Protein AF-0000000078806046 (afdb_homodimer)

InterPro domains:
  IPR008928 Six-hairpin glycosidase superfamily [SSF48208] (239-653)
  IPR012341 Six-hairpin glycosidase-like superfamily [G3DSA:1.50.10.10] (274-646)
  IPR032856 Putative glycogen debranching enzyme, N-terminal [PF14742] (28-219)
  IPR054491 Mannosylglycerate hydrolase MGH1-like, glycoside hydrolase domain [PF22422] (382-623)

Sequence (1348 aa):
MNSTERIRQPWMHDMKPLVVAPAQLWETADGTVDASQQHAGAANIAGFYVGDTRIISRIIPVVNGEAPTAIAWNSPQKGVGVSSMVARNVDGPTVDPSVRITENRTLEPDALHERYVLRSVMTDPVTLDFSVKLRFDMASMQEIKGGASSSAAANGEVILSRVPGDACSAEVAYGELRATVTAEPQDGSGVPSIILDGLDCVISWQVTIPARAETSVGLHIAVSSPRNAVIAANADCPWADVQVEAADNRVSNWVNTSLRDLDGLRMSIPALPDDEFLAAGAPWFFTLFGRDSLWAARFMLPLTTRTAMGALRTLAHFQATESDIQTNADPGKIMHELRAEPLVQTGAFNDGTSLPPLYYGTIDATELWIILLAEALRWGAPEQEIEALLPNLEAALAWLRDWGDCDGDGFLEYIDRTGHGLSNQGWKDSGDSVRWNDGRIADGPIALCEVQGYAYQAAILGADVLEKFGRPGAEDWRAWAKRLKTRFNEVFWVDDGNGRYPAIALDRDEKPVDSLTSNIGHLLGTGILDEQGVRDVVARLIGDDMLSGYGVRTMSTLAGGYWPESYHCGSVWAHDSAIVMNGLRAEGYEAEALRVADGLVRAADAFDYQIPELYSGDSGENSPSPYPAACHPQAWSAASSVSVLSLLLGLEPCSTEPTPSESPLARGLRLNRNMNSTERIRQPWMHDMKPLVVAPAQLWETADGTVDASQQHAGAANIAGFYVGDTRIISRIIPVVNGEAPTAIAWNSPQKGVGVSSMVARNVDGPTVDPSVRITENRTLEPDALHERYVLRSVMTDPVTLDFSVKLRFDMASMQEIKGGASSSAAANGEVILSRVPGDACSAEVAYGELRATVTAEPQDGSGVPSIILDGLDCVISWQVTIPARAETSVGLHIAVSSPRNAVIAANADCPWADVQVEAADNRVSNWVNTSLRDLDGLRMSIPALPDDEFLAAGAPWFFTLFGRDSLWAARFMLPLTTRTAMGALRTLAHFQATESDIQTNADPGKIMHELRAEPLVQTGAFNDGTSLPPLYYGTIDATELWIILLAEALRWGAPEQEIEALLPNLEAALAWLRDWGDCDGDGFLEYIDRTGHGLSNQGWKDSGDSVRWNDGRIADGPIALCEVQGYAYQAAILGADVLEKFGRPGAEDWRAWAKRLKTRFNEVFWVDDGNGRYPAIALDRDEKPVDSLTSNIGHLLGTGILDEQGVRDVVARLIGDDMLSGYGVRTMSTLAGGYWPESYHCGSVWAHDSAIVMNGLRAEGYEAEALRVADGLVRAADAFDYQIPELYSGDSGENSPSPYPAACHPQAWSAASSVSVLSLLLGLEPCSTEPTPSESPLARGLRLNRN

Structure (mmCIF, N/CA/C/O backbone):
data_AF-0000000078806046-model_v1
#
loop_
_entity.id
_entity.type
_entity.pdbx_description
1 polymer Amylo-alpha-1,6-glucosidase
#
loop_
_atom_site.group_PDB
_atom_site.id
_atom_site.type_symbol
_atom_site.label_atom_id
_atom_site.label_alt_id
_atom_site.label_comp_id
_atom_site.label_asym_id
_atom_site.label_entity_id
_atom_site.label_seq_id
_atom_site.pdbx_PDB_ins_code
_atom_site.Cartn_x
_atom_site.Cartn_y
_atom_site.Cartn_z
_atom_site.occupancy
_atom_site.B_iso_or_equiv
_atom_site.auth_seq_id
_atom_site.auth_comp_id
_atom_site.auth_asym_id
_atom_site.auth_atom_id
_atom_site.pdbx_PDB_model_num
ATOM 1 N N . MET A 1 1 ? -37.875 4.254 15.367 1 23.42 1 MET A N 1
ATOM 2 C CA . MET A 1 1 ? -36.938 5.273 15.805 1 23.42 1 MET A CA 1
ATOM 3 C C . MET A 1 1 ? -35.781 5.414 14.812 1 23.42 1 MET A C 1
ATOM 5 O O . MET A 1 1 ? -35.25 4.414 14.359 1 23.42 1 MET A O 1
ATOM 9 N N . ASN A 1 2 ? -35.812 6.383 13.969 1 29.3 2 ASN A N 1
ATOM 10 C CA . ASN A 1 2 ? -34.938 6.965 12.945 1 29.3 2 ASN A CA 1
ATOM 11 C C . ASN A 1 2 ? -33.5 7.07 13.414 1 29.3 2 ASN A C 1
ATOM 13 O O . ASN A 1 2 ? -33.188 7.82 14.344 1 29.3 2 ASN A O 1
ATOM 17 N N . SER A 1 3 ? -32.781 6.039 13.711 1 37.53 3 SER A N 1
ATOM 18 C CA . SER A 1 3 ? -31.438 6.035 14.305 1 37.53 3 SER A CA 1
ATOM 19 C C . SER A 1 3 ? -30.625 7.25 13.859 1 37.53 3 SER A C 1
ATOM 21 O O . SER A 1 3 ? -30.438 7.473 12.656 1 37.53 3 SER A O 1
ATOM 23 N N . THR A 1 4 ? -30.844 8.375 14.32 1 44.03 4 THR A N 1
ATOM 24 C CA . THR A 1 4 ? -30.109 9.609 14.086 1 44.03 4 THR A CA 1
ATOM 25 C C . THR A 1 4 ? -28.641 9.305 13.805 1 44.03 4 THR A C 1
ATOM 27 O O . THR A 1 4 ? -27.922 8.797 14.68 1 44.03 4 THR A O 1
ATOM 30 N N . GLU A 1 5 ? -28.344 8.883 12.758 1 60.31 5 GLU A N 1
ATOM 31 C CA . GLU A 1 5 ? -27 8.594 12.281 1 60.31 5 GLU A CA 1
ATOM 32 C C . GLU A 1 5 ? -25.984 9.531 12.914 1 60.31 5 GLU A C 1
ATOM 34 O O . GLU A 1 5 ? -26.109 10.758 12.828 1 60.31 5 GLU A O 1
ATOM 39 N N . ARG A 1 6 ? -25.266 9.172 14 1 72.81 6 ARG A N 1
ATOM 40 C CA . ARG A 1 6 ? -24.219 9.883 14.719 1 72.81 6 ARG A CA 1
ATOM 41 C C . ARG A 1 6 ? -23.25 10.562 13.742 1 72.81 6 ARG A C 1
ATOM 43 O O . ARG A 1 6 ? -22.719 9.914 12.836 1 72.81 6 ARG A O 1
ATOM 50 N N . ILE A 1 7 ? -23.297 11.906 13.805 1 87.38 7 ILE A N 1
ATOM 51 C CA . ILE A 1 7 ? -22.359 12.695 13.016 1 87.38 7 ILE A CA 1
ATOM 52 C C . ILE A 1 7 ? -20.938 12.508 13.555 1 87.38 7 ILE A C 1
ATOM 54 O O . ILE A 1 7 ? -20.688 12.734 14.742 1 87.38 7 ILE A O 1
ATOM 58 N N . ARG A 1 8 ? -20.078 11.945 12.766 1 92 8 ARG A N 1
ATOM 59 C CA . ARG A 1 8 ? -18.703 11.641 13.133 1 92 8 ARG A CA 1
ATOM 60 C C . ARG A 1 8 ? -17.719 12.414 12.25 1 92 8 ARG A C 1
ATOM 62 O O . ARG A 1 8 ? -18.016 12.711 11.094 1 92 8 ARG A O 1
ATOM 69 N N . GLN A 1 9 ? -16.641 12.719 12.844 1 93.19 9 GLN A N 1
ATOM 70 C CA . GLN A 1 9 ? -15.578 13.32 12.047 1 93.19 9 GLN A CA 1
ATOM 71 C C . GLN A 1 9 ? -15.141 12.391 10.922 1 93.19 9 GLN A C 1
ATOM 73 O O . GLN A 1 9 ? -14.852 11.211 11.156 1 93.19 9 GLN A O 1
ATOM 78 N N . PRO A 1 10 ? -15.086 12.875 9.664 1 96.44 10 PRO A N 1
ATOM 79 C CA . PRO A 1 10 ? -14.578 12.055 8.562 1 96.44 10 PRO A CA 1
ATOM 80 C C . PRO A 1 10 ? -13.094 11.734 8.703 1 96.44 10 PRO A C 1
ATOM 82 O O . PRO A 1 10 ? -12.32 12.562 9.18 1 96.44 10 PRO A O 1
ATOM 85 N N . TRP A 1 11 ? -12.695 10.523 8.367 1 96.62 11 TRP A N 1
ATOM 86 C CA . TRP A 1 11 ? -11.312 10.07 8.32 1 96.62 11 TRP A CA 1
ATOM 87 C C . TRP A 1 11 ? -10.867 9.82 6.879 1 96.62 11 TRP A C 1
ATOM 89 O O . TRP A 1 11 ? -11.703 9.633 5.992 1 96.62 11 TRP A O 1
ATOM 99 N N . MET A 1 12 ? -9.594 9.93 6.547 1 96.75 12 MET A N 1
ATOM 100 C CA . MET A 1 12 ? -9.141 9.789 5.164 1 96.75 12 MET A CA 1
ATOM 101 C C . MET A 1 12 ? -7.766 9.141 5.102 1 96.75 12 MET A C 1
ATOM 103 O O . MET A 1 12 ? -7.004 9.383 4.164 1 96.75 12 MET A O 1
ATOM 107 N N . HIS A 1 13 ? -7.363 8.344 6.125 1 95.31 13 HIS A N 1
ATOM 108 C CA . HIS A 1 13 ? -6.027 7.781 6.289 1 95.31 13 HIS A CA 1
ATOM 109 C C . HIS A 1 13 ? -5.664 6.879 5.117 1 95.31 13 HIS A C 1
ATOM 111 O O . HIS A 1 13 ? -4.48 6.688 4.816 1 95.31 13 HIS A O 1
ATOM 117 N N . ASP A 1 14 ? -6.656 6.34 4.43 1 94.31 14 ASP A N 1
ATOM 118 C CA . ASP A 1 14 ? -6.363 5.422 3.332 1 94.31 14 ASP A CA 1
ATOM 119 C C . ASP A 1 14 ? -6.77 6.027 1.989 1 94.31 14 ASP A C 1
ATOM 121 O O . ASP A 1 14 ? -6.773 5.336 0.967 1 94.31 14 ASP A O 1
ATOM 125 N N . MET A 1 15 ? -7.234 7.281 1.967 1 96.69 15 MET A N 1
ATOM 126 C CA . MET A 1 15 ? -7.66 7.93 0.731 1 96.69 15 MET A CA 1
ATOM 127 C C . MET A 1 15 ? -6.469 8.516 -0.019 1 96.69 15 MET A C 1
ATOM 129 O O . MET A 1 15 ? -5.391 8.68 0.554 1 96.69 15 MET A O 1
ATOM 133 N N . LYS A 1 16 ? -6.652 8.766 -1.303 1 96.12 16 LYS A N 1
ATOM 134 C CA . LYS A 1 16 ? -5.598 9.273 -2.178 1 96.12 16 LYS A CA 1
ATOM 135 C C . LYS A 1 16 ? -5.887 10.711 -2.611 1 96.12 16 LYS A C 1
ATOM 137 O O . LYS A 1 16 ? -6.922 10.984 -3.227 1 96.12 16 LYS A O 1
ATOM 142 N N . PRO A 1 17 ? -5.016 11.562 -2.363 1 97.5 17 PRO A N 1
ATOM 143 C CA . PRO A 1 17 ? -5.207 12.961 -2.756 1 97.5 17 PRO A CA 1
ATOM 144 C C . PRO A 1 17 ? -4.453 13.32 -4.035 1 97.5 17 PRO A C 1
ATOM 146 O O . PRO A 1 17 ? -3.389 12.758 -4.309 1 97.5 17 PRO A O 1
ATOM 149 N N . LEU A 1 18 ? -4.945 14.156 -4.84 1 98.25 18 LEU A N 1
ATOM 150 C CA . LEU A 1 18 ? -4.238 15.016 -5.789 1 98.25 18 LEU A CA 1
ATOM 151 C C . LEU A 1 18 ? -4.312 16.484 -5.355 1 98.25 18 LEU A C 1
ATOM 153 O O . LEU A 1 18 ? -5.395 17 -5.078 1 98.25 18 LEU A O 1
ATOM 157 N N . VAL A 1 19 ? -3.15 17.078 -5.301 1 98.44 19 VAL A N 1
ATOM 158 C CA . VAL A 1 19 ? -3.135 18.438 -4.762 1 98.44 19 VAL A CA 1
ATOM 159 C C . VAL A 1 19 ? -2.355 19.359 -5.695 1 98.44 19 VAL A C 1
ATOM 161 O O . VAL A 1 19 ? -1.194 19.094 -6.016 1 98.44 19 VAL A O 1
ATOM 164 N N . VAL A 1 20 ? -2.969 20.359 -6.184 1 98.12 20 VAL A N 1
ATOM 165 C CA . VAL A 1 20 ? -2.432 21.516 -6.891 1 98.12 20 VAL A CA 1
ATOM 166 C C . VAL A 1 20 ? -3.092 22.797 -6.379 1 98.12 20 VAL A C 1
ATOM 168 O O . VAL A 1 20 ? -4.098 23.25 -6.93 1 98.12 20 VAL A O 1
ATOM 171 N N . ALA A 1 21 ? -2.52 23.359 -5.383 1 97 21 ALA A N 1
ATOM 172 C CA . ALA A 1 21 ? -3.156 24.438 -4.629 1 97 21 ALA A CA 1
ATOM 173 C C . ALA A 1 21 ? -3.623 25.562 -5.559 1 97 21 ALA A C 1
ATOM 175 O O . ALA A 1 21 ? -2.902 25.953 -6.48 1 97 21 ALA A O 1
ATOM 176 N N . PRO A 1 22 ? -4.844 26.109 -5.363 1 97.38 22 PRO A N 1
ATOM 177 C CA . PRO A 1 22 ? -5.711 25.844 -4.219 1 97.38 22 PRO A CA 1
ATOM 178 C C . PRO A 1 22 ? -6.723 24.734 -4.496 1 97.38 22 PRO A C 1
ATOM 180 O O . PRO A 1 22 ? -7.77 24.672 -3.844 1 97.38 22 PRO A O 1
ATOM 183 N N . ALA A 1 23 ? -6.484 23.875 -5.492 1 98.31 23 ALA A N 1
ATOM 184 C CA . ALA A 1 23 ? -7.387 22.766 -5.805 1 98.31 23 ALA A CA 1
ATOM 185 C C . ALA A 1 23 ? -6.902 21.469 -5.16 1 98.31 23 ALA A C 1
ATOM 187 O O . ALA A 1 23 ? -5.699 21.266 -4.973 1 98.31 23 ALA A O 1
ATOM 188 N N . GLN A 1 24 ? -7.852 20.641 -4.746 1 98.44 24 GLN A N 1
ATOM 189 C CA . GLN A 1 24 ? -7.566 19.297 -4.242 1 98.44 24 GLN A CA 1
ATOM 190 C C . GLN A 1 24 ? -8.648 18.312 -4.664 1 98.44 24 GLN A C 1
ATOM 192 O O . GLN A 1 24 ? -9.812 18.688 -4.84 1 98.44 24 GLN A O 1
ATOM 197 N N . LEU A 1 25 ? -8.281 17.109 -4.938 1 98.75 25 LEU A N 1
ATOM 198 C CA . LEU A 1 25 ? -9.164 16 -5.258 1 98.75 25 LEU A CA 1
ATOM 199 C C . LEU A 1 25 ? -8.914 14.82 -4.324 1 98.75 25 LEU A C 1
ATOM 201 O O . LEU A 1 25 ? -7.766 14.406 -4.133 1 98.75 25 LEU A O 1
ATOM 205 N N . TRP A 1 26 ? -9.953 14.32 -3.686 1 98.56 26 TRP A N 1
ATOM 206 C CA . TRP A 1 26 ? -9.867 13.18 -2.777 1 98.56 26 TRP A CA 1
ATOM 207 C C . TRP A 1 26 ? -10.625 11.977 -3.334 1 98.56 26 TRP A C 1
ATOM 209 O O . TRP A 1 26 ? -11.805 12.094 -3.689 1 98.56 26 TRP A O 1
ATOM 219 N N . GLU A 1 27 ? -9.93 10.891 -3.375 1 97.62 27 GLU A N 1
ATOM 220 C CA . GLU A 1 27 ? -10.461 9.633 -3.893 1 97.62 27 GLU A CA 1
ATOM 221 C C . GLU A 1 27 ? -10.227 8.484 -2.912 1 97.62 27 GLU A C 1
ATOM 223 O O . GLU A 1 27 ? -9.297 8.539 -2.104 1 97.62 27 GLU A O 1
ATOM 228 N N . THR A 1 28 ? -11.086 7.504 -2.977 1 94.44 28 THR A N 1
ATOM 229 C CA . THR A 1 28 ? -10.812 6.301 -2.191 1 94.44 28 THR A CA 1
ATOM 230 C C . THR A 1 28 ? -9.578 5.582 -2.717 1 94.44 28 THR A C 1
ATOM 232 O O . THR A 1 28 ? -9 5.984 -3.729 1 94.44 28 THR A O 1
ATOM 235 N N . ALA A 1 29 ? -9.188 4.586 -2.088 1 90.62 29 ALA A N 1
ATOM 236 C CA . ALA A 1 29 ? -7.945 3.877 -2.381 1 90.62 29 ALA A CA 1
ATOM 237 C C . ALA A 1 29 ? -7.938 3.359 -3.816 1 90.62 29 ALA A C 1
ATOM 239 O O . ALA A 1 29 ? -6.875 3.266 -4.441 1 90.62 29 ALA A O 1
ATOM 240 N N . ASP A 1 30 ? -9.047 3.125 -4.355 1 87.88 30 ASP A N 1
ATOM 241 C CA . ASP A 1 30 ? -9.117 2.568 -5.703 1 87.88 30 ASP A CA 1
ATOM 242 C C . ASP A 1 30 ? -9.375 3.662 -6.734 1 87.88 30 ASP A C 1
ATOM 244 O O . ASP A 1 30 ? -9.672 3.373 -7.895 1 87.88 30 ASP A O 1
ATOM 248 N N . GLY A 1 31 ? -9.406 4.91 -6.309 1 91.31 31 GLY A N 1
ATOM 249 C CA . GLY A 1 31 ? -9.523 6.027 -7.23 1 91.31 31 GLY A CA 1
ATOM 250 C C . GLY A 1 31 ? -10.953 6.496 -7.426 1 91.31 31 GLY A C 1
ATOM 251 O O . GLY A 1 31 ? -11.219 7.359 -8.266 1 91.31 31 GLY A O 1
ATOM 252 N N . THR A 1 32 ? -11.852 6.016 -6.605 1 94.56 32 THR A N 1
ATOM 253 C CA . THR A 1 32 ? -13.258 6.355 -6.762 1 94.56 32 THR A CA 1
ATOM 254 C C . THR A 1 32 ? -13.578 7.672 -6.059 1 94.56 32 THR A C 1
ATOM 256 O O . THR A 1 32 ? -13.109 7.922 -4.949 1 94.56 32 THR A O 1
ATOM 259 N N . VAL A 1 33 ? -14.312 8.492 -6.734 1 98 33 VAL A N 1
ATOM 260 C CA . VAL A 1 33 ? -14.828 9.727 -6.152 1 98 33 VAL A CA 1
ATOM 261 C C . VAL A 1 33 ? -16.344 9.625 -5.969 1 98 33 VAL A C 1
ATOM 263 O O . VAL A 1 33 ? -17.109 9.953 -6.883 1 98 33 VAL A O 1
ATOM 266 N N . ASP A 1 34 ? -16.797 9.273 -4.797 1 97.81 34 ASP A N 1
ATOM 267 C CA . ASP A 1 34 ? -18.219 9.133 -4.508 1 97.81 34 ASP A CA 1
ATOM 268 C C . ASP A 1 34 ? -18.516 9.398 -3.031 1 97.81 34 ASP A C 1
ATOM 270 O O . ASP A 1 34 ? -18.453 8.484 -2.207 1 97.81 34 ASP A O 1
ATOM 274 N N . ALA A 1 35 ? -18.938 10.523 -2.719 1 97.44 35 ALA A N 1
ATOM 275 C CA . ALA A 1 35 ? -19.188 10.906 -1.333 1 97.44 35 ALA A CA 1
ATOM 276 C C . ALA A 1 35 ? -20.547 10.406 -0.857 1 97.44 35 ALA A C 1
ATOM 278 O O . ALA A 1 35 ? -20.906 10.586 0.31 1 97.44 35 ALA A O 1
ATOM 279 N N . SER A 1 36 ? -21.359 9.75 -1.715 1 94.94 36 SER A N 1
ATOM 280 C CA . SER A 1 36 ? -22.656 9.227 -1.296 1 94.94 36 SER A CA 1
ATOM 281 C C . SER A 1 36 ? -22.484 7.992 -0.414 1 94.94 36 SER A C 1
ATOM 283 O O . SER A 1 36 ? -23.422 7.59 0.284 1 94.94 36 SER A O 1
ATOM 285 N N . GLN A 1 37 ? -21.344 7.426 -0.515 1 92.44 37 GLN A N 1
ATOM 286 C CA . GLN A 1 37 ? -21.047 6.266 0.316 1 92.44 37 GLN A CA 1
ATOM 287 C C . GLN A 1 37 ? -20.234 6.664 1.55 1 92.44 37 GLN A C 1
ATOM 289 O O . GLN A 1 37 ? -19.375 7.539 1.476 1 92.44 37 GLN A O 1
ATOM 294 N N . GLN A 1 38 ? -20.516 6.043 2.623 1 93.38 38 GLN A N 1
ATOM 295 C CA . GLN A 1 38 ? -19.734 6.293 3.826 1 93.38 38 GLN A CA 1
ATOM 296 C C . GLN A 1 38 ? -18.312 5.773 3.672 1 93.38 38 GLN A C 1
ATOM 298 O O . GLN A 1 38 ? -18.047 4.879 2.859 1 93.38 38 GLN A O 1
ATOM 303 N N . HIS A 1 39 ? -17.453 6.332 4.402 1 94.69 39 HIS A N 1
ATOM 304 C CA . HIS A 1 39 ? -16.062 5.91 4.492 1 94.69 39 HIS A CA 1
ATOM 305 C C . HIS A 1 39 ? -15.586 5.891 5.941 1 94.69 39 HIS A C 1
ATOM 307 O O . HIS A 1 39 ? -15.766 6.867 6.672 1 94.69 39 HIS A O 1
ATOM 313 N N . ALA A 1 40 ? -15.047 4.762 6.344 1 93.81 40 ALA A N 1
ATOM 314 C CA . ALA A 1 40 ? -14.5 4.582 7.688 1 93.81 40 ALA A CA 1
ATOM 315 C C . ALA A 1 40 ? -15.539 4.922 8.75 1 93.81 40 ALA A C 1
ATOM 317 O O . ALA A 1 40 ? -15.234 5.59 9.742 1 93.81 40 ALA A O 1
ATOM 318 N N . GLY A 1 41 ? -16.766 4.641 8.469 1 91.19 41 GLY A N 1
ATOM 319 C CA . GLY A 1 41 ? -17.828 4.777 9.445 1 91.19 41 GLY A CA 1
ATOM 320 C C . GLY A 1 41 ? -18.375 6.191 9.531 1 91.19 41 GLY A C 1
ATOM 321 O O . GLY A 1 41 ? -19.078 6.531 10.492 1 91.19 41 GLY A O 1
ATOM 322 N N . ALA A 1 42 ? -18.062 7.066 8.617 1 94.62 42 ALA A N 1
ATOM 323 C CA . ALA A 1 42 ? -18.5 8.461 8.617 1 94.62 42 ALA A CA 1
ATOM 324 C C . ALA A 1 42 ? -18.719 8.969 7.199 1 94.62 42 ALA A C 1
ATOM 326 O O . ALA A 1 42 ? -18.609 8.211 6.234 1 94.62 42 ALA A O 1
ATOM 327 N N . ALA A 1 43 ? -19.156 10.227 7.148 1 95.75 43 ALA A N 1
ATOM 328 C CA . ALA A 1 43 ? -19.312 10.867 5.848 1 95.75 43 ALA A CA 1
ATOM 329 C C . ALA A 1 43 ? -18 10.844 5.062 1 95.75 43 ALA A C 1
ATOM 331 O O . ALA A 1 43 ? -16.922 11 5.637 1 95.75 43 ALA A O 1
ATOM 332 N N . ASN A 1 44 ? -18.141 10.602 3.801 1 96.75 44 ASN A N 1
ATOM 333 C CA . ASN A 1 44 ? -17.016 10.516 2.875 1 96.75 44 ASN A CA 1
ATOM 334 C C . ASN A 1 44 ? -16.594 11.891 2.363 1 96.75 44 ASN A C 1
ATOM 336 O O . ASN A 1 44 ? -17.453 12.719 2.027 1 96.75 44 ASN A O 1
ATOM 340 N N . ILE A 1 45 ? -15.32 12.117 2.281 1 98.12 45 ILE A N 1
ATOM 341 C CA . ILE A 1 45 ? -14.898 13.453 1.888 1 98.12 45 ILE A CA 1
ATOM 342 C C . ILE A 1 45 ? -14.547 13.469 0.401 1 98.12 45 ILE A C 1
ATOM 344 O O . ILE A 1 45 ? -14.07 14.477 -0.122 1 98.12 45 ILE A O 1
ATOM 348 N N . ALA A 1 46 ? -14.703 12.406 -0.295 1 98.44 46 ALA A N 1
ATOM 349 C CA . ALA A 1 46 ? -14.367 12.32 -1.716 1 98.44 46 ALA A CA 1
ATOM 350 C C . ALA A 1 46 ? -14.945 13.508 -2.484 1 98.44 46 ALA A C 1
ATOM 352 O O . ALA A 1 46 ? -16.062 13.945 -2.213 1 98.44 46 ALA A O 1
ATOM 353 N N . GLY A 1 47 ? -14.078 14.023 -3.449 1 98.62 47 GLY A N 1
ATOM 354 C CA . GLY A 1 47 ? -14.586 15.125 -4.254 1 98.62 47 GLY A CA 1
ATOM 355 C C . GLY A 1 47 ? -13.492 16.047 -4.766 1 98.62 47 GLY A C 1
ATOM 356 O O . GLY A 1 47 ? -12.312 15.852 -4.453 1 98.62 47 GLY A O 1
ATOM 357 N N . PHE A 1 48 ? -13.953 16.969 -5.629 1 98.75 48 PHE A N 1
ATOM 358 C CA . PHE A 1 48 ? -13.125 18.031 -6.191 1 98.75 48 PHE A CA 1
ATOM 359 C C . PHE A 1 48 ? -13.383 19.344 -5.48 1 98.75 48 PHE A C 1
ATOM 361 O O . PHE A 1 48 ? -14.523 19.797 -5.387 1 98.75 48 PHE A O 1
ATOM 368 N N . TYR A 1 49 ? -12.258 19.906 -4.945 1 98.25 49 TYR A N 1
ATOM 369 C CA . TYR A 1 49 ? -12.336 21.141 -4.156 1 98.25 49 TYR A CA 1
ATOM 370 C C . TYR A 1 49 ? -11.547 22.266 -4.816 1 98.25 49 TYR A C 1
ATOM 372 O O . TYR A 1 49 ? -10.492 22.016 -5.414 1 98.25 49 TYR A O 1
ATOM 380 N N . VAL A 1 50 ? -12.023 23.453 -4.672 1 97.06 50 VAL A N 1
ATOM 381 C CA . VAL A 1 50 ? -11.266 24.672 -4.93 1 97.06 50 VAL A CA 1
ATOM 382 C C . VAL A 1 50 ? -11.43 25.641 -3.76 1 97.06 50 VAL A C 1
ATOM 384 O O . VAL A 1 50 ? -12.555 25.984 -3.393 1 97.06 50 VAL A O 1
ATOM 387 N N . GLY A 1 51 ? -10.297 25.969 -3.178 1 93.94 51 GLY A N 1
ATOM 388 C CA . GLY A 1 51 ? -10.391 26.703 -1.92 1 93.94 51 GLY A CA 1
ATOM 389 C C . GLY A 1 51 ? -11.023 25.891 -0.806 1 93.94 51 GLY A C 1
ATOM 390 O O . GLY A 1 51 ? -10.672 24.734 -0.602 1 93.94 51 GLY A O 1
ATOM 391 N N . ASP A 1 52 ? -11.93 26.453 -0.086 1 93.44 52 ASP A N 1
ATOM 392 C CA . ASP A 1 52 ? -12.57 25.797 1.045 1 93.44 52 ASP A CA 1
ATOM 393 C C . ASP A 1 52 ? -13.953 25.281 0.662 1 93.44 52 ASP A C 1
ATOM 395 O O . ASP A 1 52 ? -14.836 25.156 1.517 1 93.44 52 ASP A O 1
ATOM 399 N N . THR A 1 53 ? -14.141 25.016 -0.682 1 95.94 53 THR A N 1
ATOM 400 C CA . THR A 1 53 ? -15.445 24.578 -1.163 1 95.94 53 THR A CA 1
ATOM 401 C C . THR A 1 53 ? -15.312 23.281 -1.965 1 95.94 53 THR A C 1
ATOM 403 O O . THR A 1 53 ? -14.484 23.188 -2.867 1 95.94 53 THR A O 1
ATOM 406 N N . ARG A 1 54 ? -16.078 22.312 -1.644 1 97.75 54 ARG A N 1
ATOM 407 C CA . ARG A 1 54 ? -16.172 21.125 -2.486 1 97.75 54 ARG A CA 1
ATOM 408 C C . ARG A 1 54 ? -17.125 21.359 -3.656 1 97.75 54 ARG A C 1
ATOM 410 O O . ARG A 1 54 ? -18.328 21.484 -3.465 1 97.75 54 ARG A O 1
ATOM 417 N N . ILE A 1 55 ? -16.641 21.406 -4.828 1 98.12 55 ILE A N 1
ATOM 418 C CA . ILE A 1 55 ? -17.406 21.703 -6.035 1 98.12 55 ILE A CA 1
ATOM 419 C C . ILE A 1 55 ? -18.203 20.484 -6.465 1 98.12 55 ILE A C 1
ATOM 421 O O . ILE A 1 55 ? -19.406 20.578 -6.727 1 98.12 55 ILE A O 1
ATOM 425 N N . ILE A 1 56 ? -17.516 19.359 -6.508 1 98.56 56 ILE A N 1
ATOM 426 C CA . ILE A 1 56 ? -18.094 18.109 -6.969 1 98.56 56 ILE A CA 1
ATOM 427 C C . ILE A 1 56 ? -17.891 17.016 -5.914 1 98.56 56 ILE A C 1
ATOM 429 O O . ILE A 1 56 ? -16.781 16.812 -5.438 1 98.56 56 ILE A O 1
ATOM 433 N N . SER A 1 57 ? -18.969 16.297 -5.57 1 98.38 57 SER A N 1
ATOM 434 C CA . SER A 1 57 ? -18.891 15.25 -4.559 1 98.38 57 SER A CA 1
ATOM 435 C C . SER A 1 57 ? -18.906 13.867 -5.195 1 98.38 57 SER A C 1
ATOM 437 O O . SER A 1 57 ? -18.672 12.859 -4.52 1 98.38 57 SER A O 1
ATOM 439 N N . ARG A 1 58 ? -19.188 13.766 -6.539 1 98.19 58 ARG A N 1
ATOM 440 C CA . ARG A 1 58 ? -19.219 12.484 -7.238 1 98.19 58 ARG A CA 1
ATOM 441 C C . ARG A 1 58 ? -18.688 12.617 -8.656 1 98.19 58 ARG A C 1
ATOM 443 O O . ARG A 1 58 ? -19.016 13.57 -9.367 1 98.19 58 ARG A O 1
ATOM 450 N N . ILE A 1 59 ? -17.844 11.781 -9.047 1 98.44 59 ILE A N 1
ATOM 451 C CA . ILE A 1 59 ? -17.375 11.562 -10.406 1 98.44 59 ILE A CA 1
ATOM 452 C C . ILE A 1 59 ? -17.312 10.062 -10.703 1 98.44 59 ILE A C 1
ATOM 454 O O . ILE A 1 59 ? -16.312 9.398 -10.375 1 98.44 59 ILE A O 1
ATOM 458 N N . ILE A 1 60 ? -18.328 9.523 -11.406 1 98.06 60 ILE A N 1
ATOM 459 C CA . ILE A 1 60 ? -18.422 8.078 -11.555 1 98.06 60 ILE A CA 1
ATOM 460 C C . ILE A 1 60 ? -18.547 7.719 -13.039 1 98.06 60 ILE A C 1
ATOM 462 O O . ILE A 1 60 ? -19.578 7.969 -13.664 1 98.06 60 ILE A O 1
ATOM 466 N N . PRO A 1 61 ? -17.531 7.129 -13.602 1 98.12 61 PRO A N 1
ATOM 467 C CA . PRO A 1 61 ? -17.703 6.555 -14.938 1 98.12 61 PRO A CA 1
ATOM 468 C C . PRO A 1 61 ? -18.609 5.328 -14.938 1 98.12 61 PRO A C 1
ATOM 470 O O . PRO A 1 61 ? -18.609 4.551 -13.977 1 98.12 61 PRO A O 1
ATOM 473 N N . VAL A 1 62 ? -19.359 5.195 -16.016 1 98.06 62 VAL A N 1
ATOM 474 C CA . VAL A 1 62 ? -20.312 4.09 -16.156 1 98.06 62 VAL A CA 1
ATOM 475 C C . VAL A 1 62 ? -20.219 3.51 -17.562 1 98.06 62 VAL A C 1
ATOM 477 O O . VAL A 1 62 ? -20.234 4.254 -18.547 1 98.06 62 VAL A O 1
ATOM 480 N N . VAL A 1 63 ? -20.078 2.254 -17.656 1 97.44 63 VAL A N 1
ATOM 481 C CA . VAL A 1 63 ? -20.078 1.526 -18.922 1 97.44 63 VAL A CA 1
ATOM 482 C C . VAL A 1 63 ? -21.297 0.604 -18.984 1 97.44 63 VAL A C 1
ATOM 484 O O . VAL A 1 63 ? -21.406 -0.331 -18.188 1 97.44 63 VAL A O 1
ATOM 487 N N . ASN A 1 64 ? -22.172 0.798 -19.953 1 97.06 64 ASN A N 1
ATOM 488 C CA . ASN A 1 64 ? -23.375 -0.009 -20.109 1 97.06 64 ASN A CA 1
ATOM 489 C C . ASN A 1 64 ? -24.156 -0.119 -18.797 1 97.06 64 ASN A C 1
ATOM 491 O O . ASN A 1 64 ? -24.562 -1.213 -18.406 1 97.06 64 ASN A O 1
ATOM 495 N N . GLY A 1 65 ? -24.172 0.908 -18.062 1 96.81 65 GLY A N 1
ATOM 496 C CA . GLY A 1 65 ? -25.016 0.991 -16.891 1 96.81 65 GLY A CA 1
ATOM 497 C C . GLY A 1 65 ? -24.328 0.554 -15.609 1 96.81 65 GLY A C 1
ATOM 498 O O . GLY A 1 65 ? -24.891 0.65 -14.523 1 96.81 65 GLY A O 1
ATOM 499 N N . GLU A 1 66 ? -23.062 0.108 -15.695 1 96.25 66 GLU A N 1
ATOM 500 C CA . GLU A 1 66 ? -22.312 -0.368 -14.531 1 96.25 66 GLU A CA 1
ATOM 501 C C . GLU A 1 66 ? -20.969 0.328 -14.414 1 96.25 66 GLU A C 1
ATOM 503 O O . GLU A 1 66 ? -20.281 0.54 -15.414 1 96.25 66 GLU A O 1
ATOM 508 N N . ALA A 1 67 ? -20.625 0.732 -13.164 1 96.88 67 ALA A N 1
ATOM 509 C CA . ALA A 1 67 ? -19.281 1.264 -12.953 1 96.88 67 ALA A CA 1
ATOM 510 C C . ALA A 1 67 ? -18.234 0.194 -13.203 1 96.88 67 ALA A C 1
ATOM 512 O O . ALA A 1 67 ? -18.359 -0.945 -12.75 1 96.88 67 ALA A O 1
ATOM 513 N N . PRO A 1 68 ? -17.203 0.517 -14.016 1 97.38 68 PRO A N 1
ATOM 514 C CA . PRO A 1 68 ? -16.125 -0.459 -14.172 1 97.38 68 PRO A CA 1
ATOM 515 C C . PRO A 1 68 ? -15.359 -0.704 -12.875 1 97.38 68 PRO A C 1
ATOM 517 O O . PRO A 1 68 ? -15.445 0.1 -11.938 1 97.38 68 PRO A O 1
ATOM 520 N N . THR A 1 69 ? -14.648 -1.849 -12.781 1 96 69 THR A N 1
ATOM 521 C CA . THR A 1 69 ? -13.922 -2.232 -11.578 1 96 69 THR A CA 1
ATOM 522 C C . THR A 1 69 ? -12.477 -1.751 -11.648 1 96 69 THR A C 1
ATOM 524 O O . THR A 1 69 ? -11.75 -2.072 -12.586 1 96 69 THR A O 1
ATOM 527 N N . ALA A 1 70 ? -12.055 -0.982 -10.625 1 95.38 70 ALA A N 1
ATOM 528 C CA . ALA A 1 70 ? -10.68 -0.496 -10.555 1 95.38 70 ALA A CA 1
ATOM 529 C C . ALA A 1 70 ? -9.727 -1.611 -10.141 1 95.38 70 ALA A C 1
ATOM 531 O O . ALA A 1 70 ? -10.023 -2.387 -9.227 1 95.38 70 ALA A O 1
ATOM 532 N N . ILE A 1 71 ? -8.539 -1.665 -10.805 1 94 71 ILE A N 1
ATOM 533 C CA . ILE A 1 71 ? -7.598 -2.719 -10.445 1 94 71 ILE A CA 1
ATOM 534 C C . ILE A 1 71 ? -6.254 -2.1 -10.062 1 94 71 ILE A C 1
ATOM 536 O O . ILE A 1 71 ? -5.414 -2.758 -9.438 1 94 71 ILE A O 1
ATOM 540 N N . ALA A 1 72 ? -6.066 -0.841 -10.438 1 93.06 72 ALA A N 1
ATOM 541 C CA . ALA A 1 72 ? -4.816 -0.175 -10.078 1 93.06 72 ALA A CA 1
ATOM 542 C C . ALA A 1 72 ? -4.98 1.342 -10.086 1 93.06 72 ALA A C 1
ATOM 544 O O . ALA A 1 72 ? -5.801 1.881 -10.828 1 93.06 72 ALA A O 1
ATOM 545 N N . TRP A 1 73 ? -4.23 1.979 -9.305 1 93.25 73 TRP A N 1
ATOM 546 C CA . TRP A 1 73 ? -4.156 3.436 -9.242 1 93.25 73 TRP A CA 1
ATOM 547 C C . TRP A 1 73 ? -2.717 3.896 -9.023 1 93.25 73 TRP A C 1
ATOM 549 O O . TRP A 1 73 ? -1.962 3.264 -8.281 1 93.25 73 TRP A O 1
ATOM 559 N N . ASN A 1 74 ? -2.297 4.941 -9.703 1 90.75 74 ASN A N 1
ATOM 560 C CA . ASN A 1 74 ? -1.001 5.562 -9.461 1 90.75 74 ASN A CA 1
ATOM 561 C C . ASN A 1 74 ? -1.042 7.066 -9.727 1 90.75 74 ASN A C 1
ATOM 563 O O . ASN A 1 74 ? -1.97 7.562 -10.375 1 90.75 74 ASN A O 1
ATOM 567 N N . SER A 1 75 ? -0.161 7.758 -9.188 1 93.25 75 SER A N 1
ATOM 568 C CA . SER A 1 75 ? 0.056 9.18 -9.422 1 93.25 75 SER A CA 1
ATOM 569 C C . SER A 1 75 ? 1.485 9.453 -9.883 1 93.25 75 SER A C 1
ATOM 571 O O . SER A 1 75 ? 2.361 9.742 -9.062 1 93.25 75 SER A O 1
ATOM 573 N N . PRO A 1 76 ? 1.74 9.484 -11.164 1 90 76 PRO A N 1
ATOM 574 C CA . PRO A 1 76 ? 3.107 9.555 -11.68 1 90 76 PRO A CA 1
ATOM 575 C C . PRO A 1 76 ? 3.74 10.93 -11.5 1 90 76 PRO A C 1
ATOM 577 O O . PRO A 1 76 ? 4.965 11.062 -11.531 1 90 76 PRO A O 1
ATOM 580 N N . GLN A 1 77 ? 2.896 11.945 -11.383 1 91.94 77 GLN A N 1
ATOM 581 C CA . GLN A 1 77 ? 3.381 13.312 -11.188 1 91.94 77 GLN A CA 1
ATOM 582 C C . GLN A 1 77 ? 2.369 14.148 -10.414 1 91.94 77 GLN A C 1
ATOM 584 O O . GLN A 1 77 ? 1.258 13.695 -10.141 1 91.94 77 GLN A O 1
ATOM 589 N N . LYS A 1 78 ? 2.758 15.273 -10.094 1 94.31 78 LYS A N 1
ATOM 590 C CA . LYS A 1 78 ? 1.912 16.203 -9.352 1 94.31 78 LYS A CA 1
ATOM 591 C C . LYS A 1 78 ? 0.589 16.438 -10.078 1 94.31 78 LYS A C 1
ATOM 593 O O . LYS A 1 78 ? 0.576 16.766 -11.266 1 94.31 78 LYS A O 1
ATOM 598 N N . GLY A 1 79 ? -0.447 16.25 -9.367 1 97.12 79 GLY A N 1
ATOM 599 C CA . GLY A 1 79 ? -1.768 16.609 -9.867 1 97.12 79 GLY A CA 1
ATOM 600 C C . GLY A 1 79 ? -2.314 15.617 -10.875 1 97.12 79 GLY A C 1
ATOM 601 O O . GLY A 1 79 ? -3.371 15.844 -11.461 1 97.12 79 GLY A O 1
ATOM 602 N N . VAL A 1 80 ? -1.639 14.508 -11.062 1 96.88 80 VAL A N 1
ATOM 603 C CA . VAL A 1 80 ? -2.086 13.555 -12.07 1 96.88 80 VAL A CA 1
ATOM 604 C C . VAL A 1 80 ? -2.422 12.219 -11.406 1 96.88 80 VAL A C 1
ATOM 606 O O . VAL A 1 80 ? -1.646 11.711 -10.594 1 96.88 80 VAL A O 1
ATOM 609 N N . GLY A 1 81 ? -3.566 11.734 -11.641 1 95.62 81 GLY A N 1
ATOM 610 C CA . GLY A 1 81 ? -3.98 10.398 -11.234 1 95.62 81 GLY A CA 1
ATOM 611 C C . GLY A 1 81 ? -4.355 9.508 -12.398 1 95.62 81 GLY A C 1
ATOM 612 O O . GLY A 1 81 ? -4.977 9.969 -13.359 1 95.62 81 GLY A O 1
ATOM 613 N N . VAL A 1 82 ? -3.912 8.273 -12.383 1 95.19 82 VAL A N 1
ATOM 614 C CA . VAL A 1 82 ? -4.234 7.301 -13.422 1 95.19 82 VAL A CA 1
ATOM 615 C C . VAL A 1 82 ? -4.852 6.055 -12.797 1 95.19 82 VAL A C 1
ATOM 617 O O . VAL A 1 82 ? -4.258 5.438 -11.906 1 95.19 82 VAL A O 1
ATOM 620 N N . SER A 1 83 ? -6.035 5.695 -13.219 1 95.31 83 SER A N 1
ATOM 621 C CA . SER A 1 83 ? -6.715 4.488 -12.766 1 95.31 83 SER A CA 1
ATOM 622 C C . SER A 1 83 ? -6.918 3.502 -13.906 1 95.31 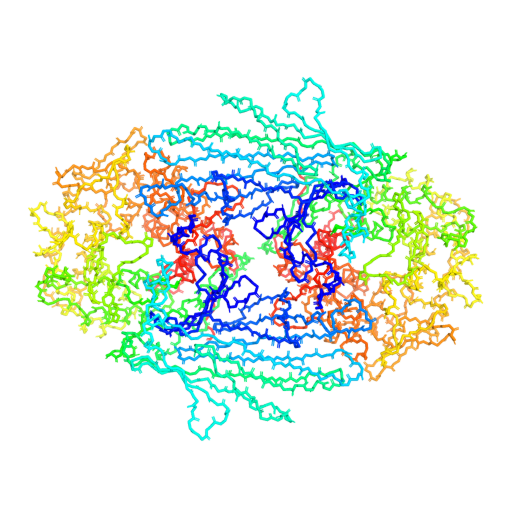83 SER A C 1
ATOM 624 O O . SER A 1 83 ? -7.34 3.889 -15 1 95.31 83 SER A O 1
ATOM 626 N N . SER A 1 84 ? -6.516 2.264 -13.672 1 94.5 84 SER A N 1
ATOM 627 C CA . SER A 1 84 ? -6.848 1.178 -14.586 1 94.5 84 SER A CA 1
ATOM 628 C C . SER A 1 84 ? -8.094 0.429 -14.133 1 94.5 84 SER A C 1
ATOM 630 O O . SER A 1 84 ? -8.156 -0.057 -13 1 94.5 84 SER A O 1
ATOM 632 N N . MET A 1 85 ? -9.039 0.367 -15.023 1 96.69 85 MET A N 1
ATOM 633 C CA . MET A 1 85 ? -10.312 -0.272 -14.695 1 96.69 85 MET A CA 1
ATOM 634 C C . MET A 1 85 ? -10.711 -1.277 -15.766 1 96.69 85 MET A C 1
ATOM 636 O O . MET A 1 85 ? -10.188 -1.239 -16.875 1 96.69 85 MET A O 1
ATOM 640 N N . VAL A 1 86 ? -11.617 -2.154 -15.398 1 95.94 86 VAL A N 1
ATOM 641 C CA . VAL A 1 86 ? -12.117 -3.182 -16.312 1 95.94 86 VAL A CA 1
ATOM 642 C C . VAL A 1 86 ? -13.641 -3.16 -16.328 1 95.94 86 VAL A C 1
ATOM 644 O O . VAL A 1 86 ? -14.281 -3.096 -15.281 1 95.94 86 VAL A O 1
ATOM 647 N N . ALA A 1 87 ? -14.188 -3.18 -17.562 1 96.31 87 ALA A N 1
ATOM 648 C CA . ALA A 1 87 ? -15.633 -3.387 -17.703 1 96.31 87 ALA A CA 1
ATOM 649 C C . ALA A 1 87 ? -15.984 -4.867 -17.578 1 96.31 87 ALA A C 1
ATOM 651 O O . ALA A 1 87 ? -15.797 -5.633 -18.531 1 96.31 87 ALA A O 1
ATOM 652 N N . ARG A 1 88 ? -16.578 -5.266 -16.578 1 94.19 88 ARG A N 1
ATOM 653 C CA . ARG A 1 88 ? -16.828 -6.688 -16.344 1 94.19 88 ARG A CA 1
ATOM 654 C C . ARG A 1 88 ? -18.125 -7.141 -17 1 94.19 88 ARG A C 1
ATOM 656 O O . ARG A 1 88 ? -18.406 -8.336 -17.062 1 94.19 88 ARG A O 1
ATOM 663 N N . ASN A 1 89 ? -18.891 -6.223 -17.453 1 94.19 89 ASN A N 1
ATOM 664 C CA . ASN A 1 89 ? -20.188 -6.551 -18.047 1 94.19 89 ASN A CA 1
ATOM 665 C C . ASN A 1 89 ? -20.109 -6.625 -19.562 1 94.19 89 ASN A C 1
ATOM 667 O O . ASN A 1 89 ? -21.125 -6.555 -20.25 1 94.19 89 ASN A O 1
ATOM 671 N N . VAL A 1 90 ? -18.938 -6.633 -20.078 1 93.62 90 VAL A N 1
ATOM 672 C CA . VAL A 1 90 ? -18.719 -6.863 -21.5 1 93.62 90 VAL A CA 1
ATOM 673 C C . VAL A 1 90 ? -18.141 -8.258 -21.719 1 93.62 90 VAL A C 1
ATOM 675 O O . VAL A 1 90 ? -17.016 -8.539 -21.281 1 93.62 90 VAL A O 1
ATOM 678 N N . ASP A 1 91 ? -18.828 -9.094 -22.344 1 86.69 91 ASP A N 1
ATOM 679 C CA . ASP A 1 91 ? -18.406 -10.477 -22.516 1 86.69 91 ASP A CA 1
ATOM 680 C C . ASP A 1 91 ? -17.297 -10.586 -23.562 1 86.69 91 ASP A C 1
ATOM 682 O O . ASP A 1 91 ? -17.312 -9.867 -24.562 1 86.69 91 ASP A O 1
ATOM 686 N N . GLY A 1 92 ? -16.406 -11.391 -23.281 1 86.56 92 GLY A N 1
ATOM 687 C CA . GLY A 1 92 ? -15.336 -11.75 -24.203 1 86.56 92 GLY A CA 1
ATOM 688 C C . GLY A 1 92 ? -15.211 -13.242 -24.422 1 86.56 92 GLY A C 1
ATOM 689 O O . GLY A 1 92 ? -16.062 -14.016 -23.984 1 86.56 92 GLY A O 1
ATOM 690 N N . PRO A 1 93 ? -14.188 -13.547 -25.172 1 82.69 93 PRO A N 1
ATOM 691 C CA . PRO A 1 93 ? -14.023 -14.961 -25.5 1 82.69 93 PRO A CA 1
ATOM 692 C C . PRO A 1 93 ? -13.57 -15.805 -24.312 1 82.69 93 PRO A C 1
ATOM 694 O O . PRO A 1 93 ? -13.703 -17.031 -24.344 1 82.69 93 PRO A O 1
ATOM 697 N N . THR A 1 94 ? -13.008 -15.234 -23.344 1 85.12 94 THR A N 1
ATOM 698 C CA . THR A 1 94 ? -12.539 -15.914 -22.141 1 85.12 94 THR A CA 1
ATOM 699 C C . THR A 1 94 ? -12.977 -15.148 -20.891 1 85.12 94 THR A C 1
ATOM 701 O O . THR A 1 94 ? -13.703 -14.164 -20.984 1 85.12 94 THR A O 1
ATOM 704 N N . VAL A 1 95 ? -12.547 -15.68 -19.688 1 84.69 95 VAL A N 1
ATOM 705 C CA . VAL A 1 95 ? -12.867 -15.031 -18.422 1 84.69 95 VAL A CA 1
ATOM 706 C C . VAL A 1 95 ? -11.977 -13.812 -18.234 1 84.69 95 VAL A C 1
ATOM 708 O O . VAL A 1 95 ? -12.242 -12.969 -17.359 1 84.69 95 VAL A O 1
ATOM 711 N N . ASP A 1 96 ? -10.984 -13.625 -19.109 1 90 96 ASP A N 1
ATOM 712 C CA . ASP A 1 96 ? -10.125 -12.445 -19.031 1 90 96 ASP A CA 1
ATOM 713 C C . ASP A 1 96 ? -10.914 -11.18 -19.375 1 90 96 ASP A C 1
ATOM 715 O O . ASP A 1 96 ? -11.836 -11.211 -20.188 1 90 96 ASP A O 1
ATOM 719 N N . PRO A 1 97 ? -10.484 -10.086 -18.797 1 88.75 97 PRO A N 1
ATOM 720 C CA . PRO A 1 97 ? -11.117 -8.82 -19.172 1 88.75 97 PRO A CA 1
ATOM 721 C C . PRO A 1 97 ? -10.93 -8.492 -20.656 1 88.75 97 PRO A C 1
ATOM 723 O O . PRO A 1 97 ? -9.828 -8.656 -21.188 1 88.75 97 PRO A O 1
ATOM 726 N N . SER A 1 98 ? -12.031 -8.031 -21.312 1 93.62 98 SER A N 1
ATOM 727 C CA . SER A 1 98 ? -11.914 -7.793 -22.75 1 93.62 98 SER A CA 1
ATOM 728 C C . SER A 1 98 ? -11.938 -6.301 -23.062 1 93.62 98 SER A C 1
ATOM 730 O O . SER A 1 98 ? -11.609 -5.895 -24.188 1 93.62 98 SER A O 1
ATOM 732 N N . VAL A 1 99 ? -12.391 -5.531 -22.094 1 96.31 99 VAL A N 1
ATOM 733 C CA . VAL A 1 99 ? -12.406 -4.078 -22.25 1 96.31 99 VAL A CA 1
ATOM 734 C C . VAL A 1 99 ? -11.797 -3.422 -21.016 1 96.31 99 VAL A C 1
ATOM 736 O O . VAL A 1 99 ? -12.234 -3.67 -19.891 1 96.31 99 VAL A O 1
ATOM 739 N N . ARG A 1 100 ? -10.852 -2.607 -21.266 1 95.88 100 ARG A N 1
ATOM 740 C CA . ARG A 1 100 ? -10.172 -1.858 -20.203 1 95.88 100 ARG A CA 1
ATOM 741 C C . ARG A 1 100 ? -10.406 -0.36 -20.359 1 95.88 100 ARG A C 1
ATOM 743 O O . ARG A 1 100 ? -10.477 0.15 -21.484 1 95.88 100 ARG A O 1
ATOM 750 N N . ILE A 1 101 ? -10.516 0.29 -19.266 1 96.75 101 ILE A N 1
ATOM 751 C CA . ILE A 1 101 ? -10.633 1.744 -19.234 1 96.75 101 ILE A CA 1
ATOM 752 C C . ILE A 1 101 ? -9.477 2.34 -18.438 1 96.75 101 ILE A C 1
ATOM 754 O O . ILE A 1 101 ? -9.227 1.938 -17.297 1 96.75 101 ILE A O 1
ATOM 758 N N . THR A 1 102 ? -8.742 3.201 -19 1 95.44 102 THR A N 1
ATOM 759 C CA . THR A 1 102 ? -7.75 3.996 -18.281 1 95.44 102 THR A CA 1
ATOM 760 C C . THR A 1 102 ? -8.273 5.406 -18.031 1 95.44 102 THR A C 1
ATOM 762 O O . THR A 1 102 ? -8.555 6.148 -18.984 1 95.44 102 THR A O 1
ATOM 765 N N . GLU A 1 103 ? -8.477 5.703 -16.828 1 96.81 103 GLU A N 1
ATOM 766 C CA . GLU A 1 103 ? -8.891 7.043 -16.422 1 96.81 103 GLU A CA 1
ATOM 767 C C . GLU A 1 103 ? -7.684 7.922 -16.109 1 96.81 103 GLU A C 1
ATOM 769 O O . GLU A 1 103 ? -6.887 7.602 -15.227 1 96.81 103 GLU A O 1
ATOM 774 N N . ASN A 1 104 ? -7.512 8.992 -16.828 1 96.19 104 ASN A N 1
ATOM 775 C CA . ASN A 1 104 ? -6.477 9.992 -16.594 1 96.19 104 ASN A CA 1
ATOM 776 C C . ASN A 1 104 ? -7.062 11.281 -16.031 1 96.19 104 ASN A C 1
ATOM 778 O O . ASN A 1 104 ? -7.844 11.961 -16.703 1 96.19 104 ASN A O 1
ATOM 782 N N . ARG A 1 105 ? -6.676 11.562 -14.836 1 97.75 105 ARG A N 1
ATOM 783 C CA . ARG A 1 105 ? -7.082 12.805 -14.188 1 97.75 105 ARG A CA 1
ATOM 784 C C . ARG A 1 105 ? -5.922 13.797 -14.125 1 97.75 105 ARG A C 1
ATOM 786 O O . ARG A 1 105 ? -4.797 13.414 -13.789 1 97.75 105 ARG A O 1
ATOM 793 N N . THR A 1 106 ? -6.191 14.977 -14.5 1 98.31 106 THR A N 1
ATOM 794 C CA . THR A 1 106 ? -5.234 16.062 -14.328 1 98.31 106 THR A CA 1
ATOM 795 C C . THR A 1 106 ? -5.859 17.219 -13.555 1 98.31 106 THR A C 1
ATOM 797 O O . THR A 1 106 ? -6.824 17.828 -14.016 1 98.31 106 THR A O 1
ATOM 800 N N . LEU A 1 107 ? -5.309 17.453 -12.445 1 98.56 107 LEU A N 1
ATOM 801 C CA . LEU A 1 107 ? -5.758 18.547 -11.586 1 98.56 107 LEU A CA 1
ATOM 802 C C . LEU A 1 107 ? -4.953 19.812 -11.852 1 98.56 107 LEU A C 1
ATOM 804 O O . LEU A 1 107 ? -3.725 19.766 -11.961 1 98.56 107 LEU A O 1
ATOM 808 N N . GLU A 1 108 ? -5.621 20.875 -12.047 1 97.88 108 GLU A N 1
ATOM 809 C CA . GLU A 1 108 ? -5.062 22.219 -12.102 1 97.88 108 GLU A CA 1
ATOM 810 C C . GLU A 1 108 ? -5.582 23.078 -10.953 1 97.88 108 GLU A C 1
ATOM 812 O O . GLU A 1 108 ? -6.496 22.672 -10.234 1 97.88 108 GLU A O 1
ATOM 817 N N . PRO A 1 109 ? -5 24.234 -10.727 1 97.25 109 PRO A N 1
ATOM 818 C CA . PRO A 1 109 ? -5.398 25.062 -9.586 1 97.25 109 PRO A CA 1
ATOM 819 C C . PRO A 1 109 ? -6.879 25.438 -9.617 1 97.25 109 PRO A C 1
ATOM 821 O O . PRO A 1 109 ? -7.469 25.719 -8.57 1 97.25 109 PRO A O 1
ATOM 824 N N . ASP A 1 110 ? -7.477 25.453 -10.844 1 97.06 110 ASP A N 1
ATOM 825 C CA . ASP A 1 110 ? -8.867 25.891 -10.961 1 97.06 110 ASP A CA 1
ATOM 826 C C . ASP A 1 110 ? -9.633 25.016 -11.953 1 97.06 110 ASP A C 1
ATOM 828 O O . ASP A 1 110 ? -10.609 25.469 -12.555 1 97.06 110 ASP A O 1
ATOM 832 N N . ALA A 1 111 ? -9.117 23.797 -12.109 1 98.38 111 ALA A N 1
ATOM 833 C CA . ALA A 1 111 ? -9.781 22.953 -13.102 1 98.38 111 ALA A CA 1
ATOM 834 C C . ALA A 1 111 ? -9.445 21.484 -12.883 1 98.38 111 ALA A C 1
ATOM 836 O O . ALA A 1 111 ? -8.477 21.156 -12.195 1 98.38 111 ALA A O 1
ATOM 837 N N . LEU A 1 112 ? -10.219 20.656 -13.398 1 98.56 112 LEU A N 1
ATOM 838 C CA . LEU A 1 112 ? -10.039 19.219 -13.438 1 98.56 112 LEU A CA 1
ATOM 839 C C . LEU A 1 112 ? -10.328 18.656 -14.828 1 98.56 112 LEU A C 1
ATOM 841 O O . LEU A 1 112 ? -11.375 18.953 -15.406 1 98.56 112 LEU A O 1
ATOM 845 N N . HIS A 1 113 ? -9.383 17.938 -15.367 1 98.06 113 HIS A N 1
ATOM 846 C CA . HIS A 1 113 ? -9.547 17.266 -16.656 1 98.06 113 HIS A CA 1
ATOM 847 C C . HIS A 1 113 ? -9.68 15.758 -16.469 1 98.06 113 HIS A C 1
ATOM 849 O O . HIS A 1 113 ? -8.891 15.141 -15.742 1 98.06 113 HIS A O 1
ATOM 855 N N . GLU A 1 114 ? -10.664 15.219 -17.062 1 96.94 114 GLU A N 1
ATOM 856 C CA . GLU A 1 114 ? -10.883 13.773 -17.094 1 96.94 114 GLU A CA 1
ATOM 857 C C . GLU A 1 114 ? -10.766 13.234 -18.531 1 96.94 114 GLU A C 1
ATOM 859 O O . GLU A 1 114 ? -11.414 13.742 -19.438 1 96.94 114 GLU A O 1
ATOM 864 N N . ARG A 1 115 ? -9.938 12.273 -18.672 1 96.56 115 ARG A N 1
ATOM 865 C CA . ARG A 1 115 ? -9.844 11.562 -19.953 1 96.56 115 ARG A CA 1
ATOM 866 C C . ARG A 1 115 ? -9.953 10.055 -19.734 1 96.56 115 ARG A C 1
ATOM 868 O O . ARG A 1 115 ? -9.258 9.484 -18.891 1 96.56 115 ARG A O 1
ATOM 875 N N . TYR A 1 116 ? -10.836 9.477 -20.5 1 96.38 116 TYR A N 1
ATOM 876 C CA . TYR A 1 116 ? -11.055 8.039 -20.438 1 96.38 116 TYR A CA 1
ATOM 877 C C . TYR A 1 116 ? -10.656 7.363 -21.734 1 96.38 116 TYR A C 1
ATOM 879 O O . TYR A 1 116 ? -11.227 7.645 -22.797 1 96.38 116 TYR A O 1
ATOM 887 N N . VAL A 1 117 ? -9.68 6.5 -21.641 1 96 117 VAL A N 1
ATOM 888 C CA . VAL A 1 117 ? -9.266 5.699 -22.781 1 96 117 VAL A CA 1
ATOM 889 C C . VAL A 1 117 ? -9.867 4.301 -22.688 1 96 117 VAL A C 1
ATOM 891 O O . VAL A 1 117 ? -9.609 3.57 -21.734 1 96 117 VAL A O 1
ATOM 894 N N . LEU A 1 118 ? -10.688 3.936 -23.641 1 96.31 118 LEU A N 1
ATOM 895 C CA . LEU A 1 118 ? -11.305 2.615 -23.703 1 96.31 118 LEU A CA 1
ATOM 896 C C . LEU A 1 118 ? -10.602 1.738 -24.734 1 96.31 118 LEU A C 1
ATOM 898 O O . LEU A 1 118 ? -10.477 2.117 -25.906 1 96.31 118 LEU A O 1
ATOM 902 N N . ARG A 1 119 ? -10.18 0.608 -24.281 1 95.69 119 ARG A N 1
ATOM 903 C CA . ARG A 1 119 ? -9.453 -0.322 -25.141 1 95.69 119 ARG A CA 1
ATOM 904 C C . ARG A 1 119 ? -10.133 -1.687 -25.172 1 95.69 119 ARG A C 1
ATOM 906 O O . ARG A 1 119 ? -10.602 -2.172 -24.141 1 95.69 119 ARG A O 1
ATOM 913 N N . SER A 1 120 ? -10.211 -2.303 -26.359 1 95.56 120 SER A N 1
ATOM 914 C CA . SER A 1 120 ? -10.82 -3.615 -26.531 1 95.56 120 SER A CA 1
ATOM 915 C C . SER A 1 120 ? -9.867 -4.594 -27.203 1 95.56 120 SER A C 1
ATOM 917 O O . SER A 1 120 ? -9.117 -4.211 -28.109 1 95.56 120 SER A O 1
ATOM 919 N N . VAL A 1 121 ? -9.914 -5.809 -26.719 1 93.81 121 VAL A N 1
ATOM 920 C CA . VAL A 1 121 ? -9.133 -6.863 -27.359 1 93.81 121 VAL A CA 1
ATOM 921 C C . VAL A 1 121 ? -10 -7.594 -28.391 1 93.81 121 VAL A C 1
ATOM 923 O O . VAL A 1 121 ? -9.5 -8.422 -29.156 1 93.81 121 VAL A O 1
ATOM 926 N N . MET A 1 122 ? -11.234 -7.207 -28.469 1 93.62 122 MET A N 1
ATOM 927 C CA . MET A 1 122 ? -12.188 -7.918 -29.312 1 93.62 122 MET A CA 1
ATOM 928 C C . MET A 1 122 ? -11.789 -7.816 -30.781 1 93.62 122 MET A C 1
ATOM 930 O O . MET A 1 122 ? -11.266 -6.789 -31.219 1 93.62 122 MET A O 1
ATOM 934 N N . THR A 1 123 ? -12.125 -8.875 -31.5 1 92.94 123 THR A N 1
ATOM 935 C CA . THR A 1 123 ? -11.758 -8.938 -32.906 1 92.94 123 THR A CA 1
ATOM 936 C C . THR A 1 123 ? -12.75 -8.164 -33.781 1 92.94 123 THR A C 1
ATOM 938 O O . THR A 1 123 ? -12.484 -7.887 -34.938 1 92.94 123 THR A O 1
ATOM 941 N N . ASP A 1 124 ? -13.867 -7.777 -33.25 1 94.75 124 ASP A N 1
ATOM 942 C CA . ASP A 1 124 ? -14.867 -6.926 -33.875 1 94.75 124 ASP A CA 1
ATOM 943 C C . ASP A 1 124 ? -15.047 -5.621 -33.125 1 94.75 124 ASP A C 1
ATOM 945 O O . ASP A 1 124 ? -14.766 -5.555 -31.922 1 94.75 124 ASP A O 1
ATOM 949 N N . PRO A 1 125 ? -15.5 -4.605 -33.844 1 95.44 125 PRO A N 1
ATOM 950 C CA . PRO A 1 125 ? -15.797 -3.371 -33.125 1 95.44 125 PRO A CA 1
ATOM 951 C C . PRO A 1 125 ? -16.844 -3.576 -32 1 95.44 125 PRO A C 1
ATOM 953 O O . PRO A 1 125 ? -17.781 -4.359 -32.188 1 95.44 125 PRO A O 1
ATOM 956 N N . VAL A 1 126 ? -16.688 -2.879 -30.922 1 95.19 126 VAL A N 1
ATOM 957 C CA . VAL A 1 126 ? -17.625 -2.943 -29.797 1 95.19 126 VAL A CA 1
ATOM 958 C C . VAL A 1 126 ? -18.219 -1.563 -29.547 1 95.19 126 VAL A C 1
ATOM 960 O O . VAL A 1 126 ? -17.5 -0.566 -29.484 1 95.19 126 VAL A O 1
ATOM 963 N N . THR A 1 127 ? -19.5 -1.49 -29.469 1 94.94 127 THR A N 1
ATOM 964 C CA . THR A 1 127 ? -20.188 -0.245 -29.141 1 94.94 127 THR A CA 1
ATOM 965 C C . THR A 1 127 ? -20.703 -0.28 -27.703 1 94.94 127 THR A C 1
ATOM 967 O O . THR A 1 127 ? -21.375 -1.231 -27.297 1 94.94 127 THR A O 1
ATOM 970 N N . LEU A 1 128 ? -20.391 0.729 -26.953 1 95.19 128 LEU A N 1
ATOM 971 C CA . LEU A 1 128 ? -20.719 0.811 -25.531 1 95.19 128 LEU A CA 1
ATOM 972 C C . LEU A 1 128 ? -21.406 2.133 -25.219 1 95.19 128 LEU A C 1
ATOM 974 O O . LEU A 1 128 ? -21.125 3.156 -25.844 1 95.19 128 LEU A O 1
ATOM 978 N N . ASP A 1 129 ? -22.344 2.098 -24.312 1 95.88 129 ASP A N 1
ATOM 979 C CA . ASP A 1 129 ? -22.828 3.311 -23.656 1 95.88 129 ASP A CA 1
ATOM 980 C C . ASP A 1 129 ? -21.875 3.742 -22.531 1 95.88 129 ASP A C 1
ATOM 982 O O . ASP A 1 129 ? -21.734 3.039 -21.531 1 95.88 129 ASP A O 1
ATOM 986 N N . PHE A 1 130 ? -21.219 4.855 -22.75 1 95.94 130 PHE A N 1
ATOM 987 C CA . PHE A 1 130 ? -20.312 5.383 -21.734 1 95.94 130 PHE A CA 1
ATOM 988 C C . PHE A 1 130 ? -20.828 6.688 -21.156 1 95.94 130 PHE A C 1
ATOM 990 O O . PHE A 1 130 ? -21.312 7.555 -21.906 1 95.94 130 PHE A O 1
ATOM 997 N N . SER A 1 131 ? -20.844 6.801 -19.844 1 97.25 131 SER A N 1
ATOM 998 C CA . SER A 1 131 ? -21.266 8.055 -19.219 1 97.25 131 SER A CA 1
ATOM 999 C C . SER A 1 131 ? -20.438 8.375 -17.984 1 97.25 131 SER A C 1
ATOM 1001 O O . SER A 1 131 ? -19.75 7.508 -17.453 1 97.25 131 SER A O 1
ATOM 1003 N N . VAL A 1 132 ? -20.391 9.617 -17.594 1 97.94 132 VAL A N 1
ATOM 1004 C CA . VAL A 1 132 ? -19.812 10.102 -16.344 1 97.94 132 VAL A CA 1
ATOM 1005 C C . VAL A 1 132 ? -20.891 10.82 -15.523 1 97.94 132 VAL A C 1
ATOM 1007 O O . VAL A 1 132 ? -21.5 11.773 -16 1 97.94 132 VAL A O 1
ATOM 1010 N N . LYS A 1 133 ? -21.125 10.32 -14.336 1 98.38 133 LYS A N 1
ATOM 1011 C CA . LYS A 1 133 ? -22.078 10.938 -13.422 1 98.38 133 LYS A CA 1
ATOM 1012 C C . LYS A 1 133 ? -21.391 11.922 -12.484 1 98.38 133 LYS A C 1
ATOM 1014 O O . LYS A 1 133 ? -20.422 11.562 -11.812 1 98.38 133 LYS A O 1
ATOM 1019 N N . LEU A 1 134 ? -21.859 13.125 -12.414 1 98.5 134 LEU A N 1
ATOM 1020 C CA . LEU A 1 134 ? -21.328 14.172 -11.547 1 98.5 134 LEU A CA 1
ATOM 1021 C C . LEU A 1 134 ? -22.406 14.672 -10.586 1 98.5 134 LEU A C 1
ATOM 1023 O O . LEU A 1 134 ? -23.594 14.656 -10.906 1 98.5 134 LEU A O 1
ATOM 1027 N N . ARG A 1 135 ? -21.969 15.109 -9.438 1 98.44 135 ARG A N 1
ATOM 1028 C CA . ARG A 1 135 ? -22.859 15.812 -8.516 1 98.44 135 ARG A CA 1
ATOM 1029 C C . ARG A 1 135 ? -22.172 17.047 -7.941 1 98.44 135 ARG A C 1
ATOM 1031 O O . ARG A 1 135 ? -21.047 16.969 -7.453 1 98.44 135 ARG A O 1
ATOM 1038 N N . PHE A 1 136 ? -22.812 18.188 -7.977 1 97.88 136 PHE A N 1
ATOM 1039 C CA . PHE A 1 136 ? -22.328 19.453 -7.449 1 97.88 136 PHE A CA 1
ATOM 1040 C C . PHE A 1 136 ? -23.016 19.797 -6.137 1 97.88 136 PHE A C 1
ATOM 1042 O O . PHE A 1 136 ? -24.234 19.922 -6.09 1 97.88 136 PHE A O 1
ATOM 1049 N N . ASP A 1 137 ? -22.234 20 -5.027 1 96 137 ASP A N 1
ATOM 1050 C CA . ASP A 1 137 ? -22.984 20.219 -3.795 1 96 137 ASP A CA 1
ATOM 1051 C C . ASP A 1 137 ? -22.469 21.469 -3.066 1 96 137 ASP A C 1
ATOM 1053 O O . ASP A 1 137 ? -23.109 21.953 -2.127 1 96 137 ASP A O 1
ATOM 1057 N N . MET A 1 138 ? -21.312 22 -3.381 1 97 138 MET A N 1
ATOM 1058 C CA . MET A 1 138 ? -20.766 23.25 -2.863 1 97 138 MET A CA 1
ATOM 1059 C C . MET A 1 138 ? -20.688 23.234 -1.34 1 97 138 MET A C 1
ATOM 1061 O O . MET A 1 138 ? -20.984 24.234 -0.682 1 97 138 MET A O 1
ATOM 1065 N N . ALA A 1 139 ? -20.375 22.078 -0.759 1 96.38 139 ALA A N 1
ATOM 1066 C CA . ALA A 1 139 ? -20.188 21.984 0.688 1 96.38 139 ALA A CA 1
ATOM 1067 C C . ALA A 1 139 ? -18.969 22.766 1.14 1 96.38 139 ALA A C 1
ATOM 1069 O O . ALA A 1 139 ? -17.922 22.75 0.465 1 96.38 139 ALA A O 1
ATOM 1070 N N . SER A 1 140 ? -19.047 23.422 2.307 1 94.44 140 SER A N 1
ATOM 1071 C CA . SER A 1 140 ? -17.891 24.125 2.873 1 94.44 140 SER A CA 1
ATOM 1072 C C . SER A 1 140 ? -16.953 23.156 3.58 1 94.44 140 SER A C 1
ATOM 1074 O O . SER A 1 140 ? -17.375 22.062 3.99 1 94.44 140 SER A O 1
ATOM 1076 N N . MET A 1 141 ? -15.75 23.547 3.715 1 94.56 141 MET A N 1
ATOM 1077 C CA . MET A 1 141 ? -14.75 22.703 4.379 1 94.56 141 MET A CA 1
ATOM 1078 C C . MET A 1 141 ? -15.164 22.391 5.812 1 94.56 141 MET A C 1
ATOM 1080 O O . MET A 1 141 ? -14.945 21.297 6.305 1 94.56 141 MET A O 1
ATOM 1084 N N . GLN A 1 142 ? -15.758 23.344 6.527 1 92.94 142 GLN A N 1
ATOM 1085 C CA . GLN A 1 142 ? -16.172 23.125 7.91 1 92.94 142 GLN A CA 1
ATOM 1086 C C . GLN A 1 142 ? -17.297 22.094 8 1 92.94 142 GLN A C 1
ATOM 1088 O O . GLN A 1 142 ? -17.344 21.312 8.945 1 92.94 142 GLN A O 1
ATOM 1093 N N . GLU A 1 143 ? -18.219 22.172 7.02 1 94.38 143 GLU A N 1
ATOM 1094 C CA . GLU A 1 143 ? -19.266 21.172 6.957 1 94.38 143 GLU A CA 1
ATOM 1095 C C . GLU A 1 143 ? -18.672 19.781 6.711 1 94.38 143 GLU A C 1
ATOM 1097 O O . GLU A 1 143 ? -19.047 18.812 7.375 1 94.38 143 GLU A O 1
ATOM 1102 N N . ILE A 1 144 ? -17.75 19.734 5.785 1 96.38 144 ILE A N 1
ATOM 1103 C CA . ILE A 1 144 ? -17.109 18.469 5.418 1 96.38 144 ILE A CA 1
ATOM 1104 C C . ILE A 1 144 ? -16.344 17.906 6.609 1 96.38 144 ILE A C 1
ATOM 1106 O O . ILE A 1 144 ? -16.484 16.734 6.965 1 96.38 144 ILE A O 1
ATOM 1110 N N . LYS A 1 145 ? -15.508 18.719 7.234 1 95.25 145 LYS A N 1
ATOM 1111 C CA . LYS A 1 145 ? -14.695 18.297 8.375 1 95.25 145 LYS A CA 1
ATOM 1112 C C . LYS A 1 145 ? -15.578 17.828 9.523 1 95.25 145 LYS A C 1
ATOM 1114 O O . LYS A 1 145 ? -15.211 16.906 10.258 1 95.25 145 LYS A O 1
ATOM 1119 N N . GLY A 1 146 ? -16.719 18.406 9.656 1 94.25 146 GLY A N 1
ATOM 1120 C CA . GLY A 1 146 ? -17.656 18.047 10.719 1 94.25 146 GLY A CA 1
ATOM 1121 C C . GLY A 1 146 ? -18.547 16.891 10.359 1 94.25 146 GLY A C 1
ATOM 1122 O O . GLY A 1 146 ? -19.297 16.391 11.203 1 94.25 146 GLY A O 1
ATOM 1123 N N . GLY A 1 147 ? -18.516 16.422 9.164 1 94.31 147 GLY A N 1
ATOM 1124 C CA . GLY A 1 147 ? -19.359 15.32 8.719 1 94.31 147 GLY A CA 1
ATOM 1125 C C . GLY A 1 147 ? -20.781 15.742 8.398 1 94.31 147 GLY A C 1
ATOM 1126 O O . GLY A 1 147 ? -21.703 14.93 8.469 1 94.31 147 GLY A O 1
ATOM 1127 N N . ALA A 1 148 ? -20.953 16.984 8.117 1 92 148 ALA A N 1
ATOM 1128 C CA . ALA A 1 148 ? -22.281 17.516 7.844 1 92 148 ALA A CA 1
ATOM 1129 C C . ALA A 1 148 ? -22.531 17.625 6.344 1 92 148 ALA A C 1
ATOM 1131 O O . ALA A 1 148 ? -21.594 17.609 5.547 1 92 148 ALA A O 1
ATOM 1132 N N . SER A 1 149 ? -23.734 17.688 6.047 1 92.12 149 SER A N 1
ATOM 1133 C CA . SER A 1 149 ? -24.125 17.859 4.652 1 92.12 149 SER A CA 1
ATOM 1134 C C . SER A 1 149 ? -24.047 19.328 4.234 1 92.12 149 SER A C 1
ATOM 1136 O O . SER A 1 149 ? -23.969 20.203 5.082 1 92.12 149 SER A O 1
ATOM 1138 N N . SER A 1 150 ? -24.141 19.531 3.006 1 95.19 150 SER A N 1
ATOM 1139 C CA . SER A 1 150 ? -24.078 20.875 2.436 1 95.19 150 SER A CA 1
ATOM 1140 C C . SER A 1 150 ? -25.328 21.672 2.746 1 95.19 150 SER A C 1
ATOM 1142 O O . SER A 1 150 ? -26.422 21.359 2.25 1 95.19 150 SER A O 1
ATOM 1144 N N . SER A 1 151 ? -25.219 22.734 3.42 1 94.44 151 SER A N 1
ATOM 1145 C CA . SER A 1 151 ? -26.328 23.641 3.662 1 94.44 151 SER A CA 1
ATOM 1146 C C . SER A 1 151 ? -26.719 24.375 2.391 1 94.44 151 SER A C 1
ATOM 1148 O O . SER A 1 151 ? -27.906 24.641 2.156 1 94.44 151 SER A O 1
ATOM 1150 N N . ALA A 1 152 ? -25.75 24.734 1.586 1 95.31 152 ALA A N 1
ATOM 1151 C CA . ALA A 1 152 ? -26.016 25.422 0.323 1 95.31 152 ALA A CA 1
ATOM 1152 C C . ALA A 1 152 ? -26.922 24.578 -0.574 1 95.31 152 ALA A C 1
ATOM 1154 O O . ALA A 1 152 ? -27.859 25.109 -1.188 1 95.31 152 ALA A O 1
ATOM 1155 N N . ALA A 1 153 ? -26.609 23.312 -0.679 1 95.69 153 ALA A N 1
ATOM 1156 C CA . ALA A 1 153 ? -27.438 22.406 -1.468 1 95.69 153 ALA A CA 1
ATOM 1157 C C . ALA A 1 153 ? -28.844 22.281 -0.875 1 95.69 153 ALA A C 1
ATOM 1159 O O . ALA A 1 153 ? -29.828 22.312 -1.605 1 95.69 153 ALA A O 1
ATOM 1160 N N . ALA A 1 154 ? -28.922 22.125 0.414 1 94.94 154 ALA A N 1
ATOM 1161 C CA . ALA A 1 154 ? -30.203 21.953 1.104 1 94.94 154 ALA A CA 1
ATOM 1162 C C . ALA A 1 154 ? -31.078 23.203 0.949 1 94.94 154 ALA A C 1
ATOM 1164 O O . ALA A 1 154 ? -32.312 23.094 0.855 1 94.94 154 ALA A O 1
ATOM 1165 N N . ASN A 1 155 ? -30.484 24.328 0.905 1 96.5 155 ASN A N 1
ATOM 1166 C CA . ASN A 1 155 ? -31.203 25.578 0.843 1 96.5 155 ASN A CA 1
ATOM 1167 C C . ASN A 1 155 ? -31.516 25.984 -0.597 1 96.5 155 ASN A C 1
ATOM 1169 O O . ASN A 1 155 ? -32.094 27.047 -0.842 1 96.5 155 ASN A O 1
ATOM 1173 N N . GLY A 1 156 ? -31.062 25.234 -1.576 1 96 156 GLY A N 1
ATOM 1174 C CA . GLY A 1 156 ? -31.328 25.531 -2.973 1 96 156 GLY A CA 1
ATOM 1175 C C . GLY A 1 156 ? -30.484 26.672 -3.52 1 96 156 GLY A C 1
ATOM 1176 O O . GLY A 1 156 ? -30.891 27.359 -4.453 1 96 156 GLY A O 1
ATOM 1177 N N . GLU A 1 157 ? -29.344 26.875 -2.918 1 97 157 GLU A N 1
ATOM 1178 C CA . GLU A 1 157 ? -28.484 27.969 -3.326 1 97 157 GLU A CA 1
ATOM 1179 C C . GLU A 1 157 ? -27.562 27.562 -4.469 1 97 157 GLU A C 1
ATOM 1181 O O . GLU A 1 157 ? -26.922 28.406 -5.09 1 97 157 GLU A O 1
ATOM 1186 N N . VAL A 1 158 ? -27.453 26.312 -4.727 1 97.88 158 VAL A N 1
ATOM 1187 C CA . VAL A 1 158 ? -26.641 25.781 -5.816 1 97.88 158 VAL A CA 1
ATOM 1188 C C . VAL A 1 158 ? -27.516 25.578 -7.055 1 97.88 158 VAL A C 1
ATOM 1190 O O . VAL A 1 158 ? -28.469 24.797 -7.039 1 97.88 158 VAL A O 1
ATOM 1193 N N . ILE A 1 159 ? -27.172 26.234 -8.156 1 97.5 159 ILE A N 1
ATOM 1194 C CA . ILE A 1 159 ? -28.031 26.219 -9.344 1 97.5 159 ILE A CA 1
ATOM 1195 C C . ILE A 1 159 ? -27.266 25.594 -10.516 1 97.5 159 ILE A C 1
ATOM 1197 O O . ILE A 1 159 ? -26.281 26.172 -11 1 97.5 159 ILE A O 1
ATOM 1201 N N . LEU A 1 160 ? -27.641 24.484 -10.93 1 97.44 160 LEU A N 1
ATOM 1202 C CA . LEU A 1 160 ? -27.094 23.797 -12.086 1 97.44 160 LEU A CA 1
ATOM 1203 C C . LEU A 1 160 ? -27.953 24.016 -13.32 1 97.44 160 LEU A C 1
ATOM 1205 O O . LEU A 1 160 ? -29.172 23.844 -13.273 1 97.44 160 LEU A O 1
ATOM 1209 N N . SER A 1 161 ? -27.328 24.469 -14.445 1 97 161 SER A N 1
ATOM 1210 C CA . SER A 1 161 ? -28.094 24.766 -15.656 1 97 161 SER A CA 1
ATOM 1211 C C . SER A 1 161 ? -27.266 24.5 -16.906 1 97 161 SER A C 1
ATOM 1213 O O . SER A 1 161 ? -26.047 24.328 -16.844 1 97 161 SER A O 1
ATOM 1215 N N . ARG A 1 162 ? -27.906 24.469 -17.984 1 95.12 162 ARG A N 1
ATOM 1216 C CA . ARG A 1 162 ? -27.25 24.375 -19.281 1 95.12 162 ARG A CA 1
ATOM 1217 C C . ARG A 1 162 ? -26.641 25.719 -19.688 1 95.12 162 ARG A C 1
ATOM 1219 O O . ARG A 1 162 ? -27.141 26.781 -19.312 1 95.12 162 ARG A O 1
ATOM 1226 N N . VAL A 1 163 ? -25.578 25.562 -20.375 1 93.25 163 VAL A N 1
ATOM 1227 C CA . VAL A 1 163 ? -25 26.766 -20.953 1 93.25 163 VAL A CA 1
ATOM 1228 C C . VAL A 1 163 ? -25.719 27.109 -22.266 1 93.25 163 VAL A C 1
ATOM 1230 O O . VAL A 1 163 ? -25.734 26.297 -23.203 1 93.25 163 VAL A O 1
ATOM 1233 N N . PRO A 1 164 ? -26.219 28.266 -22.359 1 90.12 164 PRO A N 1
ATOM 1234 C CA . PRO A 1 164 ? -26.938 28.625 -23.594 1 90.12 164 PRO A CA 1
ATOM 1235 C C . PRO A 1 164 ? -26.047 28.531 -24.828 1 90.12 164 PRO A C 1
ATOM 1237 O O . PRO A 1 164 ? -24.938 29.062 -24.828 1 90.12 164 PRO A O 1
ATOM 1240 N N . GLY A 1 165 ? -26.531 27.859 -25.844 1 87.69 165 GLY A N 1
ATOM 1241 C CA . GLY A 1 165 ? -25.844 27.766 -27.125 1 87.69 165 GLY A CA 1
ATOM 1242 C C . GLY A 1 165 ? -24.719 26.75 -27.141 1 87.69 165 GLY A C 1
ATOM 1243 O O . GLY A 1 165 ? -24.016 26.609 -28.141 1 87.69 165 GLY A O 1
ATOM 1244 N N . ASP A 1 166 ? -24.531 26.141 -26.062 1 87.69 166 ASP A N 1
ATOM 1245 C CA . ASP A 1 166 ? -23.484 25.125 -25.984 1 87.69 166 ASP A CA 1
ATOM 1246 C C . ASP A 1 166 ? -24.047 23.797 -25.484 1 87.69 166 ASP A C 1
ATOM 1248 O O . ASP A 1 166 ? -24.172 23.578 -24.281 1 87.69 166 ASP A O 1
ATOM 1252 N N . ALA A 1 167 ? -24.266 22.859 -26.406 1 85.56 167 ALA A N 1
ATOM 1253 C CA . ALA A 1 167 ? -24.906 21.594 -26.094 1 85.56 167 ALA A CA 1
ATOM 1254 C C . ALA A 1 167 ? -23.984 20.672 -25.328 1 85.56 167 ALA A C 1
ATOM 1256 O O . ALA A 1 167 ? -24.422 19.688 -24.734 1 85.56 167 ALA A O 1
ATOM 1257 N N . CYS A 1 168 ? -22.75 21.078 -25.25 1 91.12 168 CYS A N 1
ATOM 1258 C CA . CYS A 1 168 ? -21.766 20.188 -24.656 1 91.12 168 CYS A CA 1
ATOM 1259 C C . CYS A 1 168 ? -21.344 20.688 -23.281 1 91.12 168 CYS A C 1
ATOM 1261 O O . CYS A 1 168 ? -20.406 20.172 -22.688 1 91.12 168 CYS A O 1
ATOM 1263 N N . SER A 1 169 ? -22.109 21.688 -22.75 1 94.94 169 SER A N 1
ATOM 1264 C CA . SER A 1 169 ? -21.641 22.266 -21.5 1 94.94 169 SER A CA 1
ATOM 1265 C C . SER A 1 169 ? -22.797 22.484 -20.531 1 94.94 169 SER A C 1
ATOM 1267 O O . SER A 1 169 ? -23.938 22.672 -20.953 1 94.94 169 SER A O 1
ATOM 1269 N N . ALA A 1 170 ? -22.5 22.359 -19.312 1 97.25 170 ALA A N 1
ATOM 1270 C CA . ALA A 1 170 ? -23.359 22.75 -18.203 1 97.25 170 ALA A CA 1
ATOM 1271 C C . ALA A 1 170 ? -22.609 23.609 -17.188 1 97.25 170 ALA A C 1
ATOM 1273 O O . ALA A 1 170 ? -21.375 23.578 -17.141 1 97.25 170 ALA A O 1
ATOM 1274 N N . GLU A 1 171 ? -23.297 24.406 -16.438 1 97.62 171 GLU A N 1
ATOM 1275 C CA . GLU A 1 171 ? -22.672 25.297 -15.469 1 97.62 171 GLU A CA 1
ATOM 1276 C C . GLU A 1 171 ? -23.391 25.25 -14.125 1 97.62 171 GLU A C 1
ATOM 1278 O O . GLU A 1 171 ? -24.625 25.125 -14.078 1 97.62 171 GLU A O 1
ATOM 1283 N N . VAL A 1 172 ? -22.656 25.328 -13.094 1 97.75 172 VAL A N 1
ATOM 1284 C CA . VAL A 1 172 ? -23.203 25.453 -11.75 1 97.75 172 VAL A CA 1
ATOM 1285 C C . VAL A 1 172 ? -22.797 26.797 -11.148 1 97.75 172 VAL A C 1
ATOM 1287 O O . VAL A 1 172 ? -21.672 27.25 -11.336 1 97.75 172 VAL A O 1
ATOM 1290 N N . ALA A 1 173 ? -23.75 27.391 -10.453 1 96.81 173 ALA A N 1
ATOM 1291 C CA . ALA A 1 173 ? -23.531 28.688 -9.812 1 96.81 173 ALA A CA 1
ATOM 1292 C C . ALA A 1 173 ? -23.828 28.609 -8.312 1 96.81 173 ALA A C 1
ATOM 1294 O O . ALA A 1 173 ? -24.781 27.953 -7.898 1 96.81 173 ALA A O 1
ATOM 1295 N N . TYR A 1 174 ? -23 29.234 -7.605 1 96.44 174 TYR A N 1
ATOM 1296 C CA . TYR A 1 174 ? -23.141 29.438 -6.168 1 96.44 174 TYR A CA 1
ATOM 1297 C C . TYR A 1 174 ? -22.516 30.766 -5.738 1 96.44 174 TYR A C 1
ATOM 1299 O O . TYR A 1 174 ? -21.297 30.875 -5.629 1 96.44 174 TYR A O 1
ATOM 1307 N N . GLY A 1 175 ? -23.375 31.719 -5.441 1 93.75 175 GLY A N 1
ATOM 1308 C CA . GLY A 1 175 ? -22.844 33.062 -5.273 1 93.75 175 GLY A CA 1
ATOM 1309 C C . GLY A 1 175 ? -22.047 33.531 -6.48 1 93.75 175 GLY A C 1
ATOM 1310 O O . GLY A 1 175 ? -22.562 33.531 -7.605 1 93.75 175 GLY A O 1
ATOM 1311 N N . GLU A 1 176 ? -20.797 33.875 -6.207 1 94.25 176 GLU A N 1
ATOM 1312 C CA . GLU A 1 176 ? -19.953 34.344 -7.301 1 94.25 176 GLU A CA 1
ATOM 1313 C C . GLU A 1 176 ? -19.156 33.188 -7.906 1 94.25 176 GLU A C 1
ATOM 1315 O O . GLU A 1 176 ? -18.484 33.344 -8.922 1 94.25 176 GLU A O 1
ATOM 1320 N N . LEU A 1 177 ? -19.172 32.094 -7.305 1 95.69 177 LEU A N 1
ATOM 1321 C CA . LEU A 1 177 ? -18.484 30.922 -7.805 1 95.69 177 LEU A CA 1
ATOM 1322 C C . LEU A 1 177 ? -19.219 30.312 -9 1 95.69 177 LEU A C 1
ATOM 1324 O O . LEU A 1 177 ? -20.453 30.234 -8.992 1 95.69 177 LEU A O 1
ATOM 1328 N N . ARG A 1 178 ? -18.484 30.016 -10.047 1 97 178 ARG A N 1
ATOM 1329 C CA . ARG A 1 178 ? -18.984 29.312 -11.227 1 97 178 ARG A CA 1
ATOM 1330 C C . ARG A 1 178 ? -18.109 28.125 -11.578 1 97 178 ARG A C 1
ATOM 1332 O O . ARG A 1 178 ? -16.891 28.188 -11.5 1 97 178 ARG A O 1
ATOM 1339 N N . ALA A 1 179 ? -18.688 27.062 -11.883 1 97.81 179 ALA A N 1
ATOM 1340 C CA . ALA A 1 179 ? -17.984 25.922 -12.461 1 97.81 179 ALA A CA 1
ATOM 1341 C C . ALA A 1 179 ? -18.656 25.469 -13.75 1 97.81 179 ALA A C 1
ATOM 1343 O O . ALA A 1 179 ? -19.891 25.344 -13.805 1 97.81 179 ALA A O 1
ATOM 1344 N N . THR A 1 180 ? -17.953 25.281 -14.805 1 97.94 180 THR A N 1
ATOM 1345 C CA . THR A 1 180 ? -18.453 24.844 -16.094 1 97.94 180 THR A CA 1
ATOM 1346 C C . THR A 1 180 ? -17.875 23.484 -16.469 1 97.94 180 THR A C 1
ATOM 1348 O O . THR A 1 180 ? -16.672 23.281 -16.438 1 97.94 180 THR A O 1
ATOM 1351 N N . VAL A 1 181 ? -18.734 22.547 -16.719 1 97.81 181 VAL A N 1
ATOM 1352 C CA . VAL A 1 181 ? -18.312 21.25 -17.25 1 97.81 181 VAL A CA 1
ATOM 1353 C C . VAL A 1 181 ? -18.547 21.203 -18.75 1 97.81 181 VAL A C 1
ATOM 1355 O O . VAL A 1 181 ? -19.625 21.562 -19.234 1 97.81 181 VAL A O 1
ATOM 1358 N N . THR A 1 182 ? -17.531 20.859 -19.453 1 96.06 182 THR A N 1
ATOM 1359 C CA . THR A 1 182 ? -17.594 20.75 -20.906 1 96.06 182 THR A CA 1
ATOM 1360 C C . THR A 1 182 ? -17.172 19.359 -21.375 1 96.06 182 THR A C 1
ATOM 1362 O O . THR A 1 182 ? -16.062 18.891 -21.062 1 96.06 182 THR A O 1
ATOM 1365 N N . ALA A 1 183 ? -18.062 18.719 -22.047 1 94.38 183 ALA A N 1
ATOM 1366 C CA . ALA A 1 183 ? -17.734 17.438 -22.641 1 94.38 183 ALA A CA 1
ATOM 1367 C C . ALA A 1 183 ? -16.906 17.609 -23.906 1 94.38 183 ALA A C 1
ATOM 1369 O O . ALA A 1 183 ? -17.172 18.5 -24.719 1 94.38 183 ALA A O 1
ATOM 1370 N N . GLU A 1 184 ? -15.812 16.812 -24 1 84 184 GLU A N 1
ATOM 1371 C CA . GLU A 1 184 ? -15.008 16.828 -25.219 1 84 184 GLU A CA 1
ATOM 1372 C C . GLU A 1 184 ? -15.609 15.922 -26.297 1 84 184 GLU A C 1
ATOM 1374 O O . GLU A 1 184 ? -16.141 14.859 -26 1 84 184 GLU A O 1
ATOM 1379 N N . PRO A 1 185 ? -15.672 16.516 -27.5 1 68.88 185 PRO A N 1
ATOM 1380 C CA . PRO A 1 185 ? -16.188 15.656 -28.562 1 68.88 185 PRO A CA 1
ATOM 1381 C C . PRO A 1 185 ? -15.297 14.453 -28.844 1 68.88 185 PRO A C 1
ATOM 1383 O O . PRO A 1 185 ? -14.078 14.531 -28.641 1 68.88 185 PRO A O 1
ATOM 1386 N N . GLN A 1 186 ? -15.812 13.305 -28.922 1 65.88 186 GLN A N 1
ATOM 1387 C CA . GLN A 1 186 ? -15.078 12.102 -29.297 1 65.88 186 GLN A CA 1
ATOM 1388 C C . GLN A 1 186 ? -14.539 12.211 -30.719 1 65.88 186 GLN A C 1
ATOM 1390 O O . GLN A 1 186 ? -15.172 12.812 -31.594 1 65.88 186 GLN A O 1
ATOM 1395 N N . ASP A 1 187 ? -13.258 11.828 -30.844 1 57.25 187 ASP A N 1
ATOM 1396 C CA . ASP A 1 187 ? -12.852 11.633 -32.219 1 57.25 187 ASP A CA 1
ATOM 1397 C C . ASP A 1 187 ? -13.82 10.688 -32.969 1 57.25 187 ASP A C 1
ATOM 1399 O O . ASP A 1 187 ? -13.836 9.484 -32.688 1 57.25 187 ASP A O 1
ATOM 1403 N N . GLY A 1 188 ? -14.695 11.148 -33.812 1 55.44 188 GLY A N 1
ATOM 1404 C CA . GLY A 1 188 ? -15.578 10.367 -34.656 1 55.44 188 GLY A CA 1
ATOM 1405 C C . GLY A 1 188 ? -16.953 10.133 -34.062 1 55.44 188 GLY A C 1
ATOM 1406 O O . GLY A 1 188 ? -17.75 9.367 -34.594 1 55.44 188 GLY A O 1
ATOM 1407 N N . SER A 1 189 ? -17 10.289 -32.781 1 57.22 189 SER A N 1
ATOM 1408 C CA . SER A 1 189 ? -18.297 9.969 -32.156 1 57.22 189 SER A CA 1
ATOM 1409 C C . SER A 1 189 ? -19.219 11.188 -32.156 1 57.22 189 SER A C 1
ATOM 1411 O O . SER A 1 189 ? -18.766 12.312 -32.406 1 57.22 189 SER A O 1
ATOM 1413 N N . GLY A 1 190 ? -20.547 11.008 -32.156 1 63.28 190 GLY A N 1
ATOM 1414 C CA . GLY A 1 190 ? -21.672 11.914 -32.031 1 63.28 190 GLY A CA 1
ATOM 1415 C C . GLY A 1 190 ? -21.547 12.883 -30.875 1 63.28 190 GLY A C 1
ATOM 1416 O O . GLY A 1 190 ? -20.594 12.812 -30.094 1 63.28 190 GLY A O 1
ATOM 1417 N N . VAL A 1 191 ? -22.297 13.797 -30.797 1 76.5 191 VAL A N 1
ATOM 1418 C CA . VAL A 1 191 ? -22.422 14.859 -29.797 1 76.5 191 VAL A CA 1
ATOM 1419 C C . VAL A 1 191 ? -22.812 14.25 -28.438 1 76.5 191 VAL A C 1
ATOM 1421 O O . VAL A 1 191 ? -23.766 13.477 -28.359 1 76.5 191 VAL A O 1
ATOM 1424 N N . PRO A 1 192 ? -21.906 14.43 -27.406 1 90.44 192 PRO A N 1
ATOM 1425 C CA . PRO A 1 192 ? -22.328 13.945 -26.094 1 90.44 192 PRO A CA 1
ATOM 1426 C C . PRO A 1 192 ? -23.688 14.5 -25.656 1 90.44 192 PRO A C 1
ATOM 1428 O O . PRO A 1 192 ? -24.109 15.547 -26.141 1 90.44 192 PRO A O 1
ATOM 1431 N N . SER A 1 193 ? -24.375 13.75 -24.938 1 92.25 193 SER A N 1
ATOM 1432 C CA . SER A 1 193 ? -25.625 14.203 -24.328 1 92.25 193 SER A CA 1
ATOM 1433 C C . SER A 1 193 ? -25.422 14.57 -22.859 1 92.25 193 SER A C 1
ATOM 1435 O O . SER A 1 193 ? -24.656 13.906 -22.156 1 92.25 193 SER A O 1
ATOM 1437 N N . ILE A 1 194 ? -26.047 15.641 -22.438 1 95.69 194 ILE A N 1
ATOM 1438 C CA . ILE A 1 194 ? -26 16.078 -21.047 1 95.69 194 ILE A CA 1
ATOM 1439 C C . ILE A 1 194 ? -27.406 16.078 -20.453 1 95.69 194 ILE A C 1
ATOM 1441 O O . ILE A 1 194 ? -28.312 16.688 -21.031 1 95.69 194 ILE A O 1
ATOM 1445 N N . ILE A 1 195 ? -27.562 15.391 -19.359 1 97.06 195 ILE A N 1
ATOM 1446 C CA . ILE A 1 195 ? -28.828 15.383 -18.625 1 97.06 195 ILE A CA 1
ATOM 1447 C C . ILE A 1 195 ? -28.625 15.938 -17.219 1 97.06 195 ILE A C 1
ATOM 1449 O O . ILE A 1 195 ? -27.719 15.508 -16.5 1 97.06 195 ILE A O 1
ATOM 1453 N N . LEU A 1 196 ? -29.438 16.922 -16.859 1 97.56 196 LEU A N 1
ATOM 1454 C CA . LEU A 1 196 ? -29.406 17.5 -15.523 1 97.56 196 LEU A CA 1
ATOM 1455 C C . LEU A 1 196 ? -30.609 17.062 -14.695 1 97.56 196 LEU A C 1
ATOM 1457 O O . LEU A 1 196 ? -31.719 17 -15.211 1 97.56 196 LEU A O 1
ATOM 1461 N N . ASP A 1 197 ? -30.422 16.672 -13.492 1 97.12 197 ASP A N 1
ATOM 1462 C CA . ASP A 1 197 ? -31.453 16.328 -12.508 1 97.12 197 ASP A CA 1
ATOM 1463 C C . ASP A 1 197 ? -31.047 16.828 -11.117 1 97.12 197 ASP A C 1
ATOM 1465 O O . ASP A 1 197 ? -30.297 16.156 -10.406 1 97.12 197 ASP A O 1
ATOM 1469 N N . GLY A 1 198 ? -31.688 17.953 -10.688 1 95.88 198 GLY A N 1
ATOM 1470 C CA . GLY A 1 198 ? -31.234 18.562 -9.453 1 95.88 198 GLY A CA 1
ATOM 1471 C C . GLY A 1 198 ? -29.797 19.047 -9.508 1 95.88 198 GLY A C 1
ATOM 1472 O O . GLY A 1 198 ? -29.453 19.875 -10.352 1 95.88 198 GLY A O 1
ATOM 1473 N N . LEU A 1 199 ? -29 18.375 -8.648 1 97.19 199 LEU A N 1
ATOM 1474 C CA . LEU A 1 199 ? -27.578 18.734 -8.586 1 97.19 199 LEU A CA 1
ATOM 1475 C C . LEU A 1 199 ? -26.719 17.719 -9.328 1 97.19 199 LEU A C 1
ATOM 1477 O O . LEU A 1 199 ? -25.5 17.812 -9.312 1 97.19 199 LEU A O 1
ATOM 1481 N N . ASP A 1 200 ? -27.438 16.75 -9.984 1 98.06 200 ASP A N 1
ATOM 1482 C CA . ASP A 1 200 ? -26.75 15.703 -10.734 1 98.06 200 ASP A CA 1
ATOM 1483 C C . ASP A 1 200 ? -26.625 16.078 -12.203 1 98.06 200 ASP A C 1
ATOM 1485 O O . ASP A 1 200 ? -27.531 16.672 -12.789 1 98.06 200 ASP A O 1
ATOM 1489 N N . CYS A 1 201 ? -25.5 15.82 -12.742 1 98.12 201 CYS A N 1
ATOM 1490 C CA . CYS A 1 201 ? -25.188 15.992 -14.164 1 98.12 201 CYS A CA 1
ATOM 1491 C C . CYS A 1 201 ? -24.641 14.703 -14.758 1 98.12 201 CYS A C 1
ATOM 1493 O O . CYS A 1 201 ? -23.641 14.172 -14.281 1 98.12 201 CYS A O 1
ATOM 1495 N N . VAL A 1 202 ? -25.297 14.164 -15.766 1 98.06 202 VAL A N 1
ATOM 1496 C CA . VAL A 1 202 ? -24.812 12.961 -16.438 1 98.06 202 VAL A CA 1
ATOM 1497 C C . VAL A 1 202 ? -24.406 13.305 -17.875 1 98.06 202 VAL A C 1
ATOM 1499 O O . VAL A 1 202 ? -25.219 13.82 -18.656 1 98.06 202 VAL A O 1
ATOM 1502 N N . ILE A 1 203 ? -23.219 13.094 -18.188 1 96.81 203 ILE A N 1
ATOM 1503 C CA . ILE A 1 203 ? -22.703 13.242 -19.547 1 96.81 203 ILE A CA 1
ATOM 1504 C C . ILE A 1 203 ? -22.547 11.867 -20.188 1 96.81 203 ILE A C 1
ATOM 1506 O O . ILE A 1 203 ? -21.875 10.992 -19.641 1 96.81 203 ILE A O 1
ATOM 1510 N N . SER A 1 204 ? -23.078 11.68 -21.391 1 95.62 204 SER A N 1
ATOM 1511 C CA . SER A 1 204 ? -23.109 10.359 -22 1 95.62 204 SER A CA 1
ATOM 1512 C C . SER A 1 204 ? -22.594 10.398 -23.438 1 95.62 204 SER A C 1
ATOM 1514 O O . SER A 1 204 ? -22.844 11.367 -24.156 1 95.62 204 SER A O 1
ATOM 1516 N N . TRP A 1 205 ? -21.922 9.383 -23.828 1 94.06 205 TRP A N 1
ATOM 1517 C CA . TRP A 1 205 ? -21.469 9.117 -25.188 1 94.06 205 TRP A CA 1
ATOM 1518 C C . TRP A 1 205 ? -21.859 7.715 -25.625 1 94.06 205 TRP A C 1
ATOM 1520 O O . TRP A 1 205 ? -21.891 6.781 -24.828 1 94.06 205 TRP A O 1
ATOM 1530 N N . GLN A 1 206 ? -22.188 7.559 -26.844 1 93.44 206 GLN A N 1
ATOM 1531 C CA . GLN A 1 206 ? -22.109 6.254 -27.484 1 93.44 206 GLN A CA 1
ATOM 1532 C C . GLN A 1 206 ? -20.75 6.039 -28.141 1 93.44 206 GLN A C 1
ATOM 1534 O O . GLN A 1 206 ? -20.422 6.68 -29.141 1 93.44 206 GLN A O 1
ATOM 1539 N N . VAL A 1 207 ? -20.016 5.148 -27.594 1 93.31 207 VAL A N 1
ATOM 1540 C CA . VAL A 1 207 ? -18.625 4.977 -28.016 1 93.31 207 VAL A CA 1
ATOM 1541 C C . VAL A 1 207 ? -18.469 3.682 -28.812 1 93.31 207 VAL A C 1
ATOM 1543 O O . VAL A 1 207 ? -18.953 2.629 -28.391 1 93.31 207 VAL A O 1
ATOM 1546 N N . THR A 1 208 ? -17.859 3.746 -29.938 1 94.44 208 THR A N 1
ATOM 1547 C CA . THR A 1 208 ? -17.469 2.555 -30.688 1 94.44 208 THR A CA 1
ATOM 1548 C C . THR A 1 208 ? -15.945 2.383 -30.656 1 94.44 208 THR A C 1
ATOM 1550 O O . THR A 1 208 ? -15.211 3.26 -31.109 1 94.44 208 THR A O 1
ATOM 1553 N N . ILE A 1 209 ? -15.531 1.288 -30.109 1 95 209 ILE A N 1
ATOM 1554 C CA . ILE A 1 209 ? -14.117 0.928 -30.094 1 95 209 ILE A CA 1
ATOM 1555 C C . ILE A 1 209 ? -13.805 0.052 -31.312 1 95 209 ILE A C 1
ATOM 1557 O O . ILE A 1 209 ? -14.367 -1.035 -31.453 1 95 209 ILE A O 1
ATOM 1561 N N . PRO A 1 210 ? -12.953 0.492 -32.219 1 94.88 210 PRO A N 1
ATOM 1562 C CA . PRO A 1 210 ? -12.578 -0.391 -33.344 1 94.88 210 PRO A CA 1
ATOM 1563 C C . PRO A 1 210 ? -11.93 -1.688 -32.844 1 94.88 210 PRO A C 1
ATOM 1565 O O . PRO A 1 210 ? -11.484 -1.774 -31.703 1 94.88 210 PRO A O 1
ATOM 1568 N N . ALA A 1 211 ? -11.891 -2.666 -33.719 1 94.06 211 ALA A N 1
ATOM 1569 C CA . ALA A 1 211 ? -11.32 -3.971 -33.406 1 94.06 211 ALA A CA 1
ATOM 1570 C C . ALA A 1 211 ? -9.875 -3.836 -32.938 1 94.06 211 ALA A C 1
ATOM 1572 O O . ALA A 1 211 ? -9.047 -3.23 -33.594 1 94.06 211 ALA A O 1
ATOM 1573 N N . ARG A 1 212 ? -9.633 -4.41 -31.766 1 93.12 212 ARG A N 1
ATOM 1574 C CA . ARG A 1 212 ? -8.297 -4.473 -31.188 1 93.12 212 ARG A CA 1
ATOM 1575 C C . ARG A 1 212 ? -7.656 -3.088 -31.125 1 93.12 212 ARG A C 1
ATOM 1577 O O . ARG A 1 212 ? -6.492 -2.918 -31.5 1 93.12 212 ARG A O 1
ATOM 1584 N N . ALA A 1 213 ? -8.445 -2.137 -30.719 1 94.38 213 ALA A N 1
ATOM 1585 C CA . ALA A 1 213 ? -7.984 -0.75 -30.719 1 94.38 213 ALA A CA 1
ATOM 1586 C C . ALA A 1 213 ? -8.531 0.007 -29.516 1 94.38 213 ALA A C 1
ATOM 1588 O O . ALA A 1 213 ? -8.914 -0.603 -28.5 1 94.38 213 ALA A O 1
ATOM 1589 N N . GLU A 1 214 ? -8.32 1.267 -29.516 1 94.31 214 GLU A N 1
ATOM 1590 C CA . GLU A 1 214 ? -8.789 2.104 -28.422 1 94.31 214 GLU A CA 1
ATOM 1591 C C . GLU A 1 214 ? -9.5 3.348 -28.938 1 94.31 214 GLU A C 1
ATOM 1593 O O . GLU A 1 214 ? -9.398 3.684 -30.109 1 94.31 214 GLU A O 1
ATOM 1598 N N . THR A 1 215 ? -10.25 3.965 -28.203 1 93.62 215 THR A N 1
ATOM 1599 C CA . THR A 1 215 ? -10.852 5.281 -28.375 1 93.62 215 THR A CA 1
ATOM 1600 C C . THR A 1 215 ? -10.898 6.035 -27.047 1 93.62 215 THR A C 1
ATOM 1602 O O . THR A 1 215 ? -10.5 5.496 -26.016 1 93.62 215 THR A O 1
ATOM 1605 N N . SER A 1 216 ? -11.203 7.348 -27.094 1 94.75 216 SER A N 1
ATOM 1606 C CA . SER A 1 216 ? -11.18 8.109 -25.844 1 94.75 216 SER A CA 1
ATOM 1607 C C . SER A 1 216 ? -12.273 9.164 -25.828 1 94.75 216 SER A C 1
ATOM 1609 O O . SER A 1 216 ? -12.75 9.609 -26.875 1 94.75 216 SER A O 1
ATOM 1611 N N . VAL A 1 217 ? -12.695 9.461 -24.703 1 94.81 217 VAL A N 1
ATOM 1612 C CA . VAL A 1 217 ? -13.594 10.57 -24.422 1 94.81 217 VAL A CA 1
ATOM 1613 C C . VAL A 1 217 ? -13.094 11.336 -23.203 1 94.81 217 VAL A C 1
ATOM 1615 O O . VAL A 1 217 ? -12.18 10.875 -22.5 1 94.81 217 VAL A O 1
ATOM 1618 N N . GLY A 1 218 ? -13.641 12.531 -23 1 94.75 218 GLY A N 1
ATOM 1619 C CA . GLY A 1 218 ? -13.18 13.297 -21.859 1 94.75 218 GLY A CA 1
ATOM 1620 C C . GLY A 1 218 ? -14.078 14.477 -21.531 1 94.75 218 GLY A C 1
ATOM 1621 O O . GLY A 1 218 ? -15.062 14.727 -22.234 1 94.75 218 GLY A O 1
ATOM 1622 N N . LEU A 1 219 ? -13.812 15.047 -20.438 1 95.94 219 LEU A N 1
ATOM 1623 C CA . LEU A 1 219 ? -14.484 16.266 -20.016 1 95.94 219 LEU A CA 1
ATOM 1624 C C . LEU A 1 219 ? -13.531 17.172 -19.25 1 95.94 219 LEU A C 1
ATOM 1626 O O . LEU A 1 219 ? -12.469 16.734 -18.797 1 95.94 219 LEU A O 1
ATOM 1630 N N . HIS A 1 220 ? -13.914 18.406 -19.234 1 96.94 220 HIS A N 1
ATOM 1631 C CA . HIS A 1 220 ? -13.164 19.453 -18.562 1 96.94 220 HIS A CA 1
ATOM 1632 C C . HIS A 1 220 ? -14.062 20.281 -17.641 1 96.94 220 HIS A C 1
ATOM 1634 O O . HIS A 1 220 ? -15.172 20.656 -18.031 1 96.94 220 HIS A O 1
ATOM 1640 N N . ILE A 1 221 ? -13.594 20.453 -16.438 1 98.12 221 ILE A N 1
ATOM 1641 C CA . ILE A 1 221 ? -14.305 21.281 -15.461 1 98.12 221 ILE A CA 1
ATOM 1642 C C . ILE A 1 221 ? -13.461 22.5 -15.102 1 98.12 221 ILE A C 1
ATOM 1644 O O . ILE A 1 221 ? -12.359 22.359 -14.57 1 98.12 221 ILE A O 1
ATOM 1648 N N . ALA A 1 222 ? -13.945 23.641 -15.359 1 98.12 222 ALA A N 1
ATOM 1649 C CA . ALA A 1 222 ? -13.289 24.891 -15.023 1 98.12 222 ALA A CA 1
ATOM 1650 C C . ALA A 1 222 ? -14.023 25.625 -13.898 1 98.12 222 ALA A C 1
ATOM 1652 O O . ALA A 1 222 ? -15.258 25.656 -13.883 1 98.12 222 ALA A O 1
ATOM 1653 N N . VAL A 1 223 ? -13.273 26.156 -12.969 1 98.06 223 VAL A N 1
ATOM 1654 C CA . VAL A 1 223 ? -13.875 26.812 -11.812 1 98.06 223 VAL A CA 1
ATOM 1655 C C . VAL A 1 223 ? -13.383 28.25 -11.719 1 98.06 223 VAL A C 1
ATOM 1657 O O . VAL A 1 223 ? -12.195 28.516 -11.914 1 98.06 223 VAL A O 1
ATOM 1660 N N . SER A 1 224 ? -14.289 29.141 -11.508 1 96.62 224 SER A N 1
ATOM 1661 C CA . SER A 1 224 ? -14.016 30.516 -11.148 1 96.62 224 SER A CA 1
ATOM 1662 C C . SER A 1 224 ? -14.508 30.828 -9.742 1 96.62 224 SER A C 1
ATOM 1664 O O . SER A 1 224 ? -15.703 30.734 -9.461 1 96.62 224 SER A O 1
ATOM 1666 N N . SER A 1 225 ? -13.578 31.109 -8.906 1 92.75 225 SER A N 1
ATOM 1667 C CA . SER A 1 225 ? -13.875 31.438 -7.516 1 92.75 225 SER A CA 1
ATOM 1668 C C . SER A 1 225 ? -13.188 32.719 -7.086 1 92.75 225 SER A C 1
ATOM 1670 O O . SER A 1 225 ? -12.211 32.688 -6.332 1 92.75 225 SER A O 1
ATOM 1672 N N . PRO A 1 226 ? -13.703 33.844 -7.387 1 88.56 226 PRO A N 1
ATOM 1673 C CA . PRO A 1 226 ? -13.016 35.125 -7.176 1 88.56 226 PRO A CA 1
ATOM 1674 C C . PRO A 1 226 ? -12.914 35.469 -5.699 1 88.56 226 PRO A C 1
ATOM 1676 O O . PRO A 1 226 ? -12.102 36.344 -5.332 1 88.56 226 PRO A O 1
ATOM 1679 N N . ARG A 1 227 ? -13.609 34.906 -4.797 1 84.69 227 ARG A N 1
ATOM 1680 C CA . ARG A 1 227 ? -13.609 35.312 -3.387 1 84.69 227 ARG A CA 1
ATOM 1681 C C . ARG A 1 227 ? -12.609 34.469 -2.594 1 84.69 227 ARG A C 1
ATOM 1683 O O . ARG A 1 227 ? -12.508 34.594 -1.373 1 84.69 227 ARG A O 1
ATOM 1690 N N . ASN A 1 228 ? -11.852 33.688 -3.221 1 90.88 228 ASN A N 1
ATOM 1691 C CA . ASN A 1 228 ? -10.859 32.906 -2.506 1 90.88 228 ASN A CA 1
ATOM 1692 C C . ASN A 1 228 ? -9.781 33.781 -1.872 1 90.88 228 ASN A C 1
ATOM 1694 O O . ASN A 1 228 ? -9.328 34.75 -2.479 1 90.88 228 ASN A O 1
ATOM 1698 N N . ALA A 1 229 ? -9.375 33.406 -0.676 1 92 229 ALA A N 1
ATOM 1699 C CA . ALA A 1 229 ? -8.367 34.188 0.05 1 92 229 ALA A CA 1
ATOM 1700 C C . ALA A 1 229 ? -6.969 33.906 -0.503 1 92 229 ALA A C 1
ATOM 1702 O O . ALA A 1 229 ? -6.043 34.688 -0.291 1 92 229 ALA A O 1
ATOM 1703 N N . VAL A 1 230 ? -6.777 32.781 -1.12 1 95.56 230 VAL A N 1
ATOM 1704 C CA . VAL A 1 230 ? -5.484 32.344 -1.643 1 95.56 230 VAL A CA 1
ATOM 1705 C C . VAL A 1 230 ? -5.613 32 -3.123 1 95.56 230 VAL A C 1
ATOM 1707 O O . VAL A 1 230 ? -6.711 31.703 -3.605 1 95.56 230 VAL A O 1
ATOM 1710 N N . ILE A 1 231 ? -4.535 32.094 -3.844 1 95.62 231 ILE A N 1
ATOM 1711 C CA . ILE A 1 231 ? -4.449 31.75 -5.258 1 95.62 231 ILE A CA 1
ATOM 1712 C C . ILE A 1 231 ? -3.236 30.844 -5.496 1 95.62 231 ILE A C 1
ATOM 1714 O O . ILE A 1 231 ? -2.426 30.641 -4.594 1 95.62 231 ILE A O 1
ATOM 1718 N N . ALA A 1 232 ? -3.129 30.297 -6.672 1 95.25 232 ALA A N 1
ATOM 1719 C CA . ALA A 1 232 ? -1.98 29.484 -7.051 1 95.25 232 ALA A CA 1
ATOM 1720 C C . ALA A 1 232 ? -0.703 30.312 -7.09 1 95.25 232 ALA A C 1
ATOM 1722 O O . ALA A 1 232 ? -0.73 31.484 -7.469 1 95.25 232 ALA A O 1
ATOM 1723 N N . ALA A 1 233 ? 0.365 29.656 -6.68 1 95.44 233 ALA A N 1
ATOM 1724 C CA . ALA A 1 233 ? 1.65 30.312 -6.871 1 95.44 233 ALA A CA 1
ATOM 1725 C C . ALA A 1 233 ? 1.919 30.562 -8.352 1 95.44 233 ALA A C 1
ATOM 1727 O O . ALA A 1 233 ? 1.713 29.688 -9.188 1 95.44 233 ALA A O 1
ATOM 1728 N N . ASN A 1 234 ? 2.311 31.672 -8.672 1 89.94 234 ASN A N 1
ATOM 1729 C CA . ASN A 1 234 ? 2.547 32.062 -10.055 1 89.94 234 ASN A CA 1
ATOM 1730 C C . ASN A 1 234 ? 3.93 31.641 -10.531 1 89.94 234 ASN A C 1
ATOM 1732 O O . ASN A 1 234 ? 4.094 31.234 -11.688 1 89.94 234 ASN A O 1
ATOM 1736 N N . ALA A 1 235 ? 4.871 31.719 -9.633 1 89.12 235 ALA A N 1
ATOM 1737 C CA . ALA A 1 235 ? 6.262 31.453 -9.992 1 89.12 235 ALA A CA 1
ATOM 1738 C C . ALA A 1 235 ? 6.523 29.953 -10.109 1 89.12 235 ALA A C 1
ATOM 1740 O O . ALA A 1 235 ? 5.82 29.141 -9.5 1 89.12 235 ALA A O 1
ATOM 1741 N N . ASP A 1 236 ? 7.574 29.656 -10.914 1 93.25 236 ASP A N 1
ATOM 1742 C CA . ASP A 1 236 ? 8 28.266 -11.031 1 93.25 236 ASP A CA 1
ATOM 1743 C C . ASP A 1 236 ? 8.484 27.719 -9.688 1 93.25 236 ASP A C 1
ATOM 1745 O O . ASP A 1 236 ? 8.977 28.484 -8.844 1 93.25 236 ASP A O 1
ATOM 1749 N N . CYS A 1 237 ? 8.352 26.469 -9.57 1 96.06 237 CYS A N 1
ATOM 1750 C CA . CYS A 1 237 ? 8.812 25.812 -8.352 1 96.06 237 CYS A CA 1
ATOM 1751 C C . CYS A 1 237 ? 10.32 25.938 -8.195 1 96.06 237 CYS A C 1
ATOM 1753 O O . CYS A 1 237 ? 11.078 25.547 -9.078 1 96.06 237 CYS A O 1
ATOM 1755 N N . PRO A 1 238 ? 10.773 26.453 -7.113 1 95.69 238 PRO A N 1
ATOM 1756 C CA . PRO A 1 238 ? 12.203 26.719 -6.961 1 95.69 238 PRO A CA 1
ATOM 1757 C C . PRO A 1 238 ? 13.031 25.438 -6.852 1 95.69 238 PRO A C 1
ATOM 1759 O O . PRO A 1 238 ? 14.25 25.469 -7.023 1 95.69 238 PRO A O 1
ATOM 1762 N N . TRP A 1 239 ? 12.391 24.281 -6.59 1 96.56 239 TRP A N 1
ATOM 1763 C CA . TRP A 1 239 ? 13.141 23.031 -6.469 1 96.56 239 TRP A CA 1
ATOM 1764 C C . TRP A 1 239 ? 12.75 22.047 -7.566 1 96.56 239 TRP A C 1
ATOM 1766 O O . TRP A 1 239 ? 12.836 20.828 -7.379 1 96.56 239 TRP A O 1
ATOM 1776 N N . ALA A 1 240 ? 12.281 22.516 -8.68 1 93.62 240 ALA A N 1
ATOM 1777 C CA . ALA A 1 240 ? 11.789 21.688 -9.773 1 93.62 240 ALA A CA 1
ATOM 1778 C C . ALA A 1 240 ? 12.906 20.797 -10.32 1 93.62 240 ALA A C 1
ATOM 1780 O O . ALA A 1 240 ? 12.641 19.688 -10.805 1 93.62 240 ALA A O 1
ATOM 1781 N N . ASP A 1 241 ? 14.172 21.219 -10.227 1 93.31 241 ASP A N 1
ATOM 1782 C CA . ASP A 1 241 ? 15.289 20.5 -10.828 1 93.31 241 ASP A CA 1
ATOM 1783 C C . ASP A 1 241 ? 16.047 19.688 -9.781 1 93.31 241 ASP A C 1
ATOM 1785 O O . ASP A 1 241 ? 17.094 19.125 -10.07 1 93.31 241 ASP A O 1
ATOM 1789 N N . VAL A 1 242 ? 15.547 19.641 -8.562 1 94 242 VAL A N 1
ATOM 1790 C CA . VAL A 1 242 ? 16.219 18.922 -7.488 1 94 242 VAL A CA 1
ATOM 1791 C C . VAL A 1 242 ? 15.812 17.453 -7.504 1 94 242 VAL A C 1
ATOM 1793 O O . VAL A 1 242 ? 14.617 17.141 -7.551 1 94 242 VAL A O 1
ATOM 1796 N N . GLN A 1 243 ? 16.812 16.562 -7.512 1 92.75 243 GLN A N 1
ATOM 1797 C CA . GLN A 1 243 ? 16.594 15.117 -7.371 1 92.75 243 GLN A CA 1
ATOM 1798 C C . GLN A 1 243 ? 17.625 14.508 -6.418 1 92.75 243 GLN A C 1
ATOM 1800 O O . GLN A 1 243 ? 18.797 14.883 -6.434 1 92.75 243 GLN A O 1
ATOM 1805 N N . VAL A 1 244 ? 17.141 13.617 -5.648 1 94.69 244 VAL A N 1
ATOM 1806 C CA . VAL A 1 244 ? 17.984 12.969 -4.652 1 94.69 244 VAL A CA 1
ATOM 1807 C C . VAL A 1 244 ? 18.156 11.492 -5 1 94.69 244 VAL A C 1
ATOM 1809 O O . VAL A 1 244 ? 17.203 10.828 -5.414 1 94.69 244 VAL A O 1
ATOM 1812 N N . GLU A 1 245 ? 19.359 11 -4.941 1 92.38 245 GLU A N 1
ATOM 1813 C CA . GLU A 1 245 ? 19.688 9.586 -5.066 1 92.38 245 GLU A CA 1
ATOM 1814 C C . GLU A 1 245 ? 20.391 9.062 -3.816 1 92.38 245 GLU A C 1
ATOM 1816 O O . GLU A 1 245 ? 21.125 9.805 -3.158 1 92.38 245 GLU A O 1
ATOM 1821 N N . ALA A 1 246 ? 20.156 7.914 -3.447 1 91.31 246 ALA A N 1
ATOM 1822 C CA . ALA A 1 246 ? 20.781 7.262 -2.297 1 91.31 246 ALA A CA 1
ATOM 1823 C C . ALA A 1 246 ? 20.875 5.754 -2.502 1 91.31 246 ALA A C 1
ATOM 1825 O O . ALA A 1 246 ? 20.109 5.18 -3.283 1 91.31 246 ALA A O 1
ATOM 1826 N N . ALA A 1 247 ? 21.875 5.125 -1.892 1 87.12 247 ALA A N 1
ATOM 1827 C CA . ALA A 1 247 ? 21.938 3.666 -1.915 1 87.12 247 ALA A CA 1
ATOM 1828 C C . ALA A 1 247 ? 20.703 3.066 -1.243 1 87.12 247 ALA A C 1
ATOM 1830 O O . ALA A 1 247 ? 20.109 2.111 -1.754 1 87.12 247 ALA A O 1
ATOM 1831 N N . ASP A 1 248 ? 20.375 3.615 -0.14 1 88.38 248 ASP A N 1
ATOM 1832 C CA . ASP A 1 248 ? 19.094 3.291 0.493 1 88.38 248 ASP A CA 1
ATOM 1833 C C . ASP A 1 248 ? 17.953 4.07 -0.148 1 88.38 248 ASP A C 1
ATOM 1835 O O . ASP A 1 248 ? 17.797 5.27 0.095 1 88.38 248 ASP A O 1
ATOM 1839 N N . ASN A 1 249 ? 17.172 3.42 -0.896 1 90.81 249 ASN A N 1
ATOM 1840 C CA . ASN A 1 249 ? 16.172 4.105 -1.707 1 90.81 249 ASN A CA 1
ATOM 1841 C C . ASN A 1 249 ? 15.078 4.715 -0.842 1 90.81 249 ASN A C 1
ATOM 1843 O O . ASN A 1 249 ? 14.305 5.547 -1.314 1 90.81 249 ASN A O 1
ATOM 1847 N N . ARG A 1 250 ? 15 4.344 0.433 1 95.56 250 ARG A N 1
ATOM 1848 C CA . ARG A 1 250 ? 13.992 4.938 1.308 1 95.56 250 ARG A CA 1
ATOM 1849 C C . ARG A 1 250 ? 14.211 6.438 1.455 1 95.56 250 ARG A C 1
ATOM 1851 O O . ARG A 1 250 ? 13.25 7.211 1.479 1 95.56 250 ARG A O 1
ATOM 1858 N N . VAL A 1 251 ? 15.445 6.906 1.523 1 95.94 251 VAL A N 1
ATOM 1859 C CA . VAL A 1 251 ? 15.773 8.32 1.691 1 95.94 251 VAL A CA 1
ATOM 1860 C C . VAL A 1 251 ? 15.398 9.086 0.427 1 95.94 251 VAL A C 1
ATOM 1862 O O . VAL A 1 251 ? 14.68 10.086 0.491 1 95.94 251 VAL A O 1
ATOM 1865 N N . SER A 1 252 ? 15.859 8.594 -0.715 1 95.81 252 SER A N 1
ATOM 1866 C CA . SER A 1 252 ? 15.586 9.281 -1.971 1 95.81 252 SER A CA 1
ATOM 1867 C C . SER A 1 252 ? 14.094 9.305 -2.277 1 95.81 252 SER A C 1
ATOM 1869 O O . SER A 1 252 ? 13.562 10.336 -2.695 1 95.81 252 SER A O 1
ATOM 1871 N N . ASN A 1 253 ? 13.422 8.172 -2.07 1 95.44 253 ASN A N 1
ATOM 1872 C CA . ASN A 1 253 ? 11.984 8.117 -2.326 1 95.44 253 ASN A CA 1
ATOM 1873 C C . ASN A 1 253 ? 11.219 9.117 -1.464 1 95.44 253 ASN A C 1
ATOM 1875 O O . ASN A 1 253 ? 10.328 9.812 -1.954 1 95.44 253 ASN A O 1
ATOM 1879 N N . TRP A 1 254 ? 11.586 9.203 -0.19 1 97.69 254 TRP A N 1
ATOM 1880 C CA . TRP A 1 254 ? 10.891 10.109 0.721 1 97.69 254 TRP A CA 1
ATOM 1881 C C . TRP A 1 254 ? 11.109 11.562 0.314 1 97.69 254 TRP A C 1
ATOM 1883 O O . TRP A 1 254 ? 10.148 12.328 0.193 1 97.69 254 TRP A O 1
ATOM 1893 N N . VAL A 1 255 ? 12.344 11.953 0.06 1 98.12 255 VAL A N 1
ATOM 1894 C CA . VAL A 1 255 ? 12.656 13.336 -0.27 1 98.12 255 VAL A CA 1
ATOM 1895 C C . VAL A 1 255 ? 11.984 13.719 -1.592 1 98.12 255 VAL A C 1
ATOM 1897 O O . VAL A 1 255 ? 11.344 14.766 -1.694 1 98.12 255 VAL A O 1
ATOM 1900 N N . ASN A 1 256 ? 12.055 12.859 -2.58 1 97.31 256 ASN A N 1
ATOM 1901 C CA . ASN A 1 256 ? 11.484 13.164 -3.889 1 97.31 256 ASN A CA 1
ATOM 1902 C C . ASN A 1 256 ? 9.969 13.266 -3.83 1 97.31 256 ASN A C 1
ATOM 1904 O O . ASN A 1 256 ? 9.375 14.148 -4.449 1 97.31 256 ASN A O 1
ATOM 1908 N N . THR A 1 257 ? 9.336 12.375 -3.098 1 97.31 257 THR A N 1
ATOM 1909 C CA . THR A 1 257 ? 7.891 12.445 -2.916 1 97.31 257 THR A CA 1
ATOM 1910 C C . THR A 1 257 ? 7.5 13.727 -2.182 1 97.31 257 THR A C 1
ATOM 1912 O O . THR A 1 257 ? 6.539 14.398 -2.564 1 97.31 257 THR A O 1
ATOM 1915 N N . SER A 1 258 ? 8.266 14.039 -1.18 1 98.5 258 SER A N 1
ATOM 1916 C CA . SER A 1 258 ? 8 15.242 -0.395 1 98.5 258 SER A CA 1
ATOM 1917 C C . SER A 1 258 ? 8.125 16.5 -1.248 1 98.5 258 SER A C 1
ATOM 1919 O O . SER A 1 258 ? 7.332 17.438 -1.116 1 98.5 258 SER A O 1
ATOM 1921 N N . LEU A 1 259 ? 9.141 16.531 -2.07 1 98.19 259 LEU A N 1
ATOM 1922 C CA . LEU A 1 259 ? 9.336 17.703 -2.93 1 98.19 259 LEU A CA 1
ATOM 1923 C C . LEU A 1 259 ? 8.172 17.859 -3.898 1 98.19 259 LEU A C 1
ATOM 1925 O O . LEU A 1 259 ? 7.73 18.984 -4.16 1 98.19 259 LEU A O 1
ATOM 1929 N N . ARG A 1 260 ? 7.66 16.812 -4.363 1 97.38 260 ARG A N 1
ATOM 1930 C CA . ARG A 1 260 ? 6.48 16.859 -5.223 1 97.38 260 ARG A CA 1
ATOM 1931 C C . ARG A 1 260 ? 5.262 17.344 -4.449 1 97.38 260 ARG A C 1
ATOM 1933 O O . ARG A 1 260 ? 4.488 18.156 -4.949 1 97.38 260 ARG A O 1
ATOM 1940 N N . ASP A 1 261 ? 5.094 16.812 -3.268 1 98.19 261 ASP A N 1
ATOM 1941 C CA . ASP A 1 261 ? 3.984 17.234 -2.414 1 98.19 261 ASP A CA 1
ATOM 1942 C C . ASP A 1 261 ? 4.055 18.719 -2.121 1 98.19 261 ASP A C 1
ATOM 1944 O O . ASP A 1 261 ? 3.039 19.422 -2.186 1 98.19 261 ASP A O 1
ATOM 1948 N N . LEU A 1 262 ? 5.246 19.156 -1.777 1 98.62 262 LEU A N 1
ATOM 1949 C CA . LEU A 1 262 ? 5.441 20.562 -1.453 1 98.62 262 LEU A CA 1
ATOM 1950 C C . LEU A 1 262 ? 5.137 21.438 -2.66 1 98.62 262 LEU A C 1
ATOM 1952 O O . LEU A 1 262 ? 4.586 22.531 -2.512 1 98.62 262 LEU A O 1
ATOM 1956 N N . ASP A 1 263 ? 5.504 20.984 -3.795 1 98.31 263 ASP A N 1
ATOM 1957 C CA . ASP A 1 263 ? 5.176 21.734 -5.012 1 98.31 263 ASP A CA 1
ATOM 1958 C C . ASP A 1 263 ? 3.666 21.891 -5.164 1 98.31 263 ASP A C 1
ATOM 1960 O O . ASP A 1 263 ? 3.188 22.953 -5.582 1 98.31 263 ASP A O 1
ATOM 1964 N N . GLY A 1 264 ? 2.955 20.891 -4.793 1 98.25 264 GLY A N 1
ATOM 1965 C CA . GLY A 1 264 ? 1.504 20.922 -4.887 1 98.25 264 GLY A CA 1
ATOM 1966 C C . GLY A 1 264 ? 0.863 21.844 -3.863 1 98.25 264 GLY A C 1
ATOM 1967 O O . GLY A 1 264 ? -0.299 22.219 -4.008 1 98.25 264 GLY A O 1
ATOM 1968 N N . LEU A 1 265 ? 1.594 22.25 -2.816 1 98.5 265 LEU A N 1
ATOM 1969 C CA . LEU A 1 265 ? 1.058 23.031 -1.713 1 98.5 265 LEU A CA 1
ATOM 1970 C C . LEU A 1 265 ? 1.379 24.516 -1.896 1 98.5 265 LEU A C 1
ATOM 1972 O O . LEU A 1 265 ? 0.978 25.344 -1.079 1 98.5 265 LEU A O 1
ATOM 1976 N N . ARG A 1 266 ? 2.07 24.938 -2.928 1 98.31 266 ARG A N 1
ATOM 1977 C CA . ARG A 1 266 ? 2.5 26.312 -3.137 1 98.31 266 ARG A CA 1
ATOM 1978 C C . ARG A 1 266 ? 1.313 27.203 -3.473 1 98.31 266 ARG A C 1
ATOM 1980 O O . ARG A 1 266 ? 0.533 26.906 -4.375 1 98.31 266 ARG A O 1
ATOM 1987 N N . MET A 1 267 ? 1.276 28.328 -2.662 1 96.88 267 MET A N 1
ATOM 1988 C CA . MET A 1 267 ? 0.21 29.312 -2.818 1 96.88 267 MET A CA 1
ATOM 1989 C C . MET A 1 267 ? 0.757 30.734 -2.691 1 96.88 267 MET A C 1
ATOM 1991 O O . MET A 1 267 ? 1.916 30.922 -2.318 1 96.88 267 MET A O 1
ATOM 1995 N N . SER A 1 268 ? -0.121 31.656 -3.076 1 97.38 268 SER A N 1
ATOM 1996 C CA . SER A 1 268 ? 0.063 33.062 -2.83 1 97.38 268 SER A CA 1
ATOM 1997 C C . SER A 1 268 ? -1.249 33.75 -2.432 1 97.38 268 SER A C 1
ATOM 1999 O O . SER A 1 268 ? -2.301 33.094 -2.424 1 97.38 268 SER A O 1
ATOM 2001 N N . ILE A 1 269 ? -1.195 34.938 -2.041 1 96.19 269 ILE A N 1
ATOM 2002 C CA . ILE A 1 269 ? -2.406 35.719 -1.867 1 96.19 269 ILE A CA 1
ATOM 2003 C C . ILE A 1 269 ? -2.574 36.688 -3.051 1 96.19 269 ILE A C 1
ATOM 2005 O O . ILE A 1 269 ? -1.592 37.062 -3.688 1 96.19 269 ILE A O 1
ATOM 2009 N N . PRO A 1 270 ? -3.82 37.094 -3.365 1 94.31 270 PRO A N 1
ATOM 2010 C CA . PRO A 1 270 ? -4.062 37.938 -4.52 1 94.31 270 PRO A CA 1
ATOM 2011 C C . PRO A 1 270 ? -3.271 39.25 -4.453 1 94.31 270 PRO A C 1
ATOM 2013 O O . PRO A 1 270 ? -2.797 39.75 -5.48 1 94.31 270 PRO A O 1
ATOM 2016 N N . ALA A 1 271 ? -3.051 39.75 -3.328 1 95.44 271 ALA A N 1
ATOM 2017 C CA . ALA A 1 271 ? -2.373 41.031 -3.156 1 95.44 271 ALA A CA 1
ATOM 2018 C C . ALA A 1 271 ? -0.88 40.906 -3.445 1 95.44 271 ALA A C 1
ATOM 2020 O O . ALA A 1 271 ? -0.226 41.906 -3.803 1 95.44 271 ALA A O 1
ATOM 2021 N N . LEU A 1 272 ? -0.329 39.75 -3.227 1 96.69 272 LEU A N 1
ATOM 2022 C CA . LEU A 1 272 ? 1.086 39.469 -3.439 1 96.69 272 LEU A CA 1
ATOM 2023 C C . LEU A 1 272 ? 1.268 38.219 -4.273 1 96.69 272 LEU A C 1
ATOM 2025 O O . LEU A 1 272 ? 1.849 37.219 -3.803 1 96.69 272 LEU A O 1
ATOM 2029 N N . PRO A 1 273 ? 0.943 38.219 -5.523 1 94.44 273 PRO A N 1
ATOM 2030 C CA . PRO A 1 273 ? 0.89 37.031 -6.352 1 94.44 273 PRO A CA 1
ATOM 2031 C C . PRO A 1 273 ? 2.271 36.438 -6.613 1 94.44 273 PRO A C 1
ATOM 2033 O O . PRO A 1 273 ? 2.381 35.25 -6.977 1 94.44 273 PRO A O 1
ATOM 2036 N N . ASP A 1 274 ? 3.318 37.188 -6.383 1 94.38 274 ASP A N 1
ATOM 2037 C CA . ASP A 1 274 ? 4.66 36.719 -6.691 1 94.38 274 ASP A CA 1
ATOM 2038 C C . ASP A 1 274 ? 5.352 36.156 -5.445 1 94.38 274 ASP A C 1
ATOM 2040 O O . ASP A 1 274 ? 6.457 35.625 -5.523 1 94.38 274 ASP A O 1
ATOM 2044 N N . ASP A 1 275 ? 4.703 36.312 -4.312 1 96.88 275 ASP A N 1
ATOM 2045 C CA . ASP A 1 275 ? 5.23 35.781 -3.057 1 96.88 275 ASP A CA 1
ATOM 2046 C C . ASP A 1 275 ? 4.578 34.469 -2.693 1 96.88 275 ASP A C 1
ATOM 2048 O O . ASP A 1 275 ? 3.449 34.438 -2.199 1 96.88 275 ASP A O 1
ATOM 2052 N N . GLU A 1 276 ? 5.324 33.438 -2.893 1 96.94 276 GLU A N 1
ATOM 2053 C CA . GLU A 1 276 ? 4.75 32.125 -2.623 1 96.94 276 GLU A CA 1
ATOM 2054 C C . GLU A 1 276 ? 4.992 31.719 -1.177 1 96.94 276 GLU A C 1
ATOM 2056 O O . GLU A 1 276 ? 5.973 32.125 -0.559 1 96.94 276 GLU A O 1
ATOM 2061 N N . PHE A 1 277 ? 4.141 31 -0.637 1 98.06 277 PHE A N 1
ATOM 2062 C CA . PHE A 1 277 ? 4.262 30.281 0.625 1 98.06 277 PHE A CA 1
ATOM 2063 C C . PHE A 1 277 ? 3.674 28.875 0.506 1 98.06 277 PHE A C 1
ATOM 2065 O O . PHE A 1 277 ? 3.133 28.516 -0.539 1 98.06 277 PHE A O 1
ATOM 2072 N N . LEU A 1 278 ? 3.865 28.031 1.488 1 98.62 278 LEU A N 1
ATOM 2073 C CA . LEU A 1 278 ? 3.33 26.672 1.492 1 98.62 278 LEU A CA 1
ATOM 2074 C C . LEU A 1 278 ? 2.068 26.594 2.344 1 98.62 278 LEU A C 1
ATOM 2076 O O . LEU A 1 278 ? 2.062 27.031 3.498 1 98.62 278 LEU A O 1
ATOM 2080 N N . ALA A 1 279 ? 0.974 26.078 1.737 1 98.06 279 ALA A N 1
ATOM 2081 C CA . ALA A 1 279 ? -0.214 25.781 2.529 1 98.06 279 ALA A CA 1
ATOM 2082 C C . ALA A 1 279 ? 0.116 24.797 3.654 1 98.06 279 ALA A C 1
ATOM 2084 O O . ALA A 1 279 ? 1.02 23.969 3.52 1 98.06 279 ALA A O 1
ATOM 2085 N N . ALA A 1 280 ? -0.637 24.891 4.73 1 97.75 280 ALA A N 1
ATOM 2086 C CA . ALA A 1 280 ? -0.354 24.016 5.867 1 97.75 280 ALA A CA 1
ATOM 2087 C C . ALA A 1 280 ? -0.549 22.547 5.496 1 97.75 280 ALA A C 1
ATOM 2089 O O . ALA A 1 280 ? 0.386 21.75 5.59 1 97.75 280 ALA A O 1
ATOM 2090 N N . GLY A 1 281 ? -1.765 22.156 5.133 1 97.94 281 GLY A N 1
ATOM 2091 C CA . GLY A 1 281 ? -1.979 20.766 4.742 1 97.94 281 GLY A CA 1
ATOM 2092 C C . GLY A 1 281 ? -3.371 20.516 4.195 1 97.94 281 GLY A C 1
ATOM 2093 O O . GLY A 1 281 ? -4.336 21.172 4.605 1 97.94 281 GLY A O 1
ATOM 2094 N N . ALA A 1 282 ? -3.559 19.594 3.299 1 98.12 282 ALA A N 1
ATOM 2095 C CA . ALA A 1 282 ? -4.836 19.141 2.76 1 98.12 282 ALA A CA 1
ATOM 2096 C C . ALA A 1 282 ? -5.383 17.953 3.562 1 98.12 282 ALA A C 1
ATOM 2098 O O . ALA A 1 282 ? -4.621 17.094 4.008 1 98.12 282 ALA A O 1
ATOM 2099 N N . PRO A 1 283 ? -6.613 17.906 3.826 1 97.81 283 PRO A N 1
ATOM 2100 C CA . PRO A 1 283 ? -7.609 18.812 3.244 1 97.81 283 PRO A CA 1
ATOM 2101 C C . PRO A 1 283 ? -7.926 20 4.148 1 97.81 283 PRO A C 1
ATOM 2103 O O . PRO A 1 283 ? -8.359 21.047 3.666 1 97.81 283 PRO A O 1
ATOM 2106 N N . TRP A 1 284 ? -7.77 19.875 5.418 1 96.56 284 TRP A N 1
ATOM 2107 C CA . TRP A 1 284 ? -8.422 20.719 6.426 1 96.56 284 TRP A CA 1
ATOM 2108 C C . TRP A 1 284 ? -7.812 22.109 6.461 1 96.56 284 TRP A C 1
ATOM 2110 O O . TRP A 1 284 ? -8.523 23.094 6.641 1 96.56 284 TRP A O 1
ATOM 2120 N N . PHE A 1 285 ? -6.543 22.094 6.316 1 96.44 285 PHE A N 1
ATOM 2121 C CA . PHE A 1 285 ? -5.809 23.344 6.551 1 96.44 285 PHE A CA 1
ATOM 2122 C C . PHE A 1 285 ? -5.121 23.812 5.273 1 96.44 285 PHE A C 1
ATOM 2124 O O . PHE A 1 285 ? -3.949 24.188 5.301 1 96.44 285 PHE A O 1
ATOM 2131 N N . PHE A 1 286 ? -5.84 23.703 4.234 1 96.31 286 PHE A N 1
ATOM 2132 C CA . PHE A 1 286 ? -5.332 23.969 2.893 1 96.31 286 PHE A CA 1
ATOM 2133 C C . PHE A 1 286 ? -5.375 25.469 2.588 1 96.31 286 PHE A C 1
ATOM 2135 O O . PHE A 1 286 ? -6.016 25.891 1.625 1 96.31 286 PHE A O 1
ATOM 2142 N N . THR A 1 287 ? -4.668 26.234 3.385 1 96.81 287 THR A N 1
ATOM 2143 C CA . THR A 1 287 ? -4.559 27.688 3.307 1 96.81 287 THR A CA 1
ATOM 2144 C C . THR A 1 287 ? -3.314 28.172 4.039 1 96.81 287 THR A C 1
ATOM 2146 O O . THR A 1 287 ? -2.391 27.406 4.293 1 96.81 287 THR A O 1
ATOM 2149 N N . LEU A 1 288 ? -3.27 29.547 4.273 1 97.81 288 LEU A N 1
ATOM 2150 C CA . LEU A 1 288 ? -2.111 30.141 4.93 1 97.81 288 LEU A CA 1
ATOM 2151 C C . LEU A 1 288 ? -2.211 29.984 6.445 1 97.81 288 LEU A C 1
ATOM 2153 O O . LEU A 1 288 ? -3.168 30.469 7.059 1 97.81 288 LEU A O 1
ATOM 2157 N N . PHE A 1 289 ? -1.325 29.297 6.969 1 98.44 289 PHE A N 1
ATOM 2158 C CA . PHE A 1 289 ? -1.047 29.266 8.398 1 98.44 289 PHE A CA 1
ATOM 2159 C C . PHE A 1 289 ? 0.339 29.828 8.695 1 98.44 289 PHE A C 1
ATOM 2161 O O . PHE A 1 289 ? 1.33 29.391 8.109 1 98.44 289 PHE A O 1
ATOM 2168 N N . GLY A 1 290 ? 0.394 30.781 9.578 1 98.38 290 GLY A N 1
ATOM 2169 C CA 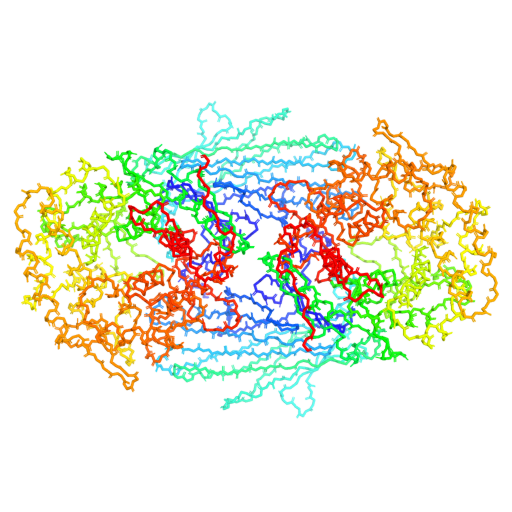. GLY A 1 290 ? 1.656 31.438 9.867 1 98.38 290 GLY A CA 1
ATOM 2170 C C . GLY A 1 290 ? 2.736 30.484 10.344 1 98.38 290 GLY A C 1
ATOM 2171 O O . GLY A 1 290 ? 3.736 30.281 9.656 1 98.38 290 GLY A O 1
ATOM 2172 N N . ARG A 1 291 ? 2.514 29.844 11.438 1 98.38 291 ARG A N 1
ATOM 2173 C CA . ARG A 1 291 ? 3.49 28.953 12.055 1 98.38 291 ARG A CA 1
ATOM 2174 C C . ARG A 1 291 ? 3.908 27.859 11.086 1 98.38 291 ARG A C 1
ATOM 2176 O O . ARG A 1 291 ? 5.098 27.578 10.93 1 98.38 291 ARG A O 1
ATOM 2183 N N . ASP A 1 292 ? 2.979 27.25 10.367 1 98.31 292 ASP A N 1
ATOM 2184 C CA . ASP A 1 292 ? 3.234 26.141 9.469 1 98.31 292 ASP A CA 1
ATOM 2185 C C . ASP A 1 292 ? 4.133 26.562 8.305 1 98.31 292 ASP A C 1
ATOM 2187 O O . ASP A 1 292 ? 5.086 25.859 7.961 1 98.31 292 ASP A O 1
ATOM 2191 N N . SER A 1 293 ? 3.781 27.703 7.766 1 98.5 293 SER A N 1
ATOM 2192 C CA . SER A 1 293 ? 4.562 28.188 6.637 1 98.5 293 SER A CA 1
ATOM 2193 C C . SER A 1 293 ? 5.988 28.547 7.059 1 98.5 293 SER A C 1
ATOM 2195 O O . SER A 1 293 ? 6.934 28.328 6.297 1 98.5 293 SER A O 1
ATOM 2197 N N . LEU A 1 294 ? 6.145 29.047 8.25 1 98.88 294 LEU A N 1
ATOM 2198 C CA . LEU A 1 294 ? 7.457 29.453 8.75 1 98.88 294 LEU A CA 1
ATOM 2199 C C . LEU A 1 294 ? 8.344 28.234 8.984 1 98.88 294 LEU A C 1
ATOM 2201 O O . LEU A 1 294 ? 9.508 28.219 8.562 1 98.88 294 LEU A O 1
ATOM 2205 N N . TRP A 1 295 ? 7.797 27.219 9.625 1 98.81 295 TRP A N 1
ATOM 2206 C CA . TRP A 1 295 ? 8.578 26.016 9.875 1 98.81 295 TRP A CA 1
ATOM 2207 C C . TRP A 1 295 ? 8.922 25.312 8.562 1 98.81 295 TRP A C 1
ATOM 2209 O O . TRP A 1 295 ? 10.062 24.891 8.367 1 98.81 295 TRP A O 1
ATOM 2219 N N . ALA A 1 296 ? 7.949 25.141 7.688 1 98.81 296 ALA A N 1
ATOM 2220 C CA . ALA A 1 296 ? 8.195 24.469 6.414 1 98.81 296 ALA A CA 1
ATOM 2221 C C . ALA A 1 296 ? 9.266 25.203 5.605 1 98.81 296 ALA A C 1
ATOM 2223 O O . ALA A 1 296 ? 10.18 24.578 5.066 1 98.81 296 ALA A O 1
ATOM 2224 N N . ALA A 1 297 ? 9.125 26.516 5.574 1 98.81 297 ALA A N 1
ATOM 2225 C CA . ALA A 1 297 ? 10.109 27.312 4.855 1 98.81 297 ALA A CA 1
ATOM 2226 C C . ALA A 1 297 ? 11.5 27.172 5.477 1 98.81 297 ALA A C 1
ATOM 2228 O O . ALA A 1 297 ? 12.5 27.125 4.766 1 98.81 297 ALA A O 1
ATOM 2229 N N . ARG A 1 298 ? 11.547 27.156 6.762 1 98.62 298 ARG A N 1
ATOM 2230 C CA . ARG A 1 298 ? 12.82 27.016 7.461 1 98.62 298 ARG A CA 1
ATOM 2231 C C . ARG A 1 298 ? 13.5 25.703 7.09 1 98.62 298 ARG A C 1
ATOM 2233 O O . ARG A 1 298 ? 14.703 25.672 6.828 1 98.62 298 ARG A O 1
ATOM 2240 N N . PHE A 1 299 ? 12.75 24.641 7.039 1 98.62 299 PHE A N 1
ATOM 2241 C CA . PHE A 1 299 ? 13.289 23.328 6.684 1 98.62 299 PHE A CA 1
ATOM 2242 C C . PHE A 1 299 ? 13.773 23.312 5.238 1 98.62 299 PHE A C 1
ATOM 2244 O O . PHE A 1 299 ? 14.688 22.562 4.887 1 98.62 299 PHE A O 1
ATOM 2251 N N . MET A 1 300 ? 13.266 24.219 4.402 1 98.31 300 MET A N 1
ATOM 2252 C CA . MET A 1 300 ? 13.547 24.219 2.971 1 98.31 300 MET A CA 1
ATOM 2253 C C . MET A 1 300 ? 14.766 25.078 2.658 1 98.31 300 MET A C 1
ATOM 2255 O O . MET A 1 300 ? 15.25 25.094 1.524 1 98.31 300 MET A O 1
ATOM 2259 N N . LEU A 1 301 ? 15.336 25.766 3.594 1 97.81 301 LEU A N 1
ATOM 2260 C CA . LEU A 1 301 ? 16.391 26.766 3.389 1 97.81 301 LEU A CA 1
ATOM 2261 C C . LEU A 1 301 ? 17.594 26.141 2.691 1 97.81 301 LEU A C 1
ATOM 2263 O O . LEU A 1 301 ? 18.219 26.766 1.835 1 97.81 301 LEU A O 1
ATOM 2267 N N . PRO A 1 302 ? 17.953 24.859 3.006 1 95.25 302 PRO A N 1
ATOM 2268 C CA . PRO A 1 302 ? 19.109 24.281 2.309 1 95.25 302 PRO A CA 1
ATOM 2269 C C . PRO A 1 302 ? 18.891 24.203 0.799 1 95.25 302 PRO A C 1
ATOM 2271 O O . PRO A 1 302 ? 19.859 24.094 0.045 1 95.25 302 PRO A O 1
ATOM 2274 N N . LEU A 1 303 ? 17.672 24.266 0.337 1 95.5 303 LEU A N 1
ATOM 2275 C CA . LEU A 1 303 ? 17.391 24.109 -1.086 1 95.5 303 LEU A CA 1
ATOM 2276 C C . LEU A 1 303 ? 17.078 25.453 -1.731 1 95.5 303 LEU A C 1
ATOM 2278 O O . LEU A 1 303 ? 17.406 25.672 -2.9 1 95.5 303 LEU A O 1
ATOM 2282 N N . THR A 1 304 ? 16.422 26.359 -0.977 1 96.12 304 THR A N 1
ATOM 2283 C CA . THR A 1 304 ? 16.016 27.625 -1.563 1 96.12 304 THR A CA 1
ATOM 2284 C C . THR A 1 304 ? 15.664 28.641 -0.475 1 96.12 304 THR A C 1
ATOM 2286 O O . THR A 1 304 ? 15.086 28.281 0.553 1 96.12 304 THR A O 1
ATOM 2289 N N . THR A 1 305 ? 15.906 29.922 -0.702 1 97.31 305 THR A N 1
ATOM 2290 C CA . THR A 1 305 ? 15.469 31 0.188 1 97.31 305 THR A CA 1
ATOM 2291 C C . THR A 1 305 ? 14.219 31.672 -0.365 1 97.31 305 THR A C 1
ATOM 2293 O O . THR A 1 305 ? 13.594 32.5 0.324 1 97.31 305 THR A O 1
ATOM 2296 N N . ARG A 1 306 ? 13.797 31.312 -1.569 1 97.31 306 ARG A N 1
ATOM 2297 C CA . ARG A 1 306 ? 12.664 31.969 -2.209 1 97.31 306 ARG A CA 1
ATOM 2298 C C . ARG A 1 306 ? 11.375 31.719 -1.428 1 97.31 306 ARG A C 1
ATOM 2300 O O . ARG A 1 306 ? 10.586 32.656 -1.225 1 97.31 306 ARG A O 1
ATOM 2307 N N . THR A 1 307 ? 11.211 30.516 -1.046 1 97.69 307 THR A N 1
ATOM 2308 C CA . THR A 1 307 ? 10.016 30.172 -0.284 1 97.69 307 THR A CA 1
ATOM 2309 C C . THR A 1 307 ? 10 30.891 1.063 1 97.69 307 THR A C 1
ATOM 2311 O O . THR A 1 307 ? 8.961 31.359 1.511 1 97.69 307 THR A O 1
ATOM 2314 N N . ALA A 1 308 ? 11.133 30.953 1.698 1 98.56 308 ALA A N 1
ATOM 2315 C CA . ALA A 1 308 ? 11.25 31.672 2.969 1 98.56 308 ALA A CA 1
ATOM 2316 C C . ALA A 1 308 ? 10.914 33.156 2.801 1 98.56 308 ALA A C 1
ATOM 2318 O O . ALA A 1 308 ? 10.125 33.719 3.564 1 98.56 308 ALA A O 1
ATOM 2319 N N . MET A 1 309 ? 11.469 33.75 1.799 1 98.69 309 MET A N 1
ATOM 2320 C CA . MET A 1 309 ? 11.258 35.188 1.593 1 98.69 309 MET A CA 1
ATOM 2321 C C . MET A 1 309 ? 9.812 35.469 1.227 1 98.69 309 MET A C 1
ATOM 2323 O O . MET A 1 309 ? 9.25 36.469 1.649 1 98.69 309 MET A O 1
ATOM 2327 N N . GLY A 1 310 ? 9.211 34.594 0.377 1 98.5 310 GLY A N 1
ATOM 2328 C CA . GLY A 1 310 ? 7.793 34.75 0.074 1 98.5 310 GLY A CA 1
ATOM 2329 C C . GLY A 1 310 ? 6.906 34.656 1.301 1 98.5 310 GLY A C 1
ATOM 2330 O O . GLY A 1 310 ? 5.988 35.469 1.471 1 98.5 310 GLY A O 1
ATOM 2331 N N . ALA A 1 311 ? 7.16 33.688 2.146 1 98.69 311 ALA A N 1
ATOM 2332 C CA . ALA A 1 311 ? 6.41 33.562 3.391 1 98.69 311 ALA A CA 1
ATOM 2333 C C . ALA A 1 311 ? 6.59 34.781 4.289 1 98.69 311 ALA A C 1
ATOM 2335 O O . ALA A 1 311 ? 5.621 35.281 4.855 1 98.69 311 ALA A O 1
ATOM 2336 N N . LEU A 1 312 ? 7.832 35.219 4.406 1 98.88 312 LEU A N 1
ATOM 2337 C CA . LEU A 1 312 ? 8.148 36.375 5.254 1 98.88 312 LEU A CA 1
ATOM 2338 C C . LEU A 1 312 ? 7.41 37.594 4.785 1 98.88 312 LEU A C 1
ATOM 2340 O O . LEU A 1 312 ? 6.797 38.312 5.594 1 98.88 312 LEU A O 1
ATOM 2344 N N . ARG A 1 313 ? 7.418 37.875 3.504 1 98.81 313 ARG A N 1
ATOM 2345 C CA . ARG A 1 313 ? 6.766 39.062 2.973 1 98.81 313 ARG A CA 1
ATOM 2346 C C . ARG A 1 313 ? 5.25 38.969 3.107 1 98.81 313 ARG A C 1
ATOM 2348 O O . ARG A 1 313 ? 4.586 39.938 3.439 1 98.81 313 ARG A O 1
ATOM 2355 N N . THR A 1 314 ? 4.715 37.812 2.834 1 98.69 314 THR A N 1
ATOM 2356 C CA . THR A 1 314 ? 3.275 37.625 2.949 1 98.69 314 THR A CA 1
ATOM 2357 C C . THR A 1 314 ? 2.814 37.844 4.387 1 98.69 314 THR A C 1
ATOM 2359 O O . THR A 1 314 ? 1.823 38.531 4.629 1 98.69 314 THR A O 1
ATOM 2362 N N . LEU A 1 315 ? 3.521 37.25 5.324 1 98.88 315 LEU A N 1
ATOM 2363 C CA . LEU A 1 315 ? 3.154 37.406 6.73 1 98.88 315 LEU A CA 1
ATOM 2364 C C . LEU A 1 315 ? 3.367 38.844 7.203 1 98.88 315 LEU A C 1
ATOM 2366 O O . LEU A 1 315 ? 2.604 39.344 8.031 1 98.88 315 LEU A O 1
ATOM 2370 N N . ALA A 1 316 ? 4.395 39.469 6.719 1 98.81 316 ALA A N 1
ATOM 2371 C CA . ALA A 1 316 ? 4.633 40.875 7.031 1 98.81 316 ALA A CA 1
ATOM 2372 C C . ALA A 1 316 ? 3.479 41.75 6.551 1 98.81 316 ALA A C 1
ATOM 2374 O O . ALA A 1 316 ? 3.105 42.719 7.215 1 98.81 316 ALA A O 1
ATOM 2375 N N . HIS A 1 317 ? 2.953 41.406 5.387 1 98.5 317 HIS A N 1
ATOM 2376 C CA . HIS A 1 317 ? 1.818 42.125 4.82 1 98.5 317 HIS A CA 1
ATOM 2377 C C . HIS A 1 317 ? 0.631 42.125 5.777 1 98.5 317 HIS A C 1
ATOM 2379 O O . HIS A 1 317 ? -0.112 43.125 5.852 1 98.5 317 HIS A O 1
ATOM 2385 N N . PHE A 1 318 ? 0.471 41.062 6.523 1 98.56 318 PHE A N 1
ATOM 2386 C CA . PHE A 1 318 ? -0.678 40.938 7.41 1 98.56 318 PHE A CA 1
ATOM 2387 C C . PHE A 1 318 ? -0.298 41.25 8.852 1 98.56 318 PHE A C 1
ATOM 2389 O O . PHE A 1 318 ? -1.104 41.094 9.766 1 98.56 318 PHE A O 1
ATOM 2396 N N . GLN A 1 319 ? 0.961 41.656 9.133 1 98.81 319 GLN A N 1
ATOM 2397 C CA . GLN A 1 319 ? 1.372 41.938 10.5 1 98.81 319 GLN A CA 1
ATOM 2398 C C . GLN A 1 319 ? 0.443 42.969 11.148 1 98.81 319 GLN A C 1
ATOM 2400 O O . GLN A 1 319 ? 0.134 44 10.555 1 98.81 319 GLN A O 1
ATOM 2405 N N . ALA A 1 320 ? 0.041 42.656 12.352 1 98.69 320 ALA A N 1
ATOM 2406 C CA . ALA A 1 320 ? -0.934 43.5 13.031 1 98.69 320 ALA A CA 1
ATOM 2407 C C . ALA A 1 320 ? -0.326 44.844 13.391 1 98.69 320 ALA A C 1
ATOM 2409 O O . ALA A 1 320 ? 0.844 44.938 13.781 1 98.69 320 ALA A O 1
ATOM 2410 N N . THR A 1 321 ? -1.152 45.875 13.391 1 98.12 321 THR A N 1
ATOM 2411 C CA . THR A 1 321 ? -0.677 47.219 13.703 1 98.12 321 THR A CA 1
ATOM 2412 C C . THR A 1 321 ? -1.423 47.812 14.906 1 98.12 321 THR A C 1
ATOM 2414 O O . THR A 1 321 ? -1.014 48.812 15.477 1 98.12 321 THR A O 1
ATOM 2417 N N . GLU A 1 322 ? -2.473 47.156 15.273 1 97.94 322 GLU A N 1
ATOM 2418 C CA . GLU A 1 322 ? -3.281 47.562 16.406 1 97.94 322 GLU A CA 1
ATOM 2419 C C . GLU A 1 322 ? -3.785 46.375 17.203 1 97.94 322 GLU A C 1
ATOM 2421 O O . GLU A 1 322 ? -3.752 45.25 16.734 1 97.94 322 GLU A O 1
ATOM 2426 N N . SER A 1 323 ? -4.16 46.656 18.406 1 96.56 323 SER A N 1
ATOM 2427 C CA . SER A 1 323 ? -4.754 45.594 19.219 1 96.56 323 SER A CA 1
ATOM 2428 C C . SER A 1 323 ? -6.227 45.406 18.891 1 96.56 323 SER A C 1
ATOM 2430 O O . SER A 1 323 ? -6.961 46.375 18.703 1 96.56 323 SER A O 1
ATOM 2432 N N . ASP A 1 324 ? -6.656 44.188 18.719 1 96.44 324 ASP A N 1
ATOM 2433 C CA . ASP A 1 324 ? -8.047 43.812 18.469 1 96.44 324 ASP A CA 1
ATOM 2434 C C . ASP A 1 324 ? -8.383 42.5 19.172 1 96.44 324 ASP A C 1
ATOM 2436 O O . ASP A 1 324 ? -7.887 41.438 18.797 1 96.44 324 ASP A O 1
ATOM 2440 N N . ILE A 1 325 ? -9.273 42.531 20.109 1 93.62 325 ILE A N 1
ATOM 2441 C CA . ILE A 1 325 ? -9.625 41.406 20.953 1 93.62 325 ILE A CA 1
ATOM 2442 C C . ILE A 1 325 ? -10.297 40.312 20.109 1 93.62 325 ILE A C 1
ATOM 2444 O O . ILE A 1 325 ? -10.109 39.125 20.359 1 93.62 325 ILE A O 1
ATOM 2448 N N . GLN A 1 326 ? -11.055 40.688 19.094 1 93 326 GLN A N 1
ATOM 2449 C CA . GLN A 1 326 ? -11.82 39.719 18.297 1 93 326 GLN A CA 1
ATOM 2450 C C . GLN A 1 326 ? -10.898 38.844 17.453 1 93 326 GLN A C 1
ATOM 2452 O O . GLN A 1 326 ? -11.188 37.688 17.234 1 93 326 GLN A O 1
ATOM 2457 N N . THR A 1 327 ? -9.82 39.406 17.047 1 95.44 327 THR A N 1
ATOM 2458 C CA . THR A 1 327 ? -8.898 38.656 16.203 1 95.44 327 THR A CA 1
ATOM 2459 C C . THR A 1 327 ? -7.672 38.219 16.984 1 95.44 327 THR A C 1
ATOM 2461 O O . THR A 1 327 ? -6.797 37.531 16.453 1 95.44 327 THR A O 1
ATOM 2464 N N . ASN A 1 328 ? -7.551 38.688 18.203 1 95.44 328 ASN A N 1
ATOM 2465 C CA . ASN A 1 328 ? -6.402 38.438 19.078 1 95.44 328 ASN A CA 1
ATOM 2466 C C . ASN A 1 328 ? -5.137 39.094 18.531 1 95.44 328 ASN A C 1
ATOM 2468 O O . ASN A 1 328 ? -4.055 38.5 18.594 1 95.44 328 ASN A O 1
ATOM 2472 N N . ALA A 1 329 ? -5.281 40.219 17.938 1 96.75 329 ALA A N 1
ATOM 2473 C CA . ALA A 1 329 ? -4.18 40.969 17.328 1 96.75 329 ALA A CA 1
ATOM 2474 C C . ALA A 1 329 ? -3.559 41.938 18.328 1 96.75 329 ALA A C 1
ATOM 2476 O O . ALA A 1 329 ? -4.262 42.5 19.156 1 96.75 329 ALA A O 1
ATOM 2477 N N . ASP A 1 330 ? -2.314 42.125 18.344 1 97.56 330 ASP A N 1
ATOM 2478 C CA . ASP A 1 330 ? -1.521 43.156 18.969 1 97.56 330 ASP A CA 1
ATOM 2479 C C . ASP A 1 330 ? -0.447 43.688 18.016 1 97.56 330 ASP A C 1
ATOM 2481 O O . ASP A 1 330 ? 0.011 42.969 17.125 1 97.56 330 ASP A O 1
ATOM 2485 N N . PRO A 1 331 ? -0.076 44.906 18.188 1 98.12 331 PRO A N 1
ATOM 2486 C CA . PRO A 1 331 ? 0.91 45.469 17.266 1 98.12 331 PRO A CA 1
ATOM 2487 C C . PRO A 1 331 ? 2.172 44.625 17.156 1 98.12 331 PRO A C 1
ATOM 2489 O O . PRO A 1 331 ? 2.742 44.219 18.172 1 98.12 331 PRO A O 1
ATOM 2492 N N . GLY A 1 332 ? 2.57 44.344 15.859 1 98.69 332 GLY A N 1
ATOM 2493 C CA . GLY A 1 332 ? 3.783 43.594 15.594 1 98.69 332 GLY A CA 1
ATOM 2494 C C . GLY A 1 332 ? 3.547 42.094 15.484 1 98.69 332 GLY A C 1
ATOM 2495 O O . GLY A 1 332 ? 4.398 41.344 14.984 1 98.69 332 GLY A O 1
ATOM 2496 N N . LYS A 1 333 ? 2.379 41.656 15.93 1 98.5 333 LYS A N 1
ATOM 2497 C CA . LYS A 1 333 ? 2.08 40.25 15.984 1 98.5 333 LYS A CA 1
ATOM 2498 C C . LYS A 1 333 ? 1.877 39.656 14.586 1 98.5 333 LYS A C 1
ATOM 2500 O O . LYS A 1 333 ? 1.3 40.312 13.719 1 98.5 333 LYS A O 1
ATOM 2505 N N . ILE A 1 334 ? 2.414 38.5 14.312 1 98.69 334 ILE A N 1
ATOM 2506 C CA . ILE A 1 334 ? 2.242 37.75 13.078 1 98.69 334 ILE A CA 1
ATOM 2507 C C . ILE A 1 334 ? 1.015 36.844 13.188 1 98.69 334 ILE A C 1
ATOM 2509 O O . ILE A 1 334 ? 0.755 36.281 14.242 1 98.69 334 ILE A O 1
ATOM 2513 N N . MET A 1 335 ? 0.297 36.688 12.164 1 98.5 335 MET A N 1
ATOM 2514 C CA . MET A 1 335 ? -1.015 36.062 12.172 1 98.5 335 MET A CA 1
ATOM 2515 C C . MET A 1 335 ? -0.881 34.531 12.312 1 98.5 335 MET A C 1
ATOM 2517 O O . MET A 1 335 ? 0.189 33.969 12.07 1 98.5 335 MET A O 1
ATOM 2521 N N . HIS A 1 336 ? -2.01 33.938 12.703 1 97.94 336 HIS A N 1
ATOM 2522 C CA . HIS A 1 336 ? -2.162 32.5 12.836 1 97.94 336 HIS A CA 1
ATOM 2523 C C . HIS A 1 336 ? -2.666 31.875 11.531 1 97.94 336 HIS A C 1
ATOM 2525 O O . HIS A 1 336 ? -1.997 31.016 10.945 1 97.94 336 HIS A O 1
ATOM 2531 N N . GLU A 1 337 ? -3.832 32.281 11.023 1 97.31 337 GLU A N 1
ATOM 2532 C CA . GLU A 1 337 ? -4.406 31.688 9.82 1 97.31 337 GLU A CA 1
ATOM 2533 C C . GLU A 1 337 ? -5.266 32.688 9.062 1 97.31 337 GLU A C 1
ATOM 2535 O O . GLU A 1 337 ? -5.715 33.688 9.641 1 97.31 337 GLU A O 1
ATOM 2540 N N . LEU A 1 338 ? -5.449 32.438 7.793 1 96.75 338 LEU A N 1
ATOM 2541 C CA . LEU A 1 338 ? -6.254 33.25 6.871 1 96.75 338 LEU A CA 1
ATOM 2542 C C . LEU A 1 338 ? -7.293 32.375 6.168 1 96.75 338 LEU A C 1
ATOM 2544 O O . LEU A 1 338 ? -6.961 31.328 5.613 1 96.75 338 LEU A O 1
ATOM 2548 N N . ARG A 1 339 ? -8.516 32.781 6.203 1 93.06 339 ARG A N 1
ATOM 2549 C CA . ARG A 1 339 ? -9.586 32.125 5.469 1 93.06 339 ARG A CA 1
ATOM 2550 C C . ARG A 1 339 ? -10.469 33.125 4.758 1 93.06 339 ARG A C 1
ATOM 2552 O O . ARG A 1 339 ? -10.43 34.312 5.066 1 93.06 339 ARG A O 1
ATOM 2559 N N . ALA A 1 340 ? -11.211 32.594 3.824 1 89.81 340 ALA A N 1
ATOM 2560 C CA . ALA A 1 340 ? -12.078 33.469 3.051 1 89.81 340 ALA A CA 1
ATOM 2561 C C . ALA A 1 340 ? -13.297 33.906 3.867 1 89.81 340 ALA A C 1
ATOM 2563 O O . ALA A 1 340 ? -13.836 35 3.672 1 89.81 340 ALA A O 1
ATOM 2564 N N . GLU A 1 341 ? -13.711 33 4.711 1 89.25 341 GLU A N 1
ATOM 2565 C CA . GLU A 1 341 ? -14.891 33.219 5.555 1 89.25 341 GLU A CA 1
ATOM 2566 C C . GLU A 1 341 ? -14.609 32.812 7 1 89.25 341 GLU A C 1
ATOM 2568 O O . GLU A 1 341 ? -13.648 32.094 7.273 1 89.25 341 GLU A O 1
ATOM 2573 N N . PRO A 1 342 ? -15.477 33.344 7.895 1 90.75 342 PRO A N 1
ATOM 2574 C CA . PRO A 1 342 ? -15.289 32.938 9.289 1 90.75 342 PRO A CA 1
ATOM 2575 C C . PRO A 1 342 ? -15.391 31.422 9.469 1 90.75 342 PRO A C 1
ATOM 2577 O O . PRO A 1 342 ? -16.219 30.766 8.828 1 90.75 342 PRO A O 1
ATOM 2580 N N . LEU A 1 343 ? -14.531 30.938 10.25 1 89.75 343 LEU A N 1
ATOM 2581 C CA . LEU A 1 343 ? -14.586 29.531 10.625 1 89.75 343 LEU A CA 1
ATOM 2582 C C . LEU A 1 343 ? -15.578 29.297 11.758 1 89.75 343 LEU A C 1
ATOM 2584 O O . LEU A 1 343 ? -15.414 29.859 12.844 1 89.75 343 LEU A O 1
ATOM 2588 N N . VAL A 1 344 ? -16.609 28.547 11.492 1 87.69 344 VAL A N 1
ATOM 2589 C CA . VAL A 1 344 ? -17.578 28.156 12.508 1 87.69 344 VAL A CA 1
ATOM 2590 C C . VAL A 1 344 ? -17.656 26.641 12.594 1 87.69 344 VAL A C 1
ATOM 2592 O O . VAL A 1 344 ? -18.094 25.984 11.656 1 87.69 344 VAL A O 1
ATOM 2595 N N . GLN A 1 345 ? -17.219 26.156 13.688 1 85.94 345 GLN A N 1
ATOM 2596 C CA . GLN A 1 345 ? -17.219 24.719 13.859 1 85.94 345 GLN A CA 1
ATOM 2597 C C . GLN A 1 345 ? -18.641 24.156 13.844 1 85.94 345 GLN A C 1
ATOM 2599 O O . GLN A 1 345 ? -19.562 24.781 14.367 1 85.94 345 GLN A O 1
ATOM 2604 N N . THR A 1 346 ? -18.828 23.016 13.18 1 84.94 346 THR A N 1
ATOM 2605 C CA . THR A 1 346 ? -20.109 22.328 13.07 1 84.94 346 THR A CA 1
ATOM 2606 C C . THR A 1 346 ? -19.938 20.828 13.148 1 84.94 346 THR A C 1
ATOM 2608 O O . THR A 1 346 ? -18.828 20.328 13.234 1 84.94 346 THR A O 1
ATOM 2611 N N . GLY A 1 347 ? -21.062 20.156 13.273 1 87.25 347 GLY A N 1
ATOM 2612 C CA . GLY A 1 347 ? -21.031 18.703 13.305 1 87.25 347 GLY A CA 1
ATOM 2613 C C . GLY A 1 347 ? -20.297 18.141 14.5 1 87.25 347 GLY A C 1
ATOM 2614 O O . GLY A 1 347 ? -20.578 18.5 15.641 1 87.25 347 GLY A O 1
ATOM 2615 N N . ALA A 1 348 ? -19.219 17.359 14.188 1 85.19 348 ALA A N 1
ATOM 2616 C CA . ALA A 1 348 ? -18.484 16.656 15.234 1 85.19 348 ALA A CA 1
ATOM 2617 C C . ALA A 1 348 ? -17.734 17.625 16.125 1 85.19 348 ALA A C 1
ATOM 2619 O O . ALA A 1 348 ? -17.328 17.281 17.234 1 85.19 348 ALA A O 1
ATOM 2620 N N . PHE A 1 349 ? -17.516 18.844 15.656 1 81.94 349 PHE A N 1
ATOM 2621 C CA . PHE A 1 349 ? -16.719 19.828 16.391 1 81.94 349 PHE A CA 1
ATOM 2622 C C . PHE A 1 349 ? -17.609 20.969 16.906 1 81.94 349 PHE A C 1
ATOM 2624 O O . PHE A 1 349 ? -17.109 22.047 17.219 1 81.94 349 PHE A O 1
ATOM 2631 N N . ASN A 1 350 ? -18.859 20.797 17.031 1 78.5 350 ASN A N 1
ATOM 2632 C CA . ASN A 1 350 ? -19.781 21.859 17.422 1 78.5 350 ASN A CA 1
ATOM 2633 C C . ASN A 1 350 ? -19.594 22.234 18.891 1 78.5 350 ASN A C 1
ATOM 2635 O O . ASN A 1 350 ? -20.484 21.969 19.719 1 78.5 350 ASN A O 1
ATOM 2639 N N . ASP A 1 351 ? -18.469 22.953 19.203 1 78.12 351 ASP A N 1
ATOM 2640 C CA . ASP A 1 351 ? -18.141 23.312 20.578 1 78.12 351 ASP A CA 1
ATOM 2641 C C . ASP A 1 351 ? -18.234 24.812 20.797 1 78.12 351 ASP A C 1
ATOM 2643 O O . ASP A 1 351 ? -17.781 25.344 21.812 1 78.12 351 ASP A O 1
ATOM 2647 N N . GLY A 1 352 ? -18.688 25.5 19.766 1 80.5 352 GLY A N 1
ATOM 2648 C CA . GLY A 1 352 ? -18.875 26.938 19.891 1 80.5 352 GLY A CA 1
ATOM 2649 C C . GLY A 1 352 ? -17.688 27.75 19.391 1 80.5 352 GLY A C 1
ATOM 2650 O O . GLY A 1 352 ? -17.75 28.969 19.328 1 80.5 352 GLY A O 1
ATOM 2651 N N . THR A 1 353 ? -16.641 27.094 18.953 1 86.69 353 THR A N 1
ATOM 2652 C CA . THR A 1 353 ? -15.469 27.781 18.438 1 86.69 353 THR A CA 1
ATOM 2653 C C . THR A 1 353 ? -15.789 28.5 17.125 1 86.69 353 THR A C 1
ATOM 2655 O O . THR A 1 353 ? -16.438 27.922 16.25 1 86.69 353 THR A O 1
ATOM 2658 N N . SER A 1 354 ? -15.422 29.672 17.016 1 90.62 354 SER A N 1
ATOM 2659 C CA . SER A 1 354 ? -15.555 30.5 15.828 1 90.62 354 SER A CA 1
ATOM 2660 C C . SER A 1 354 ? -14.367 31.438 15.664 1 90.62 354 SER A C 1
ATOM 2662 O O . SER A 1 354 ? -13.984 32.125 16.609 1 90.62 354 SER A O 1
ATOM 2664 N N . LEU A 1 355 ? -13.758 31.422 14.594 1 92.69 355 LEU A N 1
ATOM 2665 C CA . LEU A 1 355 ? -12.609 32.281 14.305 1 92.69 355 LEU A CA 1
ATOM 2666 C C . LEU A 1 355 ? -12.906 33.219 13.148 1 92.69 355 LEU A C 1
ATOM 2668 O O . LEU A 1 355 ? -13.562 32.844 12.18 1 92.69 355 LEU A O 1
ATOM 2672 N N . PRO A 1 356 ? -12.43 34.438 13.297 1 94.5 356 PRO A N 1
ATOM 2673 C CA . PRO A 1 356 ? -12.547 35.344 12.148 1 94.5 356 PRO A CA 1
ATOM 2674 C C . PRO A 1 356 ? -11.672 34.906 10.969 1 94.5 356 PRO A C 1
ATOM 2676 O O . PRO A 1 356 ? -10.789 34.062 11.133 1 94.5 356 PRO A O 1
ATOM 2679 N N . PRO A 1 357 ? -11.898 35.469 9.773 1 94.38 357 PRO A N 1
ATOM 2680 C CA . PRO A 1 357 ? -11.156 35.062 8.57 1 94.38 357 PRO A CA 1
ATOM 2681 C C . PRO A 1 357 ? -9.656 35.312 8.703 1 94.38 357 PRO A C 1
ATOM 2683 O O . PRO A 1 357 ? -8.859 34.5 8.211 1 94.38 357 PRO A O 1
ATOM 2686 N N . LEU A 1 358 ? -9.312 36.375 9.305 1 97 358 LEU A N 1
ATOM 2687 C CA . LEU A 1 358 ? -7.926 36.688 9.68 1 97 358 LEU A CA 1
ATOM 2688 C C . LEU A 1 358 ? -7.746 36.625 11.188 1 97 358 LEU A C 1
ATOM 2690 O O . LEU A 1 358 ? -8.297 37.469 11.914 1 97 358 LEU A O 1
ATOM 2694 N N . TYR A 1 359 ? -6.992 35.688 11.641 1 97.31 359 TYR A N 1
ATOM 2695 C CA . TYR A 1 359 ? -6.898 35.375 13.07 1 97.31 359 TYR A CA 1
ATOM 2696 C C . TYR A 1 359 ? -5.445 35.375 13.523 1 97.31 359 TYR A C 1
ATOM 2698 O O . TYR A 1 359 ? -4.562 34.906 12.812 1 97.31 359 TYR A O 1
ATOM 2706 N N . TYR A 1 360 ? -5.18 35.938 14.742 1 97.69 360 TYR A N 1
ATOM 2707 C CA . TYR A 1 360 ? -3.814 36.094 15.227 1 97.69 360 TYR A CA 1
ATOM 2708 C C . TYR A 1 360 ? -3.568 35.25 16.469 1 97.69 360 TYR A C 1
ATOM 2710 O O . TYR A 1 360 ? -2.574 35.469 17.172 1 97.69 360 TYR A O 1
ATOM 2718 N N . GLY A 1 361 ? -4.48 34.344 16.781 1 95.94 361 GLY A N 1
ATOM 2719 C CA . GLY A 1 361 ? -4.363 33.531 18 1 95.94 361 GLY A CA 1
ATOM 2720 C C . GLY A 1 361 ? -3.225 32.531 17.938 1 95.94 361 GLY A C 1
ATOM 2721 O O . GLY A 1 361 ? -3.451 31.328 18.016 1 95.94 361 GLY A O 1
ATOM 2722 N N . THR A 1 362 ? -1.979 32.969 17.828 1 97.12 362 THR A N 1
ATOM 2723 C CA . THR A 1 362 ? -0.749 32.188 17.906 1 97.12 362 THR A CA 1
ATOM 2724 C C . THR A 1 362 ? 0.284 32.906 18.781 1 97.12 362 THR A C 1
ATOM 2726 O O . THR A 1 362 ? 0.386 34.125 18.75 1 97.12 362 THR A O 1
ATOM 2729 N N . ILE A 1 363 ? 0.993 32.156 19.547 1 97.81 363 ILE A N 1
ATOM 2730 C CA . ILE A 1 363 ? 1.944 32.75 20.484 1 97.81 363 ILE A CA 1
ATOM 2731 C C . ILE A 1 363 ? 3.357 32.656 19.906 1 97.81 363 ILE A C 1
ATOM 2733 O O . ILE A 1 363 ? 4.262 33.375 20.344 1 97.81 363 ILE A O 1
ATOM 2737 N N . ASP A 1 364 ? 3.559 31.797 18.891 1 98.31 364 ASP A N 1
ATOM 2738 C CA . ASP A 1 364 ? 4.93 31.469 18.516 1 98.31 364 ASP A CA 1
ATOM 2739 C C . ASP A 1 364 ? 5.258 31.984 17.109 1 98.31 364 ASP A C 1
ATOM 2741 O O . ASP A 1 364 ? 6.426 32.062 16.734 1 98.31 364 ASP A O 1
ATOM 2745 N N . ALA A 1 365 ? 4.363 32.406 16.266 1 98.75 365 ALA A N 1
ATOM 2746 C CA . ALA A 1 365 ? 4.609 32.781 14.883 1 98.75 365 ALA A CA 1
ATOM 2747 C C . ALA A 1 365 ? 5.52 34 14.797 1 98.75 365 ALA A C 1
ATOM 2749 O O . ALA A 1 365 ? 6.359 34.094 13.898 1 98.75 365 ALA A O 1
ATOM 2750 N N . THR A 1 366 ? 5.363 34.938 15.695 1 98.88 366 THR A N 1
ATOM 2751 C CA . THR A 1 366 ? 6.141 36.188 15.656 1 98.88 366 THR A CA 1
ATOM 2752 C C . THR A 1 366 ? 7.621 35.906 15.898 1 98.88 366 THR A C 1
ATOM 2754 O O . THR A 1 366 ? 8.484 36.406 15.172 1 98.88 366 THR A O 1
ATOM 2757 N N . GLU A 1 367 ? 7.926 35.156 16.922 1 98.81 367 GLU A N 1
ATOM 2758 C CA . GLU A 1 367 ? 9.305 34.75 17.172 1 98.81 367 GLU A CA 1
ATOM 2759 C C . GLU A 1 367 ? 9.875 33.969 15.984 1 98.81 367 GLU A C 1
ATOM 2761 O O . GLU A 1 367 ? 11 34.219 15.555 1 98.81 367 GLU A O 1
ATOM 2766 N N . LEU A 1 368 ? 9.078 33.062 15.469 1 98.94 368 LEU A N 1
ATOM 2767 C CA . LEU A 1 368 ? 9.523 32.219 14.367 1 98.94 368 LEU A CA 1
ATOM 2768 C C . LEU A 1 368 ? 9.766 33.031 13.109 1 98.94 368 LEU A C 1
ATOM 2770 O O . LEU A 1 368 ? 10.664 32.719 12.32 1 98.94 368 LEU A O 1
ATOM 2774 N N . TRP A 1 369 ? 8.953 34.062 12.906 1 98.94 369 TRP A N 1
ATOM 2775 C CA . TRP A 1 369 ? 9.148 34.969 11.789 1 98.94 369 TRP A CA 1
ATOM 2776 C C . TRP A 1 369 ? 10.516 35.656 11.859 1 98.94 369 TRP A C 1
ATOM 2778 O O . TRP A 1 369 ? 11.242 35.688 10.867 1 98.94 369 TRP A O 1
ATOM 2788 N N . ILE A 1 370 ? 10.93 36.125 13.031 1 98.94 370 ILE A N 1
ATOM 2789 C CA . ILE A 1 370 ? 12.219 36.75 13.25 1 98.94 370 ILE A CA 1
ATOM 2790 C C . ILE A 1 370 ? 13.344 35.75 12.977 1 98.94 370 ILE A C 1
ATOM 2792 O O . ILE A 1 370 ? 14.312 36.062 12.281 1 98.94 370 ILE A O 1
ATOM 2796 N N . ILE A 1 371 ? 13.172 34.594 13.5 1 98.88 371 ILE A N 1
ATOM 2797 C CA . ILE A 1 371 ? 14.188 33.562 13.359 1 98.88 371 ILE A CA 1
ATOM 2798 C C . ILE A 1 371 ? 14.375 33.219 11.891 1 98.88 371 ILE A C 1
ATOM 2800 O O . ILE A 1 371 ? 15.508 33.125 11.406 1 98.88 371 ILE A O 1
ATOM 2804 N N . LEU A 1 372 ? 13.273 33 11.148 1 98.94 372 LEU A N 1
ATOM 2805 C CA . LEU A 1 372 ? 13.367 32.656 9.734 1 98.94 372 LEU A CA 1
ATOM 2806 C C . LEU A 1 372 ? 14.055 33.781 8.953 1 98.94 372 LEU A C 1
ATOM 2808 O O . LEU A 1 372 ? 14.844 33.5 8.039 1 98.94 372 LEU A O 1
ATOM 2812 N N . LEU A 1 373 ? 13.711 35 9.289 1 98.88 373 LEU A N 1
ATOM 2813 C CA . LEU A 1 373 ? 14.328 36.156 8.617 1 98.88 373 LEU A CA 1
ATOM 2814 C C . LEU A 1 373 ? 15.844 36.094 8.766 1 98.88 373 LEU A C 1
ATOM 2816 O O . LEU A 1 373 ? 16.578 36.25 7.781 1 98.88 373 LEU A O 1
ATOM 2820 N N . ALA A 1 374 ? 16.312 35.906 9.945 1 98.69 374 ALA A N 1
ATOM 2821 C CA . ALA A 1 374 ? 17.734 35.844 10.219 1 98.69 374 ALA A CA 1
ATOM 2822 C C . ALA A 1 374 ? 18.375 34.625 9.523 1 98.69 374 ALA A C 1
ATOM 2824 O O . ALA A 1 374 ? 19.484 34.75 8.977 1 98.69 374 ALA A O 1
ATOM 2825 N N . GLU A 1 375 ? 17.734 33.5 9.578 1 98.06 375 GLU A N 1
ATOM 2826 C CA . GLU A 1 375 ? 18.281 32.281 8.977 1 98.06 375 GLU A CA 1
ATOM 2827 C C . GLU A 1 375 ? 18.312 32.406 7.453 1 98.06 375 GLU A C 1
ATOM 2829 O O . GLU A 1 375 ? 19.25 31.922 6.809 1 98.06 375 GLU A O 1
ATOM 2834 N N . ALA A 1 376 ? 17.219 33 6.898 1 98.38 376 ALA A N 1
ATOM 2835 C CA . ALA A 1 376 ? 17.219 33.219 5.457 1 98.38 376 ALA A CA 1
ATOM 2836 C C . ALA A 1 376 ? 18.438 34.062 5.035 1 98.38 376 ALA A C 1
ATOM 2838 O O . ALA A 1 376 ? 19.078 33.75 4.02 1 98.38 376 ALA A O 1
ATOM 2839 N N . LEU A 1 377 ? 18.734 35.062 5.809 1 97.88 377 LEU A N 1
ATOM 2840 C CA . LEU A 1 377 ? 19.922 35.875 5.559 1 97.88 377 LEU A CA 1
ATOM 2841 C C . LEU A 1 377 ? 21.188 35.031 5.594 1 97.88 377 LEU A C 1
ATOM 2843 O O . LEU A 1 377 ? 22.047 35.156 4.715 1 97.88 377 LEU A O 1
ATOM 2847 N N . ARG A 1 378 ? 21.312 34.188 6.547 1 96.31 378 ARG A N 1
ATOM 2848 C CA . ARG A 1 378 ? 22.484 33.312 6.699 1 96.31 378 ARG A CA 1
ATOM 2849 C C . ARG A 1 378 ? 22.609 32.344 5.531 1 96.31 378 ARG A C 1
ATOM 2851 O O . ARG A 1 378 ? 23.719 31.969 5.148 1 96.31 378 ARG A O 1
ATOM 2858 N N . TRP A 1 379 ? 21.484 31.953 4.988 1 96.44 379 TRP A N 1
ATOM 2859 C CA . TRP A 1 379 ? 21.469 30.984 3.9 1 96.44 379 TRP A CA 1
ATOM 2860 C C . TRP A 1 379 ? 21.594 31.688 2.549 1 96.44 379 TRP A C 1
ATOM 2862 O O . TRP A 1 379 ? 21.5 31.031 1.501 1 96.44 379 TRP A O 1
ATOM 2872 N N . GLY A 1 380 ? 21.656 33 2.543 1 95.44 380 GLY A N 1
ATOM 2873 C CA . GLY A 1 380 ? 22.047 33.688 1.327 1 95.44 380 GLY A CA 1
ATOM 2874 C C . GLY A 1 380 ? 20.922 34.469 0.691 1 95.44 380 GLY A C 1
ATOM 2875 O O . GLY A 1 380 ? 21.016 34.875 -0.469 1 95.44 380 GLY A O 1
ATOM 2876 N N . ALA A 1 381 ? 19.812 34.688 1.421 1 97.44 381 ALA A N 1
ATOM 2877 C CA . ALA A 1 381 ? 18.781 35.594 0.895 1 97.44 381 ALA A CA 1
ATOM 2878 C C . ALA A 1 381 ? 19.359 36.969 0.577 1 97.44 381 ALA A C 1
ATOM 2880 O O . ALA A 1 381 ? 20.234 37.469 1.294 1 97.44 381 ALA A O 1
ATOM 2881 N N . PRO A 1 382 ? 18.891 37.594 -0.522 1 97.12 382 PRO A N 1
ATOM 2882 C CA . PRO A 1 382 ? 19.422 38.938 -0.869 1 97.12 382 PRO A CA 1
ATOM 2883 C C . PRO A 1 382 ? 19.234 39.938 0.254 1 97.12 382 PRO A C 1
ATOM 2885 O O . PRO A 1 382 ? 18.125 40.094 0.778 1 97.12 382 PRO A O 1
ATOM 2888 N N . GLU A 1 383 ? 20.25 40.625 0.533 1 97.75 383 GLU A N 1
ATOM 2889 C CA . GLU A 1 383 ? 20.25 41.594 1.645 1 97.75 383 GLU A CA 1
ATOM 2890 C C . GLU A 1 383 ? 19.203 42.656 1.444 1 97.75 383 GLU A C 1
ATOM 2892 O O . GLU A 1 383 ? 18.594 43.156 2.41 1 97.75 383 GLU A O 1
ATOM 2897 N N . GLN A 1 384 ? 18.953 43 0.215 1 98.06 384 GLN A N 1
ATOM 2898 C CA . GLN A 1 384 ? 17.984 44.062 -0.068 1 98.06 384 GLN A CA 1
ATOM 2899 C C . GLN A 1 384 ? 16.562 43.625 0.323 1 98.06 384 GLN A C 1
ATOM 2901 O O . GLN A 1 384 ? 15.758 44.438 0.767 1 98.06 384 GLN A O 1
ATOM 2906 N N . GLU A 1 385 ? 16.344 42.406 0.135 1 97.88 385 GLU A N 1
ATOM 2907 C CA . GLU A 1 385 ? 15.031 41.875 0.508 1 97.88 385 GLU A CA 1
ATOM 2908 C C . GLU A 1 385 ? 14.867 41.812 2.023 1 97.88 385 GLU A C 1
ATOM 2910 O O . GLU A 1 385 ? 13.773 42.094 2.543 1 97.88 385 GLU A O 1
ATOM 2915 N N . ILE A 1 386 ? 15.961 41.531 2.689 1 98.31 386 ILE A N 1
ATOM 2916 C CA . ILE A 1 386 ? 15.961 41.531 4.148 1 98.31 386 ILE A CA 1
ATOM 2917 C C . ILE A 1 386 ? 15.781 42.938 4.676 1 98.31 386 ILE A C 1
ATOM 2919 O O . ILE A 1 386 ? 14.977 43.188 5.582 1 98.31 386 ILE A O 1
ATOM 2923 N N . GLU A 1 387 ? 16.484 43.844 4.07 1 98.44 387 GLU A N 1
ATOM 2924 C CA . GLU A 1 387 ? 16.438 45.25 4.488 1 98.44 387 GLU A CA 1
ATOM 2925 C C . GLU A 1 387 ? 15.016 45.812 4.387 1 98.44 387 GLU A C 1
ATOM 2927 O O . GLU A 1 387 ? 14.586 46.562 5.246 1 98.44 387 GLU A O 1
ATOM 2932 N N . ALA A 1 388 ? 14.336 45.406 3.404 1 98.5 388 ALA A N 1
ATOM 2933 C CA . ALA A 1 388 ? 12.977 45.875 3.162 1 98.5 388 ALA A CA 1
ATOM 2934 C C . ALA A 1 388 ? 12.031 45.438 4.273 1 98.5 388 ALA A C 1
ATOM 2936 O O . ALA A 1 388 ? 10.961 46.031 4.465 1 98.5 388 ALA A O 1
ATOM 2937 N N . LEU A 1 389 ? 12.453 44.438 5.078 1 98.81 389 LEU A N 1
ATOM 2938 C CA . LEU A 1 389 ? 11.586 43.875 6.102 1 98.81 389 LEU A CA 1
ATOM 2939 C C . LEU A 1 389 ? 11.984 44.344 7.488 1 98.81 389 LEU A C 1
ATOM 2941 O O . LEU A 1 389 ? 11.43 43.906 8.492 1 98.81 389 LEU A O 1
ATOM 2945 N N . LEU A 1 390 ? 12.945 45.281 7.629 1 98.75 390 LEU A N 1
ATOM 2946 C CA . LEU A 1 390 ? 13.484 45.719 8.914 1 98.75 390 LEU A CA 1
ATOM 2947 C C . LEU A 1 390 ? 12.414 46.406 9.75 1 98.75 390 LEU A C 1
ATOM 2949 O O . LEU A 1 390 ? 12.352 46.219 10.969 1 98.75 390 LEU A O 1
ATOM 2953 N N . PRO A 1 391 ? 11.523 47.281 9.109 1 98.69 391 PRO A N 1
ATOM 2954 C CA . PRO A 1 391 ? 10.453 47.844 9.938 1 98.69 391 PRO A CA 1
ATOM 2955 C C . PRO A 1 391 ? 9.562 46.781 10.562 1 98.69 391 PRO A C 1
ATOM 2957 O O . PRO A 1 391 ? 9.141 46.906 11.719 1 98.69 391 PRO A O 1
ATOM 2960 N N . ASN A 1 392 ? 9.281 45.75 9.812 1 98.88 392 ASN A N 1
ATOM 2961 C CA . ASN A 1 392 ? 8.5 44.656 10.352 1 98.88 392 ASN A CA 1
ATOM 2962 C C . ASN A 1 392 ? 9.266 43.906 11.445 1 98.88 392 ASN A C 1
ATOM 2964 O O . ASN A 1 392 ? 8.664 43.438 12.414 1 98.88 392 ASN A O 1
ATOM 2968 N N . LEU A 1 393 ? 10.57 43.719 11.25 1 98.88 393 LEU A N 1
ATOM 2969 C CA . LEU A 1 393 ? 11.398 43.125 12.281 1 98.88 393 LEU A CA 1
ATOM 2970 C C . LEU A 1 393 ? 11.328 43.906 13.578 1 98.88 393 LEU A C 1
ATOM 2972 O O . LEU A 1 393 ? 11.148 43.344 14.656 1 98.88 393 LEU A O 1
ATOM 2976 N N . GLU A 1 394 ? 11.445 45.188 13.453 1 98.75 394 GLU A N 1
ATOM 2977 C CA . GLU A 1 394 ? 11.398 46.062 14.625 1 98.75 394 GLU A CA 1
ATOM 2978 C C . GLU A 1 394 ? 10.055 45.938 15.336 1 98.75 394 GLU A C 1
ATOM 2980 O O . GLU A 1 394 ? 9.992 45.906 16.562 1 98.75 394 GLU A O 1
ATOM 2985 N N . ALA A 1 395 ? 9 45.875 14.555 1 98.81 395 ALA A N 1
ATOM 2986 C CA . ALA A 1 395 ? 7.664 45.719 15.125 1 98.81 395 ALA A CA 1
ATOM 2987 C C . ALA A 1 395 ? 7.508 44.375 15.812 1 98.81 395 ALA A C 1
ATOM 2989 O O . ALA A 1 395 ? 6.895 44.281 16.875 1 98.81 395 ALA A O 1
ATOM 2990 N N . ALA A 1 396 ? 8.016 43.344 15.219 1 98.88 396 ALA A N 1
ATOM 2991 C CA . ALA A 1 396 ? 7.945 42 15.805 1 98.88 396 ALA A CA 1
ATOM 2992 C C . ALA A 1 396 ? 8.719 41.938 17.125 1 98.88 396 ALA A C 1
ATOM 2994 O O . ALA A 1 396 ? 8.242 41.344 18.094 1 98.88 396 ALA A O 1
ATOM 2995 N N . LEU A 1 397 ? 9.914 42.5 17.125 1 98.75 397 LEU A N 1
ATOM 2996 C CA . LEU A 1 397 ? 10.711 42.562 18.344 1 98.75 397 LEU A CA 1
ATOM 2997 C C . LEU A 1 397 ? 9.977 43.344 19.438 1 98.75 397 LEU A C 1
ATOM 2999 O O . LEU A 1 397 ? 9.953 42.938 20.594 1 98.75 397 LEU A O 1
ATOM 3003 N N . ALA A 1 398 ? 9.391 44.438 19.047 1 98.25 398 ALA A N 1
ATOM 3004 C CA . ALA A 1 398 ? 8.648 45.25 20 1 98.25 398 ALA A CA 1
ATOM 3005 C C . ALA A 1 398 ? 7.492 44.438 20.609 1 98.25 398 ALA A C 1
ATOM 3007 O O . ALA A 1 398 ? 7.176 44.594 21.797 1 98.25 398 ALA A O 1
ATOM 3008 N N . TRP A 1 399 ? 6.848 43.656 19.812 1 98.44 399 TRP A N 1
ATOM 3009 C CA . TRP A 1 399 ? 5.754 42.844 20.312 1 98.44 399 TRP A CA 1
ATOM 3010 C C . TRP A 1 399 ? 6.227 41.938 21.453 1 98.44 399 TRP A C 1
ATOM 3012 O O . TRP A 1 399 ? 5.512 41.719 22.438 1 98.44 399 TRP A O 1
ATOM 3022 N N . LEU A 1 400 ? 7.445 41.312 21.344 1 98 400 LEU A N 1
ATOM 3023 C CA . LEU A 1 400 ? 7.984 40.438 22.391 1 98 400 LEU A CA 1
ATOM 3024 C C . LEU A 1 400 ? 7.992 41.156 23.734 1 98 400 LEU A C 1
ATOM 3026 O O . LEU A 1 400 ? 7.621 40.562 24.75 1 98 400 LEU A O 1
ATOM 3030 N N . ARG A 1 401 ? 8.344 42.344 23.703 1 95.75 401 ARG A N 1
ATOM 3031 C CA . ARG A 1 401 ? 8.562 43.125 24.922 1 95.75 401 ARG A CA 1
ATOM 3032 C C . ARG A 1 401 ? 7.254 43.75 25.406 1 95.75 401 ARG A C 1
ATOM 3034 O O . ARG A 1 401 ? 6.961 43.688 26.609 1 95.75 401 ARG A O 1
ATOM 3041 N N . ASP A 1 402 ? 6.48 44.281 24.516 1 96.12 402 ASP A N 1
ATOM 3042 C CA . ASP A 1 402 ? 5.41 45.219 24.906 1 96.12 402 ASP A CA 1
ATOM 3043 C C . ASP A 1 402 ? 4.086 44.469 25.078 1 96.12 402 ASP A C 1
ATOM 3045 O O . ASP A 1 402 ? 3.215 44.906 25.828 1 96.12 402 ASP A O 1
ATOM 3049 N N . TRP A 1 403 ? 3.961 43.312 24.359 1 95.31 403 TRP A N 1
ATOM 3050 C CA . TRP A 1 403 ? 2.639 42.688 24.359 1 95.31 403 TRP A CA 1
ATOM 3051 C C . TRP A 1 403 ? 2.732 41.219 24.672 1 95.31 403 TRP A C 1
ATOM 3053 O O . TRP A 1 403 ? 1.742 40.594 25.062 1 95.31 403 TRP A O 1
ATOM 3063 N N . GLY A 1 404 ? 3.857 40.625 24.531 1 93.31 404 GLY A N 1
ATOM 3064 C CA . GLY A 1 404 ? 4.008 39.188 24.719 1 93.31 404 GLY A CA 1
ATOM 3065 C C . GLY A 1 404 ? 3.885 38.75 26.156 1 93.31 404 GLY A C 1
ATOM 3066 O O . GLY A 1 404 ? 3.58 37.594 26.438 1 93.31 404 GLY A O 1
ATOM 3067 N N . ASP A 1 405 ? 4.18 39.594 27.031 1 91.38 405 ASP A N 1
ATOM 3068 C CA . ASP A 1 405 ? 4.082 39.375 28.469 1 91.38 405 ASP A CA 1
ATOM 3069 C C . ASP A 1 405 ? 2.828 40.031 29.062 1 91.38 405 ASP A C 1
ATOM 3071 O O . ASP A 1 405 ? 2.854 41.188 29.438 1 91.38 405 ASP A O 1
ATOM 3075 N N . CYS A 1 406 ? 1.858 39.25 29.219 1 83.19 406 CYS A N 1
ATOM 3076 C CA . CYS A 1 406 ? 0.554 39.812 29.516 1 83.19 406 CYS A CA 1
ATOM 3077 C C . CYS A 1 406 ? 0.411 40.094 31.016 1 83.19 406 CYS A C 1
ATOM 3079 O O . CYS A 1 406 ? -0.439 40.875 31.422 1 83.19 406 CYS A O 1
ATOM 3081 N N . ASP A 1 407 ? 1.235 39.5 31.844 1 85.94 407 ASP A N 1
ATOM 3082 C CA . ASP A 1 407 ? 1.039 39.688 33.281 1 85.94 407 ASP A CA 1
ATOM 3083 C C . ASP A 1 407 ? 2.273 40.344 33.906 1 85.94 407 ASP A C 1
ATOM 3085 O O . ASP A 1 407 ? 2.324 40.5 35.125 1 85.94 407 ASP A O 1
ATOM 3089 N N . GLY A 1 408 ? 3.305 40.5 33.125 1 88.06 408 GLY A N 1
ATOM 3090 C CA . GLY A 1 408 ? 4.461 41.25 33.594 1 88.06 408 GLY A CA 1
ATOM 3091 C C . GLY A 1 408 ? 5.477 40.406 34.312 1 88.06 408 GLY A C 1
ATOM 3092 O O . GLY A 1 408 ? 6.379 40.906 34.969 1 88.06 408 GLY A O 1
ATOM 3093 N N . ASP A 1 409 ? 5.398 39.125 34.219 1 90.19 409 ASP A N 1
ATOM 3094 C CA . ASP A 1 409 ? 6.316 38.281 34.969 1 90.19 409 ASP A CA 1
ATOM 3095 C C . ASP A 1 409 ? 7.562 37.969 34.156 1 90.19 409 ASP A C 1
ATOM 3097 O O . ASP A 1 409 ? 8.43 37.188 34.594 1 90.19 409 ASP A O 1
ATOM 3101 N N . GLY A 1 410 ? 7.578 38.406 32.938 1 93.44 410 GLY A N 1
ATOM 3102 C CA . GLY A 1 410 ? 8.781 38.281 32.125 1 93.44 410 GLY A CA 1
ATOM 3103 C C . GLY A 1 410 ? 8.695 37.188 31.094 1 93.44 410 GLY A C 1
ATOM 3104 O O . GLY A 1 410 ? 9.633 36.969 30.312 1 93.44 410 GLY A O 1
ATOM 3105 N N . PHE A 1 411 ? 7.645 36.438 31.094 1 97.38 411 PHE A N 1
ATOM 3106 C CA . PHE A 1 411 ? 7.48 35.344 30.141 1 97.38 411 PHE A CA 1
ATOM 3107 C C . PHE A 1 411 ? 6.379 35.656 29.141 1 97.38 411 PHE A C 1
ATOM 3109 O O . PHE A 1 411 ? 5.441 36.406 29.453 1 97.38 411 PHE A O 1
ATOM 3116 N N . LEU A 1 412 ? 6.535 35.219 27.906 1 97.62 412 LEU A N 1
ATOM 3117 C CA . LEU A 1 412 ? 5.469 35.281 26.922 1 97.62 412 LEU A CA 1
ATOM 3118 C C . LEU A 1 412 ? 4.367 34.281 27.219 1 97.62 412 LEU A C 1
ATOM 3120 O O . LEU A 1 412 ? 4.648 33.094 27.469 1 97.62 412 LEU A O 1
ATOM 3124 N N . GLU A 1 413 ? 3.145 34.719 27.25 1 95.62 413 GLU A N 1
ATOM 3125 C CA . GLU A 1 413 ? 1.994 33.875 27.578 1 95.62 413 GLU A CA 1
ATOM 3126 C C . GLU A 1 413 ? 0.803 34.219 26.672 1 95.62 413 GLU A C 1
ATOM 3128 O O . GLU A 1 413 ? 0.786 35.25 26.016 1 95.62 413 GLU A O 1
ATOM 3133 N N . TYR A 1 414 ? -0.161 33.312 26.625 1 94.25 414 TYR A N 1
ATOM 3134 C CA . TYR A 1 414 ? -1.377 33.5 25.844 1 94.25 414 TYR A CA 1
ATOM 3135 C C . TYR A 1 414 ? -2.615 33.188 26.672 1 94.25 414 TYR A C 1
ATOM 3137 O O . TYR A 1 414 ? -2.529 32.438 27.656 1 94.25 414 TYR A O 1
ATOM 3145 N N . ILE A 1 415 ? -3.666 33.75 26.219 1 89.44 415 ILE A N 1
ATOM 3146 C CA . ILE A 1 415 ? -4.992 33.469 26.766 1 89.44 415 ILE A CA 1
ATOM 3147 C C . ILE A 1 415 ? -6.051 33.688 25.688 1 89.44 415 ILE A C 1
ATOM 3149 O O . ILE A 1 415 ? -5.859 34.531 24.781 1 89.44 415 ILE A O 1
ATOM 3153 N N . ASP A 1 416 ? -6.992 32.906 25.641 1 87.94 416 ASP A N 1
ATOM 3154 C CA . ASP A 1 416 ? -8.172 33.188 24.828 1 87.94 416 ASP A CA 1
ATOM 3155 C C . ASP A 1 416 ? -8.961 34.375 25.406 1 87.94 416 ASP A C 1
ATOM 3157 O O . ASP A 1 416 ? -9.719 34.188 26.359 1 87.94 416 ASP A O 1
ATOM 3161 N N . ARG A 1 417 ? -8.953 35.406 24.75 1 85.56 417 ARG A N 1
ATOM 3162 C CA . ARG A 1 417 ? -9.516 36.625 25.281 1 85.56 417 ARG A CA 1
ATOM 3163 C C . ARG A 1 417 ? -11.023 36.688 25.062 1 85.56 417 ARG A C 1
ATOM 3165 O O . ARG A 1 417 ? -11.719 37.5 25.688 1 85.56 417 ARG A O 1
ATOM 3172 N N . THR A 1 418 ? -11.492 35.875 24.156 1 87.12 418 THR A N 1
ATOM 3173 C CA . THR A 1 418 ? -12.891 35.969 23.766 1 87.12 418 THR A CA 1
ATOM 3174 C C . THR A 1 418 ? -13.711 34.812 24.344 1 87.12 418 THR A C 1
ATOM 3176 O O . THR A 1 418 ? -14.93 34.906 24.469 1 87.12 418 THR A O 1
ATOM 3179 N N . GLY A 1 419 ? -13.078 33.812 24.594 1 85.69 419 GLY A N 1
ATOM 3180 C CA . GLY A 1 419 ? -13.789 32.625 25.016 1 85.69 419 GLY A CA 1
ATOM 3181 C C . GLY A 1 419 ? -14.227 31.734 23.875 1 85.69 419 GLY A C 1
ATOM 3182 O O . GLY A 1 419 ? -14.648 30.594 24.078 1 85.69 419 GLY A O 1
ATOM 3183 N N . HIS A 1 420 ? -14.117 32.219 22.656 1 86.81 420 HIS A N 1
ATOM 3184 C CA . HIS A 1 420 ? -14.508 31.406 21.516 1 86.81 420 HIS A CA 1
ATOM 3185 C C . HIS A 1 420 ? -13.336 31.203 20.547 1 86.81 420 HIS A C 1
ATOM 3187 O O . HIS A 1 420 ? -13.523 30.734 19.422 1 86.81 420 HIS A O 1
ATOM 3193 N N . GLY A 1 421 ? -12.195 31.625 21 1 88.12 421 GLY A N 1
ATOM 3194 C CA . GLY A 1 421 ? -10.977 31.391 20.234 1 88.12 421 GLY A CA 1
ATOM 3195 C C . GLY A 1 421 ? -10.219 30.156 20.672 1 88.12 421 GLY A C 1
ATOM 3196 O O . GLY A 1 421 ? -10.789 29.266 21.297 1 88.12 421 GLY A O 1
ATOM 3197 N N . LEU A 1 422 ? -8.992 30.031 20.281 1 89.31 422 LEU A N 1
ATOM 3198 C CA . LEU A 1 422 ? -8.172 28.875 20.641 1 89.31 422 LEU A CA 1
ATOM 3199 C C . LEU A 1 422 ? -7.695 28.984 22.078 1 89.31 422 LEU A C 1
ATOM 3201 O O . LEU A 1 422 ? -7.137 30.016 22.484 1 89.31 422 LEU A O 1
ATOM 3205 N N . SER A 1 423 ? -7.934 27.953 22.797 1 89 423 SER A N 1
ATOM 3206 C CA . SER A 1 423 ? -7.48 27.938 24.188 1 89 423 SER A CA 1
ATOM 3207 C C . SER A 1 423 ? -5.965 27.766 24.281 1 89 423 SER A C 1
ATOM 3209 O O . SER A 1 423 ? -5.324 28.312 25.172 1 89 423 SER A O 1
ATOM 3211 N N . ASN A 1 424 ? -5.41 26.953 23.438 1 94.56 424 ASN A N 1
ATOM 3212 C CA . ASN A 1 424 ? -3.965 26.828 23.281 1 94.56 424 ASN A CA 1
ATOM 3213 C C . ASN A 1 424 ? -3.482 27.453 21.984 1 94.56 424 ASN A C 1
ATOM 3215 O O . ASN A 1 424 ? -4.094 27.25 20.922 1 94.56 424 ASN A O 1
ATOM 3219 N N . GLN A 1 425 ? -2.445 28.188 22.094 1 96.38 425 GLN A N 1
ATOM 3220 C CA . GLN A 1 425 ? -2.045 29 20.953 1 96.38 425 GLN A CA 1
ATOM 3221 C C . GLN A 1 425 ? -0.603 28.703 20.547 1 96.38 425 GLN A C 1
ATOM 3223 O O . GLN A 1 425 ? -0.001 29.469 19.781 1 96.38 425 GLN A O 1
ATOM 3228 N N . GLY A 1 426 ? 0.083 27.672 21.094 1 97.44 426 GLY A N 1
ATOM 3229 C CA . GLY A 1 426 ? 1.312 27.094 20.562 1 97.44 426 GLY A CA 1
ATOM 3230 C C . GLY A 1 426 ? 1.075 26.094 19.453 1 97.44 426 GLY A C 1
ATOM 3231 O O . GLY A 1 426 ? -0.025 26.016 18.906 1 97.44 426 GLY A O 1
ATOM 3232 N N . TRP A 1 427 ? 2.125 25.406 19 1 97.25 427 TRP A N 1
ATOM 3233 C CA . TRP A 1 427 ? 1.959 24.484 17.875 1 97.25 427 TRP A CA 1
ATOM 3234 C C . TRP A 1 427 ? 1.043 23.328 18.25 1 97.25 427 TRP A C 1
ATOM 3236 O O . TRP A 1 427 ? 0.41 22.719 17.375 1 97.25 427 TRP A O 1
ATOM 3246 N N . LYS A 1 428 ? 1.021 23 19.547 1 97.81 428 LYS A N 1
ATOM 3247 C CA . LYS A 1 428 ? -0.007 22.078 20.047 1 97.81 428 LYS A CA 1
ATOM 3248 C C . LYS A 1 428 ? -1.268 22.844 20.453 1 97.81 428 LYS A C 1
ATOM 3250 O O . LYS A 1 428 ? -1.498 23.094 21.625 1 97.81 428 LYS A O 1
ATOM 3255 N N . ASP A 1 429 ? -2.123 23.062 19.547 1 94.94 429 ASP A N 1
ATOM 3256 C CA . ASP A 1 429 ? -3.174 24.047 19.766 1 94.94 429 ASP A CA 1
ATOM 3257 C C . ASP A 1 429 ? -4.52 23.375 20.031 1 94.94 429 ASP A C 1
ATOM 3259 O O . ASP A 1 429 ? -5.562 24.016 20 1 94.94 429 ASP A O 1
ATOM 3263 N N . SER A 1 430 ? -4.484 22.016 20.266 1 93.31 430 SER A N 1
ATOM 3264 C CA . SER A 1 430 ? -5.727 21.406 20.719 1 93.31 430 SER A CA 1
ATOM 3265 C C . SER A 1 430 ? -6.039 21.781 22.156 1 93.31 430 SER A C 1
ATOM 3267 O O . SER A 1 430 ? -5.137 22.141 22.922 1 93.31 430 SER A O 1
ATOM 3269 N N . GLY A 1 431 ? -7.246 21.719 22.531 1 91.19 431 GLY A N 1
ATOM 3270 C CA . GLY A 1 431 ? -7.688 22.188 23.828 1 91.19 431 GLY A CA 1
ATOM 3271 C C . GLY A 1 431 ? -7.09 21.391 24.984 1 91.19 431 GLY A C 1
ATOM 3272 O O . GLY A 1 431 ? -6.938 21.922 26.094 1 91.19 431 GLY A O 1
ATOM 3273 N N . ASP A 1 432 ? -6.656 20.234 24.75 1 93.12 432 ASP A N 1
ATOM 3274 C CA . ASP A 1 432 ? -6.223 19.375 25.844 1 93.12 432 ASP A CA 1
ATOM 3275 C C . ASP A 1 432 ? -4.711 19.172 25.812 1 93.12 432 ASP A C 1
ATOM 3277 O O . ASP A 1 432 ? -4.188 18.297 26.516 1 93.12 432 ASP A O 1
ATOM 3281 N N . SER A 1 433 ? -3.98 19.906 25.141 1 96 433 SER A N 1
ATOM 3282 C CA . SER A 1 433 ? -2.602 19.562 24.797 1 96 433 SER A CA 1
ATOM 3283 C C . SER A 1 433 ? -1.658 19.891 25.953 1 96 433 SER A C 1
ATOM 3285 O O . SER A 1 433 ? -0.553 19.359 26.031 1 96 433 SER A O 1
ATOM 3287 N N . VAL A 1 434 ? -1.985 20.797 26.844 1 97.94 434 VAL A N 1
ATOM 3288 C CA . VAL A 1 434 ? -1.146 21.156 27.969 1 97.94 434 VAL A CA 1
ATOM 3289 C C . VAL A 1 434 ? -1.689 20.516 29.25 1 97.94 434 VAL A C 1
ATOM 3291 O O . VAL A 1 434 ? -2.674 20.984 29.812 1 97.94 434 VAL A O 1
ATOM 3294 N N . ARG A 1 435 ? -0.967 19.5 29.672 1 97.19 435 ARG A N 1
ATOM 3295 C CA . ARG A 1 435 ? -1.481 18.672 30.75 1 97.19 435 ARG A CA 1
ATOM 3296 C C . ARG A 1 435 ? -0.422 18.453 31.828 1 97.19 435 ARG A C 1
ATOM 3298 O O . ARG A 1 435 ? 0.773 18.422 31.531 1 97.19 435 ARG A O 1
ATOM 3305 N N . TRP A 1 436 ? -0.895 18.297 33.031 1 97.5 436 TRP A N 1
ATOM 3306 C CA . TRP A 1 436 ? -0.049 17.844 34.125 1 97.5 436 TRP A CA 1
ATOM 3307 C C . TRP A 1 436 ? 0.353 16.391 33.938 1 97.5 436 TRP A C 1
ATOM 3309 O O . TRP A 1 436 ? -0.267 15.664 33.156 1 97.5 436 TRP A O 1
ATOM 3319 N N . ASN A 1 437 ? 1.361 15.945 34.656 1 97.12 437 ASN A N 1
ATOM 3320 C CA . ASN A 1 437 ? 1.831 14.57 34.594 1 97.12 437 ASN A CA 1
ATOM 3321 C C . ASN A 1 437 ? 0.723 13.578 34.938 1 97.12 437 ASN A C 1
ATOM 3323 O O . ASN A 1 437 ? 0.68 12.477 34.375 1 97.12 437 ASN A O 1
ATOM 3327 N N . ASP A 1 438 ? -0.185 13.992 35.781 1 95.12 438 ASP A N 1
ATOM 3328 C CA . ASP A 1 438 ? -1.253 13.094 36.219 1 95.12 438 ASP A CA 1
ATOM 3329 C C . ASP A 1 438 ? -2.428 13.125 35.25 1 95.12 438 ASP A C 1
ATOM 3331 O O . ASP A 1 438 ? -3.438 12.453 35.469 1 95.12 438 ASP A O 1
ATOM 3335 N N . GLY A 1 439 ? -2.352 13.922 34.25 1 94.56 439 GLY A N 1
ATOM 3336 C CA . GLY A 1 439 ? -3.344 13.883 33.188 1 94.56 439 GLY A CA 1
ATOM 3337 C C . GLY A 1 439 ? -4.305 15.055 33.219 1 94.56 439 GLY A C 1
ATOM 3338 O O . GLY A 1 439 ? -5.055 15.289 32.281 1 94.56 439 GLY A O 1
ATOM 3339 N N . ARG A 1 440 ? -4.355 15.867 34.344 1 94.25 440 ARG A N 1
ATOM 3340 C CA . ARG A 1 440 ? -5.215 17.047 34.438 1 94.25 440 ARG A CA 1
ATOM 3341 C C . ARG A 1 440 ? -4.824 18.094 33.406 1 94.25 440 ARG A C 1
ATOM 3343 O O . ARG A 1 440 ? -3.654 18.188 33.031 1 94.25 440 ARG A O 1
ATOM 3350 N N . ILE A 1 441 ? -5.727 18.844 32.844 1 95.81 441 ILE A N 1
ATOM 3351 C CA . ILE A 1 441 ? -5.48 19.938 31.906 1 95.81 441 ILE A CA 1
ATOM 3352 C C . ILE A 1 441 ? -5.105 21.203 32.656 1 95.81 441 ILE A C 1
ATOM 3354 O O . ILE A 1 441 ? -5.734 21.547 33.656 1 95.81 441 ILE A O 1
ATOM 3358 N N . ALA A 1 442 ? -4.117 21.875 32.219 1 96.56 442 ALA A N 1
ATOM 3359 C CA . ALA A 1 442 ? -3.676 23.109 32.844 1 96.56 442 ALA A CA 1
ATOM 3360 C C . ALA A 1 442 ? -4.578 24.281 32.469 1 96.56 442 ALA A C 1
ATOM 3362 O O . ALA A 1 442 ? -5.117 24.297 31.344 1 96.56 442 ALA A O 1
ATOM 3363 N N . ASP A 1 443 ? -4.664 25.219 33.312 1 92.56 443 ASP A N 1
ATOM 3364 C CA . ASP A 1 443 ? -5.488 26.391 33.062 1 92.56 443 ASP A CA 1
ATOM 3365 C C . ASP A 1 443 ? -4.645 27.547 32.562 1 92.56 443 ASP A C 1
ATOM 3367 O O . ASP A 1 443 ? -3.521 27.766 33.031 1 92.56 443 ASP A O 1
ATOM 3371 N N . GLY A 1 444 ? -5.137 28.328 31.594 1 87.94 444 GLY A N 1
ATOM 3372 C CA . GLY A 1 444 ? -4.465 29.516 31.078 1 87.94 444 GLY A CA 1
ATOM 3373 C C . GLY A 1 444 ? -4.66 30.734 31.969 1 87.94 444 GLY A C 1
ATOM 3374 O O . GLY A 1 444 ? -5.559 30.766 32.812 1 87.94 444 GLY A O 1
ATOM 3375 N N . PRO A 1 445 ? -3.936 31.797 31.703 1 94 445 PRO A N 1
ATOM 3376 C CA . PRO A 1 445 ? -2.914 31.922 30.656 1 94 445 PRO A CA 1
ATOM 3377 C C . PRO A 1 445 ? -1.771 30.922 30.812 1 94 445 PRO A C 1
ATOM 3379 O O . PRO A 1 445 ? -1.496 30.469 31.938 1 94 445 PRO A O 1
ATOM 3382 N N . ILE A 1 446 ? -1.159 30.562 29.719 1 96.5 446 ILE A N 1
ATOM 3383 C CA . ILE A 1 446 ? -0.128 29.531 29.672 1 96.5 446 ILE A CA 1
ATOM 3384 C C . ILE A 1 446 ? 1.157 30.109 29.094 1 96.5 446 ILE A C 1
ATOM 3386 O O . ILE A 1 446 ? 1.126 30.797 28.062 1 96.5 446 ILE A O 1
ATOM 3390 N N . ALA A 1 447 ? 2.279 29.938 29.75 1 98.06 447 ALA A N 1
ATOM 3391 C CA . ALA A 1 447 ? 3.609 30.25 29.234 1 98.06 447 ALA A CA 1
ATOM 3392 C C . ALA A 1 447 ? 4.355 28.969 28.844 1 98.06 447 ALA A C 1
ATOM 3394 O O . ALA A 1 447 ? 4.934 28.297 29.703 1 98.06 447 ALA A O 1
ATOM 3395 N N . LEU A 1 448 ? 4.434 28.703 27.625 1 98.5 448 LEU A N 1
ATOM 3396 C CA . LEU A 1 448 ? 5.035 27.484 27.141 1 98.5 448 LEU A CA 1
ATOM 3397 C C . LEU A 1 448 ? 6.559 27.562 27.172 1 98.5 448 LEU A C 1
ATOM 3399 O O . LEU A 1 448 ? 7.133 28.609 26.875 1 98.5 448 LEU A O 1
ATOM 3403 N N . CYS A 1 449 ? 7.227 26.5 27.438 1 98.69 449 CYS A N 1
ATOM 3404 C CA . CYS A 1 449 ? 8.68 26.5 27.547 1 98.69 449 CYS A CA 1
ATOM 3405 C C . CYS A 1 449 ? 9.336 26.781 26.203 1 98.69 449 CYS A C 1
ATOM 3407 O O . CYS A 1 449 ? 10.25 27.594 26.109 1 98.69 449 CYS A O 1
ATOM 3409 N N . GLU A 1 450 ? 8.891 26.078 25.094 1 98.75 450 GLU A N 1
ATOM 3410 C CA . GLU A 1 450 ? 9.539 26.234 23.797 1 98.75 450 GLU A CA 1
ATOM 3411 C C . GLU A 1 450 ? 9.383 27.656 23.266 1 98.75 450 GLU A C 1
ATOM 3413 O O . GLU A 1 450 ? 10.242 28.156 22.531 1 98.75 450 GLU A O 1
ATOM 3418 N N . VAL A 1 451 ? 8.273 28.297 23.609 1 98.69 451 VAL A N 1
ATOM 3419 C CA . VAL A 1 451 ? 8.039 29.656 23.172 1 98.69 451 VAL A CA 1
ATOM 3420 C C . VAL A 1 451 ? 9.086 30.594 23.781 1 98.69 451 VAL A C 1
ATOM 3422 O O . VAL A 1 451 ? 9.562 31.516 23.141 1 98.69 451 VAL A O 1
ATOM 3425 N N . GLN A 1 452 ? 9.422 30.344 25.078 1 98.69 452 GLN A N 1
ATOM 3426 C CA . GLN A 1 452 ? 10.492 31.125 25.703 1 98.69 452 GLN A CA 1
ATOM 3427 C C . GLN A 1 452 ? 11.82 30.906 24.984 1 98.69 452 GLN A C 1
ATOM 3429 O O . GLN A 1 452 ? 12.609 31.844 24.812 1 98.69 452 GLN A O 1
ATOM 3434 N N . GLY A 1 453 ? 12.062 29.656 24.609 1 98.88 453 GLY A N 1
ATOM 3435 C CA . GLY A 1 453 ? 13.242 29.375 23.812 1 98.88 453 GLY A CA 1
ATOM 3436 C C . GLY A 1 453 ? 13.258 30.109 22.484 1 98.88 453 GLY A C 1
ATOM 3437 O O . GLY A 1 453 ? 14.273 30.703 22.109 1 98.88 453 GLY A O 1
ATOM 3438 N N . TYR A 1 454 ? 12.133 30.109 21.781 1 98.88 454 TYR A N 1
ATOM 3439 C CA . TYR A 1 454 ? 12.016 30.844 20.531 1 98.88 454 TYR A CA 1
ATOM 3440 C C . TYR A 1 454 ? 12.227 32.344 20.75 1 98.88 454 TYR A C 1
ATOM 3442 O O . TYR A 1 454 ? 12.875 33 19.938 1 98.88 454 TYR A O 1
ATOM 3450 N N . ALA A 1 455 ? 11.633 32.812 21.781 1 98.81 455 ALA A N 1
ATOM 3451 C CA . ALA A 1 455 ? 11.75 34.219 22.078 1 98.81 455 ALA A CA 1
ATOM 3452 C C . ALA A 1 455 ? 13.203 34.625 22.328 1 98.81 455 ALA A C 1
ATOM 3454 O O . ALA A 1 455 ? 13.656 35.656 21.844 1 98.81 455 ALA A O 1
ATOM 3455 N N . TYR A 1 456 ? 13.891 33.844 23.125 1 98.88 456 TYR A N 1
ATOM 3456 C CA . TYR A 1 456 ? 15.305 34.094 23.375 1 98.88 456 TYR A CA 1
ATOM 3457 C C . TYR A 1 456 ? 16.094 34.125 22.062 1 98.88 456 TYR A C 1
ATOM 3459 O O . TYR A 1 456 ? 16.828 35.094 21.812 1 98.88 456 TYR A O 1
ATOM 3467 N N . GLN A 1 457 ? 15.922 33.094 21.281 1 98.88 457 GLN A N 1
ATOM 3468 C CA . GLN A 1 457 ? 16.641 33 20.016 1 98.88 457 GLN A CA 1
ATOM 3469 C C . GLN A 1 457 ? 16.297 34.156 19.094 1 98.88 457 GLN A C 1
ATOM 3471 O O . GLN A 1 457 ? 17.172 34.719 18.422 1 98.88 457 GLN A O 1
ATOM 3476 N N . ALA A 1 458 ? 15.008 34.5 19.016 1 98.88 458 ALA A N 1
ATOM 3477 C CA . ALA A 1 458 ? 14.539 35.594 18.172 1 98.88 458 ALA A CA 1
ATOM 3478 C C . ALA A 1 458 ? 15.188 36.906 18.578 1 98.88 458 ALA A C 1
ATOM 3480 O O . ALA A 1 458 ? 15.586 37.688 17.734 1 98.88 458 ALA A O 1
ATOM 3481 N N . ALA A 1 459 ? 15.242 37.125 19.875 1 98.88 459 ALA A N 1
ATOM 3482 C CA . ALA A 1 459 ? 15.844 38.344 20.375 1 98.88 459 ALA A CA 1
ATOM 3483 C C . ALA A 1 459 ? 17.312 38.438 20 1 98.88 459 ALA A C 1
ATOM 3485 O O . ALA A 1 459 ? 17.797 39.469 19.578 1 98.88 459 ALA A O 1
ATOM 3486 N N . ILE A 1 460 ? 18.016 37.375 20.156 1 98.88 460 ILE A N 1
ATOM 3487 C CA . ILE A 1 460 ? 19.438 37.312 19.859 1 98.88 460 ILE A CA 1
ATOM 3488 C C . ILE A 1 460 ? 19.656 37.5 18.359 1 98.88 460 ILE A C 1
ATOM 3490 O O . ILE A 1 460 ? 20.453 38.344 17.938 1 98.88 460 ILE A O 1
ATOM 3494 N N . LEU A 1 461 ? 18.969 36.75 17.562 1 98.81 461 LEU A N 1
ATOM 3495 C CA . LEU A 1 461 ? 19.125 36.812 16.109 1 98.81 461 LEU A CA 1
ATOM 3496 C C . LEU A 1 461 ? 18.625 38.156 15.57 1 98.81 461 LEU A C 1
ATOM 3498 O O . LEU A 1 461 ? 19.219 38.688 14.633 1 98.81 461 LEU A O 1
ATOM 3502 N N . GLY A 1 462 ? 17.484 38.625 16.141 1 98.81 462 GLY A N 1
ATOM 3503 C CA . GLY A 1 462 ? 17.016 39.938 15.781 1 98.81 462 GLY A CA 1
ATOM 3504 C C . GLY A 1 462 ? 18.047 41.031 16.047 1 98.81 462 GLY A C 1
ATOM 3505 O O . GLY A 1 462 ? 18.219 41.938 15.219 1 98.81 462 GLY A O 1
ATOM 3506 N N . ALA A 1 463 ? 18.703 40.938 17.156 1 98.75 463 ALA A N 1
ATOM 3507 C CA . ALA A 1 463 ? 19.766 41.875 17.5 1 98.75 463 ALA A CA 1
ATOM 3508 C C . ALA A 1 463 ? 20.891 41.844 16.469 1 98.75 463 ALA A C 1
ATOM 3510 O O . ALA A 1 463 ? 21.422 42.875 16.062 1 98.75 463 ALA A O 1
ATOM 3511 N N . ASP A 1 464 ? 21.266 40.688 16.094 1 98.5 464 ASP A N 1
ATOM 3512 C CA . ASP A 1 464 ? 22.312 40.5 15.094 1 98.5 464 ASP A CA 1
ATOM 3513 C C . ASP A 1 464 ? 21.938 41.156 13.773 1 98.5 464 ASP A C 1
ATOM 3515 O O . ASP A 1 464 ? 22.781 41.812 13.125 1 98.5 464 ASP A O 1
ATOM 3519 N N . VAL A 1 465 ? 20.656 40.969 13.328 1 98.69 465 VAL A N 1
ATOM 3520 C CA . VAL A 1 465 ? 20.203 41.562 12.062 1 98.69 465 VAL A CA 1
ATOM 3521 C C . VAL A 1 465 ? 20.188 43.062 12.164 1 98.69 465 VAL A C 1
ATOM 3523 O O . VAL A 1 465 ? 20.625 43.781 11.242 1 98.69 465 VAL A O 1
ATOM 3526 N N . LEU A 1 466 ? 19.656 43.594 13.289 1 98.56 466 LEU A N 1
ATOM 3527 C CA . LEU A 1 466 ? 19.656 45.031 13.492 1 98.56 466 LEU A CA 1
ATOM 3528 C C . LEU A 1 466 ? 21.078 45.594 13.414 1 98.56 466 LEU A C 1
ATOM 3530 O O . LEU A 1 466 ? 21.297 46.625 12.742 1 98.56 466 LEU A O 1
ATOM 3534 N N . GLU A 1 467 ? 21.969 44.969 14.078 1 98.25 467 GLU A N 1
ATOM 3535 C CA . GLU A 1 467 ? 23.375 45.406 14.078 1 98.25 467 GLU A CA 1
ATOM 3536 C C . GLU A 1 467 ? 23.953 45.344 12.664 1 98.25 467 GLU A C 1
ATOM 3538 O O . GLU A 1 467 ? 24.641 46.281 12.242 1 98.25 467 GLU A O 1
ATOM 3543 N N . LYS A 1 468 ? 23.703 44.312 11.977 1 98 468 LYS A N 1
ATOM 3544 C CA . LYS A 1 468 ? 24.219 44.156 10.617 1 98 468 LYS A CA 1
ATOM 3545 C C . LYS A 1 468 ? 23.781 45.312 9.727 1 98 468 LYS A C 1
ATOM 3547 O O . LYS A 1 468 ? 24.531 45.75 8.867 1 98 468 LYS A O 1
ATOM 3552 N N . PHE A 1 469 ? 22.578 45.781 9.883 1 98.12 469 PHE A N 1
ATOM 3553 C CA . PHE A 1 469 ? 22.031 46.781 8.977 1 98.12 469 PHE A CA 1
ATOM 3554 C C . PHE A 1 469 ? 22.094 48.156 9.609 1 98.12 469 PHE A C 1
ATOM 3556 O O . PHE A 1 469 ? 21.422 49.094 9.133 1 98.12 469 PHE A O 1
ATOM 3563 N N . GLY A 1 470 ? 22.719 48.312 10.719 1 97.69 470 GLY A N 1
ATOM 3564 C CA . GLY A 1 470 ? 22.984 49.594 11.328 1 97.69 470 GLY A CA 1
ATOM 3565 C C . GLY A 1 470 ? 21.766 50.188 12.023 1 97.69 470 GLY A C 1
ATOM 3566 O O . GLY A 1 470 ? 21.641 51.406 12.117 1 97.69 470 GLY A O 1
ATOM 3567 N N . ARG A 1 471 ? 20.891 49.406 12.398 1 97.62 471 ARG A N 1
ATOM 3568 C CA . ARG A 1 471 ? 19.719 49.844 13.156 1 97.62 471 ARG A CA 1
ATOM 3569 C C . ARG A 1 471 ? 20 49.844 14.648 1 97.62 471 ARG A C 1
ATOM 3571 O O . ARG A 1 471 ? 20.781 49.031 15.141 1 97.62 471 ARG A O 1
ATOM 3578 N N . PRO A 1 472 ? 19.391 50.656 15.453 1 97 472 PRO A N 1
ATOM 3579 C CA . PRO A 1 472 ? 19.625 50.719 16.906 1 97 472 PRO A CA 1
ATOM 3580 C C . PRO A 1 472 ? 18.875 49.594 17.641 1 97 472 PRO A C 1
ATOM 3582 O O . PRO A 1 472 ? 18.016 48.938 17.062 1 97 472 PRO A O 1
ATOM 3585 N N . GLY A 1 473 ? 19.328 49.344 18.938 1 96.81 473 GLY A N 1
ATOM 3586 C CA . GLY A 1 473 ? 18.531 48.531 19.844 1 96.81 473 GLY A CA 1
ATOM 3587 C C . GLY A 1 473 ? 19.125 47.156 20.047 1 96.81 473 GLY A C 1
ATOM 3588 O O . GLY A 1 473 ? 18.656 46.375 20.891 1 96.81 473 GLY A O 1
ATOM 3589 N N . ALA A 1 474 ? 20.156 46.781 19.328 1 98.12 474 ALA A N 1
ATOM 3590 C CA . ALA A 1 474 ? 20.734 45.438 19.406 1 98.12 474 ALA A CA 1
ATOM 3591 C C . ALA A 1 474 ? 21.125 45.062 20.828 1 98.12 474 ALA A C 1
ATOM 3593 O O . ALA A 1 474 ? 20.797 44 21.312 1 98.12 474 ALA A O 1
ATOM 3594 N N . GLU A 1 475 ? 21.766 45.969 21.5 1 97.88 475 GLU A N 1
ATOM 3595 C CA . GLU A 1 475 ? 22.234 45.688 22.859 1 97.88 475 GLU A CA 1
ATOM 3596 C C . GLU A 1 475 ? 21.062 45.531 23.828 1 97.88 475 GLU A C 1
ATOM 3598 O O . GLU A 1 475 ? 21.125 44.75 24.766 1 97.88 475 GLU A O 1
ATOM 3603 N N . ASP A 1 476 ? 20.062 46.344 23.641 1 98.12 476 ASP A N 1
ATOM 3604 C CA . ASP A 1 476 ? 18.859 46.219 24.469 1 98.12 476 ASP A CA 1
ATOM 3605 C C . ASP A 1 476 ? 18.219 44.844 24.344 1 98.12 476 ASP A C 1
ATOM 3607 O O . ASP A 1 476 ? 17.766 44.281 25.328 1 98.12 476 ASP A O 1
ATOM 3611 N N . TRP A 1 477 ? 18.203 44.406 23.156 1 98.62 477 TRP A N 1
ATOM 3612 C CA . TRP A 1 477 ? 17.578 43.094 22.922 1 98.62 477 TRP A CA 1
ATOM 3613 C C . TRP A 1 477 ? 18.438 41.969 23.469 1 98.62 477 TRP A C 1
ATOM 3615 O O . TRP A 1 477 ? 17.906 40.969 23.969 1 98.62 477 TRP A O 1
ATOM 3625 N N . ARG A 1 478 ? 19.703 42.031 23.375 1 98.62 478 ARG A N 1
ATOM 3626 C CA . ARG A 1 478 ? 20.594 41.062 24 1 98.62 478 ARG A CA 1
ATOM 3627 C C . ARG A 1 478 ? 20.422 41.062 25.516 1 98.62 478 ARG A C 1
ATOM 3629 O O . ARG A 1 478 ? 20.453 40 26.156 1 98.62 478 ARG A O 1
ATOM 3636 N N . ALA A 1 479 ? 20.266 42.219 26.094 1 98.38 479 ALA A N 1
ATOM 3637 C CA . ALA A 1 479 ? 20 42.344 27.531 1 98.38 479 ALA A CA 1
ATOM 3638 C C . ALA A 1 479 ? 18.656 41.719 27.891 1 98.38 479 ALA A C 1
ATOM 3640 O O . ALA A 1 479 ? 18.531 41.031 28.906 1 98.38 479 ALA A O 1
ATOM 3641 N N . TRP A 1 480 ? 17.688 42.062 27.109 1 98.12 480 TRP A N 1
ATOM 3642 C CA . TRP A 1 480 ? 16.359 41.5 27.297 1 98.12 480 TRP A CA 1
ATOM 3643 C C . TRP A 1 480 ? 16.422 39.969 27.266 1 98.12 480 TRP A C 1
ATOM 3645 O O . TRP A 1 480 ? 15.836 39.281 28.125 1 98.12 480 TRP A O 1
ATOM 3655 N N . ALA A 1 481 ? 17.141 39.375 26.297 1 98.69 481 ALA A N 1
ATOM 3656 C CA . ALA A 1 481 ? 17.312 37.938 26.141 1 98.69 481 ALA A CA 1
ATOM 3657 C C . ALA A 1 481 ? 18.016 37.344 27.344 1 98.69 481 ALA A C 1
ATOM 3659 O O . ALA A 1 481 ? 17.656 36.25 27.812 1 98.69 481 ALA A O 1
ATOM 3660 N N . LYS A 1 482 ? 19 38 27.812 1 98.38 482 LYS A N 1
ATOM 3661 C CA . LYS A 1 482 ? 19.734 37.531 28.969 1 98.38 482 LYS A CA 1
ATOM 3662 C C . LYS A 1 482 ? 18.828 37.406 30.188 1 98.38 482 LYS A C 1
ATOM 3664 O O . LYS A 1 482 ? 18.922 36.438 30.953 1 98.38 482 LYS A O 1
ATOM 3669 N N . ARG A 1 483 ? 17.984 38.375 30.422 1 97.94 483 ARG A N 1
ATOM 3670 C CA . ARG A 1 483 ? 17.031 38.344 31.531 1 97.94 483 ARG A CA 1
ATOM 3671 C C . ARG A 1 483 ? 16.078 37.156 31.391 1 97.94 483 ARG A C 1
ATOM 3673 O O . ARG A 1 483 ? 15.781 36.469 32.375 1 97.94 483 ARG A O 1
ATOM 3680 N N . LEU A 1 484 ? 15.617 36.938 30.203 1 98.38 484 LEU A N 1
ATOM 3681 C CA . LEU A 1 484 ? 14.711 35.844 29.938 1 98.38 484 LEU A CA 1
ATOM 3682 C C . LEU A 1 484 ? 15.383 34.5 30.25 1 98.38 484 LEU A C 1
ATOM 3684 O O . LEU A 1 484 ? 14.789 33.625 30.891 1 98.38 484 LEU A O 1
ATOM 3688 N N . LYS A 1 485 ? 16.578 34.344 29.75 1 98.44 485 LYS A N 1
ATOM 3689 C CA . LYS A 1 485 ? 17.344 33.094 29.969 1 98.44 485 LYS A CA 1
ATOM 3690 C C . LYS A 1 485 ? 17.531 32.844 31.453 1 98.44 485 LYS A C 1
ATOM 3692 O O . LYS A 1 485 ? 17.328 31.703 31.922 1 98.44 485 LYS A O 1
ATOM 3697 N N . THR A 1 486 ? 17.922 33.844 32.156 1 97.75 486 THR A N 1
ATOM 3698 C CA . THR A 1 486 ? 18.141 33.719 33.594 1 97.75 486 THR A CA 1
ATOM 3699 C C . THR A 1 486 ? 16.859 33.281 34.281 1 97.75 486 THR A C 1
ATOM 3701 O O . THR A 1 486 ? 16.859 32.312 35.062 1 97.75 486 THR A O 1
ATOM 3704 N N . ARG A 1 487 ? 15.797 34 34.062 1 96.69 487 ARG A N 1
ATOM 3705 C CA . ARG A 1 487 ? 14.523 33.719 34.719 1 96.69 487 ARG A CA 1
ATOM 3706 C C . ARG A 1 487 ? 14.016 32.312 34.344 1 96.69 487 ARG A C 1
ATOM 3708 O O . ARG A 1 487 ? 13.492 31.594 35.188 1 96.69 487 ARG A O 1
ATOM 3715 N N . PHE A 1 488 ? 14.102 31.938 33.094 1 97.81 488 PHE A N 1
ATOM 3716 C CA . PHE A 1 488 ? 13.672 30.625 32.594 1 97.81 488 PHE A CA 1
ATOM 3717 C C . PHE A 1 488 ? 14.359 29.516 33.375 1 97.81 488 PHE A C 1
ATOM 3719 O O . PHE A 1 488 ? 13.711 28.578 33.844 1 97.81 488 PHE A O 1
ATOM 3726 N N . ASN A 1 489 ? 15.656 29.609 33.5 1 96.62 489 ASN A N 1
ATOM 3727 C CA . ASN A 1 489 ? 16.438 28.562 34.125 1 96.62 489 ASN A CA 1
ATOM 3728 C C . ASN A 1 489 ? 16.188 28.5 35.656 1 96.62 489 ASN A C 1
ATOM 3730 O O . ASN A 1 489 ? 16.469 27.484 36.281 1 96.62 489 ASN A O 1
ATOM 3734 N N . GLU A 1 490 ? 15.547 29.5 36.125 1 95.5 490 GLU A N 1
ATOM 3735 C CA . GLU A 1 490 ? 15.211 29.547 37.562 1 95.5 490 GLU A CA 1
ATOM 3736 C C . GLU A 1 490 ? 13.867 28.875 37.812 1 95.5 490 GLU A C 1
ATOM 3738 O O . GLU A 1 490 ? 13.664 28.297 38.906 1 95.5 490 GLU A O 1
ATOM 3743 N N . VAL A 1 491 ? 13 28.875 36.844 1 95.75 491 VAL A N 1
ATOM 3744 C CA . VAL A 1 491 ? 11.625 28.625 37.281 1 95.75 491 VAL A CA 1
ATOM 3745 C C . VAL A 1 491 ? 11.07 27.422 36.5 1 95.75 491 VAL A C 1
ATOM 3747 O O . VAL A 1 491 ? 10.141 26.75 36.969 1 95.75 491 VAL A O 1
ATOM 3750 N N . PHE A 1 492 ? 11.57 26.969 35.438 1 97.81 492 PHE A N 1
ATOM 3751 C CA . PHE A 1 492 ? 10.891 26.031 34.531 1 97.81 492 PHE A CA 1
ATOM 3752 C C . PHE A 1 492 ? 11.305 24.594 34.812 1 97.81 492 PHE A C 1
ATOM 3754 O O . PHE A 1 492 ? 10.773 23.656 34.219 1 97.81 492 PHE A O 1
ATOM 3761 N N . TRP A 1 493 ? 12.164 24.281 35.688 1 98.06 493 TRP A N 1
ATOM 3762 C CA . TRP A 1 493 ? 12.719 22.938 35.844 1 98.06 493 TRP A CA 1
ATOM 3763 C C . TRP A 1 493 ? 11.891 22.109 36.812 1 98.06 493 TRP A C 1
ATOM 3765 O O . TRP A 1 493 ? 11.492 22.609 37.875 1 98.06 493 TRP A O 1
ATOM 3775 N N . VAL A 1 494 ? 11.633 20.906 36.469 1 98.19 494 VAL A N 1
ATOM 3776 C CA . VAL A 1 494 ? 10.906 19.938 37.281 1 98.19 494 VAL A CA 1
ATOM 3777 C C . VAL A 1 494 ? 11.641 18.609 37.281 1 98.19 494 VAL A C 1
ATOM 3779 O O . VAL A 1 494 ? 12.641 18.438 36.562 1 98.19 494 VAL A O 1
ATOM 3782 N N . ASP A 1 495 ? 11.211 17.703 38.125 1 96.12 495 ASP A N 1
ATOM 3783 C CA . ASP A 1 495 ? 11.758 16.359 38.219 1 96.12 495 ASP A CA 1
ATOM 3784 C C . ASP A 1 495 ? 10.656 15.336 38.531 1 96.12 495 ASP A C 1
ATOM 3786 O O . ASP A 1 495 ? 9.922 15.477 39.5 1 96.12 495 ASP A O 1
ATOM 3790 N N . ASP A 1 496 ? 10.547 14.352 37.719 1 92.69 496 ASP A N 1
ATOM 3791 C CA . ASP A 1 496 ? 9.484 13.367 37.906 1 92.69 496 ASP A CA 1
ATOM 3792 C C . ASP A 1 496 ? 10.031 12.078 38.531 1 92.69 496 ASP A C 1
ATOM 3794 O O . ASP A 1 496 ? 9.367 11.039 38.5 1 92.69 496 ASP A O 1
ATOM 3798 N N . GLY A 1 497 ? 11.258 12.023 38.938 1 93.19 497 GLY A N 1
ATOM 3799 C CA . GLY A 1 497 ? 11.883 10.844 39.5 1 93.19 497 GLY A CA 1
ATOM 3800 C C . GLY A 1 497 ? 12.867 10.18 38.562 1 93.19 497 GLY A C 1
ATOM 3801 O O . GLY A 1 497 ? 13.711 9.391 39 1 93.19 497 GLY A O 1
ATOM 3802 N N . ASN A 1 498 ? 12.82 10.484 37.281 1 93.44 498 ASN A N 1
ATOM 3803 C CA . ASN A 1 498 ? 13.703 9.891 36.281 1 93.44 498 ASN A CA 1
ATOM 3804 C C . ASN A 1 498 ? 14.719 10.898 35.75 1 93.44 498 ASN A C 1
ATOM 3806 O O . ASN A 1 498 ? 15.367 10.664 34.719 1 93.44 498 ASN A O 1
ATOM 3810 N N . GLY A 1 499 ? 14.805 12.062 36.438 1 94.62 499 GLY A N 1
ATOM 3811 C CA . GLY A 1 499 ? 15.703 13.125 36.031 1 94.62 499 GLY A CA 1
ATOM 3812 C C . GLY A 1 499 ? 15 14.445 35.781 1 94.62 499 GLY A C 1
ATOM 3813 O O . GLY A 1 499 ? 13.781 14.492 35.656 1 94.62 499 GLY A O 1
ATOM 3814 N N . ARG A 1 500 ? 15.781 15.469 35.75 1 96.56 500 ARG A N 1
ATOM 3815 C CA . ARG A 1 500 ? 15.227 16.812 35.625 1 96.56 500 ARG A CA 1
ATOM 3816 C C . ARG A 1 500 ? 14.977 17.172 34.156 1 96.56 500 ARG A C 1
ATOM 3818 O O . ARG A 1 500 ? 15.672 16.688 33.25 1 96.56 500 ARG A O 1
ATOM 3825 N N . TYR A 1 501 ? 14.023 17.938 33.875 1 98.5 501 TYR A N 1
ATOM 3826 C CA . TYR A 1 501 ? 13.672 18.5 32.562 1 98.5 501 TYR A CA 1
ATOM 3827 C C . TYR A 1 501 ? 12.82 19.75 32.719 1 98.5 501 TYR A C 1
ATOM 3829 O O . TYR A 1 501 ? 12.227 19.969 33.75 1 98.5 501 TYR A O 1
ATOM 3837 N N . PRO A 1 502 ? 12.773 20.625 31.719 1 98.69 502 PRO A N 1
ATOM 3838 C CA . PRO A 1 502 ? 11.883 21.797 31.781 1 98.69 502 PRO A CA 1
ATOM 3839 C C . PRO A 1 502 ? 10.406 21.406 31.734 1 98.69 502 PRO A C 1
ATOM 3841 O O . PRO A 1 502 ? 10.023 20.5 30.984 1 98.69 502 PRO A O 1
ATOM 3844 N N . ALA A 1 503 ? 9.625 22.125 32.562 1 98.56 503 ALA A N 1
ATOM 3845 C CA . ALA A 1 503 ? 8.172 22 32.469 1 98.56 503 ALA A CA 1
ATOM 3846 C C . ALA A 1 503 ? 7.656 22.422 31.109 1 98.56 503 ALA A C 1
ATOM 3848 O O . ALA A 1 503 ? 8.227 23.312 30.469 1 98.56 503 ALA A O 1
ATOM 3849 N N . ILE A 1 504 ? 6.57 21.828 30.656 1 98.56 504 ILE A N 1
ATOM 3850 C CA . ILE A 1 504 ? 6.02 22.188 29.344 1 98.56 504 ILE A CA 1
ATOM 3851 C C . ILE A 1 504 ? 5.547 23.641 29.375 1 98.56 504 ILE A C 1
ATOM 3853 O O . ILE A 1 504 ? 5.59 24.344 28.359 1 98.56 504 ILE A O 1
ATOM 3857 N N . ALA A 1 505 ? 5.07 24.094 30.594 1 98.44 505 ALA A N 1
ATOM 3858 C CA . ALA A 1 505 ? 4.523 25.438 30.703 1 98.44 505 ALA A CA 1
ATOM 3859 C C . ALA A 1 505 ? 4.445 25.875 32.156 1 98.44 505 ALA A C 1
ATOM 3861 O O . ALA A 1 505 ? 4.637 25.078 33.062 1 98.44 505 ALA A O 1
ATOM 3862 N N . LEU A 1 506 ? 4.273 27.141 32.344 1 97.75 506 LEU A N 1
ATOM 3863 C CA . LEU A 1 506 ? 3.695 27.688 33.562 1 97.75 506 LEU A CA 1
ATOM 3864 C C . LEU A 1 506 ? 2.213 27.984 33.375 1 97.75 506 LEU A C 1
ATOM 3866 O O . LEU A 1 506 ? 1.811 28.547 32.344 1 97.75 506 LEU A O 1
ATOM 3870 N N . ASP A 1 507 ? 1.397 27.547 34.344 1 95.5 507 ASP A N 1
ATOM 3871 C CA . ASP A 1 507 ? -0.04 27.766 34.219 1 95.5 507 ASP A CA 1
ATOM 3872 C C . ASP A 1 507 ? -0.442 29.109 34.812 1 95.5 507 ASP A C 1
ATOM 3874 O O . ASP A 1 507 ? 0.411 29.953 35.062 1 95.5 507 ASP A O 1
ATOM 3878 N N . ARG A 1 508 ? -1.711 29.344 34.969 1 92.25 508 ARG A N 1
ATOM 3879 C CA . ARG A 1 508 ? -2.266 30.625 35.406 1 92.25 508 ARG A CA 1
ATOM 3880 C C . ARG A 1 508 ? -1.69 31.016 36.781 1 92.25 508 ARG A C 1
ATOM 3882 O O . ARG A 1 508 ? -1.549 32.188 37.062 1 92.25 508 ARG A O 1
ATOM 3889 N N . ASP A 1 509 ? -1.326 30 37.625 1 94.25 509 ASP A N 1
ATOM 3890 C CA . ASP A 1 509 ? -0.809 30.25 38.969 1 94.25 509 ASP A CA 1
ATOM 3891 C C . ASP A 1 509 ? 0.718 30.234 39 1 94.25 509 ASP A C 1
ATOM 3893 O O . ASP A 1 509 ? 1.335 30.125 40.062 1 94.25 509 ASP A O 1
ATOM 3897 N N . GLU A 1 510 ? 1.282 30.188 37.812 1 94.56 510 GLU A N 1
ATOM 3898 C CA . GLU A 1 510 ? 2.73 30.203 37.625 1 94.56 510 GLU A CA 1
ATOM 3899 C C . GLU A 1 510 ? 3.371 28.922 38.156 1 94.56 510 GLU A C 1
ATOM 3901 O O . GLU A 1 510 ? 4.496 28.953 38.656 1 94.56 510 GLU A O 1
ATOM 3906 N N . LYS A 1 511 ? 2.584 27.906 38.188 1 96.81 511 LYS A N 1
ATOM 3907 C CA . LYS A 1 511 ? 3.102 26.594 38.562 1 96.81 511 LYS A CA 1
ATOM 3908 C C . LYS A 1 511 ? 3.607 25.828 37.344 1 96.81 511 LYS A C 1
ATOM 3910 O O . LYS A 1 511 ? 2.986 25.875 36.281 1 96.81 511 LYS A O 1
ATOM 3915 N N . PRO A 1 512 ? 4.734 25.219 37.531 1 98 512 PRO A N 1
ATOM 3916 C CA . PRO A 1 512 ? 5.27 24.453 36.406 1 98 512 PRO A CA 1
ATOM 3917 C C . PRO A 1 512 ? 4.473 23.172 36.125 1 98 512 PRO A C 1
ATOM 3919 O O . PRO A 1 512 ? 4.398 22.297 37 1 98 512 PRO A O 1
ATOM 3922 N N . VAL A 1 513 ? 3.904 23.094 34.969 1 98.44 513 VAL A N 1
ATOM 3923 C CA . VAL A 1 513 ? 3.164 21.922 34.5 1 98.44 513 VAL A CA 1
ATOM 3924 C C . VAL A 1 513 ? 4.137 20.797 34.156 1 98.44 513 VAL A C 1
ATOM 3926 O O . VAL A 1 513 ? 4.918 20.922 33.219 1 98.44 513 VAL A O 1
ATOM 3929 N N . ASP A 1 514 ? 4.055 19.656 34.75 1 98 514 ASP A N 1
ATOM 3930 C CA . ASP A 1 514 ? 5.223 18.781 34.906 1 98 514 ASP A CA 1
ATOM 3931 C C . ASP A 1 514 ? 5.168 17.594 33.969 1 98 514 ASP A C 1
ATOM 3933 O O . ASP A 1 514 ? 5.934 16.641 34.125 1 98 514 ASP A O 1
ATOM 3937 N N . SER A 1 515 ? 4.301 17.562 33.031 1 97.94 515 SER A N 1
ATOM 3938 C CA . SER A 1 515 ? 4.344 16.453 32.094 1 97.94 515 SER A CA 1
ATOM 3939 C C . SER A 1 515 ? 5.57 16.531 31.188 1 97.94 515 SER A C 1
ATOM 3941 O O . SER A 1 515 ? 5.965 17.625 30.766 1 97.94 515 SER A O 1
ATOM 3943 N N . LEU A 1 516 ? 6.203 15.398 30.906 1 98.56 516 LEU A N 1
ATOM 3944 C CA . LEU A 1 516 ? 7.297 15.352 29.938 1 98.56 516 LEU A CA 1
ATOM 3945 C C . LEU A 1 516 ? 6.762 15.297 28.516 1 98.56 516 LEU A C 1
ATOM 3947 O O . LEU A 1 516 ? 6.059 14.359 28.141 1 98.56 516 LEU A O 1
ATOM 3951 N N . THR A 1 517 ? 7.105 16.266 27.719 1 98.56 517 THR A N 1
ATOM 3952 C CA . THR A 1 517 ? 6.629 16.391 26.344 1 98.56 517 THR A CA 1
ATOM 3953 C C . THR A 1 517 ? 7.781 16.719 25.391 1 98.56 517 THR A C 1
ATOM 3955 O O . THR A 1 517 ? 8.883 17.047 25.844 1 98.56 517 THR A O 1
ATOM 3958 N N . SER A 1 518 ? 7.543 16.578 24.125 1 98.75 518 SER A N 1
ATOM 3959 C CA . SER A 1 518 ? 8.562 16.859 23.109 1 98.75 518 SER A CA 1
ATOM 3960 C C . SER A 1 518 ? 8.914 18.328 23.062 1 98.75 518 SER A C 1
ATOM 3962 O O . SER A 1 518 ? 9.93 18.719 22.484 1 98.75 518 SER A O 1
ATOM 3964 N N . ASN A 1 519 ? 8.117 19.188 23.688 1 98.75 519 ASN A N 1
ATOM 3965 C CA . ASN A 1 519 ? 8.344 20.641 23.703 1 98.75 519 ASN A CA 1
ATOM 3966 C C . ASN A 1 519 ? 9.742 20.969 24.234 1 98.75 519 ASN A C 1
ATOM 3968 O O . ASN A 1 519 ? 10.344 21.953 23.797 1 98.75 519 ASN A O 1
ATOM 3972 N N . ILE A 1 520 ? 10.25 20.172 25.156 1 98.75 520 ILE A N 1
ATOM 3973 C CA . ILE A 1 520 ? 11.547 20.484 25.734 1 98.75 520 ILE A CA 1
ATOM 3974 C C . ILE A 1 520 ? 12.641 20.344 24.672 1 98.75 520 ILE A C 1
ATOM 3976 O O . ILE A 1 520 ? 13.695 20.984 24.781 1 98.75 520 ILE A O 1
ATOM 3980 N N . GLY A 1 521 ? 12.352 19.5 23.656 1 98.81 521 GLY A N 1
ATOM 3981 C CA . GLY A 1 521 ? 13.305 19.344 22.562 1 98.81 521 GLY A CA 1
ATOM 3982 C C . GLY A 1 521 ? 13.461 20.578 21.719 1 98.81 521 GLY A C 1
ATOM 3983 O O . GLY A 1 521 ? 14.508 20.797 21.094 1 98.81 521 GLY A O 1
ATOM 3984 N N . HIS A 1 522 ? 12.461 21.438 21.656 1 98.88 522 HIS A N 1
ATOM 3985 C CA . HIS A 1 522 ? 12.477 22.672 20.891 1 98.88 522 HIS A CA 1
ATOM 3986 C C . HIS A 1 522 ? 13.398 23.719 21.531 1 98.88 522 HIS A C 1
ATOM 3988 O O . HIS A 1 522 ? 13.711 24.734 20.906 1 98.88 522 HIS A O 1
ATOM 3994 N N . LEU A 1 523 ? 13.82 23.422 22.734 1 98.88 523 LEU A N 1
ATOM 3995 C CA . LEU A 1 523 ? 14.734 24.328 23.422 1 98.88 523 LEU A CA 1
ATOM 3996 C C . LEU A 1 523 ? 16.156 24.125 22.938 1 98.88 523 LEU A C 1
ATOM 3998 O O . LEU A 1 523 ? 17 25.031 23.062 1 98.88 523 LEU A O 1
ATOM 4002 N N . LEU A 1 524 ? 16.422 22.938 22.453 1 98.81 524 LEU A N 1
ATOM 4003 C CA . LEU A 1 524 ? 17.766 22.641 21.969 1 98.81 524 LEU A CA 1
ATOM 4004 C C . LEU A 1 524 ? 18.125 23.531 20.781 1 98.81 524 LEU A C 1
ATOM 4006 O O . LEU A 1 524 ? 17.328 23.688 19.859 1 98.81 524 LEU A O 1
ATOM 4010 N N . GLY A 1 525 ? 19.297 24.125 20.844 1 97.94 525 GLY A N 1
ATOM 4011 C CA . GLY A 1 525 ? 19.781 24.938 19.734 1 97.94 525 GLY A CA 1
ATOM 4012 C C . GLY A 1 525 ? 19.344 26.375 19.812 1 97.94 525 GLY A C 1
ATOM 4013 O O . GLY A 1 525 ? 19.812 27.219 19.047 1 97.94 525 GLY A O 1
ATOM 4014 N N . THR A 1 526 ? 18.484 26.734 20.719 1 98.56 526 THR A N 1
ATOM 4015 C CA . THR A 1 526 ? 18.016 28.109 20.828 1 98.56 526 THR A CA 1
ATOM 4016 C C . THR A 1 526 ? 19.016 28.969 21.625 1 98.56 526 THR A C 1
ATOM 4018 O O . THR A 1 526 ? 19.062 30.188 21.453 1 98.56 526 THR A O 1
ATOM 4021 N N . GLY A 1 527 ? 19.703 28.297 22.578 1 98.38 527 GLY A N 1
ATOM 4022 C CA . GLY A 1 527 ? 20.656 29 23.422 1 98.38 527 GLY A CA 1
ATOM 4023 C C . GLY A 1 527 ? 20.109 29.312 24.812 1 98.38 527 GLY A C 1
ATOM 4024 O O . GLY A 1 527 ? 20.844 29.781 25.672 1 98.38 527 GLY A O 1
ATOM 4025 N N . ILE A 1 528 ? 18.891 28.969 25.062 1 98.75 528 ILE A N 1
ATOM 4026 C CA . ILE A 1 528 ? 18.281 29.391 26.328 1 98.75 528 ILE A CA 1
ATOM 4027 C C . ILE A 1 528 ? 18.734 28.469 27.453 1 98.75 528 ILE A C 1
ATOM 4029 O O . ILE A 1 528 ? 18.703 28.859 28.625 1 98.75 528 ILE A O 1
ATOM 4033 N N . LEU A 1 529 ? 19.125 27.234 27.125 1 98.56 529 LEU A N 1
ATOM 4034 C CA . LEU A 1 529 ? 19.547 26.266 28.141 1 98.56 529 LEU A CA 1
ATOM 4035 C C . LEU A 1 529 ? 21.031 26.453 28.469 1 98.56 529 LEU A C 1
ATOM 4037 O O . LEU A 1 529 ? 21.812 26.859 27.609 1 98.56 529 LEU A O 1
ATOM 4041 N N . ASP A 1 530 ? 21.422 26.141 29.656 1 96.31 530 ASP A N 1
ATOM 4042 C CA . ASP A 1 530 ? 22.844 26 29.969 1 96.31 530 ASP A CA 1
ATOM 4043 C C . ASP A 1 530 ? 23.359 24.609 29.641 1 96.31 530 ASP A C 1
ATOM 4045 O O . ASP A 1 530 ? 22.594 23.75 29.172 1 96.31 530 ASP A O 1
ATOM 4049 N N . GLU A 1 531 ? 24.578 24.391 29.875 1 96.5 531 GLU A N 1
ATOM 4050 C CA . GLU A 1 531 ? 25.219 23.141 29.469 1 96.5 531 GLU A CA 1
ATOM 4051 C C . GLU A 1 531 ? 24.562 21.938 30.141 1 96.5 531 GLU A C 1
ATOM 4053 O O . GLU A 1 531 ? 24.281 20.922 29.5 1 96.5 531 GLU A O 1
ATOM 4058 N N . GLN A 1 532 ? 24.391 22.031 31.406 1 97.06 532 GLN A N 1
ATOM 4059 C CA . GLN A 1 532 ? 23.75 20.938 32.125 1 97.06 532 GLN A CA 1
ATOM 4060 C C . GLN A 1 532 ? 22.312 20.734 31.672 1 97.06 532 GLN A C 1
ATOM 4062 O O . GLN A 1 532 ? 21.844 19.594 31.562 1 97.06 532 GLN A O 1
ATOM 4067 N N . GLY A 1 533 ? 21.672 21.844 31.453 1 98 533 GLY A N 1
ATOM 4068 C CA . GLY A 1 533 ? 20.312 21.766 30.953 1 98 533 GLY A CA 1
ATOM 4069 C C . GLY A 1 533 ? 20.203 21.016 29.641 1 98 533 GLY A C 1
ATOM 4070 O O . GLY A 1 533 ? 19.297 20.219 29.438 1 98 533 GLY A O 1
ATOM 4071 N N . VAL A 1 534 ? 21.109 21.266 28.719 1 98.44 534 VAL A N 1
ATOM 4072 C CA . VAL A 1 534 ? 21.156 20.562 27.438 1 98.44 534 VAL A CA 1
ATOM 4073 C C . VAL A 1 534 ? 21.297 19.062 27.656 1 98.44 534 VAL A C 1
ATOM 4075 O O . VAL A 1 534 ? 20.562 18.266 27.062 1 98.44 534 VAL A O 1
ATOM 4078 N N . ARG A 1 535 ? 22.219 18.656 28.547 1 98.12 535 ARG A N 1
ATOM 4079 C CA . ARG A 1 535 ? 22.453 17.234 28.844 1 98.12 535 ARG A CA 1
ATOM 4080 C C . ARG A 1 535 ? 21.188 16.578 29.391 1 98.12 535 ARG A C 1
ATOM 4082 O O . ARG A 1 535 ? 20.859 15.461 29 1 98.12 535 ARG A O 1
ATOM 4089 N N . ASP A 1 536 ? 20.547 17.297 30.312 1 98.25 536 ASP A N 1
ATOM 4090 C CA . ASP A 1 536 ? 19.344 16.766 30.938 1 98.25 536 ASP A CA 1
ATOM 4091 C C . ASP A 1 536 ? 18.234 16.562 29.906 1 98.25 536 ASP A C 1
ATOM 4093 O O . ASP A 1 536 ? 17.562 15.523 29.891 1 98.25 536 ASP A O 1
ATOM 4097 N N . VAL A 1 537 ? 18.047 17.531 29.047 1 98.69 537 VAL A N 1
ATOM 4098 C CA . VAL A 1 537 ? 17 17.484 28.031 1 98.69 537 VAL A CA 1
ATOM 4099 C C . VAL A 1 537 ? 17.281 16.328 27.062 1 98.69 537 VAL A C 1
ATOM 4101 O O . VAL A 1 537 ? 16.375 15.562 26.734 1 98.69 537 VAL A O 1
ATOM 4104 N N . VAL A 1 538 ? 18.516 16.203 26.594 1 98.62 538 VAL A N 1
ATOM 4105 C CA . VAL A 1 538 ? 18.891 15.148 25.656 1 98.62 538 VAL A CA 1
ATOM 4106 C C . VAL A 1 538 ? 18.609 13.781 26.266 1 98.62 538 VAL A C 1
ATOM 4108 O O . VAL A 1 538 ? 18.016 12.914 25.641 1 98.62 538 VAL A O 1
ATOM 4111 N N . ALA A 1 539 ? 18.953 13.602 27.5 1 98.12 539 ALA A N 1
ATOM 4112 C CA . ALA A 1 539 ? 18.797 12.32 28.188 1 98.12 539 ALA A CA 1
ATOM 4113 C C . ALA A 1 539 ? 17.312 11.922 28.266 1 98.12 539 ALA A C 1
ATOM 4115 O O . ALA A 1 539 ? 16.984 10.75 28.141 1 98.12 539 ALA A O 1
ATOM 4116 N N . ARG A 1 540 ? 16.469 12.883 28.484 1 97.94 540 ARG A N 1
ATOM 4117 C CA . ARG A 1 540 ? 15.055 12.602 28.641 1 97.94 540 ARG A CA 1
ATOM 4118 C C . ARG A 1 540 ? 14.391 12.359 27.297 1 97.94 540 ARG A C 1
ATOM 4120 O O . ARG A 1 540 ? 13.453 11.562 27.188 1 97.94 540 ARG A O 1
ATOM 4127 N N . LEU A 1 541 ? 14.828 13.031 26.266 1 97.75 541 LEU A N 1
ATOM 4128 C CA . LEU A 1 541 ? 14.195 12.953 24.953 1 97.75 541 LEU A CA 1
ATOM 4129 C C . LEU A 1 541 ? 14.484 11.609 24.297 1 97.75 541 LEU A C 1
ATOM 4131 O O . LEU A 1 541 ? 13.664 11.102 23.531 1 97.75 541 LEU A O 1
ATOM 4135 N N . ILE A 1 542 ? 15.617 11 24.547 1 95.81 542 ILE A N 1
ATOM 4136 C CA . ILE A 1 542 ? 16.047 9.812 23.828 1 95.81 542 ILE A CA 1
ATOM 4137 C C . ILE A 1 542 ? 15.594 8.562 24.562 1 95.81 542 ILE A C 1
ATOM 4139 O O . ILE A 1 542 ? 15.836 7.441 24.109 1 95.81 542 ILE A O 1
ATOM 4143 N N . GLY A 1 543 ? 14.922 8.773 25.688 1 95.81 543 GLY A N 1
ATOM 4144 C CA . GLY A 1 543 ? 14.383 7.633 26.406 1 95.81 543 GLY A CA 1
ATOM 4145 C C . GLY A 1 543 ? 13.305 6.891 25.625 1 95.81 543 GLY A C 1
ATOM 4146 O O . GLY A 1 543 ? 12.672 7.457 24.734 1 95.81 543 GLY A O 1
ATOM 4147 N N . ASP A 1 544 ? 13.008 5.672 26.031 1 94.25 544 ASP A N 1
ATOM 4148 C CA . ASP A 1 544 ? 12.055 4.812 25.328 1 94.25 544 ASP A CA 1
ATOM 4149 C C . ASP A 1 544 ? 10.633 5.352 25.453 1 94.25 544 ASP A C 1
ATOM 4151 O O . ASP A 1 544 ? 9.781 5.066 24.609 1 94.25 544 ASP A O 1
ATOM 4155 N N . ASP A 1 545 ? 10.43 6.082 26.484 1 96.75 545 ASP A N 1
ATOM 4156 C CA . ASP A 1 545 ? 9.086 6.613 26.703 1 96.75 545 ASP A CA 1
ATOM 4157 C C . ASP A 1 545 ? 8.812 7.797 25.781 1 96.75 545 ASP A C 1
ATOM 4159 O O . ASP A 1 545 ? 7.664 8.188 25.578 1 96.75 545 ASP A O 1
ATOM 4163 N N . MET A 1 546 ? 9.883 8.359 25.172 1 97.88 546 MET A N 1
ATOM 4164 C CA . MET A 1 546 ? 9.719 9.508 24.281 1 97.88 546 MET A CA 1
ATOM 4165 C C . MET A 1 546 ? 10.031 9.133 22.844 1 97.88 546 MET A C 1
ATOM 4167 O O . MET A 1 546 ? 9.289 9.5 21.922 1 97.88 546 MET A O 1
ATOM 4171 N N . LEU A 1 547 ? 11.078 8.461 22.688 1 96.25 547 LEU A N 1
ATOM 4172 C CA . LEU A 1 547 ? 11.43 8.016 21.344 1 96.25 547 LEU A CA 1
ATOM 4173 C C . LEU A 1 547 ? 10.703 6.727 20.969 1 96.25 547 LEU A C 1
ATOM 4175 O O . LEU A 1 547 ? 11.008 5.664 21.516 1 96.25 547 LEU A O 1
ATOM 4179 N N . SER A 1 548 ? 9.836 6.746 19.984 1 94.75 548 SER A N 1
ATOM 4180 C CA . SER A 1 548 ? 8.945 5.637 19.656 1 94.75 548 SER A CA 1
ATOM 4181 C C . SER A 1 548 ? 9.625 4.656 18.703 1 94.75 548 SER A C 1
ATOM 4183 O O . SER A 1 548 ? 9.18 3.514 18.562 1 94.75 548 SER A O 1
ATOM 4185 N N . GLY A 1 549 ? 10.656 5.066 18.047 1 94.38 549 GLY A N 1
ATOM 4186 C CA . GLY A 1 549 ? 11.227 4.332 16.922 1 94.38 549 GLY A CA 1
ATOM 4187 C C . GLY A 1 549 ? 10.805 4.875 15.578 1 94.38 549 GLY A C 1
ATOM 4188 O O . GLY A 1 549 ? 11.398 4.535 14.555 1 94.38 549 GLY A O 1
ATOM 4189 N N . TYR A 1 550 ? 9.828 5.77 15.57 1 96.62 550 TYR A N 1
ATOM 4190 C CA . TYR A 1 550 ? 9.352 6.414 14.352 1 96.62 550 TYR A CA 1
ATOM 4191 C C . TYR A 1 550 ? 9.445 7.93 14.461 1 96.62 550 TYR A C 1
ATOM 4193 O O . TYR A 1 550 ? 9.023 8.648 13.547 1 96.62 550 TYR A O 1
ATOM 4201 N N . GLY A 1 551 ? 9.992 8.398 15.547 1 97.25 551 GLY A N 1
ATOM 4202 C CA . GLY A 1 551 ? 10.086 9.805 15.906 1 97.25 551 GLY A CA 1
ATOM 4203 C C . GLY A 1 551 ? 9.852 10.062 17.391 1 97.25 551 GLY A C 1
ATOM 4204 O O . GLY A 1 551 ? 9.875 9.133 18.188 1 97.25 551 GLY A O 1
ATOM 4205 N N . VAL A 1 552 ? 9.695 11.266 17.75 1 98.5 552 VAL A N 1
ATOM 4206 C CA . VAL A 1 552 ? 9.523 11.664 19.141 1 98.5 552 VAL A CA 1
ATOM 4207 C C . VAL A 1 552 ? 8.039 11.836 19.453 1 98.5 552 VAL A C 1
ATOM 4209 O O . VAL A 1 552 ? 7.332 12.562 18.75 1 98.5 552 VAL A O 1
ATOM 4212 N N . ARG A 1 553 ? 7.602 11.18 20.516 1 98.44 553 ARG A N 1
ATOM 4213 C CA . ARG A 1 553 ? 6.219 11.352 20.953 1 98.44 553 ARG A CA 1
ATOM 4214 C C . ARG A 1 553 ? 5.988 12.75 21.516 1 98.44 553 ARG A C 1
ATOM 4216 O O . ARG A 1 553 ? 6.875 13.328 22.141 1 98.44 553 ARG A O 1
ATOM 4223 N N . THR A 1 554 ? 4.793 13.242 21.328 1 98.62 554 THR A N 1
ATOM 4224 C CA . THR A 1 554 ? 4.465 14.562 21.844 1 98.62 554 THR A CA 1
ATOM 4225 C C . THR A 1 554 ? 4.348 14.539 23.359 1 98.62 554 THR A C 1
ATOM 4227 O O . THR A 1 554 ? 4.367 15.586 24.016 1 98.62 554 THR A O 1
ATOM 4230 N N . MET A 1 555 ? 4.203 13.375 23.875 1 98.5 555 MET A N 1
ATOM 4231 C CA . MET A 1 555 ? 4.102 13.203 25.328 1 98.5 555 MET A CA 1
ATOM 4232 C C . MET A 1 555 ? 4.637 11.836 25.75 1 98.5 555 MET A C 1
ATOM 4234 O O . MET A 1 555 ? 4.441 10.844 25.047 1 98.5 555 MET A O 1
ATOM 4238 N N . SER A 1 556 ? 5.266 11.742 26.922 1 98.25 556 SER A N 1
ATOM 4239 C CA . SER A 1 556 ? 5.812 10.508 27.469 1 98.25 556 SER A CA 1
ATOM 4240 C C . SER A 1 556 ? 4.719 9.469 27.688 1 98.25 556 SER A C 1
ATOM 4242 O O . SER A 1 556 ? 3.617 9.797 28.125 1 98.25 556 SER A O 1
ATOM 4244 N N . THR A 1 557 ? 5.07 8.203 27.469 1 96.25 557 THR A N 1
ATOM 4245 C CA . THR A 1 557 ? 4.137 7.105 27.703 1 96.25 557 THR A CA 1
ATOM 4246 C C . THR A 1 557 ? 3.85 6.941 29.188 1 96.25 557 THR A C 1
ATOM 4248 O O . THR A 1 557 ? 2.91 6.242 29.578 1 96.25 557 THR A O 1
ATOM 4251 N N . LEU A 1 558 ? 4.605 7.621 30.016 1 96 558 LEU A N 1
ATOM 4252 C CA . LEU A 1 558 ? 4.469 7.484 31.469 1 96 558 LEU A CA 1
ATOM 4253 C C . LEU A 1 558 ? 3.504 8.531 32.031 1 96 558 LEU A C 1
ATOM 4255 O O . LEU A 1 558 ? 3.07 8.43 33.156 1 96 558 LEU A O 1
ATOM 4259 N N . ALA A 1 559 ? 3.182 9.516 31.234 1 96.19 559 ALA A N 1
ATOM 4260 C CA . ALA A 1 559 ? 2.273 10.57 31.672 1 96.19 559 ALA A CA 1
ATOM 4261 C C . ALA A 1 559 ? 0.825 10.086 31.656 1 96.19 559 ALA A C 1
ATOM 4263 O O . ALA A 1 559 ? 0.43 9.32 30.781 1 96.19 559 ALA A O 1
ATOM 4264 N N . GLY A 1 560 ? 0.018 10.602 32.562 1 94.31 560 GLY A N 1
ATOM 4265 C CA . GLY A 1 560 ? -1.379 10.211 32.656 1 94.31 560 GLY A CA 1
ATOM 4266 C C . GLY A 1 560 ? -2.203 10.602 31.453 1 94.31 560 GLY A C 1
ATOM 4267 O O . GLY A 1 560 ? -3.232 9.977 31.172 1 94.31 560 GLY A O 1
ATOM 4268 N N . GLY A 1 561 ? -1.786 11.594 30.75 1 94.19 561 GLY A N 1
ATOM 4269 C CA . GLY A 1 561 ? -2.535 12.078 29.594 1 94.19 561 GLY A CA 1
ATOM 4270 C C . GLY A 1 561 ? -2.135 11.406 28.297 1 94.19 561 GLY A C 1
ATOM 4271 O O . GLY A 1 561 ? -2.709 11.688 27.234 1 94.19 561 GLY A O 1
ATOM 4272 N N . TYR A 1 562 ? -1.202 10.422 28.391 1 96.19 562 TYR A N 1
ATOM 4273 C CA . TYR A 1 562 ? -0.694 9.797 27.188 1 96.19 562 TYR A CA 1
ATOM 4274 C C . TYR A 1 562 ? -1.764 8.93 26.531 1 96.19 562 TYR A C 1
ATOM 4276 O O . TYR A 1 562 ? -2.416 8.125 27.188 1 96.19 562 TYR A O 1
ATOM 4284 N N . TRP A 1 563 ? -1.857 9.102 25.219 1 95.81 563 TRP A N 1
ATOM 4285 C CA . TRP A 1 563 ? -2.648 8.242 24.344 1 95.81 563 TRP A CA 1
ATOM 4286 C C . TRP A 1 563 ? -2.08 8.234 22.938 1 95.81 563 TRP A C 1
ATOM 4288 O O . TRP A 1 563 ? -1.88 9.289 22.328 1 95.81 563 TRP A O 1
ATOM 4298 N N . PRO A 1 564 ? -1.734 7.047 22.406 1 94 564 PRO A N 1
ATOM 4299 C CA . PRO A 1 564 ? -1.06 7.012 21.109 1 94 564 PRO A CA 1
ATOM 4300 C C . PRO A 1 564 ? -1.899 7.625 19.984 1 94 564 PRO A C 1
ATOM 4302 O O . PRO A 1 564 ? -1.354 8.102 18.984 1 94 564 PRO A O 1
ATOM 4305 N N . GLU A 1 565 ? -3.229 7.672 20.172 1 93.75 565 GLU A N 1
ATOM 4306 C CA . GLU A 1 565 ? -4.117 8.203 19.141 1 93.75 565 GLU A CA 1
ATOM 4307 C C . GLU A 1 565 ? -4.621 9.602 19.516 1 93.75 565 GLU A C 1
ATOM 4309 O O . GLU A 1 565 ? -5.691 10.023 19.078 1 93.75 565 GLU A O 1
ATOM 4314 N N . SER A 1 566 ? -3.865 10.195 20.359 1 95.94 566 SER A N 1
ATOM 4315 C CA . SER A 1 566 ? -4.184 11.586 20.672 1 95.94 566 SER A CA 1
ATOM 4316 C C . SER A 1 566 ? -3.57 12.531 19.641 1 95.94 566 SER A C 1
ATOM 4318 O O . SER A 1 566 ? -2.463 12.297 19.156 1 95.94 566 SER A O 1
ATOM 4320 N N . TYR A 1 567 ? -4.281 13.539 19.422 1 96.62 567 TYR A N 1
ATOM 4321 C CA . TYR A 1 567 ? -3.791 14.531 18.469 1 96.62 567 TYR A CA 1
ATOM 4322 C C . TYR A 1 567 ? -2.484 15.148 18.953 1 96.62 567 TYR A C 1
ATOM 4324 O O . TYR A 1 567 ? -1.503 15.203 18.203 1 96.62 567 TYR A O 1
ATOM 4332 N N . HIS A 1 568 ? -2.381 15.523 20.25 1 97.94 568 HIS A N 1
ATOM 4333 C CA . HIS A 1 568 ? -1.191 16.234 20.719 1 97.94 568 HIS A CA 1
ATOM 4334 C C . HIS A 1 568 ? -0.633 15.586 21.984 1 97.94 568 HIS A C 1
ATOM 4336 O O . HIS A 1 568 ? 0.307 16.109 22.594 1 97.94 568 HIS A O 1
ATOM 4342 N N . CYS A 1 569 ? -1.244 14.516 22.484 1 97.5 569 CYS A N 1
ATOM 4343 C CA . CYS A 1 569 ? -0.826 13.969 23.766 1 97.5 569 CYS A CA 1
ATOM 4344 C C . CYS A 1 569 ? -0.274 12.555 23.594 1 97.5 569 CYS A C 1
ATOM 4346 O O . CYS A 1 569 ? -0.663 11.641 24.328 1 97.5 569 CYS A O 1
ATOM 4348 N N . GLY A 1 570 ? 0.575 12.375 22.625 1 97.06 570 GLY A N 1
ATOM 4349 C CA . GLY A 1 570 ? 1.207 11.07 22.531 1 97.06 570 GLY A CA 1
ATOM 4350 C C . GLY A 1 570 ? 1.59 10.703 21.109 1 97.06 570 GLY A C 1
ATOM 4351 O O . GLY A 1 570 ? 2.467 9.867 20.891 1 97.06 570 GLY A O 1
ATOM 4352 N N . SER A 1 571 ? 0.997 11.312 20.109 1 97.69 571 SER A N 1
ATOM 4353 C CA . SER A 1 571 ? 1.28 11.062 18.703 1 97.69 571 SER A CA 1
ATOM 4354 C C . SER A 1 571 ? 2.678 11.539 18.328 1 97.69 571 SER A C 1
ATOM 4356 O O . SER A 1 571 ? 3.375 12.141 19.141 1 97.69 571 SER A O 1
ATOM 4358 N N . VAL A 1 572 ? 3.094 11.18 17.156 1 98.31 572 VAL A N 1
ATOM 4359 C CA . VAL A 1 572 ? 4.363 11.641 16.609 1 98.31 572 VAL A CA 1
ATOM 4360 C C . VAL A 1 572 ? 4.098 12.594 15.438 1 98.31 572 VAL A C 1
ATOM 4362 O O . VAL A 1 572 ? 3.25 12.32 14.586 1 98.31 572 VAL A O 1
ATOM 4365 N N . TRP A 1 573 ? 4.723 13.656 15.469 1 98.75 573 TRP A N 1
ATOM 4366 C CA . TRP A 1 573 ? 4.695 14.641 14.383 1 98.75 573 TRP A CA 1
ATOM 4367 C C . TRP A 1 573 ? 6.062 14.758 13.719 1 98.75 573 TRP A C 1
ATOM 4369 O O . TRP A 1 573 ? 7.066 14.984 14.398 1 98.75 573 TRP A O 1
ATOM 4379 N N . ALA A 1 574 ? 6.141 14.641 12.43 1 98.44 574 ALA A N 1
ATOM 4380 C CA . ALA A 1 574 ? 7.426 14.641 11.727 1 98.44 574 ALA A CA 1
ATOM 4381 C C . ALA A 1 574 ? 8.172 15.953 11.953 1 98.44 574 ALA A C 1
ATOM 4383 O O . ALA A 1 574 ? 9.383 15.953 12.172 1 98.44 574 ALA A O 1
ATOM 4384 N N . HIS A 1 575 ? 7.492 17.078 11.891 1 98.75 575 HIS A N 1
ATOM 4385 C CA . HIS A 1 575 ? 8.164 18.359 12.078 1 98.75 575 HIS A CA 1
ATOM 4386 C C . HIS A 1 575 ? 8.695 18.516 13.5 1 98.75 575 HIS A C 1
ATOM 4388 O O . HIS A 1 575 ? 9.805 19.016 13.703 1 98.75 575 HIS A O 1
ATOM 4394 N N . ASP A 1 576 ? 7.891 18.062 14.469 1 98.81 576 ASP A N 1
ATOM 4395 C CA . ASP A 1 576 ? 8.32 18.047 15.867 1 98.81 576 ASP A CA 1
ATOM 4396 C C . ASP A 1 576 ? 9.609 17.25 16.047 1 98.81 576 ASP A C 1
ATOM 4398 O O . ASP A 1 576 ? 10.562 17.734 16.656 1 98.81 576 ASP A O 1
ATOM 4402 N N . SER A 1 577 ? 9.664 16.094 15.438 1 98.81 577 SER A N 1
ATOM 4403 C CA . SER A 1 577 ? 10.844 15.242 15.477 1 98.81 577 SER A CA 1
ATOM 4404 C C . SER A 1 577 ? 12.023 15.891 14.758 1 98.81 577 SER A C 1
ATOM 4406 O O . SER A 1 577 ? 13.164 15.797 15.219 1 98.81 577 SER A O 1
ATOM 4408 N N . ALA A 1 578 ? 11.766 16.531 13.672 1 98.81 578 ALA A N 1
ATOM 4409 C CA . ALA A 1 578 ? 12.828 17.188 12.906 1 98.81 578 ALA A CA 1
ATOM 4410 C C . ALA A 1 578 ? 13.422 18.359 13.68 1 98.81 578 ALA A C 1
ATOM 4412 O O . ALA A 1 578 ? 14.633 18.594 13.625 1 98.81 578 ALA A O 1
ATOM 4413 N N . ILE A 1 579 ? 12.57 19.094 14.375 1 98.81 579 ILE A N 1
ATOM 4414 C CA . ILE A 1 579 ? 13.055 20.203 15.195 1 98.81 579 ILE A CA 1
ATOM 4415 C C . ILE A 1 579 ? 13.984 19.672 16.281 1 98.81 579 ILE A C 1
ATOM 4417 O O . ILE A 1 579 ? 15.07 20.203 16.5 1 98.81 579 ILE A O 1
ATOM 4421 N N . VAL A 1 580 ? 13.531 18.594 16.922 1 98.81 580 VAL A N 1
ATOM 4422 C CA . VAL A 1 580 ? 14.352 17.953 17.953 1 98.81 580 VAL A CA 1
ATOM 4423 C C . VAL A 1 580 ? 15.672 17.484 17.344 1 98.81 580 VAL A C 1
ATOM 4425 O O . VAL A 1 580 ? 16.734 17.719 17.906 1 98.81 580 VAL A O 1
ATOM 4428 N N . MET A 1 581 ? 15.602 16.844 16.203 1 98.69 581 MET A N 1
ATOM 4429 C CA . MET A 1 581 ? 16.766 16.344 15.492 1 98.69 581 MET A CA 1
ATOM 4430 C C . MET A 1 581 ? 17.766 17.453 15.211 1 98.69 581 MET A C 1
ATOM 4432 O O . MET A 1 581 ? 18.953 17.328 15.508 1 98.69 581 MET A O 1
ATOM 4436 N N . ASN A 1 582 ? 17.297 18.547 14.727 1 98.25 582 ASN A N 1
ATOM 4437 C CA . ASN A 1 582 ? 18.156 19.688 14.414 1 98.25 582 ASN A CA 1
ATOM 4438 C C . ASN A 1 582 ? 18.766 20.297 15.672 1 98.25 582 ASN A C 1
ATOM 4440 O O . ASN A 1 582 ? 19.922 20.719 15.656 1 98.25 582 ASN A O 1
ATOM 4444 N N . GLY A 1 583 ? 17.938 20.344 16.719 1 98.5 583 GLY A N 1
ATOM 4445 C CA . GLY A 1 583 ? 18.469 20.812 17.984 1 98.5 583 GLY A CA 1
ATOM 4446 C C . GLY A 1 583 ? 19.578 19.922 18.547 1 98.5 583 GLY A C 1
ATOM 4447 O O . GLY A 1 583 ? 20.594 20.438 19.031 1 98.5 583 GLY A O 1
ATOM 4448 N N . LEU A 1 584 ? 19.375 18.625 18.438 1 98.56 584 LEU A N 1
ATOM 4449 C CA . LEU A 1 584 ? 20.406 17.672 18.844 1 98.56 584 LEU A CA 1
ATOM 4450 C C . LEU A 1 584 ? 21.703 17.891 18.062 1 98.56 584 LEU A C 1
ATOM 4452 O O . LEU A 1 584 ? 22.781 17.953 18.656 1 98.56 584 LEU A O 1
ATOM 4456 N N . ARG A 1 585 ? 21.578 18.031 16.828 1 96.94 585 ARG A N 1
ATOM 4457 C CA . ARG A 1 585 ? 22.75 18.281 15.977 1 96.94 585 ARG A CA 1
ATOM 4458 C C . ARG A 1 585 ? 23.453 19.578 16.375 1 96.94 585 ARG A C 1
ATOM 4460 O O . ARG A 1 585 ? 24.672 19.609 16.484 1 96.94 585 ARG A O 1
ATOM 4467 N N . ALA A 1 586 ? 22.688 20.609 16.562 1 96.88 586 ALA A N 1
ATOM 4468 C CA . ALA A 1 586 ? 23.234 21.922 16.891 1 96.88 586 ALA A CA 1
ATOM 4469 C C . ALA A 1 586 ? 24 21.875 18.203 1 96.88 586 ALA A C 1
ATOM 4471 O O . ALA A 1 586 ? 24.984 22.609 18.391 1 96.88 586 ALA A O 1
ATOM 4472 N N . GLU A 1 587 ? 23.594 20.984 19.109 1 98.06 587 GLU A N 1
ATOM 4473 C CA . GLU A 1 587 ? 24.219 20.875 20.422 1 98.06 587 GLU A CA 1
ATOM 4474 C C . GLU A 1 587 ? 25.344 19.859 20.406 1 98.06 587 GLU A C 1
ATOM 4476 O O . GLU A 1 587 ? 25.938 19.562 21.453 1 98.06 587 GLU A O 1
ATOM 4481 N N . GLY A 1 588 ? 25.578 19.234 19.25 1 96.56 588 GLY A N 1
ATOM 4482 C CA . GLY A 1 588 ? 26.703 18.312 19.094 1 96.56 588 GLY A CA 1
ATOM 4483 C C . GLY A 1 588 ? 26.344 16.875 19.359 1 96.56 588 GLY A C 1
ATOM 4484 O O . GLY A 1 588 ? 27.219 16 19.469 1 96.56 588 GLY A O 1
ATOM 4485 N N . TYR A 1 589 ? 25.125 16.578 19.484 1 97.88 589 TYR A N 1
ATOM 4486 C CA . TYR A 1 589 ? 24.656 15.211 19.703 1 97.88 589 TYR A CA 1
ATOM 4487 C C . TYR A 1 589 ? 24.25 14.547 18.406 1 97.88 589 TYR A C 1
ATOM 4489 O O . TYR A 1 589 ? 23.094 14.203 18.203 1 97.88 589 TYR A O 1
ATOM 4497 N N . GLU A 1 590 ? 25.172 14.211 17.594 1 96.56 590 GLU A N 1
ATOM 4498 C CA . GLU A 1 590 ? 24.938 13.719 16.234 1 96.56 590 GLU A CA 1
ATOM 4499 C C . GLU A 1 590 ? 24.359 12.312 16.266 1 96.56 590 GLU A C 1
ATOM 4501 O O . GLU A 1 590 ? 23.469 11.984 15.469 1 96.56 590 GLU A O 1
ATOM 4506 N N . ALA A 1 591 ? 24.875 11.477 17.125 1 97.31 591 ALA A N 1
ATOM 4507 C CA . ALA A 1 591 ? 24.391 10.102 17.203 1 97.31 591 ALA A CA 1
ATOM 4508 C C . ALA A 1 591 ? 22.906 10.07 17.531 1 97.31 591 ALA A C 1
ATOM 4510 O O . ALA A 1 591 ? 22.141 9.297 16.938 1 97.31 591 ALA A O 1
ATOM 4511 N N . GLU A 1 592 ? 22.516 10.922 18.484 1 98 592 GLU A N 1
ATOM 4512 C CA . GLU A 1 592 ? 21.109 11.008 18.875 1 98 592 GLU A CA 1
ATOM 4513 C C . GLU A 1 592 ? 20.266 11.578 17.734 1 98 592 GLU A C 1
ATOM 4515 O O . GLU A 1 592 ? 19.141 11.109 17.5 1 98 592 GLU A O 1
ATOM 4520 N N . ALA A 1 593 ? 20.797 12.531 17.047 1 98.44 593 ALA A N 1
ATOM 4521 C CA . ALA A 1 593 ? 20.109 13.102 15.898 1 98.44 593 ALA A CA 1
ATOM 4522 C C . ALA A 1 593 ? 19.859 12.047 14.828 1 98.44 593 ALA A C 1
ATOM 4524 O O . ALA A 1 593 ? 18.766 11.977 14.258 1 98.44 593 ALA A O 1
ATOM 4525 N N . LEU A 1 594 ? 20.844 11.227 14.633 1 98 594 LEU A N 1
ATOM 4526 C CA . LEU A 1 594 ? 20.734 10.188 13.617 1 98 594 LEU A CA 1
ATOM 4527 C C . LEU A 1 594 ? 19.719 9.125 14.008 1 98 594 LEU A C 1
ATOM 4529 O O . LEU A 1 594 ? 19.047 8.555 13.148 1 98 594 LEU A O 1
ATOM 4533 N N . ARG A 1 595 ? 19.547 8.891 15.273 1 97.31 595 ARG A N 1
ATOM 4534 C CA . ARG A 1 595 ? 18.516 7.969 15.727 1 97.31 595 ARG A CA 1
ATOM 4535 C C . ARG A 1 595 ? 17.125 8.492 15.383 1 97.31 595 ARG A C 1
ATOM 4537 O O . ARG A 1 595 ? 16.25 7.727 14.969 1 97.31 595 ARG A O 1
ATOM 4544 N N . VAL A 1 596 ? 16.922 9.789 15.539 1 98.19 596 VAL A N 1
ATOM 4545 C CA . VAL A 1 596 ? 15.648 10.398 15.172 1 98.19 596 VAL A CA 1
ATOM 4546 C C . VAL A 1 596 ? 15.438 10.305 13.656 1 98.19 596 VAL A C 1
ATOM 4548 O O . VAL A 1 596 ? 14.352 9.953 13.195 1 98.19 596 VAL A O 1
ATOM 4551 N N . ALA A 1 597 ? 16.5 10.547 12.914 1 98.25 597 ALA A N 1
ATOM 4552 C CA . ALA A 1 597 ? 16.438 10.477 11.453 1 98.25 597 ALA A CA 1
ATOM 4553 C C . ALA A 1 597 ? 16.062 9.07 10.992 1 98.25 597 ALA A C 1
ATOM 4555 O O . ALA A 1 597 ? 15.227 8.906 10.109 1 98.25 597 ALA A O 1
ATOM 4556 N N . ASP A 1 598 ? 16.656 8.109 11.633 1 96.5 598 ASP A N 1
ATOM 4557 C CA . ASP A 1 598 ? 16.359 6.715 11.32 1 96.5 598 ASP A CA 1
ATOM 4558 C C . ASP A 1 598 ? 14.875 6.41 11.531 1 96.5 598 ASP A C 1
ATOM 4560 O O . ASP A 1 598 ? 14.242 5.746 10.711 1 96.5 598 ASP A O 1
ATOM 4564 N N . GLY A 1 599 ? 14.367 6.898 12.625 1 96.25 599 GLY A N 1
ATOM 4565 C CA . GLY A 1 599 ? 12.953 6.715 12.914 1 96.25 599 GLY A CA 1
ATOM 4566 C C . GLY A 1 599 ? 12.047 7.352 11.883 1 96.25 599 GLY A C 1
ATOM 4567 O O . GLY A 1 599 ? 11.055 6.75 11.469 1 96.25 599 GLY A O 1
ATOM 4568 N N . LEU A 1 600 ? 12.398 8.523 11.438 1 97.94 600 LEU A N 1
ATOM 4569 C CA . LEU A 1 600 ? 11.586 9.234 10.453 1 97.94 600 LEU A CA 1
ATOM 4570 C C . LEU A 1 600 ? 11.625 8.523 9.102 1 97.94 600 LEU A C 1
ATOM 4572 O O . LEU A 1 600 ? 10.617 8.445 8.398 1 97.94 600 LEU A O 1
ATOM 4576 N N . VAL A 1 601 ? 12.797 8.023 8.727 1 97 601 VAL A N 1
ATOM 4577 C CA . VAL A 1 601 ? 12.922 7.289 7.473 1 97 601 VAL A CA 1
ATOM 4578 C C . VAL A 1 601 ? 12.086 6.016 7.535 1 97 601 VAL A C 1
ATOM 4580 O O . VAL A 1 601 ? 11.422 5.656 6.559 1 97 601 VAL A O 1
ATOM 4583 N N . ARG A 1 602 ? 12.031 5.352 8.68 1 94.94 602 ARG A N 1
ATOM 4584 C CA . ARG A 1 602 ? 11.18 4.176 8.859 1 94.94 602 ARG A CA 1
ATOM 4585 C C . ARG A 1 602 ? 9.711 4.539 8.734 1 94.94 602 ARG A C 1
ATOM 4587 O O . ARG A 1 602 ? 8.93 3.795 8.133 1 94.94 602 ARG A O 1
ATOM 4594 N N . ALA A 1 603 ? 9.32 5.648 9.297 1 96.62 603 ALA A N 1
ATOM 4595 C CA . ALA A 1 603 ? 7.938 6.117 9.18 1 96.62 603 ALA A CA 1
ATOM 4596 C C . ALA A 1 603 ? 7.578 6.406 7.727 1 96.62 603 ALA A C 1
ATOM 4598 O O . ALA A 1 603 ? 6.48 6.066 7.273 1 96.62 603 ALA A O 1
ATOM 4599 N N . ALA A 1 604 ? 8.547 7.039 7.008 1 97.25 604 ALA A N 1
ATOM 4600 C CA . ALA A 1 604 ? 8.305 7.352 5.602 1 97.25 604 ALA A CA 1
ATOM 4601 C C . ALA A 1 604 ? 8.031 6.086 4.797 1 97.25 604 ALA A C 1
ATOM 4603 O O . ALA A 1 604 ? 7.102 6.043 3.986 1 97.25 604 ALA A O 1
ATOM 4604 N N . ASP A 1 605 ? 8.797 5.121 5.055 1 93.81 605 ASP A N 1
ATOM 4605 C CA . ASP A 1 605 ? 8.617 3.84 4.383 1 93.81 605 ASP A CA 1
ATOM 4606 C C . ASP A 1 605 ? 7.25 3.238 4.703 1 93.81 605 ASP A C 1
ATOM 4608 O O . ASP A 1 605 ? 6.559 2.734 3.814 1 93.81 605 ASP A O 1
ATOM 4612 N N . ALA A 1 606 ? 6.816 3.348 5.918 1 93 606 ALA A N 1
ATOM 4613 C CA . ALA A 1 606 ? 5.559 2.764 6.375 1 93 606 ALA A CA 1
ATOM 4614 C C . ALA A 1 606 ? 4.363 3.488 5.762 1 93 606 ALA A C 1
ATOM 4616 O O . ALA A 1 606 ? 3.307 2.887 5.555 1 93 606 ALA A O 1
ATOM 4617 N N . PHE A 1 607 ? 4.488 4.746 5.453 1 95.56 607 PHE A N 1
ATOM 4618 C CA . PHE A 1 607 ? 3.387 5.547 4.934 1 95.56 607 PHE A CA 1
ATOM 4619 C C . PHE A 1 607 ? 3.566 5.82 3.445 1 95.56 607 PHE A C 1
ATOM 4621 O O . PHE A 1 607 ? 3.15 6.867 2.945 1 95.56 607 PHE A O 1
ATOM 4628 N N . ASP A 1 608 ? 4.332 5.02 2.77 1 93.25 608 ASP A N 1
ATOM 4629 C CA . ASP A 1 608 ? 4.539 5.09 1.326 1 93.25 608 ASP A CA 1
ATOM 4630 C C . ASP A 1 608 ? 5.125 6.441 0.92 1 93.25 608 ASP A C 1
ATOM 4632 O O . ASP A 1 608 ? 4.707 7.031 -0.078 1 93.25 608 ASP A O 1
ATOM 4636 N N . TYR A 1 609 ? 5.938 6.965 1.8 1 96.81 609 TYR A N 1
ATOM 4637 C CA . TYR A 1 609 ? 6.82 8.109 1.612 1 96.81 609 TYR A CA 1
ATOM 4638 C C . TYR A 1 609 ? 6.023 9.414 1.573 1 96.81 609 TYR A C 1
ATOM 4640 O O . TYR A 1 609 ? 6.539 10.453 1.153 1 96.81 609 TYR A O 1
ATOM 4648 N N . GLN A 1 610 ? 4.75 9.328 1.93 1 97.56 610 GLN A N 1
ATOM 4649 C CA . GLN A 1 610 ? 3.963 10.516 2.244 1 97.56 610 GLN A CA 1
ATOM 4650 C C . GLN A 1 610 ? 3.566 10.539 3.717 1 97.56 610 GLN A C 1
ATOM 4652 O O . GLN A 1 610 ? 2.441 10.172 4.07 1 97.56 610 GLN A O 1
ATOM 4657 N N . ILE A 1 611 ? 4.457 11.008 4.527 1 97.88 611 ILE A N 1
ATOM 4658 C CA . ILE A 1 611 ? 4.184 11.07 5.957 1 97.88 611 ILE A CA 1
ATOM 4659 C C . ILE A 1 611 ? 3.031 12.031 6.223 1 97.88 611 ILE A C 1
ATOM 4661 O O . ILE A 1 611 ? 3.062 13.188 5.777 1 97.88 611 ILE A O 1
ATOM 4665 N N . PRO A 1 612 ? 2.027 11.578 6.906 1 98.19 612 PRO A N 1
ATOM 4666 C CA . PRO A 1 612 ? 0.926 12.484 7.246 1 98.19 612 PRO A CA 1
ATOM 4667 C C . PRO A 1 612 ? 1.321 13.523 8.289 1 98.19 612 PRO A C 1
ATOM 4669 O O . PRO A 1 612 ? 2.445 13.5 8.797 1 98.19 612 PRO A O 1
ATOM 4672 N N . GLU A 1 613 ? 0.456 14.383 8.562 1 98.38 613 GLU A N 1
ATOM 4673 C CA . GLU A 1 613 ? 0.628 15.453 9.547 1 98.38 613 GLU A CA 1
ATOM 4674 C C . GLU A 1 613 ? 1.13 14.898 10.875 1 98.38 613 GLU A C 1
ATOM 4676 O O . GLU A 1 613 ? 2.02 15.484 11.5 1 98.38 613 GLU A O 1
ATOM 4681 N N . LEU A 1 614 ? 0.55 13.852 11.266 1 98.19 614 LEU A N 1
ATOM 4682 C CA . LEU A 1 614 ? 0.91 13.109 12.469 1 98.19 614 LEU A CA 1
ATOM 4683 C C . LEU A 1 614 ? 0.493 11.648 12.344 1 98.19 614 LEU A C 1
ATOM 4685 O O . LEU A 1 614 ? -0.249 11.281 11.43 1 98.19 614 LEU A O 1
ATOM 4689 N N . TYR A 1 615 ? 0.985 10.859 13.203 1 97.38 615 TYR A N 1
ATOM 4690 C CA . TYR A 1 615 ? 0.6 9.453 13.305 1 97.38 615 TYR A CA 1
ATOM 4691 C C . TYR A 1 615 ? 0.736 8.953 14.734 1 97.38 615 TYR A C 1
ATOM 4693 O O . TYR A 1 615 ? 1.144 9.703 15.625 1 97.38 615 TYR A O 1
ATOM 4701 N N . SER A 1 616 ? 0.34 7.754 14.945 1 95.81 616 SER A N 1
ATOM 4702 C CA . SER A 1 616 ? 0.203 7.184 16.281 1 95.81 616 SER A CA 1
ATOM 4703 C C . SER A 1 616 ? 1.551 7.117 17 1 95.81 616 SER A C 1
ATOM 4705 O O . SER A 1 616 ? 2.582 6.883 16.359 1 95.81 616 SER A O 1
ATOM 4707 N N . GLY A 1 617 ? 1.53 7.219 18.297 1 96.06 617 GLY A N 1
ATOM 4708 C CA . GLY A 1 617 ? 2.73 7.133 19.109 1 96.06 617 GLY A CA 1
ATOM 4709 C C . GLY A 1 617 ? 3.082 5.711 19.516 1 96.06 617 GLY A C 1
ATOM 4710 O O . GLY A 1 617 ? 3.83 5.492 20.469 1 96.06 617 GLY A O 1
ATOM 4711 N N . ASP A 1 618 ? 2.562 4.75 18.797 1 90 618 ASP A N 1
ATOM 4712 C CA . ASP A 1 618 ? 2.828 3.344 19.078 1 90 618 ASP A CA 1
ATOM 4713 C C . ASP A 1 618 ? 4.316 3.027 18.938 1 90 618 ASP A C 1
ATOM 4715 O O . ASP A 1 618 ? 5.027 3.686 18.172 1 90 618 ASP A O 1
ATOM 4719 N N . SER A 1 619 ? 4.699 2.184 19.969 1 83.25 619 SER A N 1
ATOM 4720 C CA . SER A 1 619 ? 6.023 1.601 19.797 1 83.25 619 SER A CA 1
ATOM 4721 C C . SER A 1 619 ? 5.957 0.297 19.016 1 83.25 619 SER A C 1
ATOM 4723 O O . SER A 1 619 ? 4.895 -0.317 18.906 1 83.25 619 SER A O 1
ATOM 4725 N N . GLY A 1 620 ? 6.898 -0.119 18.531 1 68.5 620 GLY A N 1
ATOM 4726 C CA . GLY A 1 620 ? 6.875 -1.509 18.109 1 68.5 620 GLY A CA 1
ATOM 4727 C C . GLY A 1 620 ? 7.59 -1.741 16.797 1 68.5 620 GLY A C 1
ATOM 4728 O O . GLY A 1 620 ? 7.973 -0.788 16.109 1 68.5 620 GLY A O 1
ATOM 4729 N N . GLU A 1 621 ? 8 -2.924 16.672 1 61.41 621 GLU A N 1
ATOM 4730 C CA . GLU A 1 621 ? 8.734 -3.477 15.531 1 61.41 621 GLU A CA 1
ATOM 4731 C C . GLU A 1 621 ? 7.859 -3.518 14.273 1 61.41 621 GLU A C 1
ATOM 4733 O O . GLU A 1 621 ? 8.367 -3.654 13.164 1 61.41 621 GLU A O 1
ATOM 4738 N N . ASN A 1 622 ? 6.566 -3.047 14.617 1 68.81 622 ASN A N 1
ATOM 4739 C CA . ASN A 1 622 ? 5.637 -3.119 13.5 1 68.81 622 ASN A CA 1
ATOM 4740 C C . ASN A 1 622 ? 5.41 -1.747 12.867 1 68.81 622 ASN A C 1
ATOM 4742 O O . ASN A 1 622 ? 5.961 -0.749 13.336 1 68.81 622 ASN A O 1
ATOM 4746 N N . SER A 1 623 ? 4.672 -1.597 11.828 1 80.06 623 SER A N 1
ATOM 4747 C CA . SER A 1 623 ? 4.359 -0.372 11.102 1 80.06 623 SER A CA 1
ATOM 4748 C C . SER A 1 623 ? 3.502 0.568 11.945 1 80.06 623 SER A C 1
ATOM 4750 O O . SER A 1 623 ? 2.609 0.122 12.672 1 80.06 623 SER A O 1
ATOM 4752 N N . PRO A 1 624 ? 3.904 1.855 12.047 1 88.44 624 PRO A N 1
ATOM 4753 C CA . PRO A 1 624 ? 3.082 2.818 12.781 1 88.44 624 PRO A CA 1
ATOM 4754 C C . PRO A 1 624 ? 1.66 2.922 12.227 1 88.44 624 PRO A C 1
ATOM 4756 O O . PRO A 1 624 ? 1.455 2.83 11.016 1 88.44 624 PRO A O 1
ATOM 4759 N N . SER A 1 625 ? 0.718 3.086 13.164 1 92.25 625 SER A N 1
ATOM 4760 C CA . SER A 1 625 ? -0.662 3.338 12.758 1 92.25 625 SER A CA 1
ATOM 4761 C C . SER A 1 625 ? -0.887 4.812 12.453 1 92.25 625 SER A C 1
ATOM 4763 O O . SER A 1 625 ? -0.273 5.684 13.07 1 92.25 625 SER A O 1
ATOM 4765 N N . PRO A 1 626 ? -1.769 5.07 11.578 1 94.88 626 PRO A N 1
ATOM 4766 C CA . PRO A 1 626 ? -2.07 6.477 11.289 1 94.88 626 PRO A CA 1
ATOM 4767 C C . PRO A 1 626 ? -2.932 7.129 12.367 1 94.88 626 PRO A C 1
ATOM 4769 O O . PRO A 1 626 ? -3.594 6.434 13.133 1 94.88 626 PRO A O 1
ATOM 4772 N N . TYR A 1 627 ? -2.805 8.398 12.516 1 96.88 627 TYR A N 1
ATOM 4773 C CA . TYR A 1 627 ? -3.92 9.203 13 1 96.88 627 TYR A CA 1
ATOM 4774 C C . TYR A 1 627 ? -4.938 9.453 11.891 1 96.88 627 TYR A C 1
ATOM 4776 O O . TYR A 1 627 ? -4.641 10.141 10.914 1 96.88 627 TYR A O 1
ATOM 4784 N N . PRO A 1 628 ? -6.047 8.93 11.977 1 95.81 628 PRO A N 1
ATOM 4785 C CA . PRO A 1 628 ? -6.887 8.727 10.789 1 95.81 628 PRO A CA 1
ATOM 4786 C C . PRO A 1 628 ? -7.363 10.039 10.18 1 95.81 628 PRO A C 1
ATOM 4788 O O . PRO A 1 628 ? -7.672 10.094 8.984 1 95.81 628 PRO A O 1
ATOM 4791 N N . ALA A 1 629 ? -7.391 11.125 10.906 1 96.56 629 ALA A N 1
ATOM 4792 C CA . ALA A 1 629 ? -7.891 12.398 10.391 1 96.56 629 ALA A CA 1
ATOM 4793 C C . ALA A 1 629 ? -6.738 13.297 9.953 1 96.56 629 ALA A C 1
ATOM 4795 O O . ALA A 1 629 ? -6.953 14.461 9.586 1 96.56 629 ALA A O 1
ATOM 4796 N N . ALA A 1 630 ? -5.527 12.82 9.938 1 97.62 630 ALA A N 1
ATOM 4797 C CA . ALA A 1 630 ? -4.344 13.633 9.68 1 97.62 630 ALA A CA 1
ATOM 4798 C C . ALA A 1 630 ? -4.297 14.086 8.227 1 97.62 630 ALA A C 1
ATOM 4800 O O . ALA A 1 630 ? -4.586 13.305 7.316 1 97.62 630 ALA A O 1
ATOM 4801 N N . CYS A 1 631 ? -3.92 15.289 8.008 1 98.25 631 CYS A N 1
ATOM 4802 C CA . CYS A 1 631 ? -3.719 15.812 6.664 1 98.25 631 CYS A CA 1
ATOM 4803 C C . CYS A 1 631 ? -2.582 15.086 5.957 1 98.25 631 CYS A C 1
ATOM 4805 O O . CYS A 1 631 ? -1.6 14.695 6.59 1 98.25 631 CYS A O 1
ATOM 4807 N N . HIS A 1 632 ? -2.693 14.875 4.691 1 98.25 632 HIS A N 1
ATOM 4808 C CA . HIS A 1 632 ? -1.643 14.422 3.791 1 98.25 632 HIS A CA 1
ATOM 4809 C C . HIS A 1 632 ? -1.944 14.82 2.35 1 98.25 632 HIS A C 1
ATOM 4811 O O . HIS A 1 632 ? -3.033 14.539 1.84 1 98.25 632 HIS A O 1
ATOM 4817 N N . PRO A 1 633 ? -1.142 15.586 1.745 1 98.12 633 PRO A N 1
ATOM 4818 C CA . PRO A 1 633 ? 0.156 16.047 2.248 1 98.12 633 PRO A CA 1
ATOM 4819 C C . PRO A 1 633 ? 0.03 17.172 3.273 1 98.12 633 PRO A C 1
ATOM 4821 O O . PRO A 1 633 ? -1.007 17.828 3.34 1 98.12 633 PRO A O 1
ATOM 4824 N N . GLN A 1 634 ? 0.999 17.281 4.02 1 98.62 634 GLN A N 1
ATOM 4825 C CA . GLN A 1 634 ? 1.182 18.344 4.992 1 98.62 634 GLN A CA 1
ATOM 4826 C C . GLN A 1 634 ? 2.572 18.969 4.871 1 98.62 634 GLN A C 1
ATOM 4828 O O . GLN A 1 634 ? 3.568 18.25 4.766 1 98.62 634 GLN A O 1
ATOM 4833 N N . ALA A 1 635 ? 2.682 20.281 4.898 1 98.75 635 ALA A N 1
ATOM 4834 C CA . ALA A 1 635 ? 3.871 21.016 4.484 1 98.75 635 ALA A CA 1
ATOM 4835 C C . ALA A 1 635 ? 5.047 20.719 5.414 1 98.75 635 ALA A C 1
ATOM 4837 O O . ALA A 1 635 ? 6.133 20.359 4.953 1 98.75 635 ALA A O 1
ATOM 4838 N N . TRP A 1 636 ? 4.832 20.953 6.703 1 98.62 636 TRP A N 1
ATOM 4839 C CA . TRP A 1 636 ? 5.984 20.797 7.582 1 98.62 636 TRP A CA 1
ATOM 4840 C C . TRP A 1 636 ? 6.363 19.328 7.723 1 98.62 636 TRP A C 1
ATOM 4842 O O . TRP A 1 636 ? 7.523 19 8 1 98.62 636 TRP A O 1
ATOM 4852 N N . SER A 1 637 ? 5.426 18.359 7.516 1 98.69 637 SER A N 1
ATOM 4853 C CA . SER A 1 637 ? 5.781 16.953 7.473 1 98.69 637 SER A CA 1
ATOM 4854 C C . SER A 1 637 ? 6.625 16.625 6.242 1 98.69 637 SER A C 1
ATOM 4856 O O . SER A 1 637 ? 7.641 15.938 6.34 1 98.69 637 SER A O 1
ATOM 4858 N N . ALA A 1 638 ? 6.203 17.109 5.094 1 98.75 638 ALA A N 1
ATOM 4859 C CA . ALA A 1 638 ? 6.965 16.906 3.863 1 98.75 638 ALA A CA 1
ATOM 4860 C C . ALA A 1 638 ? 8.336 17.562 3.945 1 98.75 638 ALA A C 1
ATOM 4862 O O . ALA A 1 638 ? 9.344 16.953 3.59 1 98.75 638 ALA A O 1
ATOM 4863 N N . ALA A 1 639 ? 8.406 18.766 4.453 1 98.81 639 ALA A N 1
ATOM 4864 C CA . ALA A 1 639 ? 9.648 19.531 4.516 1 98.81 639 ALA A CA 1
ATOM 4865 C C . ALA A 1 639 ? 10.633 18.891 5.5 1 98.81 639 ALA A C 1
ATOM 4867 O O . ALA A 1 639 ? 11.844 19.125 5.418 1 98.81 639 ALA A O 1
ATOM 4868 N N . SER A 1 640 ? 10.141 18.125 6.438 1 98.81 640 SER A N 1
ATOM 4869 C CA . SER A 1 640 ? 11 17.406 7.367 1 98.81 640 SER A CA 1
ATOM 4870 C C . SER A 1 640 ? 11.969 16.484 6.629 1 98.81 640 SER A C 1
ATOM 4872 O O . SER A 1 640 ? 13.07 16.219 7.113 1 98.81 640 SER A O 1
ATOM 4874 N N . SER A 1 641 ? 11.617 16.016 5.461 1 98.69 641 SER A N 1
ATOM 4875 C CA . SER A 1 641 ? 12.5 15.172 4.66 1 98.69 641 SER A CA 1
ATOM 4876 C C . SER A 1 641 ? 13.766 15.93 4.258 1 98.69 641 SER A C 1
ATOM 4878 O O . SER A 1 641 ? 14.852 15.344 4.203 1 98.69 641 SER A O 1
ATOM 4880 N N . VAL A 1 642 ? 13.641 17.219 3.996 1 98.25 642 VAL A N 1
ATOM 4881 C CA . VAL A 1 642 ? 14.773 18.047 3.613 1 98.25 642 VAL A CA 1
ATOM 4882 C C . VAL A 1 642 ? 15.68 18.266 4.82 1 98.25 642 VAL A C 1
ATOM 4884 O O . VAL A 1 642 ? 16.906 18.344 4.676 1 98.25 642 VAL A O 1
ATOM 4887 N N . SER A 1 643 ? 15.047 18.359 5.988 1 98.06 643 SER A N 1
ATOM 4888 C CA . SER A 1 643 ? 15.836 18.453 7.211 1 98.06 643 SER A CA 1
ATOM 4889 C C . SER A 1 643 ? 16.688 17.203 7.406 1 98.06 643 SER A C 1
ATOM 4891 O O . SER A 1 643 ? 17.859 17.297 7.773 1 98.06 643 SER A O 1
ATOM 4893 N N . VAL A 1 644 ? 16.141 16.047 7.195 1 98.31 644 VAL A N 1
ATOM 4894 C CA . VAL A 1 644 ? 16.875 14.797 7.316 1 98.31 644 VAL A CA 1
ATOM 4895 C C . VAL A 1 644 ? 17.984 14.742 6.266 1 98.31 644 VAL A C 1
ATOM 4897 O O . VAL A 1 644 ? 19.109 14.352 6.562 1 98.31 644 VAL A O 1
ATOM 4900 N N . LEU A 1 645 ? 17.641 15.109 5.031 1 97.19 645 LEU A N 1
ATOM 4901 C CA . LEU A 1 645 ? 18.625 15.18 3.955 1 97.19 645 LEU A CA 1
ATOM 4902 C C . LEU A 1 645 ? 19.812 16.062 4.352 1 97.19 645 LEU A C 1
ATOM 4904 O O . LEU A 1 645 ? 20.969 15.695 4.137 1 97.19 645 LEU A O 1
ATOM 4908 N N . SER A 1 646 ? 19.469 17.203 4.918 1 96.38 646 SER A N 1
ATOM 4909 C CA . SER A 1 646 ? 20.5 18.156 5.336 1 96.38 646 SER A CA 1
ATOM 4910 C C . SER A 1 646 ? 21.406 17.562 6.406 1 96.38 646 SER A C 1
ATOM 4912 O O . SER A 1 646 ? 22.625 17.766 6.375 1 96.38 646 SER A O 1
ATOM 4914 N N . LEU A 1 647 ? 20.812 16.875 7.359 1 96.94 647 LEU A N 1
ATOM 4915 C CA . LEU A 1 647 ? 21.609 16.203 8.391 1 96.94 647 LEU A CA 1
ATOM 4916 C C . LEU A 1 647 ? 22.531 15.172 7.77 1 96.94 647 LEU A C 1
ATOM 4918 O O . LEU A 1 647 ? 23.734 15.141 8.078 1 96.94 647 LEU A O 1
ATOM 4922 N N . LEU A 1 648 ? 22.016 14.375 6.883 1 96.81 648 LEU A N 1
ATOM 4923 C CA . LEU A 1 648 ? 22.766 13.25 6.312 1 96.81 648 LEU A CA 1
ATOM 4924 C C . LEU A 1 648 ? 23.891 13.75 5.422 1 96.81 648 LEU A C 1
ATOM 4926 O O . LEU A 1 648 ? 24.984 13.156 5.402 1 96.81 648 LEU A O 1
ATOM 4930 N N . LEU A 1 649 ? 23.656 14.836 4.727 1 94.69 649 LEU A N 1
ATOM 4931 C CA . LEU A 1 649 ? 24.656 15.375 3.816 1 94.69 649 LEU A CA 1
ATOM 4932 C C . LEU A 1 649 ? 25.578 16.359 4.539 1 94.69 649 LEU A C 1
ATOM 4934 O O . LEU A 1 649 ? 26.641 16.719 4.02 1 94.69 649 LEU A O 1
ATOM 4938 N N . GLY A 1 650 ? 25.188 16.828 5.691 1 94 650 GLY A N 1
ATOM 4939 C CA . GLY A 1 650 ? 25.953 17.828 6.406 1 94 650 GLY A CA 1
ATOM 4940 C C . GLY A 1 650 ? 25.906 19.203 5.758 1 94 650 GLY A C 1
ATOM 4941 O O . GLY A 1 650 ? 26.922 19.875 5.629 1 94 650 GLY A O 1
ATOM 4942 N N . LEU A 1 651 ? 24.641 19.578 5.367 1 91.62 651 LEU A N 1
ATOM 4943 C CA . LEU A 1 651 ? 24.469 20.875 4.742 1 91.62 651 LEU A CA 1
ATOM 4944 C C . LEU A 1 651 ? 24.438 21.984 5.793 1 91.62 651 LEU A C 1
ATOM 4946 O O . LEU A 1 651 ? 23.781 21.844 6.824 1 91.62 651 LEU A O 1
ATOM 4950 N N . GLU A 1 652 ? 25.234 23 5.582 1 89 652 GLU A N 1
ATOM 4951 C CA . GLU A 1 652 ? 25.297 24.188 6.449 1 89 652 GLU A CA 1
ATOM 4952 C C . GLU A 1 652 ? 25.234 25.469 5.633 1 89 652 GLU A C 1
ATOM 4954 O O . GLU A 1 652 ? 25.641 25.5 4.469 1 89 652 GLU A O 1
ATOM 4959 N N . PRO A 1 653 ? 24.719 26.422 6.398 1 88.88 653 PRO A N 1
ATOM 4960 C CA . PRO A 1 653 ? 24.703 27.688 5.672 1 88.88 653 PRO A CA 1
ATOM 4961 C C . PRO A 1 653 ? 26.109 28.156 5.273 1 88.88 653 PRO A C 1
ATOM 4963 O O . PRO A 1 653 ? 27.062 27.938 6.016 1 88.88 653 PRO A O 1
ATOM 4966 N N . CYS A 1 654 ? 26.344 28.719 4.184 1 71.5 654 CYS A N 1
ATOM 4967 C CA . CYS A 1 654 ? 27.547 29.375 3.695 1 71.5 654 CYS A CA 1
ATOM 4968 C C . CYS A 1 654 ? 28.656 28.359 3.471 1 71.5 654 CYS A C 1
ATOM 4970 O O . CYS A 1 654 ? 29.812 28.734 3.283 1 71.5 654 CYS A O 1
ATOM 4972 N N . SER A 1 655 ? 28.297 27.016 3.656 1 73.69 655 SER A N 1
ATOM 4973 C CA . SER A 1 655 ? 29.328 26.031 3.363 1 73.69 655 SER A CA 1
ATOM 4974 C C . SER A 1 655 ? 29.109 25.391 1.995 1 73.69 655 SER A C 1
ATOM 4976 O O . SER A 1 655 ? 27.969 25.078 1.622 1 73.69 655 SER A O 1
ATOM 4978 N N . THR A 1 656 ? 30.141 25.359 1.228 1 69.31 656 THR A N 1
ATOM 4979 C CA . THR A 1 656 ? 30.062 24.766 -0.097 1 69.31 656 THR A CA 1
ATOM 4980 C C . THR A 1 656 ? 30.516 23.297 -0.051 1 69.31 656 THR A C 1
ATOM 4982 O O . THR A 1 656 ? 30.422 22.578 -1.045 1 69.31 656 THR A O 1
ATOM 4985 N N . GLU A 1 657 ? 30.953 22.797 1.063 1 74.81 657 GLU A N 1
ATOM 4986 C CA . GLU A 1 657 ? 31.484 21.438 1.135 1 74.81 657 GLU A CA 1
ATOM 4987 C C . GLU A 1 657 ? 30.672 20.594 2.105 1 74.81 657 GLU A C 1
ATOM 4989 O O . GLU A 1 657 ? 30.906 20.609 3.314 1 74.81 657 GLU A O 1
ATOM 4994 N N . PRO A 1 658 ? 29.719 19.891 1.561 1 79.44 658 PRO A N 1
ATOM 4995 C CA . PRO A 1 658 ? 28.938 19.031 2.453 1 79.44 658 PRO A CA 1
ATOM 4996 C C . PRO A 1 658 ? 29.781 17.953 3.141 1 79.44 658 PRO A C 1
ATOM 4998 O O . PRO A 1 658 ? 30.734 17.453 2.549 1 79.44 658 PRO A O 1
ATOM 5001 N N . THR A 1 659 ? 29.688 17.734 4.457 1 83.12 659 THR A N 1
ATOM 5002 C CA . THR A 1 659 ? 30.312 16.672 5.234 1 83.12 659 THR A CA 1
ATOM 5003 C C . THR A 1 659 ? 29.281 15.609 5.625 1 83.12 659 THR A C 1
ATOM 5005 O O . THR A 1 659 ? 28.656 15.703 6.68 1 83.12 659 THR A O 1
ATOM 5008 N N . PRO A 1 660 ? 29.203 14.594 4.832 1 88.06 660 PRO A N 1
ATOM 5009 C CA . PRO A 1 660 ? 28.156 13.602 5.074 1 88.06 660 PRO A CA 1
ATOM 5010 C C . PRO A 1 660 ? 28.297 12.922 6.438 1 88.06 660 PRO A C 1
ATOM 5012 O O . PRO A 1 660 ? 29.406 12.695 6.91 1 88.06 660 PRO A O 1
ATOM 5015 N N . SER A 1 661 ? 27.203 12.695 7.059 1 90.94 661 SER A N 1
ATOM 5016 C CA . SER A 1 661 ? 27.156 11.984 8.328 1 90.94 661 SER A CA 1
ATOM 5017 C C . SER A 1 661 ? 27.641 10.547 8.18 1 90.94 661 SER A C 1
ATOM 5019 O O . SER A 1 661 ? 27.656 10.008 7.066 1 90.94 661 SER A O 1
ATOM 5021 N N . GLU A 1 662 ? 28.109 9.984 9.305 1 88.88 662 GLU A N 1
ATOM 5022 C CA . GLU A 1 662 ? 28.453 8.562 9.328 1 88.88 662 GLU A CA 1
ATOM 5023 C C . GLU A 1 662 ? 27.219 7.695 9.562 1 88.88 662 GLU A C 1
ATOM 5025 O O . GLU A 1 662 ? 27 7.207 10.68 1 88.88 662 GLU A O 1
ATOM 5030 N N . SER A 1 663 ? 26.422 7.566 8.672 1 91.25 663 SER A N 1
ATOM 5031 C CA . SER A 1 663 ? 25.188 6.789 8.727 1 91.25 663 SER A CA 1
ATOM 5032 C C . SER A 1 663 ? 25.016 5.93 7.48 1 91.25 663 SER A C 1
ATOM 5034 O O . SER A 1 663 ? 25.344 6.359 6.375 1 91.25 663 SER A O 1
ATOM 5036 N N . PRO A 1 664 ? 24.562 4.762 7.703 1 86.44 664 PRO A N 1
ATOM 5037 C CA . PRO A 1 664 ? 24.219 3.957 6.527 1 86.44 664 PRO A CA 1
ATOM 5038 C C . PRO A 1 664 ? 23.234 4.66 5.594 1 86.44 664 PRO A C 1
ATOM 5040 O O . PRO A 1 664 ? 23.266 4.438 4.383 1 86.44 664 PRO A O 1
ATOM 5043 N N . LEU A 1 665 ? 22.453 5.527 6.059 1 90.31 665 LEU A N 1
ATOM 5044 C CA . LEU A 1 665 ? 21.453 6.242 5.266 1 90.31 665 LEU A CA 1
ATOM 5045 C C . LEU A 1 665 ? 22.125 7.23 4.316 1 90.31 665 LEU A C 1
ATOM 5047 O O . LEU A 1 665 ? 21.531 7.66 3.33 1 90.31 665 LEU A O 1
ATOM 5051 N N . ALA A 1 666 ? 23.344 7.602 4.625 1 92.19 666 ALA A N 1
ATOM 5052 C CA . ALA A 1 666 ? 24.031 8.625 3.848 1 92.19 666 ALA A CA 1
ATOM 5053 C C . ALA A 1 666 ? 24.812 8.008 2.691 1 92.19 666 ALA A C 1
ATOM 5055 O O . ALA A 1 666 ? 25.297 8.719 1.81 1 92.19 666 ALA A O 1
ATOM 5056 N N . ARG A 1 667 ? 24.938 6.715 2.637 1 86 667 ARG A N 1
ATOM 5057 C CA . ARG A 1 667 ? 25.719 6.047 1.598 1 86 667 ARG A CA 1
ATOM 5058 C C . ARG A 1 667 ? 25.125 6.301 0.217 1 86 667 ARG A C 1
ATOM 5060 O O . ARG A 1 667 ? 23.938 6.062 -0.005 1 86 667 ARG A O 1
ATOM 5067 N N . GLY A 1 668 ? 25.953 6.824 -0.688 1 86.44 668 GLY A N 1
ATOM 5068 C CA . GLY A 1 668 ? 25.531 7.055 -2.062 1 86.44 668 GLY A CA 1
ATOM 5069 C C . GLY A 1 668 ? 24.562 8.219 -2.205 1 86.44 668 GLY A C 1
ATOM 5070 O O . GLY A 1 668 ? 23.953 8.398 -3.264 1 86.44 668 GLY A O 1
ATOM 5071 N N . LEU A 1 669 ? 24.406 8.922 -1.127 1 90.25 669 LEU A N 1
ATOM 5072 C CA . LEU A 1 669 ? 23.453 10.039 -1.135 1 90.25 669 LEU A CA 1
ATOM 5073 C C . LEU A 1 669 ? 24 11.211 -1.94 1 90.25 669 LEU A C 1
ATOM 5075 O O . LEU A 1 669 ? 25.141 11.648 -1.72 1 90.25 669 LEU A O 1
ATOM 5079 N N . ARG A 1 670 ? 23.266 11.633 -2.975 1 90.94 670 ARG A N 1
ATOM 5080 C CA . ARG A 1 670 ? 23.625 12.75 -3.838 1 90.94 670 ARG A CA 1
ATOM 5081 C C . ARG A 1 670 ? 22.438 13.672 -4.086 1 90.94 670 ARG A C 1
ATOM 5083 O O . ARG A 1 670 ? 21.297 13.195 -4.25 1 90.94 670 ARG A O 1
ATOM 5090 N N . LEU A 1 671 ? 22.688 14.867 -3.906 1 90.38 671 LEU A N 1
ATOM 5091 C CA . LEU A 1 671 ? 21.734 15.906 -4.258 1 90.38 671 LEU A CA 1
ATOM 5092 C C . LEU A 1 671 ? 22.078 16.516 -5.613 1 90.38 671 LEU A C 1
ATOM 5094 O O . LEU A 1 671 ? 23.078 17.219 -5.75 1 90.38 671 LEU A O 1
ATOM 5098 N N . ASN A 1 672 ? 21.203 16.25 -6.586 1 87.19 672 ASN A N 1
ATOM 5099 C CA . ASN A 1 672 ? 21.438 16.734 -7.941 1 87.19 672 ASN A CA 1
ATOM 5100 C C . ASN A 1 672 ? 20.547 17.938 -8.258 1 87.19 672 ASN A C 1
ATOM 5102 O O . ASN A 1 672 ? 19.391 17.984 -7.832 1 87.19 672 ASN A O 1
ATOM 5106 N N . ARG A 1 673 ? 21.109 19.062 -8.789 1 81.62 673 ARG A N 1
ATOM 5107 C CA . ARG A 1 673 ? 20.375 20.219 -9.266 1 81.62 673 ARG A CA 1
ATOM 5108 C C . ARG A 1 673 ? 20.547 20.406 -10.773 1 81.62 673 ARG A C 1
ATOM 5110 O O . ARG A 1 673 ? 21.625 20.797 -11.234 1 81.62 673 ARG A O 1
ATOM 5117 N N . ASN A 1 674 ? 19.656 19.688 -11.727 1 62.97 674 ASN A N 1
ATOM 5118 C CA . ASN A 1 674 ? 19.828 19.766 -13.172 1 62.97 674 ASN A CA 1
ATOM 5119 C C . ASN A 1 674 ? 19.328 21.094 -13.719 1 62.97 674 ASN A C 1
ATOM 5121 O O . ASN A 1 674 ? 18.359 21.672 -13.203 1 62.97 674 ASN A O 1
ATOM 5125 N N . MET B 1 1 ? -38.344 -8.086 -13.141 1 23 1 MET B N 1
ATOM 5126 C CA . MET B 1 1 ? -37.312 -9 -13.617 1 23 1 MET B CA 1
ATOM 5127 C C . MET B 1 1 ? -36.094 -8.977 -12.703 1 23 1 MET B C 1
ATOM 5129 O O . MET B 1 1 ? -35.625 -7.906 -12.312 1 23 1 MET B O 1
ATOM 5133 N N . ASN B 1 2 ? -35.938 -9.914 -11.852 1 29.36 2 ASN B N 1
ATOM 5134 C CA . ASN B 1 2 ? -34.969 -10.375 -10.859 1 29.36 2 ASN B CA 1
ATOM 5135 C C . ASN B 1 2 ? -33.531 -10.32 -11.398 1 29.36 2 ASN B C 1
ATOM 5137 O O . ASN B 1 2 ? -33.188 -11.055 -12.32 1 29.36 2 ASN B O 1
ATOM 5141 N N . SER B 1 3 ? -32.938 -9.227 -11.719 1 37.34 3 SER B N 1
ATOM 5142 C CA . SER B 1 3 ? -31.641 -9.078 -12.383 1 37.34 3 SER B CA 1
ATOM 5143 C C . SER B 1 3 ? -30.688 -10.203 -11.992 1 37.34 3 SER B C 1
ATOM 5145 O O . SER B 1 3 ? -30.406 -10.406 -10.812 1 37.34 3 SER B O 1
ATOM 5147 N N . THR B 1 4 ? -30.828 -11.367 -12.438 1 43.84 4 THR B N 1
ATOM 5148 C CA . THR B 1 4 ? -29.953 -12.516 -12.258 1 43.84 4 THR B CA 1
ATOM 5149 C C . THR B 1 4 ? -28.5 -12.078 -12.094 1 43.84 4 THR B C 1
ATOM 5151 O O . THR B 1 4 ? -27.906 -11.523 -13.023 1 43.84 4 THR B O 1
ATOM 5154 N N . GLU B 1 5 ? -28.156 -11.617 -11.07 1 60.34 5 GLU B N 1
ATOM 5155 C CA . GLU B 1 5 ? -26.812 -11.203 -10.68 1 60.34 5 GLU B CA 1
ATOM 5156 C C . GLU B 1 5 ? -25.75 -12.039 -11.391 1 60.34 5 GLU B C 1
ATOM 5158 O O . GLU B 1 5 ? -25.75 -13.266 -11.281 1 60.34 5 GLU B O 1
ATOM 5163 N N . ARG B 1 6 ? -25.156 -11.625 -12.516 1 72.88 6 ARG B N 1
ATOM 5164 C CA . ARG B 1 6 ? -24.094 -12.227 -13.305 1 72.88 6 ARG B CA 1
ATOM 5165 C C . ARG B 1 6 ? -23 -12.805 -12.406 1 72.88 6 ARG B C 1
ATOM 5167 O O . ARG B 1 6 ? -22.469 -12.109 -11.547 1 72.88 6 ARG B O 1
ATOM 5174 N N . ILE B 1 7 ? -22.922 -14.156 -12.461 1 87.5 7 ILE B N 1
ATOM 5175 C CA . ILE B 1 7 ? -21.859 -14.844 -11.742 1 87.5 7 ILE B CA 1
ATOM 5176 C C . ILE B 1 7 ? -20.516 -14.516 -12.383 1 87.5 7 ILE B C 1
ATOM 5178 O O . ILE B 1 7 ? -20.328 -14.719 -13.586 1 87.5 7 ILE B O 1
ATOM 5182 N N . ARG B 1 8 ? -19.656 -13.859 -11.664 1 92.12 8 ARG B N 1
ATOM 5183 C CA . ARG B 1 8 ? -18.344 -13.422 -12.133 1 92.12 8 ARG B CA 1
ATOM 5184 C C . ARG B 1 8 ? -17.234 -14.086 -11.328 1 92.12 8 ARG B C 1
ATOM 5186 O O . ARG B 1 8 ? -17.422 -14.414 -10.156 1 92.12 8 ARG B O 1
ATOM 5193 N N . GLN B 1 9 ? -16.172 -14.289 -11.992 1 93.25 9 GLN B N 1
ATOM 5194 C CA . GLN B 1 9 ? -15 -14.766 -11.273 1 93.25 9 GLN B CA 1
ATOM 5195 C C . GLN B 1 9 ? -14.578 -13.789 -10.18 1 93.25 9 GLN B C 1
ATOM 5197 O O . GLN B 1 9 ? -14.438 -12.594 -10.43 1 93.25 9 GLN B O 1
ATOM 5202 N N . PRO B 1 10 ? -14.391 -14.273 -8.945 1 96.5 10 PRO B N 1
ATOM 5203 C CA . PRO B 1 10 ? -13.891 -13.398 -7.879 1 96.5 10 PRO B CA 1
ATOM 5204 C C . PRO B 1 10 ? -12.461 -12.93 -8.117 1 96.5 10 PRO B C 1
ATOM 5206 O O . PRO B 1 10 ? -11.641 -13.68 -8.656 1 96.5 10 PRO B O 1
ATOM 5209 N N . TRP B 1 11 ? -12.156 -11.68 -7.809 1 96.69 11 TRP B N 1
ATOM 5210 C CA . TRP B 1 11 ? -10.82 -11.094 -7.855 1 96.69 11 TRP B CA 1
ATOM 5211 C C . TRP B 1 11 ? -10.312 -10.797 -6.453 1 96.69 11 TRP B C 1
ATOM 5213 O O . TRP B 1 11 ? -11.094 -10.703 -5.504 1 96.69 11 TRP B O 1
ATOM 5223 N N . MET B 1 12 ? -9.008 -10.766 -6.211 1 96.81 12 MET B N 1
ATOM 5224 C CA . MET B 1 12 ? -8.477 -10.578 -4.863 1 96.81 12 MET B CA 1
ATOM 5225 C C . MET B 1 12 ? -7.172 -9.789 -4.898 1 96.81 12 MET B C 1
ATOM 5227 O O . MET B 1 12 ? -6.32 -9.953 -4.023 1 96.81 12 MET B O 1
ATOM 5231 N N . HIS B 1 13 ? -6.926 -8.953 -5.949 1 95.44 13 HIS B N 1
ATOM 5232 C CA . HIS B 1 13 ? -5.672 -8.258 -6.211 1 95.44 13 HIS B CA 1
ATOM 5233 C C . HIS B 1 13 ? -5.316 -7.32 -5.062 1 95.44 13 HIS B C 1
ATOM 5235 O O . HIS B 1 13 ? -4.145 -7.008 -4.852 1 95.44 13 HIS B O 1
ATOM 5241 N N . ASP B 1 14 ? -6.305 -6.887 -4.301 1 94.44 14 ASP B N 1
ATOM 5242 C CA . ASP B 1 14 ? -6.027 -5.941 -3.223 1 94.44 14 ASP B CA 1
ATOM 5243 C C . ASP B 1 14 ? -6.273 -6.578 -1.857 1 94.44 14 ASP B C 1
ATOM 5245 O O . ASP B 1 14 ? -6.27 -5.891 -0.835 1 94.44 14 ASP B O 1
ATOM 5249 N N . MET B 1 15 ? -6.609 -7.867 -1.8 1 96.75 15 MET B N 1
ATOM 5250 C CA . MET B 1 15 ? -6.883 -8.555 -0.541 1 96.75 15 MET B CA 1
ATOM 5251 C C . MET B 1 15 ? -5.59 -9.008 0.124 1 96.75 15 MET B C 1
ATOM 5253 O O . MET B 1 15 ? -4.539 -9.07 -0.523 1 96.75 15 MET B O 1
ATOM 5257 N N . LYS B 1 16 ? -5.652 -9.281 1.415 1 96.12 16 LYS B N 1
ATOM 5258 C CA . LYS B 1 16 ? -4.496 -9.68 2.211 1 96.12 16 LYS B CA 1
ATOM 5259 C C . LYS B 1 16 ? -4.605 -11.133 2.656 1 96.12 16 LYS B C 1
ATOM 5261 O O . LYS B 1 16 ? -5.559 -11.508 3.342 1 96.12 16 LYS B O 1
ATOM 5266 N N . PRO B 1 17 ? -3.67 -11.891 2.348 1 97.5 17 PRO B N 1
ATOM 5267 C CA . PRO B 1 17 ? -3.684 -13.305 2.744 1 97.5 17 PRO B CA 1
ATOM 5268 C C . PRO B 1 17 ? -2.811 -13.578 3.965 1 97.5 17 PRO B C 1
ATOM 5270 O O . PRO B 1 17 ? -1.793 -12.914 4.168 1 97.5 17 PRO B O 1
ATOM 5273 N N . LEU B 1 18 ? -3.156 -14.469 4.801 1 98.19 18 LEU B N 1
ATOM 5274 C CA . LEU B 1 18 ? -2.303 -15.25 5.691 1 98.19 18 LEU B CA 1
ATOM 5275 C C . LEU B 1 18 ? -2.254 -16.703 5.262 1 98.19 18 LEU B C 1
ATOM 5277 O O . LEU B 1 18 ? -3.297 -17.328 5.055 1 98.19 18 LEU B O 1
ATOM 5281 N N . VAL B 1 19 ? -1.046 -17.188 5.121 1 98.44 19 VAL B N 1
ATOM 5282 C CA . VAL B 1 19 ? -0.93 -18.547 4.574 1 98.44 19 VAL B CA 1
ATOM 5283 C C . VAL B 1 19 ? 0.001 -19.375 5.449 1 98.44 19 VAL B C 1
ATOM 5285 O O . VAL B 1 19 ? 1.15 -19 5.684 1 98.44 19 VAL B O 1
ATOM 5288 N N . VAL B 1 20 ? -0.466 -20.438 5.98 1 98.12 20 VAL B N 1
ATOM 5289 C CA . VAL B 1 20 ? 0.235 -21.531 6.645 1 98.12 20 VAL B CA 1
ATOM 5290 C C . VAL B 1 20 ? -0.329 -22.859 6.176 1 98.12 20 VAL B C 1
ATOM 5292 O O . VAL B 1 20 ? -1.249 -23.406 6.793 1 98.12 20 VAL B O 1
ATOM 5295 N N . ALA B 1 21 ? 0.225 -23.375 5.141 1 97 21 ALA B N 1
ATOM 5296 C CA . ALA B 1 21 ? -0.352 -24.516 4.43 1 97 21 ALA B CA 1
ATOM 5297 C C . ALA B 1 21 ? -0.637 -25.672 5.387 1 97 21 ALA B C 1
ATOM 5299 O O . ALA B 1 21 ? 0.182 -25.984 6.25 1 97 21 ALA B O 1
ATOM 5300 N N . PRO B 1 22 ? -1.804 -26.359 5.27 1 97.38 22 PRO B N 1
ATOM 5301 C CA . PRO B 1 22 ? -2.775 -26.172 4.188 1 97.38 22 PRO B CA 1
ATOM 5302 C C . PRO B 1 22 ? -3.873 -25.172 4.539 1 97.38 22 PRO B C 1
ATOM 5304 O O . PRO B 1 22 ? -4.961 -25.219 3.959 1 97.38 22 PRO B O 1
ATOM 5307 N N . ALA B 1 23 ? -3.652 -24.297 5.527 1 98.31 23 ALA B N 1
ATOM 5308 C CA . ALA B 1 23 ? -4.637 -23.281 5.902 1 98.31 23 ALA B CA 1
ATOM 5309 C C . ALA B 1 23 ? -4.332 -21.953 5.227 1 98.31 23 ALA B C 1
ATOM 5311 O O . ALA B 1 23 ? -3.172 -21.625 4.961 1 98.31 23 ALA B O 1
ATOM 5312 N N . GLN B 1 24 ? -5.387 -21.219 4.887 1 98.44 24 GLN B N 1
ATOM 5313 C CA . GLN B 1 24 ? -5.277 -19.859 4.367 1 98.44 24 GLN B CA 1
ATOM 5314 C C . GLN B 1 24 ? -6.418 -18.984 4.871 1 98.44 24 GLN B C 1
ATOM 5316 O O . GLN B 1 24 ? -7.52 -19.469 5.129 1 98.44 24 GLN B O 1
ATOM 5321 N N . LEU B 1 25 ? -6.148 -17.75 5.117 1 98.75 25 LEU B N 1
ATOM 5322 C CA . LEU B 1 25 ? -7.117 -16.734 5.508 1 98.75 25 LEU B CA 1
ATOM 5323 C C . LEU B 1 25 ? -7.055 -15.531 4.562 1 98.75 25 LEU B C 1
ATOM 5325 O O . LEU B 1 25 ? -5.973 -15.008 4.293 1 98.75 25 LEU B O 1
ATOM 5329 N N . TRP B 1 26 ? -8.188 -15.141 4.004 1 98.56 26 TRP B N 1
ATOM 5330 C CA . TRP B 1 26 ? -8.281 -14 3.1 1 98.56 26 TRP B CA 1
ATOM 5331 C C . TRP B 1 26 ? -9.117 -12.883 3.715 1 98.56 26 TRP B C 1
ATOM 5333 O O . TRP B 1 26 ? -10.25 -13.109 4.152 1 98.56 26 TRP B O 1
ATOM 5343 N N . GLU B 1 27 ? -8.531 -11.719 3.707 1 97.69 27 GLU B N 1
ATOM 5344 C CA . GLU B 1 27 ? -9.156 -10.523 4.27 1 97.69 27 GLU B CA 1
ATOM 5345 C C . GLU B 1 27 ? -9.109 -9.359 3.277 1 97.69 27 GLU B C 1
ATOM 5347 O O . GLU B 1 27 ? -8.242 -9.312 2.404 1 97.69 27 GLU B O 1
ATOM 5352 N N . THR B 1 28 ? -10.055 -8.477 3.406 1 94.5 28 THR B N 1
ATOM 5353 C CA . THR B 1 28 ? -9.969 -7.258 2.609 1 94.5 28 THR B CA 1
ATOM 5354 C C . THR B 1 28 ? -8.773 -6.41 3.043 1 94.5 28 THR B C 1
ATOM 5356 O O . THR B 1 28 ? -8.086 -6.742 4.012 1 94.5 28 THR B O 1
ATOM 5359 N N . ALA B 1 29 ? -8.539 -5.379 2.389 1 90.62 29 ALA B N 1
ATOM 5360 C CA . ALA B 1 29 ? -7.363 -4.547 2.594 1 90.62 29 ALA B CA 1
ATOM 5361 C C . ALA B 1 29 ? -7.301 -4.023 4.027 1 90.62 29 ALA B C 1
ATOM 5363 O O . ALA B 1 29 ? -6.215 -3.814 4.574 1 90.62 29 ALA B O 1
ATOM 5364 N N . ASP B 1 30 ? -8.391 -3.891 4.637 1 87.75 30 ASP B N 1
ATOM 5365 C CA . ASP B 1 30 ? -8.43 -3.336 5.988 1 87.75 30 ASP B CA 1
ATOM 5366 C C . ASP B 1 30 ? -8.492 -4.445 7.035 1 87.75 30 ASP B C 1
ATOM 5368 O O . ASP B 1 30 ? -8.734 -4.18 8.211 1 87.75 30 ASP B O 1
ATOM 5372 N N . GLY B 1 31 ? -8.422 -5.699 6.605 1 91.19 31 GLY B N 1
ATOM 5373 C CA . GLY B 1 31 ? -8.352 -6.816 7.535 1 91.19 31 GLY B CA 1
ATOM 5374 C C . GLY B 1 31 ? -9.703 -7.43 7.828 1 91.19 31 GLY B C 1
ATOM 5375 O O . GLY B 1 31 ? -9.82 -8.312 8.68 1 91.19 31 GLY B O 1
ATOM 5376 N N . THR B 1 32 ? -10.711 -7.051 7.086 1 94.5 32 THR B N 1
ATOM 5377 C CA . THR B 1 32 ? -12.062 -7.535 7.348 1 94.5 32 THR B CA 1
ATOM 5378 C C . THR B 1 32 ? -12.297 -8.883 6.664 1 94.5 32 THR B C 1
ATOM 5380 O O . THR B 1 32 ? -11.883 -9.086 5.52 1 94.5 32 THR B O 1
ATOM 5383 N N . VAL B 1 33 ? -12.891 -9.773 7.391 1 98 33 VAL B N 1
ATOM 5384 C CA . VAL B 1 33 ? -13.312 -11.062 6.84 1 98 33 VAL B CA 1
ATOM 5385 C C . VAL B 1 33 ? -14.836 -11.117 6.766 1 98 33 VAL B C 1
ATOM 5387 O O . VAL B 1 33 ? -15.492 -11.508 7.73 1 98 33 VAL B O 1
ATOM 5390 N N . ASP B 1 34 ? -15.406 -10.805 5.625 1 97.81 34 ASP B N 1
ATOM 5391 C CA . ASP B 1 34 ? -16.859 -10.812 5.438 1 97.81 34 ASP B CA 1
ATOM 5392 C C . ASP B 1 34 ? -17.219 -11.109 3.986 1 97.81 34 ASP B C 1
ATOM 5394 O O . ASP B 1 34 ? -17.328 -10.195 3.168 1 97.81 34 ASP B O 1
ATOM 5398 N N . ALA B 1 35 ? -17.562 -12.273 3.693 1 97.44 35 ALA B N 1
ATOM 5399 C CA . ALA B 1 35 ? -17.859 -12.688 2.326 1 97.44 35 ALA B CA 1
ATOM 5400 C C . ALA B 1 35 ? -19.297 -12.336 1.952 1 97.44 35 ALA B C 1
ATOM 5402 O O . ALA B 1 35 ? -19.719 -12.555 0.814 1 97.44 35 ALA B O 1
ATOM 5403 N N . SER B 1 36 ? -20.094 -11.758 2.869 1 95.06 36 SER B N 1
ATOM 5404 C CA . SER B 1 36 ? -21.469 -11.359 2.547 1 95.06 36 SER B CA 1
ATOM 5405 C C . SER B 1 36 ? -21.484 -10.117 1.66 1 95.06 36 SER B C 1
ATOM 5407 O O . SER B 1 36 ? -22.516 -9.812 1.036 1 95.06 36 SER B O 1
ATOM 5409 N N . GLN B 1 37 ? -20.406 -9.438 1.678 1 92.5 37 GLN B N 1
ATOM 5410 C CA . GLN B 1 37 ? -20.281 -8.258 0.832 1 92.5 37 GLN B CA 1
ATOM 5411 C C . GLN B 1 37 ? -19.531 -8.578 -0.457 1 92.5 37 GLN B C 1
ATOM 5413 O O . GLN B 1 37 ? -18.578 -9.352 -0.445 1 92.5 37 GLN B O 1
ATOM 5418 N N . GLN B 1 38 ? -19.953 -7.996 -1.506 1 93.5 38 GLN B N 1
ATOM 5419 C CA . GLN B 1 38 ? -19.234 -8.172 -2.764 1 93.5 38 GLN B CA 1
ATOM 5420 C C . GLN B 1 38 ? -17.859 -7.5 -2.711 1 93.5 38 GLN B C 1
ATOM 5422 O O . GLN B 1 38 ? -17.656 -6.578 -1.924 1 93.5 38 GLN B O 1
ATOM 5427 N N . HIS B 1 39 ? -17.016 -7.977 -3.496 1 94.81 39 HIS B N 1
ATOM 5428 C CA . HIS B 1 39 ? -15.688 -7.414 -3.684 1 94.81 39 HIS B CA 1
ATOM 5429 C C . HIS B 1 39 ? -15.32 -7.352 -5.16 1 94.81 39 HIS B C 1
ATOM 5431 O O . HIS B 1 39 ? -15.453 -8.344 -5.883 1 94.81 39 HIS B O 1
ATOM 5437 N N . ALA B 1 40 ? -14.922 -6.184 -5.602 1 94 40 ALA B N 1
ATOM 5438 C CA . ALA B 1 40 ? -14.492 -5.957 -6.98 1 94 40 ALA B CA 1
ATOM 5439 C C . ALA B 1 40 ? -15.562 -6.406 -7.969 1 94 40 ALA B C 1
ATOM 5441 O O . ALA B 1 40 ? -15.258 -7.047 -8.977 1 94 40 ALA B O 1
ATOM 5442 N N . GLY B 1 41 ? -16.797 -6.242 -7.598 1 91.38 41 GLY B N 1
ATOM 5443 C CA . GLY B 1 41 ? -17.906 -6.488 -8.5 1 91.38 41 GLY B CA 1
ATOM 5444 C C . GLY B 1 41 ? -18.312 -7.949 -8.555 1 91.38 41 GLY B C 1
ATOM 5445 O O . GLY B 1 41 ? -19.031 -8.367 -9.469 1 91.38 41 GLY B O 1
ATOM 5446 N N . ALA B 1 42 ? -17.844 -8.789 -7.648 1 94.75 42 ALA B N 1
ATOM 5447 C CA . ALA B 1 42 ? -18.156 -10.219 -7.633 1 94.75 42 ALA B CA 1
ATOM 5448 C C . ALA B 1 42 ? -18.203 -10.742 -6.203 1 94.75 42 ALA B C 1
ATOM 5450 O O . ALA B 1 42 ? -18.109 -9.977 -5.242 1 94.75 42 ALA B O 1
ATOM 5451 N N . ALA B 1 43 ? -18.5 -12.039 -6.133 1 95.88 43 ALA B N 1
ATOM 5452 C CA . ALA B 1 43 ? -18.5 -12.695 -4.828 1 95.88 43 ALA B CA 1
ATOM 5453 C C . ALA B 1 43 ? -17.141 -12.531 -4.137 1 95.88 43 ALA B C 1
ATOM 5455 O O . ALA B 1 43 ? -16.094 -12.586 -4.785 1 95.88 43 ALA B O 1
ATOM 5456 N N . ASN B 1 44 ? -17.219 -12.305 -2.869 1 96.81 44 ASN B N 1
ATOM 5457 C CA . ASN B 1 44 ? -16.047 -12.102 -2.023 1 96.81 44 ASN B CA 1
ATOM 5458 C C . ASN B 1 44 ? -15.453 -13.422 -1.549 1 96.81 44 ASN B C 1
ATOM 5460 O O . ASN B 1 44 ? -16.188 -14.328 -1.152 1 96.81 44 ASN B O 1
ATOM 5464 N N . ILE B 1 45 ? -14.164 -13.508 -1.552 1 98.12 45 ILE B N 1
ATOM 5465 C CA . ILE B 1 45 ? -13.57 -14.789 -1.193 1 98.12 45 ILE B CA 1
ATOM 5466 C C . ILE B 1 45 ? -13.117 -14.758 0.263 1 98.12 45 ILE B C 1
ATOM 5468 O O . ILE B 1 45 ? -12.5 -15.719 0.747 1 98.12 45 ILE B O 1
ATOM 5472 N N . ALA B 1 46 ? -13.328 -13.727 0.971 1 98.44 46 ALA B N 1
ATOM 5473 C CA . ALA B 1 46 ? -12.906 -13.602 2.365 1 98.44 46 ALA B CA 1
ATOM 5474 C C . ALA B 1 46 ? -13.305 -14.836 3.17 1 98.44 46 ALA B C 1
ATOM 5476 O O . ALA B 1 46 ? -14.398 -15.383 2.98 1 98.44 46 ALA B O 1
ATOM 5477 N N . GLY B 1 47 ? -12.32 -15.258 4.062 1 98.62 47 GLY B N 1
ATOM 5478 C CA . GLY B 1 47 ? -12.656 -16.406 4.895 1 98.62 47 GLY B CA 1
ATOM 5479 C C . GLY B 1 47 ? -11.445 -17.203 5.328 1 98.62 47 GLY B C 1
ATOM 5480 O O . GLY B 1 47 ? -10.32 -16.891 4.934 1 98.62 47 GLY B O 1
ATOM 5481 N N . PHE B 1 48 ? -11.75 -18.172 6.219 1 98.75 48 PHE B N 1
ATOM 5482 C CA . PHE B 1 48 ? -10.781 -19.141 6.719 1 98.75 48 PHE B CA 1
ATOM 5483 C C . PHE B 1 48 ? -10.961 -20.484 6.023 1 98.75 48 PHE B C 1
ATOM 5485 O O . PHE B 1 48 ? -12.055 -21.047 6.016 1 98.75 48 PHE B O 1
ATOM 5492 N N . TYR B 1 49 ? -9.828 -20.938 5.406 1 98.25 49 TYR B N 1
ATOM 5493 C CA . TYR B 1 49 ? -9.836 -22.156 4.621 1 98.25 49 TYR B CA 1
ATOM 5494 C C . TYR B 1 49 ? -8.891 -23.203 5.219 1 98.25 49 TYR B C 1
ATOM 5496 O O . TYR B 1 49 ? -7.828 -22.844 5.738 1 98.25 49 TYR B O 1
ATOM 5504 N N . VAL B 1 50 ? -9.25 -24.422 5.109 1 97.06 50 VAL B N 1
ATOM 5505 C CA . VAL B 1 50 ? -8.352 -25.562 5.305 1 97.06 50 VAL B CA 1
ATOM 5506 C C . VAL B 1 50 ? -8.508 -26.547 4.148 1 97.06 50 VAL B C 1
ATOM 5508 O O . VAL B 1 50 ? -9.617 -27.016 3.859 1 97.06 50 VAL B O 1
ATOM 5511 N N . GLY B 1 51 ? -7.395 -26.781 3.482 1 93.94 51 GLY B N 1
ATOM 5512 C CA . GLY B 1 51 ? -7.5 -27.516 2.234 1 93.94 51 GLY B CA 1
ATOM 5513 C C . GLY B 1 51 ? -8.289 -26.766 1.17 1 93.94 51 GLY B C 1
ATOM 5514 O O . GLY B 1 51 ? -8.078 -25.578 0.947 1 93.94 51 GLY B O 1
ATOM 5515 N N . ASP B 1 52 ? -9.18 -27.438 0.516 1 93.5 52 ASP B N 1
ATOM 5516 C CA . ASP B 1 52 ? -9.969 -26.859 -0.563 1 93.5 52 ASP B CA 1
ATOM 5517 C C . ASP B 1 52 ? -11.367 -26.469 -0.08 1 93.5 52 ASP B C 1
ATOM 5519 O O . ASP B 1 52 ? -12.32 -26.453 -0.868 1 93.5 52 ASP B O 1
ATOM 5523 N N . THR B 1 53 ? -11.477 -26.219 1.268 1 95.94 53 THR B N 1
ATOM 5524 C CA . THR B 1 53 ? -12.781 -25.906 1.845 1 95.94 53 THR B CA 1
ATOM 5525 C C . THR B 1 53 ? -12.727 -24.609 2.639 1 95.94 53 THR B C 1
ATOM 5527 O O . THR B 1 53 ? -11.844 -24.422 3.477 1 95.94 53 THR B O 1
ATOM 5530 N N . ARG B 1 54 ? -13.602 -23.719 2.383 1 97.75 54 ARG B N 1
ATOM 5531 C CA . ARG B 1 54 ? -13.766 -22.547 3.234 1 97.75 54 ARG B CA 1
ATOM 5532 C C . ARG B 1 54 ? -14.594 -22.875 4.469 1 97.75 54 ARG B C 1
ATOM 5534 O O . ARG B 1 54 ? -15.797 -23.125 4.367 1 97.75 54 ARG B O 1
ATOM 5541 N N . ILE B 1 55 ? -14.023 -22.859 5.594 1 98.12 55 ILE B N 1
ATOM 5542 C CA . ILE B 1 55 ? -14.664 -23.234 6.852 1 98.12 55 ILE B CA 1
ATOM 5543 C C . ILE B 1 55 ? -15.547 -22.094 7.34 1 98.12 55 ILE B C 1
ATOM 5545 O O . ILE B 1 55 ? -16.703 -22.297 7.691 1 98.12 55 ILE B O 1
ATOM 5549 N N . ILE B 1 56 ? -14.977 -20.906 7.34 1 98.56 56 ILE B N 1
ATOM 5550 C CA . ILE B 1 56 ? -15.656 -19.703 7.848 1 98.56 56 ILE B CA 1
ATOM 5551 C C . ILE B 1 56 ? -15.633 -18.609 6.785 1 98.56 56 ILE B C 1
ATOM 5553 O O . ILE B 1 56 ? -14.578 -18.297 6.227 1 98.56 56 ILE B O 1
ATOM 5557 N N . SER B 1 57 ? -16.797 -18.016 6.52 1 98.38 57 SER B N 1
ATOM 5558 C CA . SER B 1 57 ? -16.891 -16.969 5.512 1 98.38 57 SER B CA 1
ATOM 5559 C C . SER B 1 57 ? -17 -15.586 6.152 1 98.38 57 SER B C 1
ATOM 5561 O O . SER B 1 57 ? -16.938 -14.562 5.465 1 98.38 57 SER B O 1
ATOM 5563 N N . ARG B 1 58 ? -17.203 -15.523 7.52 1 98.19 58 ARG B N 1
ATOM 5564 C CA . ARG B 1 58 ? -17.328 -14.25 8.227 1 98.19 58 ARG B CA 1
ATOM 5565 C C . ARG B 1 58 ? -16.672 -14.328 9.602 1 98.19 58 ARG B C 1
ATOM 5567 O O . ARG B 1 58 ? -16.844 -15.305 10.32 1 98.19 58 ARG B O 1
ATOM 5574 N N . ILE B 1 59 ? -15.891 -13.391 9.93 1 98.44 59 ILE B N 1
ATOM 5575 C CA . ILE B 1 59 ? -15.344 -13.125 11.25 1 98.44 59 ILE B CA 1
ATOM 5576 C C . ILE B 1 59 ? -15.406 -11.625 11.547 1 98.44 59 ILE B C 1
ATOM 5578 O O . ILE B 1 59 ? -14.516 -10.875 11.156 1 98.44 59 ILE B O 1
ATOM 5582 N N . ILE B 1 60 ? -16.422 -11.188 12.336 1 98.06 60 ILE B N 1
ATOM 5583 C CA . ILE B 1 60 ? -16.656 -9.758 12.5 1 98.06 60 ILE B CA 1
ATOM 5584 C C . ILE B 1 60 ? -16.703 -9.414 13.984 1 98.06 60 ILE B C 1
ATOM 5586 O O . ILE B 1 60 ? -17.656 -9.766 14.68 1 98.06 60 ILE B O 1
ATOM 5590 N N . PRO B 1 61 ? -15.711 -8.719 14.469 1 98.06 61 PRO B N 1
ATOM 5591 C CA . PRO B 1 61 ? -15.852 -8.164 15.812 1 98.06 61 PRO B CA 1
ATOM 5592 C C . PRO B 1 61 ? -16.875 -7.027 15.883 1 98.06 61 PRO B C 1
ATOM 5594 O O . PRO B 1 61 ? -17.016 -6.258 14.93 1 98.06 61 PRO B O 1
ATOM 5597 N N . VAL B 1 62 ? -17.562 -6.977 17.016 1 98 62 VAL B N 1
ATOM 5598 C CA . VAL B 1 62 ? -18.594 -5.969 17.234 1 98 62 VAL B CA 1
ATOM 5599 C C . VAL B 1 62 ? -18.484 -5.383 18.625 1 98 62 VAL B C 1
ATOM 5601 O O . VAL B 1 62 ? -18.344 -6.117 19.609 1 98 62 VAL B O 1
ATOM 5604 N N . VAL B 1 63 ? -18.453 -4.109 18.703 1 97.38 63 VAL B N 1
ATOM 5605 C CA . VAL B 1 63 ? -18.438 -3.381 19.969 1 97.38 63 VAL B CA 1
ATOM 5606 C C . VAL B 1 63 ? -19.719 -2.582 20.125 1 97.38 63 VAL B C 1
ATOM 5608 O O . VAL B 1 63 ? -19.984 -1.663 19.344 1 97.38 63 VAL B O 1
ATOM 5611 N N . ASN B 1 64 ? -20.516 -2.857 21.156 1 96.94 64 ASN B N 1
ATOM 5612 C CA . ASN B 1 64 ? -21.781 -2.174 21.391 1 96.94 64 ASN B CA 1
ATOM 5613 C C . ASN B 1 64 ? -22.641 -2.15 20.141 1 96.94 64 ASN B C 1
ATOM 5615 O O . ASN B 1 64 ? -23.188 -1.104 19.781 1 96.94 64 ASN B O 1
ATOM 5619 N N . GLY B 1 65 ? -22.625 -3.182 19.422 1 96.81 65 GLY B N 1
ATOM 5620 C CA . GLY B 1 65 ? -23.531 -3.357 18.312 1 96.81 65 GLY B CA 1
ATOM 5621 C C . GLY B 1 65 ? -22.984 -2.857 16.984 1 96.81 65 GLY B C 1
ATOM 5622 O O . GLY B 1 65 ? -23.609 -3.018 15.938 1 96.81 65 GLY B O 1
ATOM 5623 N N . GLU B 1 66 ? -21.766 -2.289 16.969 1 96.19 66 GLU B N 1
ATOM 5624 C CA . GLU B 1 66 ? -21.156 -1.747 15.758 1 96.19 66 GLU B CA 1
ATOM 5625 C C . GLU B 1 66 ? -19.75 -2.303 15.547 1 96.19 66 GLU B C 1
ATOM 5627 O O . GLU B 1 66 ? -18.984 -2.438 16.5 1 96.19 66 GLU B O 1
ATOM 5632 N N . ALA B 1 67 ? -19.469 -2.672 14.273 1 96.88 67 ALA B N 1
ATOM 5633 C CA . ALA B 1 67 ? -18.094 -3.064 13.969 1 96.88 67 ALA B CA 1
ATOM 5634 C C . ALA B 1 67 ? -17.125 -1.893 14.148 1 96.88 67 ALA B C 1
ATOM 5636 O O . ALA B 1 67 ? -17.422 -0.775 13.711 1 96.88 67 ALA B O 1
ATOM 5637 N N . PRO B 1 68 ? -16.031 -2.104 14.883 1 97.38 68 PRO B N 1
ATOM 5638 C CA . PRO B 1 68 ? -15.047 -1.023 14.969 1 97.38 68 PRO B CA 1
ATOM 5639 C C . PRO B 1 68 ? -14.406 -0.705 13.617 1 97.38 68 PRO B C 1
ATOM 5641 O O . PRO B 1 68 ? -14.477 -1.517 12.695 1 97.38 68 PRO B O 1
ATOM 5644 N N . THR B 1 69 ? -13.82 0.512 13.484 1 95.94 69 THR B N 1
ATOM 5645 C CA . THR B 1 69 ? -13.227 0.966 12.234 1 95.94 69 THR B CA 1
ATOM 5646 C C . THR B 1 69 ? -11.734 0.631 12.188 1 95.94 69 THR B C 1
ATOM 5648 O O . THR B 1 69 ? -10.984 1.024 13.078 1 95.94 69 THR B O 1
ATOM 5651 N N . ALA B 1 70 ? -11.32 -0.097 11.141 1 95.31 70 ALA B N 1
ATOM 5652 C CA . ALA B 1 70 ? -9.914 -0.446 10.961 1 95.31 70 ALA B CA 1
ATOM 5653 C C . ALA B 1 70 ? -9.109 0.759 10.492 1 95.31 70 ALA B C 1
ATOM 5655 O O . ALA B 1 70 ? -9.547 1.502 9.609 1 95.31 70 ALA B O 1
ATOM 5656 N N . ILE B 1 71 ? -7.883 0.93 11.078 1 93.94 71 ILE B N 1
ATOM 5657 C CA . ILE B 1 71 ? -7.078 2.072 10.656 1 93.94 71 ILE B CA 1
ATOM 5658 C C . ILE B 1 71 ? -5.715 1.591 10.172 1 93.94 71 ILE B C 1
ATOM 5660 O O . ILE B 1 71 ? -4.988 2.33 9.5 1 93.94 71 ILE B O 1
ATOM 5664 N N . ALA B 1 72 ? -5.375 0.359 10.539 1 92.88 72 ALA B N 1
ATOM 5665 C CA . ALA B 1 72 ? -4.094 -0.179 10.086 1 92.88 72 ALA B CA 1
ATOM 5666 C C . ALA B 1 72 ? -4.105 -1.704 10.094 1 92.88 72 ALA B C 1
ATOM 5668 O O . ALA B 1 72 ? -4.805 -2.32 10.898 1 92.88 72 ALA B O 1
ATOM 5669 N N . TRP B 1 73 ? -3.357 -2.262 9.258 1 93.06 73 TRP B N 1
ATOM 5670 C CA . TRP B 1 73 ? -3.139 -3.701 9.18 1 93.06 73 TRP B CA 1
ATOM 5671 C C . TRP B 1 73 ? -1.683 -4.016 8.852 1 93.06 73 TRP B C 1
ATOM 5673 O O . TRP B 1 73 ? -1.052 -3.312 8.062 1 93.06 73 TRP B O 1
ATOM 5683 N N . ASN B 1 74 ? -1.115 -5.02 9.5 1 90.69 74 ASN B N 1
ATOM 5684 C CA . ASN B 1 74 ? 0.216 -5.508 9.164 1 90.69 74 ASN B CA 1
ATOM 5685 C C . ASN B 1 74 ? 0.344 -7.008 9.422 1 90.69 74 ASN B C 1
ATOM 5687 O O . ASN B 1 74 ? -0.486 -7.594 10.117 1 90.69 74 ASN B O 1
ATOM 5691 N N . SER B 1 75 ? 1.258 -7.602 8.82 1 93.06 75 SER B N 1
ATOM 5692 C CA . SER B 1 75 ? 1.634 -8.992 9.031 1 93.06 75 SER B CA 1
ATOM 5693 C C . SER B 1 75 ? 3.113 -9.117 9.383 1 93.06 75 SER B C 1
ATOM 5695 O O . SER B 1 75 ? 3.949 -9.328 8.5 1 93.06 75 SER B O 1
ATOM 5697 N N . PRO B 1 76 ? 3.467 -9.117 10.648 1 89.88 76 PRO B N 1
ATOM 5698 C CA . PRO B 1 76 ? 4.867 -9.047 11.062 1 89.88 76 PRO B CA 1
ATOM 5699 C C . PRO B 1 76 ? 5.621 -10.352 10.828 1 89.88 76 PRO B C 1
ATOM 5701 O O . PRO B 1 76 ? 6.852 -10.359 10.766 1 89.88 76 PRO B O 1
ATOM 5704 N N . GLN B 1 77 ? 4.871 -11.453 10.758 1 91.88 77 GLN B N 1
ATOM 5705 C CA . GLN B 1 77 ? 5.477 -12.758 10.531 1 91.88 77 GLN B CA 1
ATOM 5706 C C . GLN B 1 77 ? 4.5 -13.703 9.828 1 91.88 77 GLN B C 1
ATOM 5708 O O . GLN B 1 77 ? 3.33 -13.359 9.633 1 91.88 77 GLN B O 1
ATOM 5713 N N . LYS B 1 78 ? 4.98 -14.773 9.477 1 94.31 78 LYS B N 1
ATOM 5714 C CA . LYS B 1 78 ? 4.18 -15.789 8.797 1 94.31 78 LYS B CA 1
ATOM 5715 C C . LYS B 1 78 ? 2.945 -16.156 9.609 1 94.31 78 LYS B C 1
ATOM 5717 O O . LYS B 1 78 ? 3.055 -16.5 10.789 1 94.31 78 LYS B O 1
ATOM 5722 N N . GLY B 1 79 ? 1.848 -16.078 8.992 1 97.12 79 GLY B N 1
ATOM 5723 C CA . GLY B 1 79 ? 0.609 -16.562 9.578 1 97.12 79 GLY B CA 1
ATOM 5724 C C . GLY B 1 79 ? 0.04 -15.633 10.625 1 97.12 79 GLY B C 1
ATOM 5725 O O . GLY B 1 79 ? -0.943 -15.969 11.289 1 97.12 79 GLY B O 1
ATOM 5726 N N . VAL B 1 80 ? 0.608 -14.469 10.773 1 96.81 80 VAL B N 1
ATOM 5727 C CA . VAL B 1 80 ? 0.139 -13.555 11.812 1 96.81 80 VAL B CA 1
ATOM 5728 C C . VAL B 1 80 ? -0.376 -12.266 11.18 1 96.81 80 VAL B C 1
ATOM 5730 O O . VAL B 1 80 ? 0.282 -11.688 10.305 1 96.81 80 VAL B O 1
ATOM 5733 N N . GLY B 1 81 ? -1.546 -11.898 11.5 1 95.44 81 GLY B N 1
ATOM 5734 C CA . GLY B 1 81 ? -2.119 -10.617 11.125 1 95.44 81 GLY B CA 1
ATOM 5735 C C . GLY B 1 81 ? -2.496 -9.758 12.328 1 95.44 81 GLY B C 1
ATOM 5736 O O . GLY B 1 81 ? -2.996 -10.273 13.328 1 95.44 81 GLY B O 1
ATOM 5737 N N . VAL B 1 82 ? -2.18 -8.484 12.281 1 95.06 82 VAL B N 1
ATOM 5738 C CA . VAL B 1 82 ? -2.52 -7.547 13.344 1 95.06 82 VAL B CA 1
ATOM 5739 C C . VAL B 1 82 ? -3.305 -6.371 12.766 1 95.06 82 VAL B C 1
ATOM 5741 O O . VAL B 1 82 ? -2.842 -5.707 11.836 1 95.06 82 VAL B O 1
ATOM 5744 N N . SER B 1 83 ? -4.488 -6.141 13.281 1 95.19 83 SER B N 1
ATOM 5745 C CA . SER B 1 83 ? -5.32 -5.008 12.883 1 95.19 83 SER B CA 1
ATOM 5746 C C . SER B 1 83 ? -5.535 -4.043 14.039 1 95.19 83 SER B C 1
ATOM 5748 O O . SER B 1 83 ? -5.84 -4.465 15.156 1 95.19 83 SER B O 1
ATOM 5750 N N . SER B 1 84 ? -5.266 -2.77 13.781 1 94.5 84 SER B N 1
ATOM 5751 C CA . SER B 1 84 ? -5.637 -1.718 14.719 1 94.5 84 SER B CA 1
ATOM 5752 C C . SER B 1 84 ? -6.98 -1.099 14.359 1 94.5 84 SER B C 1
ATOM 5754 O O . SER B 1 84 ? -7.172 -0.622 13.234 1 94.5 84 SER B O 1
ATOM 5756 N N . MET B 1 85 ? -7.867 -1.127 15.312 1 96.69 85 MET B N 1
ATOM 5757 C CA . MET B 1 85 ? -9.219 -0.62 15.078 1 96.69 85 MET B CA 1
ATOM 5758 C C . MET B 1 85 ? -9.641 0.342 16.188 1 96.69 85 MET B C 1
ATOM 5760 O O . MET B 1 85 ? -9.031 0.36 17.266 1 96.69 85 MET B O 1
ATOM 5764 N N . VAL B 1 86 ? -10.648 1.119 15.883 1 95.88 86 VAL B N 1
ATOM 5765 C CA . VAL B 1 86 ? -11.18 2.094 16.828 1 95.88 86 VAL B CA 1
ATOM 5766 C C . VAL B 1 86 ? -12.688 1.922 16.953 1 95.88 86 VAL B C 1
ATOM 5768 O O . VAL B 1 86 ? -13.391 1.789 15.953 1 95.88 86 VAL B O 1
ATOM 5771 N N . ALA B 1 87 ? -13.156 1.889 18.234 1 96.25 87 ALA B N 1
ATOM 5772 C CA . ALA B 1 87 ? -14.594 1.958 18.469 1 96.25 87 ALA B CA 1
ATOM 5773 C C . ALA B 1 87 ? -15.094 3.396 18.375 1 96.25 87 ALA B C 1
ATOM 5775 O O . ALA B 1 87 ? -14.898 4.188 19.297 1 96.25 87 ALA B O 1
ATOM 5776 N N . ARG B 1 88 ? -15.812 3.729 17.422 1 94.12 88 ARG B N 1
ATOM 5777 C CA . ARG B 1 88 ? -16.219 5.117 17.203 1 94.12 88 ARG B CA 1
ATOM 5778 C C . ARG B 1 88 ? -17.5 5.441 17.953 1 94.12 88 ARG B C 1
ATOM 5780 O O . ARG B 1 88 ? -17.906 6.605 18.031 1 94.12 88 ARG B O 1
ATOM 5787 N N . ASN B 1 89 ? -18.141 4.453 18.484 1 94.06 89 ASN B N 1
ATOM 5788 C CA . ASN B 1 89 ? -19.422 4.648 19.156 1 94.06 89 ASN B CA 1
ATOM 5789 C C . ASN B 1 89 ? -19.25 4.738 20.672 1 94.06 89 ASN B C 1
ATOM 5791 O O . ASN B 1 89 ? -20.203 4.555 21.422 1 94.06 89 ASN B O 1
ATOM 5795 N N . VAL B 1 90 ? -18.047 4.871 21.094 1 93.56 90 VAL B N 1
ATOM 5796 C CA . VAL B 1 90 ? -17.75 5.129 22.5 1 93.56 90 VAL B CA 1
ATOM 5797 C C . VAL B 1 90 ? -17.297 6.574 22.672 1 93.56 90 VAL B C 1
ATOM 5799 O O . VAL B 1 90 ? -16.25 6.969 22.156 1 93.56 90 VAL B O 1
ATOM 5802 N N . ASP B 1 91 ? -18.031 7.332 23.359 1 86.56 91 ASP B N 1
ATOM 5803 C CA . ASP B 1 91 ? -17.75 8.758 23.516 1 86.56 91 ASP B CA 1
ATOM 5804 C C . ASP B 1 91 ? -16.578 8.984 24.469 1 86.56 91 ASP B C 1
ATOM 5806 O O . ASP B 1 91 ? -16.438 8.273 25.469 1 86.56 91 ASP B O 1
ATOM 5810 N N . GLY B 1 92 ? -15.766 9.867 24.125 1 86.44 92 GLY B N 1
ATOM 5811 C CA . GLY B 1 92 ? -14.68 10.336 24.969 1 86.44 92 GLY B CA 1
ATOM 5812 C C . GLY B 1 92 ? -14.688 11.844 25.172 1 86.44 92 GLY B C 1
ATOM 5813 O O . GLY B 1 92 ? -15.648 12.516 24.812 1 86.44 92 GLY B O 1
ATOM 5814 N N . PRO B 1 93 ? -13.664 12.242 25.844 1 82.62 93 PRO B N 1
ATOM 5815 C CA . PRO B 1 93 ? -13.625 13.672 26.172 1 82.62 93 PRO B CA 1
ATOM 5816 C C . PRO B 1 93 ? -13.336 14.547 24.953 1 82.62 93 PRO B C 1
ATOM 5818 O O . PRO B 1 93 ? -13.594 15.758 24.984 1 82.62 93 PRO B O 1
ATOM 5821 N N . THR B 1 94 ? -12.781 14.039 23.938 1 85.19 94 THR B N 1
ATOM 5822 C CA . THR B 1 94 ? -12.477 14.75 22.703 1 85.19 94 THR B CA 1
ATOM 5823 C C . THR B 1 94 ? -12.914 13.945 21.484 1 85.19 94 THR B C 1
ATOM 5825 O O . THR B 1 94 ? -13.523 12.883 21.625 1 85.19 94 THR B O 1
ATOM 5828 N N . VAL B 1 95 ? -12.633 14.516 20.266 1 84.88 95 VAL B N 1
ATOM 5829 C CA . VAL B 1 95 ? -12.977 13.828 19.016 1 84.88 95 VAL B CA 1
ATOM 5830 C C . VAL B 1 95 ? -11.992 12.695 18.766 1 84.88 95 VAL B C 1
ATOM 5832 O O . VAL B 1 95 ? -12.234 11.836 17.922 1 84.88 95 VAL B O 1
ATOM 5835 N N . ASP B 1 96 ? -10.922 12.609 19.562 1 90.06 96 ASP B N 1
ATOM 5836 C CA . ASP B 1 96 ? -9.961 11.523 19.422 1 90.06 96 ASP B CA 1
ATOM 5837 C C . ASP B 1 96 ? -10.586 10.188 19.828 1 90.06 96 ASP B C 1
ATOM 5839 O O . ASP B 1 96 ? -11.453 10.133 20.703 1 90.06 96 ASP B O 1
ATOM 5843 N N . PRO B 1 97 ? -10.094 9.133 19.219 1 88.81 97 PRO B N 1
ATOM 5844 C CA . PRO B 1 97 ? -10.578 7.82 19.641 1 88.81 97 PRO B CA 1
ATOM 5845 C C . PRO B 1 97 ? -10.25 7.516 21.109 1 88.81 97 PRO B C 1
ATOM 5847 O O . PRO B 1 97 ? -9.133 7.785 21.562 1 88.81 97 PRO B O 1
ATOM 5850 N N . SER B 1 98 ? -11.25 6.941 21.828 1 93.62 98 SER B N 1
ATOM 5851 C CA . SER B 1 98 ? -11.008 6.723 23.25 1 93.62 98 SER B CA 1
ATOM 5852 C C . SER B 1 98 ? -10.852 5.234 23.562 1 93.62 98 SER B C 1
ATOM 5854 O O . SER B 1 98 ? -10.414 4.867 24.641 1 93.62 98 SER B O 1
ATOM 5856 N N . VAL B 1 99 ? -11.297 4.422 22.625 1 96.31 99 VAL B N 1
ATOM 5857 C CA . VAL B 1 99 ? -11.156 2.979 22.766 1 96.31 99 VAL B CA 1
ATOM 5858 C C . VAL B 1 99 ? -10.562 2.383 21.5 1 96.31 99 VAL B C 1
ATOM 5860 O O . VAL B 1 99 ? -11.102 2.578 20.406 1 96.31 99 VAL B O 1
ATOM 5863 N N . ARG B 1 100 ? -9.531 1.67 21.672 1 95.81 100 ARG B N 1
ATOM 5864 C CA . ARG B 1 100 ? -8.852 0.989 20.578 1 95.81 100 ARG B CA 1
ATOM 5865 C C . ARG B 1 100 ? -8.922 -0.525 20.75 1 95.81 100 ARG B C 1
ATOM 5867 O O . ARG B 1 100 ? -8.867 -1.036 21.859 1 95.81 100 ARG B O 1
ATOM 5874 N N . ILE B 1 101 ? -9.047 -1.179 19.641 1 96.69 101 ILE B N 1
ATOM 5875 C CA . ILE B 1 101 ? -9.023 -2.637 19.625 1 96.69 101 ILE B CA 1
ATOM 5876 C C . ILE B 1 101 ? -7.871 -3.117 18.734 1 96.69 101 ILE B C 1
ATOM 5878 O O . ILE B 1 101 ? -7.742 -2.695 17.594 1 96.69 101 ILE B O 1
ATOM 5882 N N . THR B 1 102 ? -7.016 -3.9 19.25 1 95.31 102 THR B N 1
ATOM 5883 C CA . THR B 1 102 ? -6.004 -4.598 18.469 1 95.31 102 THR B CA 1
ATOM 5884 C C . THR B 1 102 ? -6.398 -6.055 18.25 1 95.31 102 THR B C 1
ATOM 5886 O O . THR B 1 102 ? -6.539 -6.816 19.203 1 95.31 102 THR B O 1
ATOM 5889 N N . GLU B 1 103 ? -6.648 -6.367 17.062 1 96.75 103 GLU B N 1
ATOM 5890 C CA . GLU B 1 103 ? -6.949 -7.742 16.688 1 96.75 103 GLU B CA 1
ATOM 5891 C C . GLU B 1 103 ? -5.684 -8.492 16.281 1 96.75 103 GLU B C 1
ATOM 5893 O O . GLU B 1 103 ? -4.988 -8.094 15.344 1 96.75 103 GLU B O 1
ATOM 5898 N N . ASN B 1 104 ? -5.367 -9.547 16.984 1 96.19 104 ASN B N 1
ATOM 5899 C CA . ASN B 1 104 ? -4.254 -10.438 16.656 1 96.19 104 ASN B CA 1
ATOM 5900 C C . ASN B 1 104 ? -4.746 -11.781 16.125 1 96.19 104 ASN B C 1
ATOM 5902 O O . ASN B 1 104 ? -5.402 -12.539 16.859 1 96.19 104 ASN B O 1
ATOM 5906 N N . ARG B 1 105 ? -4.422 -12.023 14.906 1 97.75 105 ARG B N 1
ATOM 5907 C CA . ARG B 1 105 ? -4.746 -13.305 14.289 1 97.75 105 ARG B CA 1
ATOM 5908 C C . ARG B 1 105 ? -3.498 -14.172 14.141 1 97.75 105 ARG B C 1
ATOM 5910 O O . ARG B 1 105 ? -2.441 -13.68 13.734 1 97.75 105 ARG B O 1
ATOM 5917 N N . THR B 1 106 ? -3.625 -15.375 14.523 1 98.31 106 THR B N 1
ATOM 5918 C CA . THR B 1 106 ? -2.576 -16.359 14.281 1 98.31 106 THR B CA 1
ATOM 5919 C C . THR B 1 106 ? -3.137 -17.578 13.547 1 98.31 106 THR B C 1
ATOM 5921 O O . THR B 1 106 ? -3.996 -18.281 14.078 1 98.31 106 THR B O 1
ATOM 5924 N N . LEU B 1 107 ? -2.646 -17.766 12.406 1 98.56 107 LEU B N 1
ATOM 5925 C CA . LEU B 1 107 ? -3.043 -18.891 11.57 1 98.56 107 LEU B CA 1
ATOM 5926 C C . LEU B 1 107 ? -2.096 -20.062 11.773 1 98.56 107 LEU B C 1
ATOM 5928 O O . LEU B 1 107 ? -0.875 -19.891 11.805 1 98.56 107 LEU B O 1
ATOM 5932 N N . GLU B 1 108 ? -2.631 -21.188 12.016 1 97.88 108 GLU B N 1
ATOM 5933 C CA . GLU B 1 108 ? -1.939 -22.484 12.023 1 97.88 108 GLU B CA 1
ATOM 5934 C C . GLU B 1 108 ? -2.449 -23.391 10.914 1 97.88 108 GLU B C 1
ATOM 5936 O O . GLU B 1 108 ? -3.449 -23.078 10.258 1 97.88 108 GLU B O 1
ATOM 5941 N N . PRO B 1 109 ? -1.765 -24.5 10.648 1 97.25 109 PRO B N 1
ATOM 5942 C CA . PRO B 1 109 ? -2.16 -25.359 9.523 1 97.25 109 PRO B CA 1
ATOM 5943 C C . PRO B 1 109 ? -3.588 -25.875 9.656 1 97.25 109 PRO B C 1
ATOM 5945 O O . PRO B 1 109 ? -4.215 -26.234 8.656 1 97.25 109 PRO B O 1
ATOM 5948 N N . ASP B 1 110 ? -4.098 -25.938 10.93 1 97.06 110 ASP B N 1
ATOM 5949 C CA . ASP B 1 110 ? -5.422 -26.516 11.141 1 97.06 110 ASP B CA 1
ATOM 5950 C C . ASP B 1 110 ? -6.203 -25.719 12.188 1 97.06 110 ASP B C 1
ATOM 5952 O O . ASP B 1 110 ? -7.082 -26.266 12.859 1 97.06 110 ASP B O 1
ATOM 5956 N N . ALA B 1 111 ? -5.797 -24.453 12.312 1 98.38 111 ALA B N 1
ATOM 5957 C CA . ALA B 1 111 ? -6.473 -23.688 13.352 1 98.38 111 ALA B CA 1
ATOM 5958 C C . ALA B 1 111 ? -6.301 -22.188 13.117 1 98.38 111 ALA B C 1
ATOM 5960 O O . ALA B 1 111 ? -5.422 -21.766 12.359 1 98.38 111 ALA B O 1
ATOM 5961 N N . LEU B 1 112 ? -7.121 -21.453 13.695 1 98.56 112 LEU B N 1
ATOM 5962 C CA . LEU B 1 112 ? -7.078 -19.984 13.727 1 98.56 112 LEU B CA 1
ATOM 5963 C C . LEU B 1 112 ? -7.324 -19.469 15.133 1 98.56 112 LEU B C 1
ATOM 5965 O O . LEU B 1 112 ? -8.297 -19.859 15.789 1 98.56 112 LEU B O 1
ATOM 5969 N N . HIS B 1 113 ? -6.426 -18.656 15.609 1 98.12 113 HIS B N 1
ATOM 5970 C CA . HIS B 1 113 ? -6.562 -18 16.906 1 98.12 113 HIS B CA 1
ATOM 5971 C C . HIS B 1 113 ? -6.859 -16.5 16.734 1 98.12 113 HIS B C 1
ATOM 5973 O O . HIS B 1 113 ? -6.191 -15.82 15.961 1 98.12 113 HIS B O 1
ATOM 5979 N N . GLU B 1 114 ? -7.844 -16.062 17.406 1 96.94 114 GLU B N 1
ATOM 5980 C CA . GLU B 1 114 ? -8.195 -14.656 17.469 1 96.94 114 GLU B CA 1
ATOM 5981 C C . GLU B 1 114 ? -8.031 -14.102 18.875 1 96.94 114 GLU B C 1
ATOM 5983 O O . GLU B 1 114 ? -8.547 -14.672 19.844 1 96.94 114 GLU B O 1
ATOM 5988 N N . ARG B 1 115 ? -7.312 -13.047 18.984 1 96.62 115 ARG B N 1
ATOM 5989 C CA . ARG B 1 115 ? -7.199 -12.328 20.234 1 96.62 115 ARG B CA 1
ATOM 5990 C C . ARG B 1 115 ? -7.477 -10.844 20.047 1 96.62 115 ARG B C 1
ATOM 5992 O O . ARG B 1 115 ? -6.898 -10.203 19.156 1 96.62 115 ARG B O 1
ATOM 5999 N N . TYR B 1 116 ? -8.352 -10.359 20.859 1 96.44 116 TYR B N 1
ATOM 6000 C CA . TYR B 1 116 ? -8.719 -8.945 20.812 1 96.44 116 TYR B CA 1
ATOM 6001 C C . TYR B 1 116 ? -8.297 -8.227 22.094 1 96.44 116 TYR B C 1
ATOM 6003 O O . TYR B 1 116 ? -8.766 -8.562 23.188 1 96.44 116 TYR B O 1
ATOM 6011 N N . VAL B 1 117 ? -7.422 -7.266 21.922 1 96.06 117 VAL B N 1
ATOM 6012 C CA . VAL B 1 117 ? -7.012 -6.426 23.047 1 96.06 117 VAL B CA 1
ATOM 6013 C C . VAL B 1 117 ? -7.762 -5.098 23 1 96.06 117 VAL B C 1
ATOM 6015 O O . VAL B 1 117 ? -7.641 -4.344 22.031 1 96.06 117 VAL B O 1
ATOM 6018 N N . LEU B 1 118 ? -8.539 -4.816 24.016 1 96.38 118 LEU B N 1
ATOM 6019 C CA . LEU B 1 118 ? -9.281 -3.564 24.125 1 96.38 118 LEU B CA 1
ATOM 6020 C C . LEU B 1 118 ? -8.594 -2.615 25.109 1 96.38 118 LEU B C 1
ATOM 6022 O O . LEU B 1 118 ? -8.359 -2.977 26.266 1 96.38 118 LEU B O 1
ATOM 6026 N N . ARG B 1 119 ? -8.328 -1.45 24.625 1 95.62 119 ARG B N 1
ATOM 6027 C CA . ARG B 1 119 ? -7.641 -0.449 25.438 1 95.62 119 ARG B CA 1
ATOM 6028 C C . ARG B 1 119 ? -8.445 0.841 25.516 1 95.62 119 ARG B C 1
ATOM 6030 O O . ARG B 1 119 ? -9.039 1.273 24.516 1 95.62 119 ARG B O 1
ATOM 6037 N N . SER B 1 120 ? -8.508 1.461 26.703 1 95.56 120 SER B N 1
ATOM 6038 C CA . SER B 1 120 ? -9.234 2.707 26.922 1 95.56 120 SER B CA 1
ATOM 6039 C C . SER B 1 120 ? -8.336 3.777 27.531 1 95.56 120 SER B C 1
ATOM 6041 O O . SER B 1 120 ? -7.484 3.479 28.375 1 95.56 120 SER B O 1
ATOM 6043 N N . VAL B 1 121 ? -8.531 4.973 27.062 1 93.75 121 VAL B N 1
ATOM 6044 C CA . VAL B 1 121 ? -7.816 6.102 27.641 1 93.75 121 VAL B CA 1
ATOM 6045 C C . VAL B 1 121 ? -8.672 6.75 28.734 1 93.75 121 VAL B C 1
ATOM 6047 O O . VAL B 1 121 ? -8.203 7.621 29.469 1 93.75 121 VAL B O 1
ATOM 6050 N N . MET B 1 122 ? -9.859 6.246 28.891 1 93.56 122 MET B N 1
ATOM 6051 C CA . MET B 1 122 ? -10.812 6.859 29.812 1 93.56 122 MET B CA 1
ATOM 6052 C C . MET B 1 122 ? -10.297 6.805 31.25 1 93.56 122 MET B C 1
ATOM 6054 O O . MET B 1 122 ? -9.648 5.836 31.641 1 93.56 122 MET B O 1
ATOM 6058 N N . THR B 1 123 ? -10.68 7.824 31.984 1 92.88 123 THR B N 1
ATOM 6059 C CA . THR B 1 123 ? -10.219 7.934 33.375 1 92.88 123 THR B CA 1
ATOM 6060 C C . THR B 1 123 ? -11.078 7.074 34.281 1 92.88 123 THR B C 1
ATOM 6062 O O . THR B 1 123 ? -10.703 6.832 35.438 1 92.88 123 THR B O 1
ATOM 6065 N N . ASP B 1 124 ? -12.188 6.574 33.844 1 94.69 124 ASP B N 1
ATOM 6066 C CA . ASP B 1 124 ? -13.055 5.629 34.562 1 94.69 124 ASP B CA 1
ATOM 6067 C C . ASP B 1 124 ? -13.156 4.309 33.812 1 94.69 124 ASP B C 1
ATOM 6069 O O . ASP B 1 124 ? -12.953 4.266 32.594 1 94.69 124 ASP B O 1
ATOM 6073 N N . PRO B 1 125 ? -13.445 3.25 34.562 1 95.19 125 PRO B N 1
ATOM 6074 C CA . PRO B 1 125 ? -13.68 1.991 33.844 1 95.19 125 PRO B CA 1
ATOM 6075 C C . PRO B 1 125 ? -14.805 2.088 32.812 1 95.19 125 PRO B C 1
ATOM 6077 O O . PRO B 1 125 ? -15.805 2.775 33.062 1 95.19 125 PRO B O 1
ATOM 6080 N N . VAL B 1 126 ? -14.688 1.401 31.719 1 95.06 126 VAL B N 1
ATOM 6081 C CA . VAL B 1 126 ? -15.688 1.367 30.672 1 95.06 126 VAL B CA 1
ATOM 6082 C C . VAL B 1 126 ? -16.172 -0.068 30.453 1 95.06 126 VAL B C 1
ATOM 6084 O O . VAL B 1 126 ? -15.352 -0.987 30.328 1 95.06 126 VAL B O 1
ATOM 6087 N N . THR B 1 127 ? -17.422 -0.264 30.469 1 94.75 127 THR B N 1
ATOM 6088 C CA . THR B 1 127 ? -18 -1.572 30.172 1 94.75 127 THR B CA 1
ATOM 6089 C C . THR B 1 127 ? -18.609 -1.597 28.781 1 94.75 127 THR B C 1
ATOM 6091 O O . THR B 1 127 ? -19.406 -0.716 28.422 1 94.75 127 THR B O 1
ATOM 6094 N N . LEU B 1 128 ? -18.266 -2.574 28.016 1 95.12 128 LEU B N 1
ATOM 6095 C CA . LEU B 1 128 ? -18.688 -2.697 26.625 1 95.12 128 LEU B CA 1
ATOM 6096 C C . LEU B 1 128 ? -19.266 -4.082 26.344 1 95.12 128 LEU B C 1
ATOM 6098 O O . LEU B 1 128 ? -18.828 -5.066 26.953 1 95.12 128 LEU B O 1
ATOM 6102 N N . ASP B 1 129 ? -20.234 -4.148 25.5 1 95.88 129 ASP B N 1
ATOM 6103 C CA . ASP B 1 129 ? -20.641 -5.41 24.891 1 95.88 129 ASP B CA 1
ATOM 6104 C C . ASP B 1 129 ? -19.75 -5.75 23.703 1 95.88 129 ASP B C 1
ATOM 6106 O O . ASP B 1 129 ? -19.734 -5.039 22.688 1 95.88 129 ASP B O 1
ATOM 6110 N N . PHE B 1 130 ? -18.969 -6.785 23.859 1 96 130 PHE B N 1
ATOM 6111 C CA . PHE B 1 130 ? -18.078 -7.223 22.797 1 96 130 PHE B CA 1
ATOM 6112 C C . PHE B 1 130 ? -18.516 -8.578 22.25 1 96 130 PHE B C 1
ATOM 6114 O O . PHE B 1 130 ? -18.859 -9.477 23.016 1 96 130 PHE B O 1
ATOM 6121 N N . SER B 1 131 ? -18.594 -8.695 20.938 1 97.25 131 SER B N 1
ATOM 6122 C CA . SER B 1 131 ? -18.938 -9.992 20.344 1 97.25 131 SER B CA 1
ATOM 6123 C C . SER B 1 131 ? -18.172 -10.234 19.047 1 97.25 131 SER B C 1
ATOM 6125 O O . SER B 1 131 ? -17.609 -9.297 18.469 1 97.25 131 SER B O 1
ATOM 6127 N N . VAL B 1 132 ? -18.031 -11.469 18.641 1 97.94 132 VAL B N 1
ATOM 6128 C CA . VAL B 1 132 ? -17.5 -11.891 17.359 1 97.94 132 VAL B CA 1
ATOM 6129 C C . VAL B 1 132 ? -18.547 -12.719 16.609 1 97.94 132 VAL B C 1
ATOM 6131 O O . VAL B 1 132 ? -19.016 -13.727 17.125 1 97.94 132 VAL B O 1
ATOM 6134 N N . LYS B 1 133 ? -18.922 -12.258 15.453 1 98.38 133 LYS B N 1
ATOM 6135 C CA . LYS B 1 133 ? -19.875 -12.969 14.602 1 98.38 133 LYS B CA 1
ATOM 6136 C C . LYS B 1 133 ? -19.141 -13.883 13.609 1 98.38 133 LYS B C 1
ATOM 6138 O O . LYS B 1 133 ? -18.266 -13.43 12.883 1 98.38 133 LYS B O 1
ATOM 6143 N N . LEU B 1 134 ? -19.5 -15.125 13.57 1 98.5 134 LEU B N 1
ATOM 6144 C CA . LEU B 1 134 ? -18.938 -16.109 12.664 1 98.5 134 LEU B CA 1
ATOM 6145 C C . LEU B 1 134 ? -20.016 -16.719 11.773 1 98.5 134 LEU B C 1
ATOM 6147 O O . LEU B 1 134 ? -21.172 -16.828 12.188 1 98.5 134 LEU B O 1
ATOM 6151 N N . ARG B 1 135 ? -19.625 -17.109 10.594 1 98.44 135 ARG B N 1
ATOM 6152 C CA . ARG B 1 135 ? -20.5 -17.906 9.742 1 98.44 135 ARG B CA 1
ATOM 6153 C C . ARG B 1 135 ? -19.734 -19.078 9.109 1 98.44 135 ARG B C 1
ATOM 6155 O O . ARG B 1 135 ? -18.656 -18.875 8.539 1 98.44 135 ARG B O 1
ATOM 6162 N N . PHE B 1 136 ? -20.25 -20.266 9.195 1 97.88 136 PHE B N 1
ATOM 6163 C CA . PHE B 1 136 ? -19.672 -21.484 8.633 1 97.88 136 PHE B CA 1
ATOM 6164 C C . PHE B 1 136 ? -20.406 -21.906 7.371 1 97.88 136 PHE B C 1
ATOM 6166 O O . PHE B 1 136 ? -21.625 -22.156 7.414 1 97.88 136 PHE B O 1
ATOM 6173 N N . ASP B 1 137 ? -19.688 -22.031 6.203 1 95.94 137 ASP B N 1
ATOM 6174 C CA . ASP B 1 137 ? -20.5 -22.344 5.027 1 95.94 137 ASP B CA 1
ATOM 6175 C C . ASP B 1 137 ? -19.922 -23.516 4.258 1 95.94 137 ASP B C 1
ATOM 6177 O O . ASP B 1 137 ? -20.578 -24.062 3.363 1 95.94 137 ASP B O 1
ATOM 6181 N N . MET B 1 138 ? -18.703 -23.938 4.488 1 97 138 MET B N 1
ATOM 6182 C CA . MET B 1 138 ? -18.062 -25.125 3.93 1 97 138 MET B CA 1
ATOM 6183 C C . MET B 1 138 ? -18.109 -25.109 2.404 1 97 138 MET B C 1
ATOM 6185 O O . MET B 1 138 ? -18.344 -26.125 1.767 1 97 138 MET B O 1
ATOM 6189 N N . ALA B 1 139 ? -17.953 -23.922 1.805 1 96.38 139 ALA B N 1
ATOM 6190 C CA . ALA B 1 139 ? -17.891 -23.828 0.349 1 96.38 139 ALA B CA 1
ATOM 6191 C C . ALA B 1 139 ? -16.625 -24.484 -0.193 1 96.38 139 ALA B C 1
ATOM 6193 O O . ALA B 1 139 ? -15.547 -24.359 0.406 1 96.38 139 ALA B O 1
ATOM 6194 N N . SER B 1 140 ? -16.719 -25.156 -1.346 1 94.38 140 SER B N 1
ATOM 6195 C CA . SER B 1 140 ? -15.539 -25.734 -1.995 1 94.38 140 SER B CA 1
ATOM 6196 C C . SER B 1 140 ? -14.758 -24.672 -2.764 1 94.38 140 SER B C 1
ATOM 6198 O O . SER B 1 140 ? -15.312 -23.625 -3.139 1 94.38 140 SER B O 1
ATOM 6200 N N . MET B 1 141 ? -13.531 -24.938 -2.988 1 94.5 141 MET B N 1
ATOM 6201 C CA . MET B 1 141 ? -12.672 -24.016 -3.721 1 94.5 141 MET B CA 1
ATOM 6202 C C . MET B 1 141 ? -13.227 -23.75 -5.117 1 94.5 141 MET B C 1
ATOM 6204 O O . MET B 1 141 ? -13.148 -22.625 -5.617 1 94.5 141 MET B O 1
ATOM 6208 N N . GLN B 1 142 ? -13.766 -24.734 -5.797 1 92.94 142 GLN B N 1
ATOM 6209 C CA . GLN B 1 142 ? -14.297 -24.578 -7.148 1 92.94 142 GLN B CA 1
ATOM 6210 C C . GLN B 1 142 ? -15.516 -23.672 -7.152 1 92.94 142 GLN B C 1
ATOM 6212 O O . GLN B 1 142 ? -15.711 -22.891 -8.086 1 92.94 142 GLN B O 1
ATOM 6217 N N . GLU B 1 143 ? -16.344 -23.828 -6.105 1 94.38 143 GLU B N 1
ATOM 6218 C CA . GLU B 1 143 ? -17.484 -22.922 -5.965 1 94.38 143 GLU B CA 1
ATOM 6219 C C . GLU B 1 143 ? -17.031 -21.484 -5.754 1 94.38 143 GLU B C 1
ATOM 6221 O O . GLU B 1 143 ? -17.547 -20.562 -6.387 1 94.38 143 GLU B O 1
ATOM 6226 N N . ILE B 1 144 ? -16.047 -21.344 -4.898 1 96.44 144 ILE B N 1
ATOM 6227 C CA . ILE B 1 144 ? -15.516 -20.031 -4.57 1 96.44 144 ILE B CA 1
ATOM 6228 C C . ILE B 1 144 ? -14.891 -19.406 -5.816 1 96.44 144 ILE B C 1
ATOM 6230 O O . ILE B 1 144 ? -15.18 -18.25 -6.152 1 96.44 144 ILE B O 1
ATOM 6234 N N . LYS B 1 145 ? -14.023 -20.125 -6.504 1 95.25 145 LYS B N 1
ATOM 6235 C CA . LYS B 1 145 ? -13.344 -19.625 -7.699 1 95.25 145 LYS B CA 1
ATOM 6236 C C . LYS B 1 145 ? -14.352 -19.25 -8.781 1 95.25 145 LYS B C 1
ATOM 6238 O O . LYS B 1 145 ? -14.133 -18.297 -9.539 1 95.25 145 LYS B O 1
ATOM 6243 N N . GLY B 1 146 ? -15.445 -19.953 -8.828 1 94.25 146 GLY B N 1
ATOM 6244 C CA . GLY B 1 146 ? -16.469 -19.688 -9.82 1 94.25 146 GLY B CA 1
ATOM 6245 C C . GLY B 1 146 ? -17.453 -18.609 -9.398 1 94.25 146 GLY B C 1
ATOM 6246 O O . GLY B 1 146 ? -18.312 -18.203 -10.188 1 94.25 146 GLY B O 1
ATOM 6247 N N . GLY B 1 147 ? -17.391 -18.156 -8.203 1 94.38 147 GLY B N 1
ATOM 6248 C CA . GLY B 1 147 ? -18.297 -17.141 -7.699 1 94.38 147 GLY B CA 1
ATOM 6249 C C . GLY B 1 147 ? -19.641 -17.703 -7.281 1 94.38 147 GLY B C 1
ATOM 6250 O O . GLY B 1 147 ? -20.641 -16.984 -7.277 1 94.38 147 GLY B O 1
ATOM 6251 N N . ALA B 1 148 ? -19.672 -18.938 -6.992 1 92.19 148 ALA B N 1
ATOM 6252 C CA . ALA B 1 148 ? -20.906 -19.609 -6.625 1 92.19 148 ALA B CA 1
ATOM 6253 C C . ALA B 1 148 ? -21.047 -19.734 -5.113 1 92.19 148 ALA B C 1
ATOM 6255 O O . ALA B 1 148 ? -20.047 -19.625 -4.387 1 92.19 148 ALA B O 1
ATOM 6256 N N . SER B 1 149 ? -22.203 -19.922 -4.73 1 92.25 149 SER B N 1
ATOM 6257 C CA . SER B 1 149 ? -22.484 -20.125 -3.312 1 92.25 149 SER B CA 1
ATOM 6258 C C . SER B 1 149 ? -22.234 -21.578 -2.906 1 92.25 149 SER B C 1
ATOM 6260 O O . SER B 1 149 ? -22.125 -22.453 -3.764 1 92.25 149 SER B O 1
ATOM 6262 N N . SER B 1 150 ? -22.219 -21.781 -1.67 1 95.25 150 SER B N 1
ATOM 6263 C CA . SER B 1 150 ? -21.969 -23.109 -1.111 1 95.25 150 SER B CA 1
ATOM 6264 C C . SER B 1 150 ? -23.156 -24.031 -1.337 1 95.25 150 SER B C 1
ATOM 6266 O O . SER B 1 150 ? -24.234 -23.828 -0.762 1 95.25 150 SER B O 1
ATOM 6268 N N . SER B 1 151 ? -22.984 -25.078 -2.018 1 94.44 151 SER B N 1
ATOM 6269 C CA . SER B 1 151 ? -24.016 -26.109 -2.186 1 94.44 151 SER B CA 1
ATOM 6270 C C . SER B 1 151 ? -24.25 -26.875 -0.891 1 94.44 151 SER B C 1
ATOM 6272 O O . SER B 1 151 ? -25.375 -27.25 -0.576 1 94.44 151 SER B O 1
ATOM 6274 N N . ALA B 1 152 ? -23.188 -27.125 -0.158 1 95.31 152 ALA B N 1
ATOM 6275 C CA . ALA B 1 152 ? -23.297 -27.828 1.117 1 95.31 152 ALA B CA 1
ATOM 6276 C C . ALA B 1 152 ? -24.219 -27.094 2.078 1 95.31 152 ALA B C 1
ATOM 6278 O O . ALA B 1 152 ? -25.047 -27.703 2.752 1 95.31 152 ALA B O 1
ATOM 6279 N N . ALA B 1 153 ? -24.031 -25.797 2.168 1 95.69 153 ALA B N 1
ATOM 6280 C CA . ALA B 1 153 ? -24.875 -24.969 3.018 1 95.69 153 ALA B CA 1
ATOM 6281 C C . ALA B 1 153 ? -26.328 -25 2.525 1 95.69 153 ALA B C 1
ATOM 6283 O O . ALA B 1 153 ? -27.25 -25.125 3.322 1 95.69 153 ALA B O 1
ATOM 6284 N N . ALA B 1 154 ? -26.516 -24.859 1.24 1 94.94 154 ALA B N 1
ATOM 6285 C CA . ALA B 1 154 ? -27.844 -24.812 0.644 1 94.94 154 ALA B CA 1
ATOM 6286 C C . ALA B 1 154 ? -28.578 -26.125 0.857 1 94.94 154 ALA B C 1
ATOM 6288 O O . ALA B 1 154 ? -29.797 -26.141 1.04 1 94.94 154 ALA B O 1
ATOM 6289 N N . ASN B 1 155 ? -27.875 -27.188 0.861 1 96.5 155 ASN B N 1
ATOM 6290 C CA . ASN B 1 155 ? -28.469 -28.516 0.972 1 96.5 155 ASN B CA 1
ATOM 6291 C C . ASN B 1 155 ? -28.625 -28.938 2.43 1 96.5 155 ASN B C 1
ATOM 6293 O O . ASN B 1 155 ? -29.062 -30.047 2.713 1 96.5 155 ASN B O 1
ATOM 6297 N N . GLY B 1 156 ? -28.188 -28.156 3.371 1 96.06 156 GLY B N 1
ATOM 6298 C CA . GLY B 1 156 ? -28.328 -28.469 4.785 1 96.06 156 GLY B CA 1
ATOM 6299 C C . GLY B 1 156 ? -27.328 -29.5 5.266 1 96.06 156 GLY B C 1
ATOM 6300 O O . GLY B 1 156 ? -27.609 -30.234 6.223 1 96.06 156 GLY B O 1
ATOM 6301 N N . GLU B 1 157 ? -26.219 -29.594 4.582 1 97 157 GLU B N 1
ATOM 6302 C CA . GLU B 1 157 ? -25.219 -30.594 4.926 1 97 157 GLU B CA 1
ATOM 6303 C C . GLU B 1 157 ? -24.266 -30.094 6.004 1 97 157 GLU B C 1
ATOM 6305 O O . GLU B 1 157 ? -23.484 -30.859 6.562 1 97 157 GLU B O 1
ATOM 6310 N N . VAL B 1 158 ? -24.266 -28.844 6.258 1 97.88 158 VAL B N 1
ATOM 6311 C CA . VAL B 1 158 ? -23.453 -28.219 7.293 1 97.88 158 VAL B CA 1
ATOM 6312 C C . VAL B 1 158 ? -24.25 -28.109 8.594 1 97.88 158 VAL B C 1
ATOM 6314 O O . VAL B 1 158 ? -25.266 -27.422 8.641 1 97.88 158 VAL B O 1
ATOM 6317 N N . ILE B 1 159 ? -23.75 -28.703 9.664 1 97.5 159 ILE B N 1
ATOM 6318 C CA . ILE B 1 159 ? -24.516 -28.781 10.906 1 97.5 159 ILE B CA 1
ATOM 6319 C C . ILE B 1 159 ? -23.734 -28.078 12.023 1 97.5 159 ILE B C 1
ATOM 6321 O O . ILE B 1 159 ? -22.672 -28.547 12.438 1 97.5 159 ILE B O 1
ATOM 6325 N N . LEU B 1 160 ? -24.188 -27.031 12.469 1 97.44 160 LEU B N 1
ATOM 6326 C CA . LEU B 1 160 ? -23.625 -26.266 13.586 1 97.44 160 LEU B CA 1
ATOM 6327 C C . LEU B 1 160 ? -24.375 -26.578 14.875 1 97.44 160 LEU B C 1
ATOM 6329 O O . LEU B 1 160 ? -25.609 -26.531 14.914 1 97.44 160 LEU B O 1
ATOM 6333 N N . SER B 1 161 ? -23.641 -26.953 15.953 1 97 161 SER B N 1
ATOM 6334 C CA . SER B 1 161 ? -24.281 -27.328 17.219 1 97 161 SER B CA 1
ATOM 6335 C C . SER B 1 161 ? -23.406 -26.969 18.406 1 97 161 SER B C 1
ATOM 6337 O O . SER B 1 161 ? -22.219 -26.688 18.25 1 97 161 SER B O 1
ATOM 6339 N N . ARG B 1 162 ? -23.969 -27 19.516 1 95.19 162 ARG B N 1
ATOM 6340 C CA . ARG B 1 162 ? -23.219 -26.844 20.766 1 95.19 162 ARG B CA 1
ATOM 6341 C C . ARG B 1 162 ? -22.453 -28.109 21.109 1 95.19 162 ARG B C 1
ATOM 6343 O O . ARG B 1 162 ? -22.891 -29.219 20.781 1 95.19 162 ARG B O 1
ATOM 6350 N N . VAL B 1 163 ? -21.375 -27.859 21.734 1 93.38 163 VAL B N 1
ATOM 6351 C CA . VAL B 1 163 ? -20.641 -29 22.266 1 93.38 163 VAL B CA 1
ATOM 6352 C C . VAL B 1 163 ? -21.219 -29.406 23.609 1 93.38 163 VAL B C 1
ATOM 6354 O O . VAL B 1 163 ? -21.25 -28.609 24.547 1 93.38 163 VAL B O 1
ATOM 6357 N N . PRO B 1 164 ? -21.594 -30.609 23.75 1 90.19 164 PRO B N 1
ATOM 6358 C CA . PRO B 1 164 ? -22.172 -31.031 25.031 1 90.19 164 PRO B CA 1
ATOM 6359 C C . PRO B 1 164 ? -21.219 -30.844 26.203 1 90.19 164 PRO B C 1
ATOM 6361 O O . PRO B 1 164 ? -20.047 -31.25 26.125 1 90.19 164 PRO B O 1
ATOM 6364 N N . GLY B 1 165 ? -21.688 -30.219 27.25 1 87.81 165 GLY B N 1
ATOM 6365 C CA . GLY B 1 165 ? -20.922 -30.078 28.484 1 87.81 165 GLY B CA 1
ATOM 6366 C C . GLY B 1 165 ? -19.906 -28.938 28.406 1 87.81 165 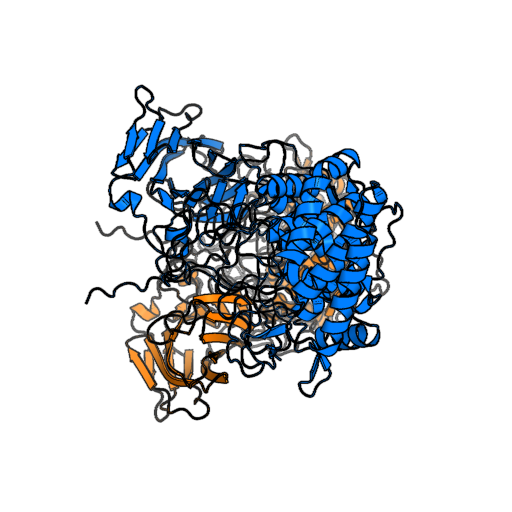GLY B C 1
ATOM 6367 O O . GLY B 1 165 ? -19.156 -28.734 29.359 1 87.81 165 GLY B O 1
ATOM 6368 N N . ASP B 1 166 ? -19.859 -28.312 27.328 1 87.75 166 ASP B N 1
ATOM 6369 C CA . ASP B 1 166 ? -18.938 -27.203 27.188 1 87.75 166 ASP B CA 1
ATOM 6370 C C . ASP B 1 166 ? -19.656 -25.922 26.75 1 87.75 166 ASP B C 1
ATOM 6372 O O . ASP B 1 166 ? -19.906 -25.734 25.547 1 87.75 166 ASP B O 1
ATOM 6376 N N . ALA B 1 167 ? -19.891 -25.016 27.672 1 85.69 167 ALA B N 1
ATOM 6377 C CA . ALA B 1 167 ? -20.672 -23.812 27.422 1 85.69 167 ALA B CA 1
ATOM 6378 C C . ALA B 1 167 ? -19.891 -22.797 26.594 1 85.69 167 ALA B C 1
ATOM 6380 O O . ALA B 1 167 ? -20.484 -21.859 26.047 1 85.69 167 ALA B O 1
ATOM 6381 N N . CYS B 1 168 ? -18.656 -23.094 26.422 1 91.25 168 CYS B N 1
ATOM 6382 C CA . CYS B 1 168 ? -17.812 -22.109 25.75 1 91.25 168 CYS B CA 1
ATOM 6383 C C . CYS B 1 168 ? -17.453 -22.578 24.344 1 91.25 168 CYS B C 1
ATOM 6385 O O . CYS B 1 168 ? -16.609 -21.953 23.688 1 91.25 168 CYS B O 1
ATOM 6387 N N . SER B 1 169 ? -18.141 -23.641 23.875 1 95 169 SER B N 1
ATOM 6388 C CA . SER B 1 169 ? -17.703 -24.172 22.578 1 95 169 SER B CA 1
ATOM 6389 C C . SER B 1 169 ? -18.906 -24.516 21.703 1 95 169 SER B C 1
ATOM 6391 O O . SER B 1 169 ? -19.984 -24.812 22.203 1 95 169 SER B O 1
ATOM 6393 N N . ALA B 1 170 ? -18.719 -24.359 20.469 1 97.25 170 ALA B N 1
ATOM 6394 C CA . ALA B 1 170 ? -19.609 -24.844 19.422 1 97.25 170 ALA B CA 1
ATOM 6395 C C . ALA B 1 170 ? -18.844 -25.625 18.359 1 97.25 170 ALA B C 1
ATOM 6397 O O . ALA B 1 170 ? -17.625 -25.453 18.219 1 97.25 170 ALA B O 1
ATOM 6398 N N . GLU B 1 171 ? -19.5 -26.469 17.672 1 97.56 171 GLU B N 1
ATOM 6399 C CA . GLU B 1 171 ? -18.859 -27.297 16.656 1 97.56 171 GLU B CA 1
ATOM 6400 C C . GLU B 1 171 ? -19.688 -27.328 15.359 1 97.56 171 GLU B C 1
ATOM 6402 O O . GLU B 1 171 ? -20.922 -27.328 15.398 1 97.56 171 GLU B O 1
ATOM 6407 N N . VAL B 1 172 ? -19.016 -27.328 14.273 1 97.75 172 VAL B N 1
ATOM 6408 C CA . VAL B 1 172 ? -19.641 -27.516 12.969 1 97.75 172 VAL B CA 1
ATOM 6409 C C . VAL B 1 172 ? -19.156 -28.812 12.336 1 97.75 172 VAL B C 1
ATOM 6411 O O . VAL B 1 172 ? -17.969 -29.156 12.445 1 97.75 172 VAL B O 1
ATOM 6414 N N . ALA B 1 173 ? -20.078 -29.531 11.703 1 96.75 173 ALA B N 1
ATOM 6415 C CA . ALA B 1 173 ? -19.781 -30.797 11.039 1 96.75 173 ALA B CA 1
ATOM 6416 C C . ALA B 1 173 ? -20.188 -30.75 9.57 1 96.75 173 ALA B C 1
ATOM 6418 O O . ALA B 1 173 ? -21.234 -30.203 9.227 1 96.75 173 ALA B O 1
ATOM 6419 N N . TYR B 1 174 ? -19.359 -31.297 8.797 1 96.44 174 TYR B N 1
ATOM 6420 C CA . TYR B 1 174 ? -19.578 -31.516 7.375 1 96.44 174 TYR B CA 1
ATOM 6421 C C . TYR B 1 174 ? -18.859 -32.781 6.898 1 96.44 174 TYR B C 1
ATOM 6423 O O . TYR B 1 174 ? -17.641 -32.75 6.703 1 96.44 174 TYR B O 1
ATOM 6431 N N . GLY B 1 175 ? -19.625 -33.812 6.652 1 93.62 175 GLY B N 1
ATOM 6432 C CA . GLY B 1 175 ? -18.969 -35.094 6.438 1 93.62 175 GLY B CA 1
ATOM 6433 C C . GLY B 1 175 ? -18.047 -35.469 7.582 1 93.62 175 GLY B C 1
ATOM 6434 O O . GLY B 1 175 ? -18.484 -35.531 8.734 1 93.62 175 GLY B O 1
ATOM 6435 N N . GLU B 1 176 ? -16.797 -35.688 7.223 1 94.25 176 GLU B N 1
ATOM 6436 C CA . GLU B 1 176 ? -15.82 -36.062 8.25 1 94.25 176 GLU B CA 1
ATOM 6437 C C . GLU B 1 176 ? -15.109 -34.844 8.805 1 94.25 176 GLU B C 1
ATOM 6439 O O . GLU B 1 176 ? -14.359 -34.938 9.773 1 94.25 176 GLU B O 1
ATOM 6444 N N . LEU B 1 177 ? -15.289 -33.75 8.211 1 95.69 177 LEU B N 1
ATOM 6445 C CA . LEU B 1 177 ? -14.68 -32.5 8.664 1 95.69 177 LEU B CA 1
ATOM 6446 C C . LEU B 1 177 ? -15.391 -31.984 9.914 1 95.69 177 LEU B C 1
ATOM 6448 O O . LEU B 1 177 ? -16.625 -32.031 10 1 95.69 177 LEU B O 1
ATOM 6452 N N . ARG B 1 178 ? -14.609 -31.594 10.914 1 96.94 178 ARG B N 1
ATOM 6453 C CA . ARG B 1 178 ? -15.109 -30.953 12.125 1 96.94 178 ARG B CA 1
ATOM 6454 C C . ARG B 1 178 ? -14.328 -29.672 12.422 1 96.94 178 ARG B C 1
ATOM 6456 O O . ARG B 1 178 ? -13.109 -29.625 12.25 1 96.94 178 ARG B O 1
ATOM 6463 N N . ALA B 1 179 ? -14.977 -28.688 12.766 1 97.81 179 ALA B N 1
ATOM 6464 C CA . ALA B 1 179 ? -14.359 -27.469 13.297 1 97.81 179 ALA B CA 1
ATOM 6465 C C . ALA B 1 179 ? -14.984 -27.078 14.633 1 97.81 179 ALA B C 1
ATOM 6467 O O . ALA B 1 179 ? -16.203 -27.078 14.773 1 97.81 179 ALA B O 1
ATOM 6468 N N . THR B 1 180 ? -14.227 -26.812 15.625 1 97.94 180 THR B N 1
ATOM 6469 C CA . THR B 1 180 ? -14.688 -26.422 16.953 1 97.94 180 THR B CA 1
ATOM 6470 C C . THR B 1 180 ? -14.219 -25 17.281 1 97.94 180 THR B C 1
ATOM 6472 O O . THR B 1 180 ? -13.039 -24.688 17.172 1 97.94 180 THR B O 1
ATOM 6475 N N . VAL B 1 181 ? -15.148 -24.172 17.609 1 97.81 181 VAL B N 1
ATOM 6476 C CA . VAL B 1 181 ? -14.828 -22.828 18.109 1 97.81 181 VAL B CA 1
ATOM 6477 C C . VAL B 1 181 ? -14.945 -22.797 19.625 1 97.81 181 VAL B C 1
ATOM 6479 O O . VAL B 1 181 ? -15.945 -23.266 20.188 1 97.81 181 VAL B O 1
ATOM 6482 N N . THR B 1 182 ? -13.922 -22.344 20.266 1 96.12 182 THR B N 1
ATOM 6483 C CA . THR B 1 182 ? -13.891 -22.234 21.719 1 96.12 182 THR B CA 1
ATOM 6484 C C . THR B 1 182 ? -13.586 -20.812 22.141 1 96.12 182 THR B C 1
ATOM 6486 O O . THR B 1 182 ? -12.562 -20.234 21.75 1 96.12 182 THR B O 1
ATOM 6489 N N . ALA B 1 183 ? -14.469 -20.266 22.891 1 94.44 183 ALA B N 1
ATOM 6490 C CA . ALA B 1 183 ? -14.25 -18.938 23.453 1 94.44 183 ALA B CA 1
ATOM 6491 C C . ALA B 1 183 ? -13.344 -19.016 24.688 1 94.44 183 ALA B C 1
ATOM 6493 O O . ALA B 1 183 ? -13.461 -19.922 25.5 1 94.44 183 ALA B O 1
ATOM 6494 N N . GLU B 1 184 ? -12.344 -18.094 24.734 1 84.69 184 GLU B N 1
ATOM 6495 C CA . GLU B 1 184 ? -11.477 -18.016 25.906 1 84.69 184 GLU B CA 1
ATOM 6496 C C . GLU B 1 184 ? -12.125 -17.203 27.016 1 84.69 184 GLU B C 1
ATOM 6498 O O . GLU B 1 184 ? -12.773 -16.188 26.75 1 84.69 184 GLU B O 1
ATOM 6503 N N . PRO B 1 185 ? -12.062 -17.812 28.234 1 70.94 185 PRO B N 1
ATOM 6504 C CA . PRO B 1 185 ? -12.609 -17.016 29.328 1 70.94 185 PRO B CA 1
ATOM 6505 C C . PRO B 1 185 ? -11.852 -15.711 29.562 1 70.94 185 PRO B C 1
ATOM 6507 O O . PRO B 1 185 ? -10.648 -15.641 29.297 1 70.94 185 PRO B O 1
ATOM 6510 N N . GLN B 1 186 ? -12.469 -14.633 29.609 1 66 186 GLN B N 1
ATOM 6511 C CA . GLN B 1 186 ? -11.844 -13.344 29.906 1 66 186 GLN B CA 1
ATOM 6512 C C . GLN B 1 186 ? -11.234 -13.336 31.297 1 66 186 GLN B C 1
ATOM 6514 O O . GLN B 1 186 ? -11.758 -13.969 32.219 1 66 186 GLN B O 1
ATOM 6519 N N . ASP B 1 187 ? -9.969 -12.836 31.375 1 57.66 187 ASP B N 1
ATOM 6520 C CA . ASP B 1 187 ? -9.469 -12.609 32.719 1 57.66 187 ASP B CA 1
ATOM 6521 C C . ASP B 1 187 ? -10.461 -11.789 33.531 1 57.66 187 ASP B C 1
ATOM 6523 O O . ASP B 1 187 ? -10.688 -10.609 33.25 1 57.66 187 ASP B O 1
ATOM 6527 N N . GLY B 1 188 ? -11.094 -12.344 34.5 1 57.06 188 GLY B N 1
ATOM 6528 C CA . GLY B 1 188 ? -11.953 -11.688 35.469 1 57.06 188 GLY B CA 1
ATOM 6529 C C . GLY B 1 188 ? -13.406 -11.625 35.031 1 57.06 188 GLY B C 1
ATOM 6530 O O . GLY B 1 188 ? -14.242 -11.039 35.719 1 57.06 188 GLY B O 1
ATOM 6531 N N . SER B 1 189 ? -13.609 -11.727 33.719 1 57.47 189 SER B N 1
ATOM 6532 C CA . SER B 1 189 ? -15.008 -11.547 33.312 1 57.47 189 SER B CA 1
ATOM 6533 C C . SER B 1 189 ? -15.672 -12.891 33.031 1 57.47 189 SER B C 1
ATOM 6535 O O . SER B 1 189 ? -14.984 -13.898 32.844 1 57.47 189 SER B O 1
ATOM 6537 N N . GLY B 1 190 ? -17.031 -12.984 33.344 1 64.44 190 GLY B N 1
ATOM 6538 C CA . GLY B 1 190 ? -18.094 -13.961 33.219 1 64.44 190 GLY B CA 1
ATOM 6539 C C . GLY B 1 190 ? -17.906 -14.898 32.031 1 64.44 190 GLY B C 1
ATOM 6540 O O . GLY B 1 190 ? -16.969 -14.742 31.266 1 64.44 190 GLY B O 1
ATOM 6541 N N . VAL B 1 191 ? -18.578 -15.883 31.953 1 77.06 191 VAL B N 1
ATOM 6542 C CA . VAL B 1 191 ? -18.656 -16.938 30.953 1 77.06 191 VAL B CA 1
ATOM 6543 C C . VAL B 1 191 ? -19.188 -16.359 29.641 1 77.06 191 VAL B C 1
ATOM 6545 O O . VAL B 1 191 ? -20.234 -15.688 29.641 1 77.06 191 VAL B O 1
ATOM 6548 N N . PRO B 1 192 ? -18.344 -16.406 28.531 1 90.69 192 PRO B N 1
ATOM 6549 C CA . PRO B 1 192 ? -18.906 -15.969 27.25 1 90.69 192 PRO B CA 1
ATOM 6550 C C . PRO B 1 192 ? -20.234 -16.656 26.906 1 90.69 192 PRO B C 1
ATOM 6552 O O . PRO B 1 192 ? -20.5 -17.75 27.406 1 90.69 192 PRO B O 1
ATOM 6555 N N . SER B 1 193 ? -21.047 -15.969 26.25 1 92.25 193 SER B N 1
ATOM 6556 C CA . SER B 1 193 ? -22.281 -16.547 25.734 1 92.25 193 SER B CA 1
ATOM 6557 C C . SER B 1 193 ? -22.141 -16.906 24.25 1 92.25 193 SER B C 1
ATOM 6559 O O . SER B 1 193 ? -21.5 -16.172 23.484 1 92.25 193 SER B O 1
ATOM 6561 N N . ILE B 1 194 ? -22.688 -18.031 23.859 1 95.69 194 ILE B N 1
ATOM 6562 C CA . ILE B 1 194 ? -22.703 -18.453 22.469 1 95.69 194 ILE B CA 1
ATOM 6563 C C . ILE B 1 194 ? -24.141 -18.625 21.984 1 95.69 194 ILE B C 1
ATOM 6565 O O . ILE B 1 194 ? -24.938 -19.312 22.625 1 95.69 194 ILE B O 1
ATOM 6569 N N . ILE B 1 195 ? -24.438 -17.953 20.891 1 97.06 195 ILE B N 1
ATOM 6570 C CA . ILE B 1 195 ? -25.75 -18.062 20.266 1 97.06 195 ILE B CA 1
ATOM 6571 C C . ILE B 1 195 ? -25.594 -18.609 18.844 1 97.06 195 ILE B C 1
ATOM 6573 O O . ILE B 1 195 ? -24.781 -18.094 18.062 1 97.06 195 ILE B O 1
ATOM 6577 N N . LEU B 1 196 ? -26.328 -19.656 18.531 1 97.56 196 LEU B N 1
ATOM 6578 C CA . LEU B 1 196 ? -26.328 -20.25 17.203 1 97.56 196 LEU B CA 1
ATOM 6579 C C . LEU B 1 196 ? -27.625 -19.938 16.453 1 97.56 196 LEU B C 1
ATOM 6581 O O . LEU B 1 196 ? -28.703 -19.984 17.047 1 97.56 196 LEU B O 1
ATOM 6585 N N . ASP B 1 197 ? -27.562 -19.531 15.242 1 97.12 197 ASP B N 1
ATOM 6586 C CA . ASP B 1 197 ? -28.688 -19.297 14.336 1 97.12 197 ASP B CA 1
ATOM 6587 C C . ASP B 1 197 ? -28.344 -19.75 12.914 1 97.12 197 ASP B C 1
ATOM 6589 O O . ASP B 1 197 ? -27.719 -19 12.156 1 97.12 197 ASP B O 1
ATOM 6593 N N . GLY B 1 198 ? -28.891 -20.922 12.531 1 95.88 198 GLY B N 1
ATOM 6594 C CA . GLY B 1 198 ? -28.469 -21.5 11.266 1 95.88 198 GLY B CA 1
ATOM 6595 C C . GLY B 1 198 ? -27 -21.828 11.219 1 95.88 198 GLY B C 1
ATOM 6596 O O . GLY B 1 198 ? -26.5 -22.609 12.031 1 95.88 198 GLY B O 1
ATOM 6597 N N . LEU B 1 199 ? -26.312 -21.078 10.305 1 97.19 199 LEU B N 1
ATOM 6598 C CA . LEU B 1 199 ? -24.891 -21.297 10.141 1 97.19 199 LEU B CA 1
ATOM 6599 C C . LEU B 1 199 ? -24.078 -20.203 10.82 1 97.19 199 LEU B C 1
ATOM 6601 O O . LEU B 1 199 ? -22.859 -20.156 10.719 1 97.19 199 LEU B O 1
ATOM 6605 N N . ASP B 1 200 ? -24.844 -19.297 11.531 1 98.06 200 ASP B N 1
ATOM 6606 C CA . ASP B 1 200 ? -24.219 -18.188 12.234 1 98.06 200 ASP B CA 1
ATOM 6607 C C . ASP B 1 200 ? -23.938 -18.547 13.695 1 98.06 200 ASP B C 1
ATOM 6609 O O . ASP B 1 200 ? -24.734 -19.219 14.336 1 98.06 200 ASP B O 1
ATOM 6613 N N . CYS B 1 201 ? -22.812 -18.172 14.156 1 98.12 201 CYS B N 1
ATOM 6614 C CA . CYS B 1 201 ? -22.391 -18.297 15.547 1 98.12 201 CYS B CA 1
ATOM 6615 C C . CYS B 1 201 ? -21.938 -16.953 16.109 1 98.12 201 CYS B C 1
ATOM 6617 O O . CYS B 1 201 ? -21.031 -16.328 15.555 1 98.12 201 CYS B O 1
ATOM 6619 N N . VAL B 1 202 ? -22.562 -16.484 17.156 1 98.06 202 VAL B N 1
ATOM 6620 C CA . VAL B 1 202 ? -22.156 -15.25 17.812 1 98.06 202 VAL B CA 1
ATOM 6621 C C . VAL B 1 202 ? -21.625 -15.547 19.203 1 98.06 202 VAL B C 1
ATOM 6623 O O . VAL B 1 202 ? -22.312 -16.141 20.031 1 98.06 202 VAL B O 1
ATOM 6626 N N . ILE B 1 203 ? -20.438 -15.211 19.422 1 96.75 203 ILE B N 1
ATOM 6627 C CA . ILE B 1 203 ? -19.812 -15.297 20.734 1 96.75 203 ILE B CA 1
ATOM 6628 C C . ILE B 1 203 ? -19.734 -13.914 21.375 1 96.75 203 ILE B C 1
ATOM 6630 O O . ILE B 1 203 ? -19.203 -12.977 20.781 1 96.75 203 ILE B O 1
ATOM 6634 N N . SER B 1 204 ? -20.219 -13.781 22.609 1 95.56 204 SER B N 1
ATOM 6635 C CA . SER B 1 204 ? -20.328 -12.469 23.219 1 95.56 204 SER B CA 1
ATOM 6636 C C . SER B 1 204 ? -19.703 -12.453 24.625 1 95.56 204 SER B C 1
ATOM 6638 O O . SER B 1 204 ? -19.797 -13.445 25.344 1 95.56 204 SER B O 1
ATOM 6640 N N . TRP B 1 205 ? -19.125 -11.375 24.969 1 94.12 205 TRP B N 1
ATOM 6641 C CA . TRP B 1 205 ? -18.594 -11.055 26.297 1 94.12 205 TRP B CA 1
ATOM 6642 C C . TRP B 1 205 ? -19.094 -9.703 26.781 1 94.12 205 TRP B C 1
ATOM 6644 O O . TRP B 1 205 ? -19.281 -8.781 25.984 1 94.12 205 TRP B O 1
ATOM 6654 N N . GLN B 1 206 ? -19.359 -9.578 28.016 1 93.31 206 GLN B N 1
ATOM 6655 C CA . GLN B 1 206 ? -19.375 -8.266 28.656 1 93.31 206 GLN B CA 1
ATOM 6656 C C . GLN B 1 206 ? -17.984 -7.91 29.203 1 93.31 206 GLN B C 1
ATOM 6658 O O . GLN B 1 206 ? -17.531 -8.516 30.172 1 93.31 206 GLN B O 1
ATOM 6663 N N . VAL B 1 207 ? -17.391 -6.938 28.625 1 93.31 207 VAL B N 1
ATOM 6664 C CA . VAL B 1 207 ? -16 -6.625 28.938 1 93.31 207 VAL B CA 1
ATOM 6665 C C . VAL B 1 207 ? -15.93 -5.32 29.719 1 93.31 207 VAL B C 1
ATOM 6667 O O . VAL B 1 207 ? -16.547 -4.32 29.344 1 93.31 207 VAL B O 1
ATOM 6670 N N . THR B 1 208 ? -15.242 -5.309 30.797 1 94.38 208 THR B N 1
ATOM 6671 C CA . THR B 1 208 ? -14.922 -4.082 31.516 1 94.38 208 THR B CA 1
ATOM 6672 C C . THR B 1 208 ? -13.438 -3.76 31.406 1 94.38 208 THR B C 1
ATOM 6674 O O . THR B 1 208 ? -12.586 -4.555 31.812 1 94.38 208 THR B O 1
ATOM 6677 N N . ILE B 1 209 ? -13.164 -2.637 30.812 1 94.94 209 ILE B N 1
ATOM 6678 C CA . ILE B 1 209 ? -11.797 -2.139 30.719 1 94.94 209 ILE B CA 1
ATOM 6679 C C . ILE B 1 209 ? -11.484 -1.23 31.906 1 94.94 209 ILE B C 1
ATOM 6681 O O . ILE B 1 209 ? -12.148 -0.204 32.094 1 94.94 209 ILE B O 1
ATOM 6685 N N . PRO B 1 210 ? -10.531 -1.577 32.75 1 94.62 210 PRO B N 1
ATOM 6686 C CA . PRO B 1 210 ? -10.172 -0.656 33.812 1 94.62 210 PRO B CA 1
ATOM 6687 C C . PRO B 1 210 ? -9.688 0.697 33.312 1 94.62 210 PRO B C 1
ATOM 6689 O O . PRO B 1 210 ? -9.336 0.822 32.125 1 94.62 210 PRO B O 1
ATOM 6692 N N . ALA B 1 211 ? -9.688 1.674 34.156 1 94 211 ALA B N 1
ATOM 6693 C CA . ALA B 1 211 ? -9.273 3.029 33.812 1 94 211 ALA B CA 1
ATOM 6694 C C . ALA B 1 211 ? -7.859 3.037 33.219 1 94 211 ALA B C 1
ATOM 6696 O O . ALA B 1 211 ? -6.926 2.527 33.844 1 94 211 ALA B O 1
ATOM 6697 N N . ARG B 1 212 ? -7.754 3.619 32.062 1 93 212 ARG B N 1
ATOM 6698 C CA . ARG B 1 212 ? -6.473 3.812 31.375 1 93 212 ARG B CA 1
ATOM 6699 C C . ARG B 1 212 ? -5.703 2.5 31.281 1 93 212 ARG B C 1
ATOM 6701 O O . ARG B 1 212 ? -4.508 2.451 31.562 1 93 212 ARG B O 1
ATOM 6708 N N . ALA B 1 213 ? -6.422 1.485 30.938 1 94.19 213 ALA B N 1
ATOM 6709 C CA . ALA B 1 213 ? -5.828 0.151 30.891 1 94.19 213 ALA B CA 1
ATOM 6710 C C . ALA B 1 213 ? -6.383 -0.662 29.734 1 94.19 213 ALA B C 1
ATOM 6712 O O . ALA B 1 213 ? -6.871 -0.097 28.75 1 94.19 213 ALA B O 1
ATOM 6713 N N . GLU B 1 214 ? -6.047 -1.901 29.719 1 94.19 214 GLU B N 1
ATOM 6714 C CA . GLU B 1 214 ? -6.504 -2.785 28.641 1 94.19 214 GLU B CA 1
ATOM 6715 C C . GLU B 1 214 ? -7.051 -4.094 29.219 1 94.19 214 GLU B C 1
ATOM 6717 O O . GLU B 1 214 ? -6.828 -4.414 30.375 1 94.19 214 GLU B O 1
ATOM 6722 N N . THR B 1 215 ? -7.793 -4.777 28.547 1 93.5 215 THR B N 1
ATOM 6723 C CA . THR B 1 215 ? -8.25 -6.148 28.75 1 93.5 215 THR B CA 1
ATOM 6724 C C . THR B 1 215 ? -8.305 -6.906 27.422 1 93.5 215 THR B C 1
ATOM 6726 O O . THR B 1 215 ? -8.047 -6.332 26.359 1 93.5 215 THR B O 1
ATOM 6729 N N . SER B 1 216 ? -8.477 -8.25 27.484 1 94.75 216 SER B N 1
ATOM 6730 C CA . SER B 1 216 ? -8.453 -9.008 26.25 1 94.75 216 SER B CA 1
ATOM 6731 C C . SER B 1 216 ? -9.438 -10.172 26.297 1 94.75 216 SER B C 1
ATOM 6733 O O . SER B 1 216 ? -9.789 -10.648 27.375 1 94.75 216 SER B O 1
ATOM 6735 N N . VAL B 1 217 ? -9.906 -10.5 25.203 1 94.94 217 VAL B N 1
ATOM 6736 C CA . VAL B 1 217 ? -10.703 -11.695 24.984 1 94.94 217 VAL B CA 1
ATOM 6737 C C . VAL B 1 217 ? -10.203 -12.414 23.719 1 94.94 217 VAL B C 1
ATOM 6739 O O . VAL B 1 217 ? -9.391 -11.875 22.969 1 94.94 217 VAL B O 1
ATOM 6742 N N . GLY B 1 218 ? -10.656 -13.656 23.562 1 94.75 218 GLY B N 1
ATOM 6743 C CA . GLY B 1 218 ? -10.195 -14.383 22.391 1 94.75 218 GLY B CA 1
ATOM 6744 C C . GLY B 1 218 ? -10.992 -15.648 22.109 1 94.75 218 GLY B C 1
ATOM 6745 O O . GLY B 1 218 ? -11.898 -15.992 22.875 1 94.75 218 GLY B O 1
ATOM 6746 N N . LEU B 1 219 ? -10.75 -16.203 21 1 96 219 LEU B N 1
ATOM 6747 C CA . LEU B 1 219 ? -11.32 -17.484 20.625 1 96 219 LEU B CA 1
ATOM 6748 C C . LEU B 1 219 ? -10.336 -18.297 19.781 1 96 219 LEU B C 1
ATOM 6750 O O . LEU B 1 219 ? -9.359 -17.75 19.266 1 96 219 LEU B O 1
ATOM 6754 N N . HIS B 1 220 ? -10.602 -19.562 19.781 1 97 220 HIS B N 1
ATOM 6755 C CA . HIS B 1 220 ? -9.797 -20.531 19.062 1 97 220 HIS B CA 1
ATOM 6756 C C . HIS B 1 220 ? -10.672 -21.438 18.203 1 97 220 HIS B C 1
ATOM 6758 O O . HIS B 1 220 ? -11.703 -21.938 18.656 1 97 220 HIS B O 1
ATOM 6764 N N . ILE B 1 221 ? -10.273 -21.562 16.969 1 98.12 221 ILE B N 1
ATOM 6765 C CA . ILE B 1 221 ? -10.969 -22.453 16.047 1 98.12 221 ILE B CA 1
ATOM 6766 C C . ILE B 1 221 ? -10.039 -23.594 15.617 1 98.12 221 ILE B C 1
ATOM 6768 O O . ILE B 1 221 ? -8.992 -23.344 15 1 98.12 221 ILE B O 1
ATOM 6772 N N . ALA B 1 222 ? -10.383 -24.781 15.906 1 98.12 222 ALA B N 1
ATOM 6773 C CA . ALA B 1 222 ? -9.625 -25.969 15.523 1 98.12 222 ALA B CA 1
ATOM 6774 C C . ALA B 1 222 ? -10.359 -26.766 14.453 1 98.12 222 ALA B C 1
ATOM 6776 O O . ALA B 1 222 ? -11.586 -26.922 14.516 1 98.12 222 ALA B O 1
ATOM 6777 N N . VAL B 1 223 ? -9.625 -27.219 13.461 1 98.06 223 VAL B N 1
ATOM 6778 C CA . VAL B 1 223 ? -10.242 -27.938 12.344 1 98.06 223 VAL B CA 1
ATOM 6779 C C . VAL B 1 223 ? -9.617 -29.328 12.211 1 98.06 223 VAL B C 1
ATOM 6781 O O . VAL B 1 223 ? -8.398 -29.469 12.328 1 98.06 223 VAL B O 1
ATOM 6784 N N . SER B 1 224 ? -10.438 -30.297 12.078 1 96.56 224 SER B N 1
ATOM 6785 C CA . SER B 1 224 ? -10.047 -31.656 11.695 1 96.56 224 SER B CA 1
ATOM 6786 C C . SER B 1 224 ? -10.602 -32.031 10.328 1 96.56 224 SER B C 1
ATOM 6788 O O . SER B 1 224 ? -11.82 -32.062 10.133 1 96.56 224 SER B O 1
ATOM 6790 N N . SER B 1 225 ? -9.719 -32.219 9.414 1 92.56 225 SER B N 1
ATOM 6791 C CA . SER B 1 225 ? -10.086 -32.562 8.055 1 92.56 225 SER B CA 1
ATOM 6792 C C . SER B 1 225 ? -9.297 -33.781 7.57 1 92.56 225 SER B C 1
ATOM 6794 O O . SER B 1 225 ? -8.383 -33.656 6.75 1 92.56 225 SER B O 1
ATOM 6796 N N . PRO B 1 226 ? -9.68 -34.938 7.906 1 88.12 226 PRO B N 1
ATOM 6797 C CA . PRO B 1 226 ? -8.883 -36.125 7.641 1 88.12 226 PRO B CA 1
ATOM 6798 C C . PRO B 1 226 ? -8.844 -36.5 6.156 1 88.12 226 PRO B C 1
ATOM 6800 O O . PRO B 1 226 ? -7.988 -37.281 5.73 1 88.12 226 PRO B O 1
ATOM 6803 N N . ARG B 1 227 ? -9.664 -36 5.309 1 84.31 227 ARG B N 1
ATOM 6804 C CA . ARG B 1 227 ? -9.727 -36.406 3.902 1 84.31 227 ARG B CA 1
ATOM 6805 C C . ARG B 1 227 ? -8.875 -35.469 3.041 1 84.31 227 ARG B C 1
ATOM 6807 O O . ARG B 1 227 ? -8.844 -35.594 1.817 1 84.31 227 ARG B O 1
ATOM 6814 N N . ASN B 1 228 ? -8.148 -34.625 3.617 1 90.69 228 ASN B N 1
ATOM 6815 C CA . ASN B 1 228 ? -7.301 -33.75 2.838 1 90.69 228 ASN B CA 1
ATOM 6816 C C . ASN B 1 228 ? -6.184 -34.5 2.129 1 90.69 228 ASN B C 1
ATOM 6818 O O . ASN B 1 228 ? -5.59 -35.406 2.703 1 90.69 228 ASN B O 1
ATOM 6822 N N . ALA B 1 229 ? -5.906 -34.094 0.904 1 91.81 229 ALA B N 1
ATOM 6823 C CA . ALA B 1 229 ? -4.875 -34.781 0.106 1 91.81 229 ALA B CA 1
ATOM 6824 C C . ALA B 1 229 ? -3.479 -34.344 0.554 1 91.81 229 ALA B C 1
ATOM 6826 O O . ALA B 1 229 ? -2.496 -35.031 0.274 1 91.81 229 ALA B O 1
ATOM 6827 N N . VAL B 1 230 ? -3.355 -33.219 1.156 1 95.38 230 VAL B N 1
ATOM 6828 C CA . VAL B 1 230 ? -2.08 -32.656 1.583 1 95.38 230 VAL B CA 1
ATOM 6829 C C . VAL B 1 230 ? -2.137 -32.312 3.07 1 95.38 230 VAL B C 1
ATOM 6831 O O . VAL B 1 230 ? -3.221 -32.125 3.631 1 95.38 230 VAL B O 1
ATOM 6834 N N . ILE B 1 231 ? -1.008 -32.281 3.717 1 95.5 231 ILE B N 1
ATOM 6835 C CA . ILE B 1 231 ? -0.857 -31.922 5.121 1 95.5 231 ILE B CA 1
ATOM 6836 C C . ILE B 1 231 ? 0.276 -30.906 5.277 1 95.5 231 ILE B C 1
ATOM 6838 O O . ILE B 1 231 ? 0.993 -30.609 4.316 1 95.5 231 ILE B O 1
ATOM 6842 N N . ALA B 1 232 ? 0.412 -30.344 6.438 1 95.25 232 ALA B N 1
ATOM 6843 C CA . ALA B 1 232 ? 1.497 -29.406 6.738 1 95.25 232 ALA B CA 1
ATOM 6844 C C . ALA B 1 232 ? 2.852 -30.109 6.684 1 95.25 232 ALA B C 1
ATOM 6846 O O . ALA B 1 232 ? 2.967 -31.281 7.055 1 95.25 232 ALA B O 1
ATOM 6847 N N . ALA B 1 233 ? 3.818 -29.344 6.203 1 95.31 233 ALA B N 1
ATOM 6848 C CA . ALA B 1 233 ? 5.176 -29.875 6.301 1 95.31 233 ALA B CA 1
ATOM 6849 C C . ALA B 1 233 ? 5.574 -30.094 7.758 1 95.31 233 ALA B C 1
ATOM 6851 O O . ALA B 1 233 ? 5.348 -29.234 8.609 1 95.31 233 ALA B O 1
ATOM 6852 N N . ASN B 1 234 ? 6.094 -31.156 8.047 1 89.88 234 ASN B N 1
ATOM 6853 C CA . ASN B 1 234 ? 6.473 -31.516 9.406 1 89.88 234 ASN B CA 1
ATOM 6854 C C . ASN B 1 234 ? 7.84 -30.953 9.781 1 89.88 234 ASN B C 1
ATOM 6856 O O . ASN B 1 234 ? 8.047 -30.516 10.922 1 89.88 234 ASN B O 1
ATOM 6860 N N . ALA B 1 235 ? 8.711 -30.938 8.805 1 89.06 235 ALA B N 1
ATOM 6861 C CA . ALA B 1 235 ? 10.094 -30.531 9.062 1 89.06 235 ALA B CA 1
ATOM 6862 C C . ALA B 1 235 ? 10.211 -29.016 9.172 1 89.06 235 ALA B C 1
ATOM 6864 O O . ALA B 1 235 ? 9.383 -28.281 8.625 1 89.06 235 ALA B O 1
ATOM 6865 N N . ASP B 1 236 ? 11.273 -28.609 9.906 1 93.12 236 ASP B N 1
ATOM 6866 C CA . ASP B 1 236 ? 11.57 -27.172 10 1 93.12 236 ASP B CA 1
ATOM 6867 C C . ASP B 1 236 ? 11.898 -26.594 8.625 1 93.12 236 ASP B C 1
ATOM 6869 O O . ASP B 1 236 ? 12.406 -27.297 7.75 1 93.12 236 ASP B O 1
ATOM 6873 N N . CYS B 1 237 ? 11.625 -25.359 8.516 1 96 237 CYS B N 1
ATOM 6874 C CA . CYS B 1 237 ? 11.93 -24.656 7.273 1 96 237 CYS B CA 1
ATOM 6875 C C . CYS B 1 237 ? 13.43 -24.641 7.008 1 96 237 CYS B C 1
ATOM 6877 O O . CYS B 1 237 ? 14.203 -24.156 7.832 1 96 237 CYS B O 1
ATOM 6879 N N . PRO B 1 238 ? 13.852 -25.109 5.895 1 95.62 238 PRO B N 1
ATOM 6880 C CA . PRO B 1 238 ? 15.289 -25.219 5.637 1 95.62 238 PRO B CA 1
ATOM 6881 C C . PRO B 1 238 ? 15.969 -23.859 5.477 1 95.62 238 PRO B C 1
ATOM 6883 O O . PRO B 1 238 ? 17.203 -23.766 5.559 1 95.62 238 PRO B O 1
ATOM 6886 N N . TRP B 1 239 ? 15.195 -22.781 5.258 1 96.5 239 TRP B N 1
ATOM 6887 C CA . TRP B 1 239 ? 15.812 -21.469 5.086 1 96.5 239 TRP B CA 1
ATOM 6888 C C . TRP B 1 239 ? 15.398 -20.531 6.211 1 96.5 239 TRP B C 1
ATOM 6890 O O . TRP B 1 239 ? 15.344 -19.312 6.023 1 96.5 239 TRP B O 1
ATOM 6900 N N . ALA B 1 240 ? 15.062 -21.031 7.363 1 93.5 240 ALA B N 1
ATOM 6901 C CA . ALA B 1 240 ? 14.57 -20.25 8.492 1 93.5 240 ALA B CA 1
ATOM 6902 C C . ALA B 1 240 ? 15.617 -19.25 8.961 1 93.5 240 ALA B C 1
ATOM 6904 O O . ALA B 1 240 ? 15.281 -18.172 9.469 1 93.5 240 ALA B O 1
ATOM 6905 N N . ASP B 1 241 ? 16.922 -19.547 8.766 1 93.19 241 ASP B N 1
ATOM 6906 C CA . ASP B 1 241 ? 17.984 -18.703 9.297 1 93.19 241 ASP B CA 1
ATOM 6907 C C . ASP B 1 241 ? 18.594 -17.828 8.195 1 93.19 241 ASP B C 1
ATOM 6909 O O . ASP B 1 241 ? 19.609 -17.156 8.414 1 93.19 241 ASP B O 1
ATOM 6913 N N . VAL B 1 242 ? 18.016 -17.828 7.023 1 93.94 242 VAL B N 1
ATOM 6914 C CA . VAL B 1 242 ? 18.531 -17.062 5.902 1 93.94 242 VAL B CA 1
ATOM 6915 C C . VAL B 1 242 ? 17.984 -15.641 5.949 1 93.94 242 VAL B C 1
ATOM 6917 O O . VAL B 1 242 ? 16.766 -15.445 6.082 1 93.94 242 VAL B O 1
ATOM 6920 N N . GLN B 1 243 ? 18.891 -14.656 5.898 1 92.69 243 GLN B N 1
ATOM 6921 C CA . GLN B 1 243 ? 18.516 -13.25 5.773 1 92.69 243 GLN B CA 1
ATOM 6922 C C . GLN B 1 243 ? 19.406 -12.539 4.754 1 92.69 243 GLN B C 1
ATOM 6924 O O . GLN B 1 243 ? 20.609 -12.797 4.68 1 92.69 243 GLN B O 1
ATOM 6929 N N . VAL B 1 244 ? 18.781 -11.695 4.02 1 94.69 244 VAL B N 1
ATOM 6930 C CA . VAL B 1 244 ? 19.484 -10.969 2.971 1 94.69 244 VAL B CA 1
ATOM 6931 C C . VAL B 1 244 ? 19.531 -9.477 3.309 1 94.69 244 VAL B C 1
ATOM 6933 O O . VAL B 1 244 ? 18.547 -8.922 3.793 1 94.69 244 VAL B O 1
ATOM 6936 N N . GLU B 1 245 ? 20.672 -8.867 3.17 1 92.5 245 GLU B N 1
ATOM 6937 C CA . GLU B 1 245 ? 20.859 -7.426 3.277 1 92.5 245 GLU B CA 1
ATOM 6938 C C . GLU B 1 245 ? 21.406 -6.844 1.98 1 92.5 245 GLU B C 1
ATOM 6940 O O . GLU B 1 245 ? 22.172 -7.504 1.271 1 92.5 245 GLU B O 1
ATOM 6945 N N . ALA B 1 246 ? 21.031 -5.727 1.626 1 91.31 246 ALA B N 1
ATOM 6946 C CA . ALA B 1 246 ? 21.516 -5.023 0.437 1 91.31 246 ALA B CA 1
ATOM 6947 C C . ALA B 1 246 ? 21.469 -3.51 0.639 1 91.31 246 ALA B C 1
ATOM 6949 O O . ALA B 1 246 ? 20.703 -3.014 1.48 1 91.31 246 ALA B O 1
ATOM 6950 N N . ALA B 1 247 ? 22.344 -2.783 -0.036 1 87 247 ALA B N 1
ATOM 6951 C CA . ALA B 1 247 ? 22.25 -1.326 -0.008 1 87 247 ALA B CA 1
ATOM 6952 C C . ALA B 1 247 ? 20.922 -0.854 -0.583 1 87 247 ALA B C 1
ATOM 6954 O O . ALA B 1 247 ? 20.281 0.039 -0.026 1 87 247 ALA B O 1
ATOM 6955 N N . ASP B 1 248 ? 20.594 -1.441 -1.675 1 88.25 248 ASP B N 1
ATOM 6956 C CA . ASP B 1 248 ? 19.25 -1.246 -2.209 1 88.25 248 ASP B CA 1
ATOM 6957 C C . ASP B 1 248 ? 18.234 -2.135 -1.489 1 88.25 248 ASP B C 1
ATOM 6959 O O . ASP B 1 248 ? 18.188 -3.346 -1.72 1 88.25 248 ASP B O 1
ATOM 6963 N N . ASN B 1 249 ? 17.438 -1.56 -0.693 1 90.94 249 ASN B N 1
ATOM 6964 C CA . ASN B 1 249 ? 16.578 -2.34 0.185 1 90.94 249 ASN B CA 1
ATOM 6965 C C . ASN B 1 249 ? 15.484 -3.064 -0.602 1 90.94 249 ASN B C 1
ATOM 6967 O O . ASN B 1 249 ? 14.836 -3.971 -0.078 1 90.94 249 ASN B O 1
ATOM 6971 N N . ARG B 1 250 ? 15.281 -2.711 -1.863 1 95.44 250 ARG B N 1
ATOM 6972 C CA . ARG B 1 250 ? 14.281 -3.406 -2.664 1 95.44 250 ARG B CA 1
ATOM 6973 C C . ARG B 1 250 ? 14.633 -4.879 -2.83 1 95.44 250 ARG B C 1
ATOM 6975 O O . ARG B 1 250 ? 13.758 -5.746 -2.787 1 95.44 250 ARG B O 1
ATOM 6982 N N . VAL B 1 251 ? 15.906 -5.215 -2.984 1 95.94 251 VAL B N 1
ATOM 6983 C CA . VAL B 1 251 ? 16.359 -6.586 -3.18 1 95.94 251 VAL B CA 1
ATOM 6984 C C . VAL B 1 251 ? 16.156 -7.387 -1.895 1 95.94 251 VAL B C 1
ATOM 6986 O O . VAL B 1 251 ? 15.539 -8.453 -1.91 1 95.94 251 VAL B O 1
ATOM 6989 N N . SER B 1 252 ? 16.641 -6.844 -0.793 1 95.81 252 SER B N 1
ATOM 6990 C CA . SER B 1 252 ? 16.547 -7.555 0.476 1 95.81 252 SER B CA 1
ATOM 6991 C C . SER B 1 252 ? 15.086 -7.727 0.891 1 95.81 252 SER B C 1
ATOM 6993 O O . SER B 1 252 ? 14.68 -8.805 1.343 1 95.81 252 SER B O 1
ATOM 6995 N N . ASN B 1 253 ? 14.281 -6.672 0.741 1 95.38 253 ASN B N 1
ATOM 6996 C CA . ASN B 1 253 ? 12.867 -6.762 1.099 1 95.38 253 ASN B CA 1
ATOM 6997 C C . ASN B 1 253 ? 12.156 -7.836 0.289 1 95.38 253 ASN B C 1
ATOM 6999 O O . ASN B 1 253 ? 11.375 -8.617 0.838 1 95.38 253 ASN B O 1
ATOM 7003 N N . TRP B 1 254 ? 12.43 -7.883 -1.006 1 97.69 254 TRP B N 1
ATOM 7004 C CA . TRP B 1 254 ? 11.766 -8.852 -1.871 1 97.69 254 TRP B CA 1
ATOM 7005 C C . TRP B 1 254 ? 12.156 -10.273 -1.487 1 97.69 254 TRP B C 1
ATOM 7007 O O . TRP B 1 254 ? 11.281 -11.133 -1.302 1 97.69 254 TRP B O 1
ATOM 7017 N N . VAL B 1 255 ? 13.438 -10.539 -1.325 1 98.12 255 VAL B N 1
ATOM 7018 C CA . VAL B 1 255 ? 13.906 -11.891 -1.023 1 98.12 255 VAL B CA 1
ATOM 7019 C C . VAL B 1 255 ? 13.375 -12.328 0.341 1 98.12 255 VAL B C 1
ATOM 7021 O O . VAL B 1 255 ? 12.852 -13.43 0.485 1 98.12 255 VAL B O 1
ATOM 7024 N N . ASN B 1 256 ? 13.438 -11.469 1.334 1 97.31 256 ASN B N 1
ATOM 7025 C CA . ASN B 1 256 ? 12.992 -11.828 2.678 1 97.31 256 ASN B CA 1
ATOM 7026 C C . ASN B 1 256 ? 11.492 -12.078 2.727 1 97.31 256 ASN B C 1
ATOM 7028 O O . ASN B 1 256 ? 11.031 -13.016 3.385 1 97.31 256 ASN B O 1
ATOM 7032 N N . THR B 1 257 ? 10.727 -11.258 2.043 1 97.19 257 THR B N 1
ATOM 7033 C CA . THR B 1 257 ? 9.289 -11.477 1.965 1 97.19 257 THR B CA 1
ATOM 7034 C C . THR B 1 257 ? 8.977 -12.789 1.258 1 97.19 257 THR B C 1
ATOM 7036 O O . THR B 1 257 ? 8.117 -13.555 1.707 1 97.19 257 THR B O 1
ATOM 7039 N N . SER B 1 258 ? 9.695 -13.031 0.202 1 98.5 258 SER B N 1
ATOM 7040 C CA . SER B 1 258 ? 9.492 -14.258 -0.564 1 98.5 258 SER B CA 1
ATOM 7041 C C . SER B 1 258 ? 9.805 -15.492 0.274 1 98.5 258 SER B C 1
ATOM 7043 O O . SER B 1 258 ? 9.094 -16.5 0.198 1 98.5 258 SER B O 1
ATOM 7045 N N . LEU B 1 259 ? 10.875 -15.43 1.011 1 98.19 259 LEU B N 1
ATOM 7046 C CA . LEU B 1 259 ? 11.25 -16.562 1.851 1 98.19 259 LEU B CA 1
ATOM 7047 C C . LEU B 1 259 ? 10.18 -16.844 2.898 1 98.19 259 LEU B C 1
ATOM 7049 O O . LEU B 1 259 ? 9.875 -18 3.186 1 98.19 259 LEU B O 1
ATOM 7053 N N . ARG B 1 260 ? 9.594 -15.836 3.406 1 97.31 260 ARG B N 1
ATOM 7054 C CA . ARG B 1 260 ? 8.492 -16 4.348 1 97.31 260 ARG B CA 1
ATOM 7055 C C . ARG B 1 260 ? 7.273 -16.609 3.662 1 97.31 260 ARG B C 1
ATOM 7057 O O . ARG B 1 260 ? 6.625 -17.5 4.215 1 97.31 260 ARG B O 1
ATOM 7064 N N . ASP B 1 261 ? 6.965 -16.094 2.5 1 98.19 261 ASP B N 1
ATOM 7065 C CA . ASP B 1 261 ? 5.844 -16.625 1.729 1 98.19 261 ASP B CA 1
ATOM 7066 C C . ASP B 1 261 ? 6.043 -18.109 1.425 1 98.19 261 ASP B C 1
ATOM 7068 O O . ASP B 1 261 ? 5.113 -18.906 1.561 1 98.19 261 ASP B O 1
ATOM 7072 N N . LEU B 1 262 ? 7.246 -18.422 0.993 1 98.62 262 LEU B N 1
ATOM 7073 C CA . LEU B 1 262 ? 7.555 -19.812 0.652 1 98.62 262 LEU B CA 1
ATOM 7074 C C . LEU B 1 262 ? 7.43 -20.703 1.875 1 98.62 262 LEU B C 1
ATOM 7076 O O . LEU B 1 262 ? 6.977 -21.844 1.764 1 98.62 262 LEU B O 1
ATOM 7080 N N . ASP B 1 263 ? 7.832 -20.219 2.982 1 98.31 263 ASP B N 1
ATOM 7081 C CA . ASP B 1 263 ? 7.668 -20.984 4.219 1 98.31 263 ASP B CA 1
ATOM 7082 C C . ASP B 1 263 ? 6.195 -21.297 4.477 1 98.31 263 ASP B C 1
ATOM 7084 O O . ASP B 1 263 ? 5.859 -22.391 4.918 1 98.31 263 ASP B O 1
ATOM 7088 N N . GLY B 1 264 ? 5.355 -20.359 4.156 1 98.25 264 GLY B N 1
ATOM 7089 C CA . GLY B 1 264 ? 3.928 -20.547 4.355 1 98.25 264 GLY B CA 1
ATOM 7090 C C . GLY B 1 264 ? 3.311 -21.531 3.373 1 98.25 264 GLY B C 1
ATOM 7091 O O . GLY B 1 264 ? 2.203 -22.031 3.596 1 98.25 264 GLY B O 1
ATOM 7092 N N . LEU B 1 265 ? 4.008 -21.875 2.283 1 98.5 265 LEU B N 1
ATOM 7093 C CA . LEU B 1 265 ? 3.477 -22.719 1.217 1 98.5 265 LEU B CA 1
ATOM 7094 C C . LEU B 1 265 ? 3.957 -24.156 1.37 1 98.5 265 LEU B C 1
ATOM 7096 O O . LEU B 1 265 ? 3.586 -25.031 0.581 1 98.5 265 LEU B O 1
ATOM 7100 N N . ARG B 1 266 ? 4.77 -24.5 2.346 1 98.25 266 ARG B N 1
ATOM 7101 C CA . ARG B 1 266 ? 5.348 -25.828 2.518 1 98.25 266 ARG B CA 1
ATOM 7102 C C . ARG B 1 266 ? 4.285 -26.844 2.936 1 98.25 266 ARG B C 1
ATOM 7104 O O . ARG B 1 266 ? 3.547 -26.609 3.895 1 98.25 266 ARG B O 1
ATOM 7111 N N . MET B 1 267 ? 4.301 -27.953 2.133 1 96.94 267 MET B N 1
ATOM 7112 C CA . MET B 1 267 ? 3.352 -29.047 2.363 1 96.94 267 MET B CA 1
ATOM 7113 C C . MET B 1 267 ? 4.031 -30.406 2.197 1 96.94 267 MET B C 1
ATOM 7115 O O . MET B 1 267 ? 5.176 -30.469 1.746 1 96.94 267 MET B O 1
ATOM 7119 N N . SER B 1 268 ? 3.281 -31.406 2.633 1 97.31 268 SER B N 1
ATOM 7120 C CA . SER B 1 268 ? 3.592 -32.812 2.371 1 97.31 268 SER B CA 1
ATOM 7121 C C . SER B 1 268 ? 2.33 -33.594 2.064 1 97.31 268 SER B C 1
ATOM 7123 O O . SER B 1 268 ? 1.221 -33.062 2.131 1 97.31 268 SER B O 1
ATOM 7125 N N . ILE B 1 269 ? 2.479 -34.781 1.677 1 96.12 269 ILE B N 1
ATOM 7126 C CA . ILE B 1 269 ? 1.348 -35.688 1.592 1 96.12 269 ILE B CA 1
ATOM 7127 C C . ILE B 1 269 ? 1.368 -36.656 2.783 1 96.12 269 ILE B C 1
ATOM 7129 O O . ILE B 1 269 ? 2.43 -36.938 3.344 1 96.12 269 ILE B O 1
ATOM 7133 N N . PRO B 1 270 ? 0.193 -37.188 3.186 1 94.19 270 PRO B N 1
ATOM 7134 C CA . PRO B 1 270 ? 0.13 -38.062 4.355 1 94.19 270 PRO B CA 1
ATOM 7135 C C . PRO B 1 270 ? 1.042 -39.281 4.223 1 94.19 270 PRO B C 1
ATOM 7137 O O . PRO B 1 270 ? 1.639 -39.719 5.211 1 94.19 270 PRO B O 1
ATOM 7140 N N . ALA B 1 271 ? 1.231 -39.781 3.084 1 95.31 271 ALA B N 1
ATOM 7141 C CA . ALA B 1 271 ? 2.021 -40.969 2.857 1 95.31 271 ALA B CA 1
ATOM 7142 C C . ALA B 1 271 ? 3.512 -40.688 3.035 1 95.31 271 ALA B C 1
ATOM 7144 O O . ALA B 1 271 ? 4.285 -41.594 3.34 1 95.31 271 ALA B O 1
ATOM 7145 N N . LEU B 1 272 ? 3.922 -39.5 2.773 1 96.62 272 LEU B N 1
ATOM 7146 C CA . LEU B 1 272 ? 5.312 -39.062 2.885 1 96.62 272 LEU B CA 1
ATOM 7147 C C . LEU B 1 272 ? 5.426 -37.781 3.705 1 96.62 272 LEU B C 1
ATOM 7149 O O . LEU B 1 272 ? 5.867 -36.75 3.197 1 96.62 272 LEU B O 1
ATOM 7153 N N . PRO B 1 273 ? 5.191 -37.844 4.98 1 94.31 273 PRO B N 1
ATOM 7154 C CA . PRO B 1 273 ? 5.078 -36.625 5.816 1 94.31 273 PRO B CA 1
ATOM 7155 C C . PRO B 1 273 ? 6.406 -35.906 5.98 1 94.31 273 PRO B C 1
ATOM 7157 O O . PRO B 1 273 ? 6.418 -34.719 6.344 1 94.31 273 PRO B O 1
ATOM 7160 N N . ASP B 1 274 ? 7.508 -36.562 5.664 1 94.31 274 ASP B N 1
ATOM 7161 C CA . ASP B 1 274 ? 8.812 -35.938 5.875 1 94.31 274 ASP B CA 1
ATOM 7162 C C . ASP B 1 274 ? 9.352 -35.312 4.582 1 94.31 274 ASP B C 1
ATOM 7164 O O . ASP B 1 274 ? 10.398 -34.688 4.582 1 94.31 274 ASP B O 1
ATOM 7168 N N . ASP B 1 275 ? 8.633 -35.531 3.504 1 96.75 275 ASP B N 1
ATOM 7169 C CA . ASP B 1 275 ? 9.016 -34.969 2.213 1 96.75 275 ASP B CA 1
ATOM 7170 C C . ASP B 1 275 ? 8.203 -33.719 1.9 1 96.75 275 ASP B C 1
ATOM 7172 O O . ASP B 1 275 ? 7.043 -33.812 1.494 1 96.75 275 ASP B O 1
ATOM 7176 N N . GLU B 1 276 ? 8.859 -32.625 2.055 1 96.88 276 GLU B N 1
ATOM 7177 C CA . GLU B 1 276 ? 8.133 -31.391 1.83 1 96.88 276 GLU B CA 1
ATOM 7178 C C . GLU B 1 276 ? 8.227 -30.953 0.37 1 96.88 276 GLU B C 1
ATOM 7180 O O . GLU B 1 276 ? 9.195 -31.266 -0.319 1 96.88 276 GLU B O 1
ATOM 7185 N N . PHE B 1 277 ? 7.262 -30.328 -0.103 1 98.06 277 PHE B N 1
ATOM 7186 C CA . PHE B 1 277 ? 7.215 -29.594 -1.368 1 98.06 277 PHE B CA 1
ATOM 7187 C C . PHE B 1 277 ? 6.5 -28.266 -1.203 1 98.06 277 PHE B C 1
ATOM 7189 O O . PHE B 1 277 ? 6.004 -27.953 -0.12 1 98.06 277 PHE B O 1
ATOM 7196 N N . LEU B 1 278 ? 6.547 -27.406 -2.193 1 98.56 278 LEU B N 1
ATOM 7197 C CA . LEU B 1 278 ? 5.879 -26.109 -2.154 1 98.56 278 LEU B CA 1
ATOM 7198 C C . LEU B 1 278 ? 4.555 -26.156 -2.914 1 98.56 278 LEU B C 1
ATOM 7200 O O . LEU B 1 278 ? 4.512 -26.594 -4.066 1 98.56 278 LEU B O 1
ATOM 7204 N N . ALA B 1 279 ? 3.457 -25.766 -2.232 1 98.06 279 ALA B N 1
ATOM 7205 C CA . ALA B 1 279 ? 2.189 -25.578 -2.936 1 98.06 279 ALA B CA 1
ATOM 7206 C C . ALA B 1 279 ? 2.338 -24.578 -4.074 1 98.06 279 ALA B C 1
ATOM 7208 O O . ALA B 1 279 ? 3.162 -23.672 -4 1 98.06 279 ALA B O 1
ATOM 7209 N N . ALA B 1 280 ? 1.521 -24.75 -5.094 1 97.69 280 ALA B N 1
ATOM 7210 C CA . ALA B 1 280 ? 1.632 -23.844 -6.242 1 97.69 280 ALA B CA 1
ATOM 7211 C C . ALA B 1 280 ? 1.316 -22.406 -5.852 1 97.69 280 ALA B C 1
ATOM 7213 O O . ALA B 1 280 ? 2.16 -21.516 -6 1 97.69 280 ALA B O 1
ATOM 7214 N N . GLY B 1 281 ? 0.097 -22.141 -5.402 1 97.94 281 GLY B N 1
ATOM 7215 C CA . GLY B 1 281 ? -0.229 -20.781 -4.988 1 97.94 281 GLY B CA 1
ATOM 7216 C C . GLY B 1 281 ? -1.596 -20.672 -4.34 1 97.94 281 GLY B C 1
ATOM 7217 O O . GLY B 1 281 ? -2.512 -21.422 -4.676 1 97.94 281 GLY B O 1
ATOM 7218 N N . ALA B 1 282 ? -1.811 -19.766 -3.436 1 98.12 282 ALA B N 1
ATOM 7219 C CA . ALA B 1 282 ? -3.086 -19.438 -2.803 1 98.12 282 ALA B CA 1
ATOM 7220 C C . ALA B 1 282 ? -3.807 -18.328 -3.561 1 98.12 282 ALA B C 1
ATOM 7222 O O . ALA B 1 282 ? -3.172 -17.391 -4.055 1 98.12 282 ALA B O 1
ATOM 7223 N N . PRO B 1 283 ? -5.047 -18.406 -3.74 1 97.81 283 PRO B N 1
ATOM 7224 C CA . PRO B 1 283 ? -5.906 -19.391 -3.092 1 97.81 283 PRO B CA 1
ATOM 7225 C C . PRO B 1 283 ? -6.168 -20.609 -3.971 1 97.81 283 PRO B C 1
ATOM 7227 O O . PRO B 1 283 ? -6.461 -21.703 -3.461 1 97.81 283 PRO B O 1
ATOM 7230 N N . TRP B 1 284 ? -6.109 -20.484 -5.254 1 96.56 284 TRP B N 1
ATOM 7231 C CA . TRP B 1 284 ? -6.754 -21.375 -6.211 1 96.56 284 TRP B CA 1
ATOM 7232 C C . TRP B 1 284 ? -6.012 -22.703 -6.293 1 96.56 284 TRP B C 1
ATOM 7234 O O . TRP B 1 284 ? -6.637 -23.766 -6.414 1 96.56 284 TRP B O 1
ATOM 7244 N N . PHE B 1 285 ? -4.742 -22.562 -6.246 1 96.31 285 PHE B N 1
ATOM 7245 C CA . PHE B 1 285 ? -3.906 -23.734 -6.535 1 96.31 285 PHE B CA 1
ATOM 7246 C C . PHE B 1 285 ? -3.084 -24.125 -5.316 1 96.31 285 PHE B C 1
ATOM 7248 O O . PHE B 1 285 ? -1.885 -24.391 -5.426 1 96.31 285 PHE B O 1
ATOM 7255 N N . PHE B 1 286 ? -3.723 -24.078 -4.219 1 96.19 286 PHE B N 1
ATOM 7256 C CA . PHE B 1 286 ? -3.094 -24.281 -2.922 1 96.19 286 PHE B CA 1
ATOM 7257 C C . PHE B 1 286 ? -2.969 -25.766 -2.617 1 96.19 286 PHE B C 1
ATOM 7259 O O . PHE B 1 286 ? -3.51 -26.25 -1.62 1 96.19 286 PHE B O 1
ATOM 7266 N N . THR B 1 287 ? -2.232 -26.484 -3.451 1 96.81 287 THR B N 1
ATOM 7267 C CA . THR B 1 287 ? -1.977 -27.922 -3.387 1 96.81 287 THR B CA 1
ATOM 7268 C C . THR B 1 287 ? -0.744 -28.281 -4.207 1 96.81 287 THR B C 1
ATOM 7270 O O . THR B 1 287 ? 0.079 -27.422 -4.52 1 96.81 287 THR B O 1
ATOM 7273 N N . LEU B 1 288 ? -0.59 -29.641 -4.457 1 97.81 288 LEU B N 1
ATOM 7274 C CA . LEU B 1 288 ? 0.573 -30.125 -5.195 1 97.81 288 LEU B CA 1
ATOM 7275 C C . LEU B 1 288 ? 0.353 -29.984 -6.699 1 97.81 288 LEU B C 1
ATOM 7277 O O . LEU B 1 288 ? -0.592 -30.562 -7.246 1 97.81 288 LEU B O 1
ATOM 7281 N N . PHE B 1 289 ? 1.126 -29.219 -7.289 1 98.38 289 PHE B N 1
ATOM 7282 C CA . PHE B 1 289 ? 1.297 -29.172 -8.734 1 98.38 289 PHE B CA 1
ATOM 7283 C C . PHE B 1 289 ? 2.707 -29.594 -9.133 1 98.38 289 PHE B C 1
ATOM 7285 O O . PHE B 1 289 ? 3.689 -29.047 -8.617 1 98.38 289 PHE B O 1
ATOM 7292 N N . GLY B 1 290 ? 2.791 -30.516 -10.023 1 98.38 290 GLY B N 1
ATOM 7293 C CA . GLY B 1 290 ? 4.09 -31.062 -10.406 1 98.38 290 GLY B CA 1
ATOM 7294 C C . GLY B 1 290 ? 5.031 -30 -10.953 1 98.38 290 GLY B C 1
ATOM 7295 O O . GLY B 1 290 ? 6.051 -29.688 -10.336 1 98.38 290 GLY B O 1
ATOM 7296 N N . ARG B 1 291 ? 4.676 -29.391 -12.031 1 98.38 291 ARG B N 1
ATOM 7297 C CA . ARG B 1 291 ? 5.512 -28.406 -12.711 1 98.38 291 ARG B CA 1
ATOM 7298 C C . ARG B 1 291 ? 5.879 -27.266 -11.773 1 98.38 291 ARG B C 1
ATOM 7300 O O . ARG B 1 291 ? 7.043 -26.859 -11.695 1 98.38 291 ARG B O 1
ATOM 7307 N N . ASP B 1 292 ? 4.945 -26.766 -10.984 1 98.31 292 ASP B N 1
ATOM 7308 C CA . ASP B 1 292 ? 5.152 -25.625 -10.102 1 98.31 292 ASP B CA 1
ATOM 7309 C C . ASP B 1 292 ? 6.168 -25.953 -9.008 1 98.31 292 ASP B C 1
ATOM 7311 O O . ASP B 1 292 ? 7.066 -25.156 -8.727 1 98.31 292 ASP B O 1
ATOM 7315 N N . SER B 1 293 ? 5.98 -27.109 -8.445 1 98.5 293 SER B N 1
ATOM 7316 C CA . SER B 1 293 ? 6.887 -27.516 -7.375 1 98.5 293 SER B CA 1
ATOM 7317 C C . SER B 1 293 ? 8.305 -27.719 -7.902 1 98.5 293 SER B C 1
ATOM 7319 O O . SER B 1 293 ? 9.273 -27.422 -7.207 1 98.5 293 SER B O 1
ATOM 7321 N N . LEU B 1 294 ? 8.43 -28.219 -9.102 1 98.88 294 LEU B N 1
ATOM 7322 C CA . LEU B 1 294 ? 9.734 -28.5 -9.695 1 98.88 294 LEU B CA 1
ATOM 7323 C C . LEU B 1 294 ? 10.477 -27.203 -9.992 1 98.88 294 LEU B C 1
ATOM 7325 O O . LEU B 1 294 ? 11.656 -27.062 -9.648 1 98.88 294 LEU B O 1
ATOM 7329 N N . TRP B 1 295 ? 9.789 -26.234 -10.578 1 98.81 295 TRP B N 1
ATOM 7330 C CA . TRP B 1 295 ? 10.422 -24.969 -10.883 1 98.81 295 TRP B CA 1
ATOM 7331 C C . TRP B 1 295 ? 10.781 -24.219 -9.602 1 98.81 295 TRP B C 1
ATOM 7333 O O . TRP B 1 295 ? 11.891 -23.688 -9.477 1 98.81 295 TRP B O 1
ATOM 7343 N N . ALA B 1 296 ? 9.859 -24.156 -8.656 1 98.81 296 ALA B N 1
ATOM 7344 C CA . ALA B 1 296 ? 10.125 -23.453 -7.398 1 98.81 296 ALA B CA 1
ATOM 7345 C C . ALA B 1 296 ? 11.32 -24.078 -6.676 1 98.81 296 ALA B C 1
ATOM 7347 O O . ALA B 1 296 ? 12.203 -23.359 -6.199 1 98.81 296 ALA B O 1
ATOM 7348 N N . ALA B 1 297 ? 11.32 -25.375 -6.641 1 98.75 297 ALA B N 1
ATOM 7349 C CA . ALA B 1 297 ? 12.43 -26.078 -5.992 1 98.75 297 ALA B CA 1
ATOM 7350 C C . ALA B 1 297 ? 13.75 -25.797 -6.715 1 98.75 297 ALA B C 1
ATOM 7352 O O . ALA B 1 297 ? 14.789 -25.641 -6.074 1 98.75 297 ALA B O 1
ATOM 7353 N N . ARG B 1 298 ? 13.703 -25.797 -8 1 98.62 298 ARG B N 1
ATOM 7354 C CA . ARG B 1 298 ? 14.898 -25.516 -8.789 1 98.62 298 ARG B CA 1
ATOM 7355 C C . ARG B 1 298 ? 15.469 -24.141 -8.461 1 98.62 298 ARG B C 1
ATOM 7357 O O . ARG B 1 298 ? 16.688 -24 -8.289 1 98.62 298 ARG B O 1
ATOM 7364 N N . PHE B 1 299 ? 14.625 -23.156 -8.359 1 98.62 299 PHE B N 1
ATOM 7365 C CA . PHE B 1 299 ? 15.055 -21.812 -8.039 1 98.62 299 PHE B CA 1
ATOM 7366 C C . PHE B 1 299 ? 15.633 -21.734 -6.629 1 98.62 299 PHE B C 1
ATOM 7368 O O . PHE B 1 299 ? 16.5 -20.906 -6.344 1 98.62 299 PHE B O 1
ATOM 7375 N N . MET B 1 300 ? 15.273 -22.672 -5.762 1 98.31 300 MET B N 1
ATOM 7376 C CA . MET B 1 300 ? 15.664 -22.641 -4.355 1 98.31 300 MET B CA 1
ATOM 7377 C C . MET B 1 300 ? 16.984 -23.375 -4.133 1 98.31 300 MET B C 1
ATOM 7379 O O . MET B 1 300 ? 17.547 -23.328 -3.037 1 98.31 300 MET B O 1
ATOM 7383 N N . LEU B 1 301 ? 17.547 -24.016 -5.109 1 97.81 301 LEU B N 1
ATOM 7384 C CA . LEU B 1 301 ? 18.719 -24.891 -4.984 1 97.81 301 LEU B CA 1
ATOM 7385 C C . LEU B 1 301 ? 19.891 -24.141 -4.375 1 97.81 301 LEU B C 1
ATOM 7387 O O . LEU B 1 301 ? 20.641 -24.703 -3.568 1 97.81 301 LEU B O 1
ATOM 7391 N N . PRO B 1 302 ? 20.094 -22.859 -4.707 1 95.25 302 PRO B N 1
ATOM 7392 C CA . PRO B 1 302 ? 21.234 -22.156 -4.094 1 95.25 302 PRO B CA 1
ATOM 7393 C C . PRO B 1 302 ? 21.125 -22.094 -2.572 1 95.25 302 PRO B C 1
ATOM 7395 O O . PRO B 1 302 ? 22.141 -21.875 -1.889 1 95.25 302 PRO B O 1
ATOM 7398 N N . LEU B 1 303 ? 19.953 -22.266 -2.025 1 95.44 303 LEU B N 1
ATOM 7399 C CA . LEU B 1 303 ? 19.766 -22.141 -0.585 1 95.44 303 LEU B CA 1
ATOM 7400 C C . LEU B 1 303 ? 19.625 -23.5 0.078 1 95.44 303 LEU B C 1
ATOM 7402 O O . LEU B 1 303 ? 20.062 -23.688 1.219 1 95.44 303 LEU B O 1
ATOM 7406 N N . THR B 1 304 ? 19.016 -24.469 -0.632 1 96.06 304 THR B N 1
ATOM 7407 C CA . THR B 1 304 ? 18.781 -25.781 -0.023 1 96.06 304 THR B CA 1
ATOM 7408 C C . THR B 1 304 ? 18.469 -26.828 -1.087 1 96.06 304 THR B C 1
ATOM 7410 O O . THR B 1 304 ? 17.781 -26.531 -2.066 1 96.06 304 THR B O 1
ATOM 7413 N N . THR B 1 305 ? 18.844 -28.078 -0.884 1 97.31 305 THR B N 1
ATOM 7414 C CA . THR B 1 305 ? 18.453 -29.188 -1.744 1 97.31 305 THR B CA 1
ATOM 7415 C C . THR B 1 305 ? 17.328 -30 -1.104 1 97.31 305 THR B C 1
ATOM 7417 O O . THR B 1 305 ? 16.75 -30.875 -1.748 1 97.31 305 THR B O 1
ATOM 7420 N N . ARG B 1 306 ? 16.953 -29.672 0.127 1 97.31 306 ARG B N 1
ATOM 7421 C CA . ARG B 1 306 ? 15.945 -30.438 0.843 1 97.31 306 ARG B CA 1
ATOM 7422 C C . ARG B 1 306 ? 14.586 -30.328 0.157 1 97.31 306 ARG B C 1
ATOM 7424 O O . ARG B 1 306 ? 13.875 -31.312 0.006 1 97.31 306 ARG B O 1
ATOM 7431 N N . THR B 1 307 ? 14.266 -29.141 -0.203 1 97.69 307 THR B N 1
ATOM 7432 C CA . THR B 1 307 ? 12.992 -28.922 -0.877 1 97.69 307 THR B CA 1
ATOM 7433 C C . THR B 1 307 ? 12.961 -29.641 -2.223 1 97.69 307 THR B C 1
ATOM 7435 O O . THR B 1 307 ? 11.938 -30.219 -2.596 1 97.69 307 THR B O 1
ATOM 7438 N N . ALA B 1 308 ? 14.039 -29.594 -2.941 1 98.56 308 ALA B N 1
ATOM 7439 C CA . ALA B 1 308 ? 14.141 -30.297 -4.219 1 98.56 308 ALA B CA 1
ATOM 7440 C C . ALA B 1 308 ? 13.969 -31.797 -4.031 1 98.56 308 ALA B C 1
ATOM 7442 O O . ALA B 1 308 ? 13.18 -32.438 -4.734 1 98.56 308 ALA B O 1
ATOM 7443 N N . MET B 1 309 ? 14.648 -32.344 -3.072 1 98.69 309 MET B N 1
ATOM 7444 C CA . MET B 1 309 ? 14.602 -33.781 -2.855 1 98.69 309 MET B CA 1
ATOM 7445 C C . MET B 1 309 ? 13.219 -34.219 -2.387 1 98.69 309 MET B C 1
ATOM 7447 O O . MET B 1 309 ? 12.727 -35.281 -2.775 1 98.69 309 MET B O 1
ATOM 7451 N N . GLY B 1 310 ? 12.594 -33.406 -1.49 1 98.5 310 GLY B N 1
ATOM 7452 C CA . GLY B 1 310 ? 11.234 -33.688 -1.086 1 98.5 310 GLY B CA 1
ATOM 7453 C C . GLY B 1 310 ? 10.25 -33.688 -2.246 1 98.5 310 GLY B C 1
ATOM 7454 O O . GLY B 1 310 ? 9.406 -34.594 -2.352 1 98.5 310 GLY B O 1
ATOM 7455 N N . ALA B 1 311 ? 10.352 -32.719 -3.1 1 98.69 311 ALA B N 1
ATOM 7456 C CA . ALA B 1 311 ? 9.5 -32.656 -4.285 1 98.69 311 ALA B CA 1
ATOM 7457 C C . ALA B 1 311 ? 9.734 -33.844 -5.199 1 98.69 311 ALA B C 1
ATOM 7459 O O . ALA B 1 311 ? 8.781 -34.469 -5.691 1 98.69 311 ALA B O 1
ATOM 7460 N N . LEU B 1 312 ? 11 -34.188 -5.41 1 98.88 312 LEU B N 1
ATOM 7461 C CA . LEU B 1 312 ? 11.367 -35.281 -6.285 1 98.88 312 LEU B CA 1
ATOM 7462 C C . LEU B 1 312 ? 10.789 -36.594 -5.77 1 98.88 312 LEU B C 1
ATOM 7464 O O . LEU B 1 312 ? 10.195 -37.344 -6.535 1 98.88 312 LEU B O 1
ATOM 7468 N N . ARG B 1 313 ? 10.914 -36.844 -4.492 1 98.81 313 ARG B N 1
ATOM 7469 C CA . ARG B 1 313 ? 10.43 -38.094 -3.918 1 98.81 313 ARG B CA 1
ATOM 7470 C C . ARG B 1 313 ? 8.906 -38.156 -3.943 1 98.81 313 ARG B C 1
ATOM 7472 O O . ARG B 1 313 ? 8.32 -39.188 -4.23 1 98.81 313 ARG B O 1
ATOM 7479 N N . THR B 1 314 ? 8.273 -37.062 -3.621 1 98.69 314 THR B N 1
ATOM 7480 C CA . THR B 1 314 ? 6.82 -37 -3.633 1 98.69 314 THR B CA 1
ATOM 7481 C C . THR B 1 314 ? 6.281 -37.281 -5.035 1 98.69 314 THR B C 1
ATOM 7483 O O . THR B 1 314 ? 5.352 -38.062 -5.203 1 98.69 314 THR B O 1
ATOM 7486 N N . LEU B 1 315 ? 6.855 -36.625 -6.023 1 98.88 315 LEU B N 1
ATOM 7487 C CA . LEU B 1 315 ? 6.406 -36.812 -7.398 1 98.88 315 LEU B CA 1
ATOM 7488 C C . LEU B 1 315 ? 6.727 -38.219 -7.891 1 98.88 315 LEU B C 1
ATOM 7490 O O . LEU B 1 315 ? 5.957 -38.812 -8.656 1 98.88 315 LEU B O 1
ATOM 7494 N N . ALA B 1 316 ? 7.848 -38.75 -7.48 1 98.81 316 ALA B N 1
ATOM 7495 C CA . ALA B 1 316 ? 8.203 -40.125 -7.816 1 98.81 316 ALA B CA 1
ATOM 7496 C C . ALA B 1 316 ? 7.18 -41.125 -7.254 1 98.81 316 ALA B C 1
ATOM 7498 O O . ALA B 1 316 ? 6.859 -42.125 -7.895 1 98.81 316 ALA B O 1
ATOM 7499 N N . HIS B 1 317 ? 6.703 -40.844 -6.055 1 98.5 317 HIS B N 1
ATOM 7500 C CA . HIS B 1 317 ? 5.691 -41.656 -5.41 1 98.5 317 HIS B CA 1
ATOM 7501 C C . HIS B 1 317 ? 4.445 -41.781 -6.277 1 98.5 317 HIS B C 1
ATOM 7503 O O . HIS B 1 317 ? 3.803 -42.844 -6.301 1 98.5 317 HIS B O 1
ATOM 7509 N N . PHE B 1 318 ? 4.125 -40.75 -7.012 1 98.5 318 PHE B N 1
ATOM 7510 C CA . PHE B 1 318 ? 2.904 -40.719 -7.812 1 98.5 318 PHE B CA 1
ATOM 7511 C C . PHE B 1 318 ? 3.209 -41.031 -9.273 1 98.5 318 PHE B C 1
ATOM 7513 O O . PHE B 1 318 ? 2.328 -40.938 -10.133 1 98.5 318 PHE B O 1
ATOM 7520 N N . GLN B 1 319 ? 4.48 -41.312 -9.656 1 98.81 319 GLN B N 1
ATOM 7521 C CA . GLN B 1 319 ? 4.82 -41.562 -11.047 1 98.81 319 GLN B CA 1
ATOM 7522 C C . GLN B 1 319 ? 3.955 -42.656 -11.633 1 98.81 319 GLN B C 1
ATOM 7524 O O . GLN B 1 319 ? 3.789 -43.719 -11.016 1 98.81 319 GLN B O 1
ATOM 7529 N N . ALA B 1 320 ? 3.439 -42.406 -12.797 1 98.69 320 ALA B N 1
ATOM 7530 C CA . ALA B 1 320 ? 2.51 -43.344 -13.414 1 98.69 320 ALA B CA 1
ATOM 7531 C C . ALA B 1 320 ? 3.225 -44.625 -13.82 1 98.69 320 ALA B C 1
ATOM 7533 O O . ALA B 1 320 ? 4.363 -44.594 -14.289 1 98.69 320 ALA B O 1
ATOM 7534 N N . THR B 1 321 ? 2.51 -45.719 -13.773 1 98.12 321 THR B N 1
ATOM 7535 C CA . THR B 1 321 ? 3.096 -47.031 -14.125 1 98.12 321 THR B CA 1
ATOM 7536 C C . THR B 1 321 ? 2.324 -47.656 -15.273 1 98.12 321 THR B C 1
ATOM 7538 O O . THR B 1 321 ? 2.795 -48.625 -15.875 1 98.12 321 THR B O 1
ATOM 7541 N N . GLU B 1 322 ? 1.186 -47.125 -15.555 1 97.88 322 GLU B N 1
ATOM 7542 C CA . GLU B 1 322 ? 0.343 -47.656 -16.625 1 97.88 322 GLU B CA 1
ATOM 7543 C C . GLU B 1 322 ? -0.333 -46.5 -17.391 1 97.88 322 GLU B C 1
ATOM 7545 O O . GLU B 1 322 ? -0.385 -45.375 -16.906 1 97.88 322 GLU B O 1
ATOM 7550 N N . SER B 1 323 ? -0.763 -46.812 -18.547 1 96.56 323 SER B N 1
ATOM 7551 C CA . SER B 1 323 ? -1.514 -45.844 -19.328 1 96.56 323 SER B CA 1
ATOM 7552 C C . SER B 1 323 ? -2.975 -45.781 -18.891 1 96.56 323 SER B C 1
ATOM 7554 O O . SER B 1 323 ? -3.592 -46.844 -18.641 1 96.56 323 SER B O 1
ATOM 7556 N N . ASP B 1 324 ? -3.512 -44.625 -18.672 1 96.44 324 ASP B N 1
ATOM 7557 C CA . ASP B 1 324 ? -4.91 -44.375 -18.328 1 96.44 324 ASP B CA 1
ATOM 7558 C C . ASP B 1 324 ? -5.426 -43.125 -19 1 96.44 324 ASP B C 1
ATOM 7560 O O . ASP B 1 324 ? -5.02 -42 -18.641 1 96.44 324 ASP B O 1
ATOM 7564 N N . ILE B 1 325 ? -6.371 -43.25 -19.875 1 93.56 325 ILE B N 1
ATOM 7565 C CA . ILE B 1 325 ? -6.887 -42.156 -20.688 1 93.56 325 ILE B CA 1
ATOM 7566 C C . ILE B 1 325 ? -7.602 -41.125 -19.797 1 93.56 325 ILE B C 1
ATOM 7568 O O . ILE B 1 325 ? -7.551 -39.938 -20.047 1 93.56 325 ILE B O 1
ATOM 7572 N N . GLN B 1 326 ? -8.25 -41.562 -18.734 1 92.88 326 GLN B N 1
ATOM 7573 C CA . GLN B 1 326 ? -9.047 -40.688 -17.875 1 92.88 326 GLN B CA 1
ATOM 7574 C C . GLN B 1 326 ? -8.164 -39.719 -17.094 1 92.88 326 GLN B C 1
ATOM 7576 O O . GLN B 1 326 ? -8.547 -38.594 -16.844 1 92.88 326 GLN B O 1
ATOM 7581 N N . THR B 1 327 ? -7.012 -40.156 -16.766 1 95.44 327 THR B N 1
ATOM 7582 C CA . THR B 1 327 ? -6.113 -39.312 -15.984 1 95.44 327 THR B CA 1
ATOM 7583 C C . THR B 1 327 ? -4.992 -38.781 -16.859 1 95.44 327 THR B C 1
ATOM 7585 O O . THR B 1 327 ? -4.152 -38 -16.391 1 95.44 327 THR B O 1
ATOM 7588 N N . ASN B 1 328 ? -4.914 -39.219 -18.094 1 95.44 328 ASN B N 1
ATOM 7589 C CA . ASN B 1 328 ? -3.863 -38.875 -19.047 1 95.44 328 ASN B CA 1
ATOM 7590 C C . ASN B 1 328 ? -2.502 -39.406 -18.594 1 95.44 328 ASN B C 1
ATOM 7592 O O . ASN B 1 328 ? -1.489 -38.719 -18.734 1 95.44 328 ASN B O 1
ATOM 7596 N N . ALA B 1 329 ? -2.484 -40.531 -17.984 1 96.75 329 ALA B N 1
ATOM 7597 C CA . ALA B 1 329 ? -1.274 -41.156 -17.469 1 96.75 329 ALA B CA 1
ATOM 7598 C C . ALA B 1 329 ? -0.628 -42.062 -18.5 1 96.75 329 ALA B C 1
ATOM 7600 O O . ALA B 1 329 ? -1.325 -42.719 -19.281 1 96.75 329 ALA B O 1
ATOM 7601 N N . ASP B 1 330 ? 0.621 -42.125 -18.609 1 97.5 330 ASP B N 1
ATOM 7602 C CA . ASP B 1 330 ? 1.473 -43.094 -19.297 1 97.5 330 ASP B CA 1
ATOM 7603 C C . ASP B 1 330 ? 2.658 -43.5 -18.438 1 97.5 330 ASP B C 1
ATOM 7605 O O . ASP B 1 330 ? 3.104 -42.719 -17.578 1 97.5 330 ASP B O 1
ATOM 7609 N N . PRO B 1 331 ? 3.137 -44.688 -18.609 1 98.12 331 PRO B N 1
ATOM 7610 C CA . PRO B 1 331 ? 4.238 -45.125 -17.766 1 98.12 331 PRO B CA 1
ATOM 7611 C C . PRO B 1 331 ? 5.41 -44.156 -17.734 1 98.12 331 PRO B C 1
ATOM 7613 O O . PRO B 1 331 ? 5.859 -43.688 -18.797 1 98.12 331 PRO B O 1
ATOM 7616 N N . GLY B 1 332 ? 5.867 -43.812 -16.484 1 98.69 332 GLY B N 1
ATOM 7617 C CA . GLY B 1 332 ? 7.012 -42.938 -16.297 1 98.69 332 GLY B CA 1
ATOM 7618 C C . GLY B 1 332 ? 6.633 -41.5 -16.172 1 98.69 332 GLY B C 1
ATOM 7619 O O . GLY B 1 332 ? 7.441 -40.656 -15.742 1 98.69 332 GLY B O 1
ATOM 7620 N N . LYS B 1 333 ? 5.406 -41.188 -16.547 1 98.5 333 LYS B N 1
ATOM 7621 C CA . LYS B 1 333 ? 4.961 -39.812 -16.578 1 98.5 333 LYS B CA 1
ATOM 7622 C C . LYS B 1 333 ? 4.801 -39.25 -15.156 1 98.5 333 LYS B C 1
ATOM 7624 O O . LYS B 1 333 ? 4.355 -39.969 -14.25 1 98.5 333 LYS B O 1
ATOM 7629 N N . ILE B 1 334 ? 5.238 -38.031 -14.922 1 98.69 334 ILE B N 1
ATOM 7630 C CA . ILE B 1 334 ? 5.082 -37.312 -13.672 1 98.69 334 ILE B CA 1
ATOM 7631 C C . ILE B 1 334 ? 3.766 -36.531 -13.688 1 98.69 334 ILE B C 1
ATOM 7633 O O . ILE B 1 334 ? 3.373 -36 -14.719 1 98.69 334 ILE B O 1
ATOM 7637 N N . MET B 1 335 ? 3.105 -36.438 -12.617 1 98.44 335 MET B N 1
ATOM 7638 C CA . MET B 1 335 ? 1.739 -35.906 -12.516 1 98.44 335 MET B CA 1
ATOM 7639 C C . MET B 1 335 ? 1.711 -34.406 -12.672 1 98.44 335 MET B C 1
ATOM 7641 O O . MET B 1 335 ? 2.734 -33.75 -12.5 1 98.44 335 MET B O 1
ATOM 7645 N N . HIS B 1 336 ? 0.508 -33.906 -12.984 1 97.94 336 HIS B N 1
ATOM 7646 C CA . HIS B 1 336 ? 0.203 -32.5 -13.102 1 97.94 336 HIS B CA 1
ATOM 7647 C C . HIS B 1 336 ? -0.269 -31.922 -11.766 1 97.94 336 HIS B C 1
ATOM 7649 O O . HIS B 1 336 ? 0.345 -31 -11.234 1 97.94 336 HIS B O 1
ATOM 7655 N N . GLU B 1 337 ? -1.348 -32.438 -11.172 1 97.25 337 GLU B N 1
ATOM 7656 C CA . GLU B 1 337 ? -1.894 -31.922 -9.93 1 97.25 337 GLU B CA 1
ATOM 7657 C C . GLU B 1 337 ? -2.59 -33 -9.117 1 97.25 337 GLU B C 1
ATOM 7659 O O . GLU B 1 337 ? -2.98 -34.031 -9.664 1 97.25 337 GLU B O 1
ATOM 7664 N N . LEU B 1 338 ? -2.703 -32.781 -7.828 1 96.62 338 LEU B N 1
ATOM 7665 C CA . LEU B 1 338 ? -3.354 -33.625 -6.852 1 96.62 338 LEU B CA 1
ATOM 7666 C C . LEU B 1 338 ? -4.422 -32.875 -6.07 1 96.62 338 LEU B C 1
ATOM 7668 O O . LEU B 1 338 ? -4.156 -31.797 -5.543 1 96.62 338 LEU B O 1
ATOM 7672 N N . ARG B 1 339 ? -5.598 -33.375 -6.02 1 92.94 339 ARG B N 1
ATOM 7673 C CA . ARG B 1 339 ? -6.676 -32.844 -5.207 1 92.94 339 ARG B CA 1
ATOM 7674 C C . ARG B 1 339 ? -7.402 -33.938 -4.438 1 92.94 339 ARG B C 1
ATOM 7676 O O . ARG B 1 339 ? -7.262 -35.125 -4.754 1 92.94 339 ARG B O 1
ATOM 7683 N N . ALA B 1 340 ? -8.125 -33.469 -3.447 1 89.62 340 ALA B N 1
ATOM 7684 C CA . ALA B 1 340 ? -8.844 -34.438 -2.619 1 89.62 340 ALA B CA 1
ATOM 7685 C C . ALA B 1 340 ? -10.07 -35 -3.35 1 89.62 340 ALA B C 1
ATOM 7687 O O . ALA B 1 340 ? -10.484 -36.125 -3.121 1 89.62 340 ALA B O 1
ATOM 7688 N N . GLU B 1 341 ? -10.633 -34.125 -4.164 1 89.12 341 GLU B N 1
ATOM 7689 C CA . GLU B 1 341 ? -11.836 -34.469 -4.922 1 89.12 341 GLU B CA 1
ATOM 7690 C C . GLU B 1 341 ? -11.695 -34.031 -6.383 1 89.12 341 GLU B C 1
ATOM 7692 O O . GLU B 1 341 ? -10.844 -33.219 -6.719 1 89.12 341 GLU B O 1
ATOM 7697 N N . PRO B 1 342 ? -12.57 -34.656 -7.223 1 90.62 342 PRO B N 1
ATOM 7698 C CA . PRO B 1 342 ? -12.531 -34.25 -8.617 1 90.62 342 PRO B CA 1
ATOM 7699 C C . PRO B 1 342 ? -12.797 -32.75 -8.789 1 90.62 342 PRO B C 1
ATOM 7701 O O . PRO B 1 342 ? -13.648 -32.188 -8.086 1 90.62 342 PRO B O 1
ATOM 7704 N N . LEU B 1 343 ? -12.047 -32.188 -9.617 1 89.69 343 LEU B N 1
ATOM 7705 C CA . LEU B 1 343 ? -12.273 -30.781 -9.984 1 89.69 343 LEU B CA 1
ATOM 7706 C C . LEU B 1 343 ? -13.359 -30.672 -11.047 1 89.69 343 LEU B C 1
ATOM 7708 O O . LEU B 1 343 ? -13.219 -31.219 -12.148 1 89.69 343 LEU B O 1
ATOM 7712 N N . VAL B 1 344 ? -14.445 -30.031 -10.703 1 87.62 344 VAL B N 1
ATOM 7713 C CA . VAL B 1 344 ? -15.523 -29.75 -11.648 1 87.62 344 VAL B CA 1
ATOM 7714 C C . VAL B 1 344 ? -15.758 -28.234 -11.719 1 87.62 344 VAL B C 1
ATOM 7716 O O . VAL B 1 344 ? -16.203 -27.625 -10.742 1 87.62 344 VAL B O 1
ATOM 7719 N N . GLN B 1 345 ? -15.453 -27.719 -12.836 1 86 345 GLN B N 1
ATOM 7720 C CA . GLN B 1 345 ? -15.609 -26.281 -12.992 1 86 345 GLN B CA 1
ATOM 7721 C C . GLN B 1 345 ? -17.078 -25.859 -12.875 1 86 345 GLN B C 1
ATOM 7723 O O . GLN B 1 345 ? -17.969 -26.578 -13.328 1 86 345 GLN B O 1
ATOM 7728 N N . THR B 1 346 ? -17.328 -24.734 -12.195 1 85.06 346 THR B N 1
ATOM 7729 C CA . THR B 1 346 ? -18.672 -24.203 -11.992 1 85.06 346 THR B CA 1
ATOM 7730 C C . THR B 1 346 ? -18.656 -22.672 -12.086 1 85.06 346 THR B C 1
ATOM 7732 O O . THR B 1 346 ? -17.594 -22.062 -12.242 1 85.06 346 THR B O 1
ATOM 7735 N N . GLY B 1 347 ? -19.844 -22.125 -12.133 1 87.56 347 GLY B N 1
ATOM 7736 C CA . GLY B 1 347 ? -19.953 -20.672 -12.156 1 87.56 347 GLY B CA 1
ATOM 7737 C C . GLY B 1 347 ? -19.375 -20.047 -13.398 1 87.56 347 GLY B C 1
ATOM 7738 O O . GLY B 1 347 ? -19.703 -20.438 -14.523 1 87.56 347 GLY B O 1
ATOM 7739 N N . ALA B 1 348 ? -18.359 -19.156 -13.164 1 85.5 348 ALA B N 1
ATOM 7740 C CA . ALA B 1 348 ? -17.781 -18.391 -14.258 1 85.5 348 ALA B CA 1
ATOM 7741 C C . ALA B 1 348 ? -16.984 -19.281 -15.211 1 85.5 348 ALA B C 1
ATOM 7743 O O . ALA B 1 348 ? -16.719 -18.891 -16.344 1 85.5 348 ALA B O 1
ATOM 7744 N N . PHE B 1 349 ? -16.609 -20.469 -14.758 1 81.88 349 PHE B N 1
ATOM 7745 C CA . PHE B 1 349 ? -15.781 -21.375 -15.547 1 81.88 349 PHE B CA 1
ATOM 7746 C C . PHE B 1 349 ? -16.578 -22.578 -16 1 81.88 349 PHE B C 1
ATOM 7748 O O . PHE B 1 349 ? -16.016 -23.625 -16.344 1 81.88 349 PHE B O 1
ATOM 7755 N N . ASN B 1 350 ? -17.844 -22.547 -16.031 1 78.62 350 ASN B N 1
ATOM 7756 C CA . ASN B 1 350 ? -18.688 -23.688 -16.359 1 78.62 350 ASN B CA 1
ATOM 7757 C C . ASN B 1 350 ? -18.578 -24.062 -17.844 1 78.62 350 ASN B C 1
ATOM 7759 O O . ASN B 1 350 ? -19.547 -23.891 -18.594 1 78.62 350 ASN B O 1
ATOM 7763 N N . ASP B 1 351 ? -17.422 -24.672 -18.234 1 77.94 351 ASP B N 1
ATOM 7764 C CA . ASP B 1 351 ? -17.156 -25 -19.641 1 77.94 351 ASP B CA 1
ATOM 7765 C C . ASP B 1 351 ? -17.109 -26.516 -19.844 1 77.94 351 ASP B C 1
ATOM 7767 O O . ASP B 1 351 ? -16.688 -26.984 -20.906 1 77.94 351 ASP B O 1
ATOM 7771 N N . GLY B 1 352 ? -17.406 -27.25 -18.781 1 80.31 352 GLY B N 1
ATOM 7772 C CA . GLY B 1 352 ? -17.469 -28.688 -18.906 1 80.31 352 GLY B CA 1
ATOM 7773 C C . GLY B 1 352 ? -16.172 -29.375 -18.5 1 80.31 352 GLY B C 1
ATOM 7774 O O . GLY B 1 352 ? -16.094 -30.609 -18.438 1 80.31 352 GLY B O 1
ATOM 7775 N N . THR B 1 353 ? -15.164 -28.609 -18.141 1 86.5 353 THR B N 1
ATOM 7776 C CA . THR B 1 353 ? -13.891 -29.172 -17.719 1 86.5 353 THR B CA 1
ATOM 7777 C C . THR B 1 353 ? -14.039 -29.906 -16.391 1 86.5 353 THR B C 1
ATOM 7779 O O . THR B 1 353 ? -14.688 -29.406 -15.461 1 86.5 353 THR B O 1
ATOM 7782 N N . SER B 1 354 ? -13.547 -31.047 -16.312 1 90.5 354 SER B N 1
ATOM 7783 C CA . SER B 1 354 ? -13.508 -31.875 -15.109 1 90.5 354 SER B CA 1
ATOM 7784 C C . SER B 1 354 ? -12.227 -32.688 -15.039 1 90.5 354 SER B C 1
ATOM 7786 O O . SER B 1 354 ? -11.844 -33.344 -16.016 1 90.5 354 SER B O 1
ATOM 7788 N N . LEU B 1 355 ? -11.539 -32.625 -14.016 1 92.56 355 LEU B N 1
ATOM 7789 C CA . LEU B 1 355 ? -10.289 -33.344 -13.82 1 92.56 355 LEU B CA 1
ATOM 7790 C C . LEU B 1 355 ? -10.398 -34.312 -12.641 1 92.56 355 LEU B C 1
ATOM 7792 O O . LEU B 1 355 ? -11.023 -33.969 -11.633 1 92.56 355 LEU B O 1
ATOM 7796 N N . PRO B 1 356 ? -9.828 -35.469 -12.828 1 94.44 356 PRO B N 1
ATOM 7797 C CA . PRO B 1 356 ? -9.766 -36.375 -11.68 1 94.44 356 PRO B CA 1
ATOM 7798 C C . PRO B 1 356 ? -8.859 -35.844 -10.57 1 94.44 356 PRO B C 1
ATOM 7800 O O . PRO B 1 356 ? -8.086 -34.906 -10.789 1 94.44 356 PRO B O 1
ATOM 7803 N N . PRO B 1 357 ? -8.938 -36.438 -9.352 1 94.31 357 PRO B N 1
ATOM 7804 C CA . PRO B 1 357 ? -8.156 -35.938 -8.211 1 94.31 357 PRO B CA 1
ATOM 7805 C C . PRO B 1 357 ? -6.652 -36.031 -8.453 1 94.31 357 PRO B C 1
ATOM 7807 O O . PRO B 1 357 ? -5.902 -35.156 -8.016 1 94.31 357 PRO B O 1
ATOM 7810 N N . LEU B 1 358 ? -6.246 -37.062 -9.07 1 97 358 LEU B N 1
ATOM 7811 C CA . LEU B 1 358 ? -4.871 -37.219 -9.539 1 97 358 LEU B CA 1
ATOM 7812 C C . LEU B 1 358 ? -4.809 -37.156 -11.062 1 97 358 LEU B C 1
ATOM 7814 O O . LEU B 1 358 ? -5.324 -38.062 -11.742 1 97 358 LEU B O 1
ATOM 7818 N N . TYR B 1 359 ? -4.184 -36.156 -11.562 1 97.25 359 TYR B N 1
ATOM 7819 C CA . TYR B 1 359 ? -4.223 -35.875 -12.992 1 97.25 359 TYR B CA 1
ATOM 7820 C C . TYR B 1 359 ? -2.812 -35.719 -13.555 1 97.25 359 TYR B C 1
ATOM 7822 O O . TYR B 1 359 ? -1.936 -35.125 -12.906 1 97.25 359 TYR B O 1
ATOM 7830 N N . TYR B 1 360 ? -2.582 -36.25 -14.789 1 97.62 360 TYR B N 1
ATOM 7831 C CA . TYR B 1 360 ? -1.243 -36.281 -15.367 1 97.62 360 TYR B CA 1
ATOM 7832 C C . TYR B 1 360 ? -1.172 -35.406 -16.625 1 97.62 360 TYR B C 1
ATOM 7834 O O . TYR B 1 360 ? -0.222 -35.531 -17.406 1 97.62 360 TYR B O 1
ATOM 7842 N N . GLY B 1 361 ? -2.189 -34.594 -16.875 1 95.88 361 GLY B N 1
ATOM 7843 C CA . GLY B 1 361 ? -2.244 -33.781 -18.078 1 95.88 361 GLY B CA 1
ATOM 7844 C C . GLY B 1 361 ? -1.21 -32.688 -18.109 1 95.88 361 GLY B C 1
ATOM 7845 O O . GLY B 1 361 ? -1.561 -31.5 -18.172 1 95.88 361 GLY B O 1
ATOM 7846 N N . THR B 1 362 ? 0.077 -32.969 -18.078 1 97.06 362 THR B N 1
ATOM 7847 C CA . THR B 1 362 ? 1.213 -32.094 -18.25 1 97.06 362 THR B CA 1
ATOM 7848 C C . THR B 1 362 ? 2.244 -32.688 -19.203 1 97.06 362 THR B C 1
ATOM 7850 O O . THR B 1 362 ? 2.471 -33.906 -19.188 1 97.06 362 THR B O 1
ATOM 7853 N N . ILE B 1 363 ? 2.814 -31.875 -20.016 1 97.81 363 ILE B N 1
ATOM 7854 C CA . ILE B 1 363 ? 3.752 -32.375 -21.016 1 97.81 363 ILE B CA 1
ATOM 7855 C C . ILE B 1 363 ? 5.184 -32.125 -20.547 1 97.81 363 ILE B C 1
ATOM 7857 O O . ILE B 1 363 ? 6.125 -32.75 -21.062 1 97.81 363 ILE B O 1
ATOM 7861 N N . ASP B 1 364 ? 5.371 -31.266 -19.531 1 98.31 364 ASP B N 1
ATOM 7862 C CA . ASP B 1 364 ? 6.723 -30.797 -19.25 1 98.31 364 ASP B CA 1
ATOM 7863 C C . ASP B 1 364 ? 7.203 -31.281 -17.891 1 98.31 364 ASP B C 1
ATOM 7865 O O . ASP B 1 364 ? 8.398 -31.219 -17.578 1 98.31 364 ASP B O 1
ATOM 7869 N N . ALA B 1 365 ? 6.418 -31.781 -16.984 1 98.75 365 ALA B N 1
ATOM 7870 C CA . ALA B 1 365 ? 6.801 -32.125 -15.625 1 98.75 365 ALA B CA 1
ATOM 7871 C C . ALA B 1 365 ? 7.836 -33.25 -15.609 1 98.75 365 ALA B C 1
ATOM 7873 O O . ALA B 1 365 ? 8.742 -33.25 -14.773 1 98.75 365 ALA B O 1
ATOM 7874 N N . THR B 1 366 ? 7.715 -34.188 -16.5 1 98.88 366 THR B N 1
ATOM 7875 C CA . THR B 1 366 ? 8.609 -35.344 -16.516 1 98.88 366 THR B CA 1
ATOM 7876 C C . THR B 1 366 ? 10.039 -34.906 -16.859 1 98.88 366 THR B C 1
ATOM 7878 O O . THR B 1 366 ? 10.992 -35.312 -16.203 1 98.88 366 THR B O 1
ATOM 7881 N N . GLU B 1 367 ? 10.195 -34.156 -17.906 1 98.81 367 GLU B N 1
ATOM 7882 C CA . GLU B 1 367 ? 11.5 -33.594 -18.25 1 98.81 367 GLU B CA 1
ATOM 7883 C C . GLU B 1 367 ? 12.078 -32.781 -17.109 1 98.81 367 GLU B C 1
ATOM 7885 O O . GLU B 1 367 ? 13.25 -32.906 -16.75 1 98.81 367 GLU B O 1
ATOM 7890 N N . LEU B 1 368 ? 11.227 -31.938 -16.531 1 98.94 368 LEU B N 1
ATOM 7891 C CA . LEU B 1 368 ? 11.664 -31.047 -15.461 1 98.94 368 LEU B CA 1
ATOM 7892 C C . LEU B 1 368 ? 12.078 -31.844 -14.227 1 98.94 368 LEU B C 1
ATOM 7894 O O . LEU B 1 368 ? 12.992 -31.453 -13.508 1 98.94 368 LEU B O 1
ATOM 7898 N N . TRP B 1 369 ? 11.383 -32.938 -13.969 1 98.94 369 TRP B N 1
ATOM 7899 C CA . TRP B 1 369 ? 11.75 -33.812 -12.867 1 98.94 369 TRP B CA 1
ATOM 7900 C C . TRP B 1 369 ? 13.172 -34.344 -13.047 1 98.94 369 TRP B C 1
ATOM 7902 O O . TRP B 1 369 ? 13.969 -34.344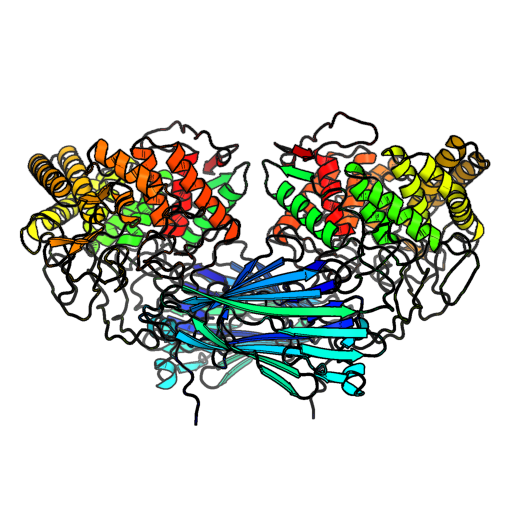 -12.109 1 98.94 369 TRP B O 1
ATOM 7912 N N . ILE B 1 370 ? 13.547 -34.812 -14.242 1 98.94 370 ILE B N 1
ATOM 7913 C CA . ILE B 1 370 ? 14.875 -35.312 -14.555 1 98.94 370 ILE B CA 1
ATOM 7914 C C . ILE B 1 370 ? 15.906 -34.188 -14.359 1 98.94 370 ILE B C 1
ATOM 7916 O O . ILE B 1 370 ? 16.953 -34.406 -13.734 1 98.94 370 ILE B O 1
ATOM 7920 N N . ILE B 1 371 ? 15.586 -33.062 -14.867 1 98.94 371 ILE B N 1
ATOM 7921 C CA . ILE B 1 371 ? 16.5 -31.906 -14.797 1 98.94 371 ILE B CA 1
ATOM 7922 C C . ILE B 1 371 ? 16.75 -31.547 -13.336 1 98.94 371 ILE B C 1
ATOM 7924 O O . ILE B 1 371 ? 17.906 -31.344 -12.938 1 98.94 371 ILE B O 1
ATOM 7928 N N . LEU B 1 372 ? 15.688 -31.453 -12.523 1 98.94 372 LEU B N 1
ATOM 7929 C CA . LEU B 1 372 ? 15.852 -31.094 -11.125 1 98.94 372 LEU B CA 1
ATOM 7930 C C . LEU B 1 372 ? 16.703 -32.125 -10.391 1 98.94 372 LEU B C 1
ATOM 7932 O O . LEU B 1 372 ? 17.516 -31.781 -9.539 1 98.94 372 LEU B O 1
ATOM 7936 N N . LEU B 1 373 ? 16.453 -33.406 -10.703 1 98.88 373 LEU B N 1
ATOM 7937 C CA . LEU B 1 373 ? 17.234 -34.469 -10.078 1 98.88 373 LEU B CA 1
ATOM 7938 C C . LEU B 1 373 ? 18.734 -34.25 -10.336 1 98.88 373 LEU B C 1
ATOM 7940 O O . LEU B 1 373 ? 19.531 -34.344 -9.406 1 98.88 373 LEU B O 1
ATOM 7944 N N . ALA B 1 374 ? 19.078 -34.031 -11.547 1 98.69 374 ALA B N 1
ATOM 7945 C CA . ALA B 1 374 ? 20.469 -33.812 -11.922 1 98.69 374 ALA B CA 1
ATOM 7946 C C . ALA B 1 374 ? 21.047 -32.562 -11.273 1 98.69 374 ALA B C 1
ATOM 7948 O O . ALA B 1 374 ? 22.188 -32.562 -10.812 1 98.69 374 ALA B O 1
ATOM 7949 N N . GLU B 1 375 ? 20.297 -31.5 -11.289 1 98.06 375 GLU B N 1
ATOM 7950 C CA . GLU B 1 375 ? 20.75 -30.234 -10.719 1 98.06 375 GLU B CA 1
ATOM 7951 C C . GLU B 1 375 ? 20.906 -30.344 -9.203 1 98.06 375 GLU B C 1
ATOM 7953 O O . GLU B 1 375 ? 21.828 -29.766 -8.625 1 98.06 375 GLU B O 1
ATOM 7958 N N . ALA B 1 376 ? 19.922 -31.031 -8.57 1 98.38 376 ALA B N 1
ATOM 7959 C CA . ALA B 1 376 ? 20.047 -31.25 -7.133 1 98.38 376 ALA B CA 1
ATOM 7960 C C . ALA B 1 376 ? 21.359 -31.953 -6.801 1 98.38 376 ALA B C 1
ATOM 7962 O O . ALA B 1 376 ? 22.047 -31.594 -5.832 1 98.38 376 ALA B O 1
ATOM 7963 N N . LEU B 1 377 ? 21.703 -32.938 -7.594 1 97.88 377 LEU B N 1
ATOM 7964 C CA . LEU B 1 377 ? 22.969 -33.625 -7.434 1 97.88 377 LEU B CA 1
ATOM 7965 C C . LEU B 1 377 ? 24.141 -32.656 -7.555 1 97.88 377 LEU B C 1
ATOM 7967 O O . LEU B 1 377 ? 25.078 -32.688 -6.738 1 97.88 377 LEU B O 1
ATOM 7971 N N . ARG B 1 378 ? 24.109 -31.797 -8.508 1 96.25 378 ARG B N 1
ATOM 7972 C CA . ARG B 1 378 ? 25.188 -30.828 -8.742 1 96.25 378 ARG B CA 1
ATOM 7973 C C . ARG B 1 378 ? 25.297 -29.844 -7.582 1 96.25 378 ARG B C 1
ATOM 7975 O O . ARG B 1 378 ? 26.391 -29.359 -7.277 1 96.25 378 ARG B O 1
ATOM 7982 N N . TRP B 1 379 ? 24.188 -29.562 -6.961 1 96.38 379 TRP B N 1
ATOM 7983 C CA . TRP B 1 379 ? 24.156 -28.594 -5.871 1 96.38 379 TRP B CA 1
ATOM 7984 C C . TRP B 1 379 ? 24.453 -29.266 -4.535 1 96.38 379 TRP B C 1
ATOM 7986 O O . TRP B 1 379 ? 24.359 -28.625 -3.48 1 96.38 379 TRP B O 1
ATOM 7996 N N . GLY B 1 380 ? 24.641 -30.562 -4.539 1 95.38 380 GLY B N 1
ATOM 7997 C CA . GLY B 1 380 ? 25.188 -31.203 -3.355 1 95.38 380 GLY B CA 1
ATOM 7998 C C . GLY B 1 380 ? 24.188 -32.094 -2.645 1 95.38 380 GLY B C 1
ATOM 7999 O O . GLY B 1 380 ? 24.406 -32.5 -1.498 1 95.38 380 GLY B O 1
ATOM 8000 N N . ALA B 1 381 ? 23.062 -32.438 -3.297 1 97.38 381 ALA B N 1
ATOM 8001 C CA . ALA B 1 381 ? 22.172 -33.438 -2.703 1 97.38 381 ALA B CA 1
ATOM 8002 C C . ALA B 1 381 ? 22.906 -34.719 -2.43 1 97.38 381 ALA B C 1
ATOM 8004 O O . ALA B 1 381 ? 23.766 -35.156 -3.207 1 97.38 381 ALA B O 1
ATOM 8005 N N . PRO B 1 382 ? 22.578 -35.406 -1.301 1 97.12 382 PRO B N 1
ATOM 8006 C CA . PRO B 1 382 ? 23.25 -36.688 -0.997 1 97.12 382 PRO B CA 1
ATOM 8007 C C . PRO B 1 382 ? 23.094 -37.719 -2.105 1 97.12 382 PRO B C 1
ATOM 8009 O O . PRO B 1 382 ? 21.984 -38 -2.549 1 97.12 382 PRO B O 1
ATOM 8012 N N . GLU B 1 383 ? 24.156 -38.312 -2.457 1 97.75 383 GLU B N 1
ATOM 8013 C CA . GLU B 1 383 ? 24.172 -39.25 -3.57 1 97.75 383 GLU B CA 1
ATOM 8014 C C . GLU B 1 383 ? 23.25 -40.438 -3.297 1 97.75 383 GLU B C 1
ATOM 8016 O O . GLU B 1 383 ? 22.625 -40.969 -4.219 1 97.75 383 GLU B O 1
ATOM 8021 N N . GLN B 1 384 ? 23.109 -40.812 -2.057 1 98.06 384 GLN B N 1
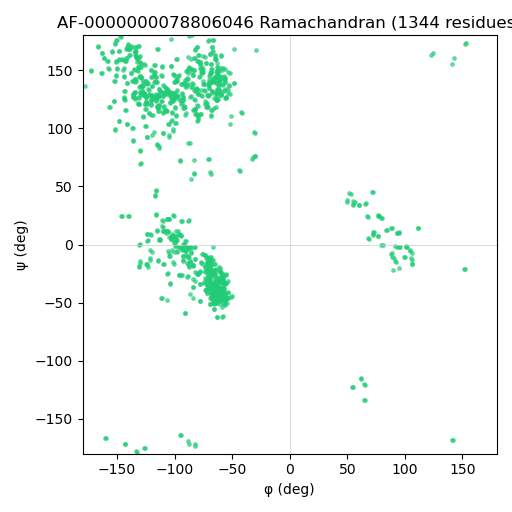ATOM 8022 C CA . GLN B 1 384 ? 22.281 -41.938 -1.709 1 98.06 384 GLN B CA 1
ATOM 8023 C C . GLN B 1 384 ? 20.797 -41.656 -1.994 1 98.06 384 GLN B C 1
ATOM 8025 O O . GLN B 1 384 ? 20.047 -42.562 -2.379 1 98.06 384 GLN B O 1
ATOM 8030 N N . GLU B 1 385 ? 20.469 -40.438 -1.788 1 97.88 385 GLU B N 1
ATOM 8031 C CA . GLU B 1 385 ? 19.094 -40.062 -2.064 1 97.88 385 GLU B CA 1
ATOM 8032 C C . GLU B 1 385 ? 18.812 -40.031 -3.566 1 97.88 385 GLU B C 1
ATOM 8034 O O . GLU B 1 385 ? 17.719 -40.406 -4.004 1 97.88 385 GLU B O 1
ATOM 8039 N N . ILE B 1 386 ? 19.828 -39.625 -4.305 1 98.31 386 ILE B N 1
ATOM 8040 C CA . ILE B 1 386 ? 19.719 -39.625 -5.762 1 98.31 386 ILE B CA 1
ATOM 8041 C C . ILE B 1 386 ? 19.641 -41.062 -6.277 1 98.31 386 ILE B C 1
ATOM 8043 O O . ILE B 1 386 ? 18.812 -41.406 -7.125 1 98.31 386 ILE B O 1
ATOM 8047 N N . GLU B 1 387 ? 20.469 -41.906 -5.727 1 98.44 387 GLU B N 1
ATOM 8048 C CA . GLU B 1 387 ? 20.531 -43.312 -6.141 1 98.44 387 GLU B CA 1
ATOM 8049 C C . GLU B 1 387 ? 19.188 -44 -5.941 1 98.44 387 GLU B C 1
ATOM 8051 O O . GLU B 1 387 ? 18.781 -44.812 -6.77 1 98.44 387 GLU B O 1
ATOM 8056 N N . ALA B 1 388 ? 18.547 -43.656 -4.906 1 98.5 388 ALA B N 1
ATOM 8057 C CA . ALA B 1 388 ? 17.25 -44.281 -4.57 1 98.5 388 ALA B CA 1
ATOM 8058 C C . ALA B 1 388 ? 16.188 -43.938 -5.613 1 98.5 388 ALA B C 1
ATOM 8060 O O . ALA B 1 388 ? 15.18 -44.625 -5.727 1 98.5 388 ALA B O 1
ATOM 8061 N N . LEU B 1 389 ? 16.469 -42.875 -6.438 1 98.81 389 LEU B N 1
ATOM 8062 C CA . LEU B 1 389 ? 15.469 -42.406 -7.395 1 98.81 389 LEU B CA 1
ATOM 8063 C C . LEU B 1 389 ? 15.82 -42.875 -8.812 1 98.81 389 LEU B C 1
ATOM 8065 O O . LEU B 1 389 ? 15.148 -42.469 -9.773 1 98.81 389 LEU B O 1
ATOM 8069 N N . LEU B 1 390 ? 16.859 -43.719 -9.023 1 98.75 390 LEU B N 1
ATOM 8070 C CA . LEU B 1 390 ? 17.344 -44.094 -10.344 1 98.75 390 LEU B CA 1
ATOM 8071 C C . LEU B 1 390 ? 16.281 -44.906 -11.102 1 98.75 390 LEU B C 1
ATOM 8073 O O . LEU B 1 390 ? 16.125 -44.719 -12.312 1 98.75 390 LEU B O 1
ATOM 8077 N N . PRO B 1 391 ? 15.531 -45.812 -10.406 1 98.69 391 PRO B N 1
ATOM 8078 C CA . PRO B 1 391 ? 14.469 -46.5 -11.148 1 98.69 391 PRO B CA 1
ATOM 8079 C C . PRO B 1 391 ? 13.43 -45.531 -11.711 1 98.69 391 PRO B C 1
ATOM 8081 O O . PRO B 1 391 ? 12.953 -45.719 -12.836 1 98.69 391 PRO B O 1
ATOM 8084 N N . ASN B 1 392 ? 13.109 -44.531 -10.938 1 98.88 392 ASN B N 1
ATOM 8085 C CA . ASN B 1 392 ? 12.18 -43.531 -11.414 1 98.88 392 ASN B CA 1
ATOM 8086 C C . ASN B 1 392 ? 12.781 -42.719 -12.555 1 98.88 392 ASN B C 1
ATOM 8088 O O . ASN B 1 392 ? 12.078 -42.312 -13.484 1 98.88 392 ASN B O 1
ATOM 8092 N N . LEU B 1 393 ? 14.078 -42.406 -12.461 1 98.88 393 LEU B N 1
ATOM 8093 C CA . LEU B 1 393 ? 14.766 -41.719 -13.547 1 98.88 393 LEU B CA 1
ATOM 8094 C C . LEU B 1 393 ? 14.688 -42.531 -14.844 1 98.88 393 LEU B C 1
ATOM 8096 O O . LEU B 1 393 ? 14.375 -41.969 -15.898 1 98.88 393 LEU B O 1
ATOM 8100 N N . GLU B 1 394 ? 14.938 -43.75 -14.727 1 98.75 394 GLU B N 1
ATOM 8101 C CA . GLU B 1 394 ? 14.891 -44.625 -15.898 1 98.75 394 GLU B CA 1
ATOM 8102 C C . GLU B 1 394 ? 13.492 -44.656 -16.5 1 98.75 394 GLU B C 1
ATOM 8104 O O . GLU B 1 394 ? 13.344 -44.656 -17.734 1 98.75 394 GLU B O 1
ATOM 8109 N N . ALA B 1 395 ? 12.5 -44.688 -15.648 1 98.81 395 ALA B N 1
ATOM 8110 C CA . ALA B 1 395 ? 11.117 -44.688 -16.109 1 98.81 395 ALA B CA 1
ATOM 8111 C C . ALA B 1 395 ? 10.773 -43.375 -16.797 1 98.81 395 ALA B C 1
ATOM 8113 O O . ALA B 1 395 ? 10.086 -43.344 -17.812 1 98.81 395 ALA B O 1
ATOM 8114 N N . ALA B 1 396 ? 11.219 -42.281 -16.234 1 98.88 396 ALA B N 1
ATOM 8115 C CA . ALA B 1 396 ? 10.977 -40.969 -16.812 1 98.88 396 ALA B CA 1
ATOM 8116 C C . ALA B 1 396 ? 11.641 -40.844 -18.172 1 98.88 396 ALA B C 1
ATOM 8118 O O . ALA B 1 396 ? 11.039 -40.312 -19.109 1 98.88 396 ALA B O 1
ATOM 8119 N N . LEU B 1 397 ? 12.883 -41.25 -18.281 1 98.81 397 LEU B N 1
ATOM 8120 C CA . LEU B 1 397 ? 13.594 -41.25 -19.547 1 98.81 397 LEU B CA 1
ATOM 8121 C C . LEU B 1 397 ? 12.867 -42.094 -20.594 1 98.81 397 LEU B C 1
ATOM 8123 O O . LEU B 1 397 ? 12.719 -41.688 -21.734 1 98.81 397 LEU B O 1
ATOM 8127 N N . ALA B 1 398 ? 12.422 -43.25 -20.156 1 98.25 398 ALA B N 1
ATOM 8128 C CA . ALA B 1 398 ? 11.695 -44.125 -21.062 1 98.25 398 ALA B CA 1
ATOM 8129 C C . ALA B 1 398 ? 10.43 -43.469 -21.578 1 98.25 398 ALA B C 1
ATOM 8131 O O . ALA B 1 398 ? 10.047 -43.656 -22.734 1 98.25 398 ALA B O 1
ATOM 8132 N N . TRP B 1 399 ? 9.766 -42.75 -20.734 1 98.44 399 TRP B N 1
ATOM 8133 C CA . TRP B 1 399 ? 8.562 -42.031 -21.156 1 98.44 399 TRP B CA 1
ATOM 8134 C C . TRP B 1 399 ? 8.867 -41.094 -22.312 1 98.44 399 TRP B C 1
ATOM 8136 O O . TRP B 1 399 ? 8.062 -40.969 -23.25 1 98.44 399 TRP B O 1
ATOM 8146 N N . LEU B 1 400 ? 10.023 -40.344 -22.312 1 98 400 LEU B N 1
ATOM 8147 C CA . LEU B 1 400 ? 10.398 -39.438 -23.375 1 98 400 LEU B CA 1
ATOM 8148 C C . LEU B 1 400 ? 10.383 -40.125 -24.734 1 98 400 LEU B C 1
ATOM 8150 O O . LEU B 1 400 ? 9.883 -39.594 -25.719 1 98 400 LEU B O 1
ATOM 8154 N N . ARG B 1 401 ? 10.859 -41.281 -24.719 1 95.81 401 ARG B N 1
ATOM 8155 C CA . ARG B 1 401 ? 11.062 -42.062 -25.938 1 95.81 401 ARG B CA 1
ATOM 8156 C C . ARG B 1 401 ? 9.789 -42.781 -26.344 1 95.81 401 ARG B C 1
ATOM 8158 O O . ARG B 1 401 ? 9.406 -42.781 -27.516 1 95.81 401 ARG B O 1
ATOM 8165 N N . ASP B 1 402 ? 9.141 -43.406 -25.406 1 96.06 402 ASP B N 1
ATOM 8166 C CA . ASP B 1 402 ? 8.148 -44.438 -25.719 1 96.06 402 ASP B CA 1
ATOM 8167 C C . ASP B 1 402 ? 6.746 -43.844 -25.797 1 96.06 402 ASP B C 1
ATOM 8169 O O . ASP B 1 402 ? 5.875 -44.344 -26.5 1 96.06 402 ASP B O 1
ATOM 8173 N N . TRP B 1 403 ? 6.555 -42.719 -25.062 1 95.31 403 TRP B N 1
ATOM 8174 C CA . TRP B 1 403 ? 5.18 -42.25 -24.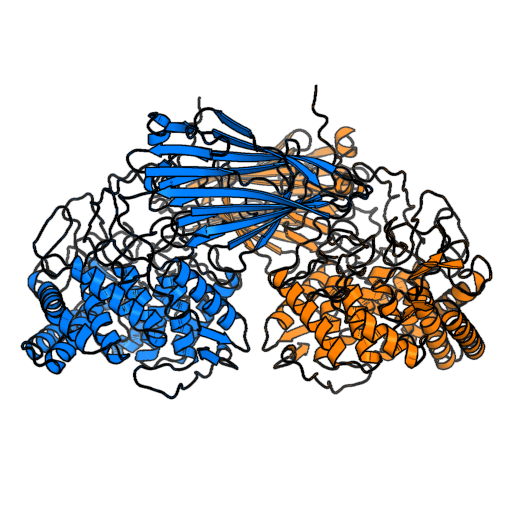969 1 95.31 403 TRP B CA 1
ATOM 8175 C C . TRP B 1 403 ? 5.094 -40.75 -25.281 1 95.31 403 TRP B C 1
ATOM 8177 O O . TRP B 1 403 ? 4.02 -40.219 -25.594 1 95.31 403 TRP B O 1
ATOM 8187 N N . GLY B 1 404 ? 6.16 -40.031 -25.219 1 93.38 404 GLY B N 1
ATOM 8188 C CA . GLY B 1 404 ? 6.148 -38.594 -25.406 1 93.38 404 GLY B CA 1
ATOM 8189 C C . GLY B 1 404 ? 5.879 -38.188 -26.844 1 93.38 404 GLY B C 1
ATOM 8190 O O . GLY B 1 404 ? 5.441 -37.062 -27.094 1 93.38 404 GLY B O 1
ATOM 8191 N N . ASP B 1 405 ? 6.203 -39 -27.734 1 91.38 405 ASP B N 1
ATOM 8192 C CA . ASP B 1 405 ? 5.977 -38.781 -29.172 1 91.38 405 ASP B CA 1
ATOM 8193 C C . ASP B 1 405 ? 4.758 -39.562 -29.656 1 91.38 405 ASP B C 1
ATOM 8195 O O . ASP B 1 405 ? 4.871 -40.719 -30.031 1 91.38 405 ASP B O 1
ATOM 8199 N N . CYS B 1 406 ? 3.705 -38.875 -29.75 1 83 406 CYS B N 1
ATOM 8200 C CA . CYS B 1 406 ? 2.449 -39.594 -29.953 1 83 406 CYS B CA 1
ATOM 8201 C C . CYS B 1 406 ? 2.223 -39.875 -31.438 1 83 406 CYS B C 1
ATOM 8203 O O . CYS B 1 406 ? 1.415 -40.719 -31.781 1 83 406 CYS B O 1
ATOM 8205 N N . ASP B 1 407 ? 2.926 -39.219 -32.312 1 85.75 407 ASP B N 1
ATOM 8206 C CA . ASP B 1 407 ? 2.646 -39.438 -33.75 1 85.75 407 ASP B CA 1
ATOM 8207 C C . ASP B 1 407 ? 3.889 -39.938 -34.469 1 85.75 407 ASP B C 1
ATOM 8209 O O . ASP B 1 407 ? 3.869 -40.094 -35.688 1 85.75 407 ASP B O 1
ATOM 8213 N N . GLY B 1 408 ? 4.992 -40 -33.781 1 88 408 GLY B N 1
ATOM 8214 C CA . GLY B 1 408 ? 6.184 -40.625 -34.312 1 88 408 GLY B CA 1
ATOM 8215 C C . GLY B 1 408 ? 7.055 -39.688 -35.094 1 88 408 GLY B C 1
ATOM 8216 O O . GLY B 1 408 ? 7.953 -40.094 -35.844 1 88 408 GLY B O 1
ATOM 8217 N N . ASP B 1 409 ? 6.848 -38.438 -35 1 90.12 409 ASP B N 1
ATOM 8218 C CA . ASP B 1 409 ? 7.621 -37.5 -35.812 1 90.12 409 ASP B CA 1
ATOM 8219 C C . ASP B 1 409 ? 8.883 -37.031 -35.062 1 90.12 409 ASP B C 1
ATOM 8221 O O . ASP B 1 409 ? 9.641 -36.219 -35.562 1 90.12 409 ASP B O 1
ATOM 8225 N N . GLY B 1 410 ? 9.031 -37.5 -33.875 1 93.31 410 GLY B N 1
ATOM 8226 C CA . GLY B 1 410 ? 10.273 -37.25 -33.156 1 93.31 410 GLY B CA 1
ATOM 8227 C C . GLY B 1 410 ? 10.148 -36.125 -32.125 1 93.31 410 GLY B C 1
ATOM 8228 O O . GLY B 1 410 ? 11.109 -35.844 -31.406 1 93.31 410 GLY B O 1
ATOM 8229 N N . PHE B 1 411 ? 9.016 -35.5 -32.031 1 97.38 411 PHE B N 1
ATOM 8230 C CA . PHE B 1 411 ? 8.812 -34.438 -31.062 1 97.38 411 PHE B CA 1
ATOM 8231 C C . PHE B 1 411 ? 7.824 -34.875 -29.984 1 97.38 411 PHE B C 1
ATOM 8233 O O . PHE B 1 411 ? 6.945 -35.688 -30.234 1 97.38 411 PHE B O 1
ATOM 8240 N N . LEU B 1 412 ? 8.031 -34.406 -28.766 1 97.56 412 LEU B N 1
ATOM 8241 C CA . LEU B 1 412 ? 7.051 -34.562 -27.703 1 97.56 412 LEU B CA 1
ATOM 8242 C C . LEU B 1 412 ? 5.836 -33.688 -27.922 1 97.56 412 LEU B C 1
ATOM 8244 O O . LEU B 1 412 ? 5.977 -32.5 -28.188 1 97.56 412 LEU B O 1
ATOM 8248 N N . GLU B 1 413 ? 4.664 -34.25 -27.875 1 95.62 413 GLU B N 1
ATOM 8249 C CA . GLU B 1 413 ? 3.416 -33.531 -28.109 1 95.62 413 GLU B CA 1
ATOM 8250 C C . GLU B 1 413 ? 2.33 -33.969 -27.125 1 95.62 413 GLU B C 1
ATOM 8252 O O . GLU B 1 413 ? 2.463 -35 -26.484 1 95.62 413 GLU B O 1
ATOM 8257 N N . TYR B 1 414 ? 1.288 -33.188 -27 1 94.12 414 TYR B N 1
ATOM 8258 C CA . TYR B 1 414 ? 0.155 -33.5 -26.141 1 94.12 414 TYR B CA 1
ATOM 8259 C C . TYR B 1 414 ? -1.164 -33.281 -26.875 1 94.12 414 TYR B C 1
ATOM 8261 O O . TYR B 1 414 ? -1.22 -32.562 -27.859 1 94.12 414 TYR B O 1
ATOM 8269 N N . ILE B 1 415 ? -2.119 -33.969 -26.359 1 89.38 415 ILE B N 1
ATOM 8270 C CA . ILE B 1 415 ? -3.5 -33.812 -26.797 1 89.38 415 ILE B CA 1
ATOM 8271 C C . ILE B 1 415 ? -4.453 -34.156 -25.656 1 89.38 415 ILE B C 1
ATOM 8273 O O . ILE B 1 415 ? -4.117 -34.938 -24.766 1 89.38 415 ILE B O 1
ATOM 8277 N N . ASP B 1 416 ? -5.465 -33.438 -25.547 1 87.69 416 ASP B N 1
ATOM 8278 C CA . ASP B 1 416 ? -6.543 -33.844 -24.641 1 87.69 416 ASP B CA 1
ATOM 8279 C C . ASP B 1 416 ? -7.262 -35.094 -25.172 1 87.69 416 ASP B C 1
ATOM 8281 O O . ASP B 1 416 ? -8.109 -35 -26.062 1 87.69 416 ASP B O 1
ATOM 8285 N N . ARG B 1 417 ? -7.098 -36.125 -24.531 1 85.38 417 ARG B N 1
ATOM 8286 C CA . ARG B 1 417 ? -7.574 -37.406 -25.031 1 85.38 417 ARG B CA 1
ATOM 8287 C C . ARG B 1 417 ? -9.047 -37.625 -24.703 1 85.38 417 ARG B C 1
ATOM 8289 O O . ARG B 1 417 ? -9.703 -38.469 -25.297 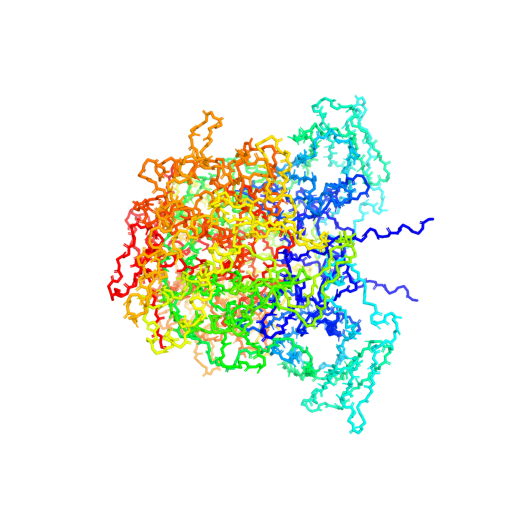1 85.38 417 ARG B O 1
ATOM 8296 N N . THR B 1 418 ? -9.531 -36.844 -23.75 1 86.75 418 THR B N 1
ATOM 8297 C CA . THR B 1 418 ? -10.883 -37.094 -23.266 1 86.75 418 THR B CA 1
ATOM 8298 C C . THR B 1 418 ? -11.852 -36.031 -23.766 1 86.75 418 THR B C 1
ATOM 8300 O O . THR B 1 418 ? -13.062 -36.25 -23.812 1 86.75 418 THR B O 1
ATOM 8303 N N . GLY B 1 419 ? -11.336 -34.938 -24.047 1 85.38 419 GLY B N 1
ATOM 8304 C CA . GLY B 1 419 ? -12.188 -33.844 -24.422 1 85.38 419 GLY B CA 1
ATOM 8305 C C . GLY B 1 419 ? -12.633 -33 -23.25 1 85.38 419 GLY B C 1
ATOM 8306 O O . GLY B 1 419 ? -13.172 -31.906 -23.422 1 85.38 419 GLY B O 1
ATOM 8307 N N . HIS B 1 420 ? -12.398 -33.469 -22.047 1 86.44 420 HIS B N 1
ATOM 8308 C CA . HIS B 1 420 ? -12.789 -32.688 -20.859 1 86.44 420 HIS B CA 1
ATOM 8309 C C . HIS B 1 420 ? -11.578 -32.375 -20 1 86.44 420 HIS B C 1
ATOM 8311 O O . HIS B 1 420 ? -11.727 -31.906 -18.859 1 86.44 420 HIS B O 1
ATOM 8317 N N . GLY B 1 421 ? -10.43 -32.688 -20.516 1 87.75 421 GLY B N 1
ATOM 8318 C CA . GLY B 1 421 ? -9.195 -32.312 -19.844 1 87.75 421 GLY B CA 1
ATOM 8319 C C . GLY B 1 421 ? -8.602 -31.016 -20.328 1 87.75 421 GLY B C 1
ATOM 8320 O O . GLY B 1 421 ? -9.305 -30.188 -20.922 1 87.75 421 GLY B O 1
ATOM 8321 N N . LEU B 1 422 ? -7.363 -30.766 -20.031 1 89.06 422 LEU B N 1
ATOM 8322 C CA . LEU B 1 422 ? -6.688 -29.531 -20.453 1 89.06 422 LEU B CA 1
ATOM 8323 C C . LEU B 1 422 ? -6.309 -29.609 -21.922 1 89.06 422 LEU B C 1
ATOM 8325 O O . LEU B 1 422 ? -5.676 -30.562 -22.359 1 89.06 422 LEU B O 1
ATOM 8329 N N . SER B 1 423 ? -6.695 -28.594 -22.625 1 88.88 423 SER B N 1
ATOM 8330 C CA . SER B 1 423 ? -6.344 -28.531 -24.047 1 88.88 423 SER B CA 1
ATOM 8331 C C . SER B 1 423 ? -4.863 -28.219 -24.234 1 88.88 423 SER B C 1
ATOM 8333 O O . SER B 1 423 ? -4.238 -28.703 -25.172 1 88.88 423 SER B O 1
ATOM 8335 N N . ASN B 1 424 ? -4.336 -27.359 -23.438 1 94.44 424 ASN B N 1
ATOM 8336 C CA . ASN B 1 424 ? -2.904 -27.094 -23.375 1 94.44 424 ASN B CA 1
ATOM 8337 C C . ASN B 1 424 ? -2.27 -27.656 -22.109 1 94.44 424 ASN B C 1
ATOM 8339 O O . ASN B 1 424 ? -2.822 -27.516 -21.016 1 94.44 424 ASN B O 1
ATOM 8343 N N . GLN B 1 425 ? -1.178 -28.281 -22.297 1 96.31 425 GLN B N 1
ATOM 8344 C CA . GLN B 1 425 ? -0.617 -29.047 -21.188 1 96.31 425 GLN B CA 1
ATOM 8345 C C . GLN B 1 425 ? 0.81 -28.609 -20.875 1 96.31 425 GLN B C 1
ATOM 8347 O O . GLN B 1 425 ? 1.536 -29.281 -20.156 1 96.31 425 GLN B O 1
ATOM 8352 N N . GLY B 1 426 ? 1.351 -27.5 -21.469 1 97.38 426 GLY B N 1
ATOM 8353 C CA . GLY B 1 426 ? 2.549 -26.812 -21.031 1 97.38 426 GLY B CA 1
ATOM 8354 C C . GLY B 1 426 ? 2.289 -25.844 -19.891 1 97.38 426 GLY B C 1
ATOM 8355 O O . GLY B 1 426 ? 1.23 -25.875 -19.266 1 97.38 426 GLY B O 1
ATOM 8356 N N . TRP B 1 427 ? 3.295 -25.031 -19.516 1 97.19 427 TRP B N 1
ATOM 8357 C CA . TRP B 1 427 ? 3.115 -24.125 -18.391 1 97.19 427 TRP B CA 1
ATOM 8358 C C . TRP B 1 427 ? 2.062 -23.078 -18.688 1 97.19 427 TRP B C 1
ATOM 8360 O O . TRP B 1 427 ? 1.432 -22.531 -17.781 1 97.19 427 TRP B O 1
ATOM 8370 N N . LYS B 1 428 ? 1.923 -22.75 -19.984 1 97.81 428 LYS B N 1
ATOM 8371 C CA . LYS B 1 428 ? 0.774 -21.953 -20.422 1 97.81 428 LYS B CA 1
ATOM 8372 C C . LYS B 1 428 ? -0.425 -22.844 -20.734 1 97.81 428 LYS B C 1
ATOM 8374 O O . LYS B 1 428 ? -0.702 -23.125 -21.891 1 97.81 428 LYS B O 1
ATOM 8379 N N . ASP B 1 429 ? -1.199 -23.125 -19.766 1 94.94 429 ASP B N 1
ATOM 8380 C CA . ASP B 1 429 ? -2.156 -24.219 -19.906 1 94.94 429 ASP B CA 1
ATOM 8381 C C . ASP B 1 429 ? -3.578 -23.688 -20.078 1 94.94 429 ASP B C 1
ATOM 8383 O O . ASP B 1 429 ? -4.547 -24.438 -19.984 1 94.94 429 ASP B O 1
ATOM 8387 N N . SER B 1 430 ? -3.699 -22.344 -20.312 1 93.31 430 SER B N 1
ATOM 8388 C CA . SER B 1 430 ? -5.023 -21.859 -20.672 1 93.31 430 SER B CA 1
ATOM 8389 C C . SER B 1 430 ? -5.395 -22.266 -22.094 1 93.31 430 SER B C 1
ATOM 8391 O O . SER B 1 430 ? -4.516 -22.547 -22.922 1 93.31 430 SER B O 1
ATOM 8393 N N . GLY B 1 431 ? -6.621 -22.328 -22.375 1 91.25 431 GLY B N 1
ATOM 8394 C CA . GLY B 1 431 ? -7.105 -22.844 -23.656 1 91.25 431 GLY B CA 1
ATOM 8395 C C . GLY B 1 431 ? -6.668 -22 -24.844 1 91.25 431 GLY B C 1
ATOM 8396 O O . GLY B 1 431 ? -6.535 -22.516 -25.953 1 91.25 431 GLY B O 1
ATOM 8397 N N . ASP B 1 432 ? -6.352 -20.797 -24.625 1 93.12 432 ASP B N 1
ATOM 8398 C CA . ASP B 1 432 ? -6.082 -19.906 -25.75 1 93.12 432 ASP B CA 1
ATOM 8399 C C . ASP B 1 432 ? -4.602 -19.547 -25.828 1 93.12 432 ASP B C 1
ATOM 8401 O O . ASP B 1 432 ? -4.219 -18.625 -26.562 1 93.12 432 ASP B O 1
ATOM 8405 N N . SER B 1 433 ? -3.752 -20.203 -25.188 1 96.06 433 SER B N 1
ATOM 8406 C CA . SER B 1 433 ? -2.395 -19.734 -24.969 1 96.06 433 SER B CA 1
ATOM 8407 C C . SER B 1 433 ? -1.509 -19.969 -26.188 1 96.06 433 SER B C 1
ATOM 8409 O O . SER B 1 433 ? -0.475 -19.312 -26.344 1 96.06 433 SER B O 1
ATOM 8411 N N . VAL B 1 434 ? -1.806 -20.906 -27.031 1 97.94 434 VAL B N 1
ATOM 8412 C CA . VAL B 1 434 ? -1.019 -21.172 -28.234 1 97.94 434 VAL B CA 1
ATOM 8413 C C . VAL B 1 434 ? -1.715 -20.594 -29.453 1 97.94 434 VAL B C 1
ATOM 8415 O O . VAL B 1 434 ? -2.689 -21.156 -29.953 1 97.94 434 VAL B O 1
ATOM 8418 N N . ARG B 1 435 ? -1.131 -19.516 -29.938 1 97.25 435 ARG B N 1
ATOM 8419 C CA . ARG B 1 435 ? -1.802 -18.75 -30.984 1 97.25 435 ARG B CA 1
ATOM 8420 C C . ARG B 1 435 ? -0.847 -18.422 -32.125 1 97.25 435 ARG B C 1
ATOM 8422 O O . ARG B 1 435 ? 0.356 -18.266 -31.906 1 97.25 435 ARG B O 1
ATOM 8429 N N . TRP B 1 436 ? -1.42 -18.312 -33.281 1 97.56 436 TRP B N 1
ATOM 8430 C CA . TRP B 1 436 ? -0.705 -17.781 -34.438 1 97.56 436 TRP B CA 1
ATOM 8431 C C . TRP B 1 436 ? -0.441 -16.297 -34.25 1 97.56 436 TRP B C 1
ATOM 8433 O O . TRP B 1 436 ? -1.074 -15.633 -33.438 1 97.56 436 TRP B O 1
ATOM 8443 N N . ASN B 1 437 ? 0.471 -15.766 -35.062 1 97.12 437 ASN B N 1
ATOM 8444 C CA . ASN B 1 437 ? 0.803 -14.344 -35.031 1 97.12 437 ASN B CA 1
ATOM 8445 C C . ASN B 1 437 ? -0.421 -13.469 -35.281 1 97.12 437 ASN B C 1
ATOM 8447 O O . ASN B 1 437 ? -0.542 -12.375 -34.719 1 97.12 437 ASN B O 1
ATOM 8451 N N . ASP B 1 438 ? -1.341 -13.977 -36.062 1 95.19 438 ASP B N 1
ATOM 8452 C CA . ASP B 1 438 ? -2.523 -13.203 -36.438 1 95.19 438 ASP B CA 1
ATOM 8453 C C . ASP B 1 438 ? -3.619 -13.352 -35.375 1 95.19 438 ASP B C 1
ATOM 8455 O O . ASP B 1 438 ? -4.707 -12.789 -35.531 1 95.19 438 ASP B O 1
ATOM 8459 N N . GLY B 1 439 ? -3.389 -14.125 -34.406 1 94.62 439 GLY B N 1
ATOM 8460 C CA . GLY B 1 439 ? -4.301 -14.188 -33.25 1 94.62 439 GLY B CA 1
ATOM 8461 C C . GLY B 1 439 ? -5.141 -15.453 -33.25 1 94.62 439 GLY B C 1
ATOM 8462 O O . GLY B 1 439 ? -5.797 -15.75 -32.25 1 94.62 439 GLY B O 1
ATOM 8463 N N . ARG B 1 440 ? -5.18 -16.266 -34.344 1 94.31 440 ARG B N 1
ATOM 8464 C CA . ARG B 1 440 ? -5.922 -17.516 -34.406 1 94.31 440 ARG B CA 1
ATOM 8465 C C . ARG B 1 440 ? -5.355 -18.516 -33.406 1 94.31 440 ARG B C 1
ATOM 8467 O O . ARG B 1 440 ? -4.156 -18.5 -33.094 1 94.31 440 ARG B O 1
ATOM 8474 N N . ILE B 1 441 ? -6.141 -19.359 -32.75 1 95.88 441 ILE B N 1
ATOM 8475 C CA . ILE B 1 441 ? -5.727 -20.406 -31.844 1 95.88 441 ILE B CA 1
ATOM 8476 C C . ILE B 1 441 ? -5.281 -21.641 -32.625 1 95.88 441 ILE B C 1
ATOM 8478 O O . ILE B 1 441 ? -5.941 -22.047 -33.594 1 95.88 441 ILE B O 1
ATOM 8482 N N . ALA B 1 442 ? -4.195 -22.203 -32.281 1 96.56 442 ALA B N 1
ATOM 8483 C CA . ALA B 1 442 ? -3.678 -23.406 -32.938 1 96.56 442 ALA B CA 1
ATOM 8484 C C . ALA B 1 442 ? -4.43 -24.656 -32.469 1 96.56 442 ALA B C 1
ATOM 8486 O O . ALA B 1 442 ? -4.883 -24.719 -31.328 1 96.56 442 ALA B O 1
ATOM 8487 N N . ASP B 1 443 ? -4.48 -25.594 -33.344 1 92.69 443 ASP B N 1
ATOM 8488 C CA . ASP B 1 443 ? -5.164 -26.844 -33.031 1 92.69 443 ASP B CA 1
ATOM 8489 C C . ASP B 1 443 ? -4.168 -27.922 -32.594 1 92.69 443 ASP B C 1
ATOM 8491 O O . ASP B 1 443 ? -3.07 -28.016 -33.125 1 92.69 443 ASP B O 1
ATOM 8495 N N . GLY B 1 444 ? -4.508 -28.75 -31.594 1 88.06 444 GLY B N 1
ATOM 8496 C CA . GLY B 1 444 ? -3.686 -29.859 -31.141 1 88.06 444 GLY B CA 1
ATOM 8497 C C . GLY B 1 444 ? -3.82 -31.094 -32 1 88.06 444 GLY B C 1
ATOM 8498 O O . GLY B 1 444 ? -4.773 -31.203 -32.781 1 88.06 444 GLY B O 1
ATOM 8499 N N . PRO B 1 445 ? -2.973 -32.062 -31.781 1 94.06 445 PRO B N 1
ATOM 8500 C CA . PRO B 1 445 ? -1.87 -32.094 -30.828 1 94.06 445 PRO B CA 1
ATOM 8501 C C . PRO B 1 445 ? -0.85 -30.984 -31.062 1 94.06 445 PRO B C 1
ATOM 8503 O O . PRO B 1 445 ? -0.703 -30.516 -32.188 1 94.06 445 PRO B O 1
ATOM 8506 N N . ILE B 1 446 ? -0.203 -30.547 -30.016 1 96.5 446 ILE B N 1
ATOM 8507 C CA . ILE B 1 446 ? 0.721 -29.422 -30.031 1 96.5 446 ILE B CA 1
ATOM 8508 C C . ILE B 1 446 ? 2.096 -29.875 -29.547 1 96.5 446 ILE B C 1
ATOM 8510 O O . ILE B 1 446 ? 2.207 -30.547 -28.531 1 96.5 446 ILE B O 1
ATOM 8514 N N . ALA B 1 447 ? 3.15 -29.578 -30.281 1 98.06 447 ALA B N 1
ATOM 8515 C CA . ALA B 1 447 ? 4.535 -29.75 -29.859 1 98.06 447 ALA B CA 1
ATOM 8516 C C . ALA B 1 447 ? 5.176 -28.406 -29.516 1 98.06 447 ALA B C 1
ATOM 8518 O O . ALA B 1 447 ? 5.625 -27.688 -30.406 1 98.06 447 ALA B O 1
ATOM 8519 N N . LEU B 1 448 ? 5.32 -28.141 -28.312 1 98.5 448 LEU B N 1
ATOM 8520 C CA . LEU B 1 448 ? 5.828 -26.859 -27.859 1 98.5 448 LEU B CA 1
ATOM 8521 C C . LEU B 1 448 ? 7.344 -26.781 -28 1 98.5 448 LEU B C 1
ATOM 8523 O O . LEU B 1 448 ? 8.039 -27.766 -27.75 1 98.5 448 LEU B O 1
ATOM 8527 N N . CYS B 1 449 ? 7.871 -25.656 -28.328 1 98.69 449 CYS B N 1
ATOM 8528 C CA . CYS B 1 449 ? 9.305 -25.516 -28.531 1 98.69 449 CYS B CA 1
ATOM 8529 C C . CYS B 1 449 ? 10.078 -25.719 -27.234 1 98.69 449 CYS B C 1
ATOM 8531 O O . CYS B 1 449 ? 11.078 -26.422 -27.203 1 98.69 449 CYS B O 1
ATOM 8533 N N . GLU B 1 450 ? 9.648 -25.062 -26.094 1 98.75 450 GLU B N 1
ATOM 8534 C CA . GLU B 1 450 ? 10.398 -25.141 -24.844 1 98.75 450 GLU B CA 1
ATOM 8535 C C . GLU B 1 450 ? 10.43 -26.578 -24.312 1 98.75 450 GLU B C 1
ATOM 8537 O O . GLU B 1 450 ? 11.375 -26.969 -23.641 1 98.75 450 GLU B O 1
ATOM 8542 N N . VAL B 1 451 ? 9.367 -27.328 -24.578 1 98.69 451 VAL B N 1
ATOM 8543 C CA . VAL B 1 451 ? 9.305 -28.703 -24.125 1 98.69 451 VAL B CA 1
ATOM 8544 C C . VAL B 1 451 ? 10.391 -29.531 -24.812 1 98.69 451 VAL B C 1
ATOM 8546 O O . VAL B 1 451 ? 11 -30.406 -24.203 1 98.69 451 VAL B O 1
ATOM 8549 N N . GLN B 1 452 ? 10.609 -29.266 -26.141 1 98.75 452 GLN B N 1
ATOM 8550 C CA . GLN B 1 452 ? 11.711 -29.938 -26.828 1 98.75 452 GLN B CA 1
ATOM 8551 C C . GLN B 1 452 ? 13.055 -29.562 -26.203 1 98.75 452 GLN B C 1
ATOM 8553 O O . GLN B 1 452 ? 13.945 -30.422 -26.109 1 98.75 452 GLN B O 1
ATOM 8558 N N . GLY B 1 453 ? 13.195 -28.297 -25.859 1 98.88 453 GLY B N 1
ATOM 8559 C CA . GLY B 1 453 ? 14.398 -27.891 -25.141 1 98.88 453 GLY B CA 1
ATOM 8560 C C . GLY B 1 453 ? 14.578 -28.625 -23.828 1 98.88 453 GLY B C 1
ATOM 8561 O O . GLY B 1 453 ? 15.672 -29.109 -23.516 1 98.88 453 GLY B O 1
ATOM 8562 N N . TYR B 1 454 ? 13.516 -28.734 -23.031 1 98.88 454 TYR B N 1
ATOM 8563 C CA . TYR B 1 454 ? 13.555 -29.469 -21.781 1 98.88 454 TYR B CA 1
ATOM 8564 C C . TYR B 1 454 ? 13.906 -30.922 -22.016 1 98.88 454 TYR B C 1
ATOM 8566 O O . TYR B 1 454 ? 14.672 -31.516 -21.25 1 98.88 454 TYR B O 1
ATOM 8574 N N . ALA B 1 455 ? 13.289 -31.469 -23.016 1 98.81 455 ALA B N 1
ATOM 8575 C CA . ALA B 1 455 ? 13.523 -32.875 -23.312 1 98.81 455 ALA B CA 1
ATOM 8576 C C . ALA B 1 455 ? 14.992 -33.125 -23.672 1 98.81 455 ALA B C 1
ATOM 8578 O O . ALA B 1 455 ? 15.586 -34.094 -23.219 1 98.81 455 ALA B O 1
ATOM 8579 N N . TYR B 1 456 ? 15.539 -32.281 -24.516 1 98.88 456 TYR B N 1
ATOM 8580 C CA . TYR B 1 456 ? 16.953 -32.406 -24.875 1 98.88 456 TYR B CA 1
ATOM 8581 C C . TYR B 1 456 ? 17.828 -32.344 -23.625 1 98.88 456 TYR B C 1
ATOM 8583 O O . TYR B 1 456 ? 18.672 -33.219 -23.422 1 98.88 456 TYR B O 1
ATOM 8591 N N . GLN B 1 457 ? 17.609 -31.328 -22.812 1 98.88 457 GLN B N 1
ATOM 8592 C CA . GLN B 1 457 ? 18.406 -31.156 -21.609 1 98.88 457 GLN B CA 1
ATOM 8593 C C . GLN B 1 457 ? 18.25 -32.344 -20.656 1 98.88 457 GLN B C 1
ATOM 8595 O O . GLN B 1 457 ? 19.219 -32.812 -20.062 1 98.88 457 GLN B O 1
ATOM 8600 N N . ALA B 1 458 ? 17 -32.781 -20.484 1 98.88 458 ALA B N 1
ATOM 8601 C CA . ALA B 1 458 ? 16.703 -33.938 -19.625 1 98.88 458 ALA B CA 1
ATOM 8602 C C . ALA B 1 458 ? 17.453 -35.188 -20.078 1 98.88 458 ALA B C 1
ATOM 8604 O O . ALA B 1 458 ? 17.984 -35.906 -19.266 1 98.88 458 ALA B O 1
ATOM 8605 N N . ALA B 1 459 ? 17.438 -35.375 -21.375 1 98.88 459 ALA B N 1
ATOM 8606 C CA . ALA B 1 459 ? 18.109 -36.562 -21.922 1 98.88 459 ALA B CA 1
ATOM 8607 C C . ALA B 1 459 ? 19.625 -36.469 -21.656 1 98.88 459 ALA B C 1
ATOM 8609 O O . ALA B 1 459 ? 20.234 -37.469 -21.266 1 98.88 459 ALA B O 1
ATOM 8610 N N . ILE B 1 460 ? 20.203 -35.344 -21.875 1 98.88 460 ILE B N 1
ATOM 8611 C CA . ILE B 1 460 ? 21.625 -35.156 -21.672 1 98.88 460 ILE B CA 1
ATOM 8612 C C . ILE B 1 460 ? 21.969 -35.312 -20.188 1 98.88 460 ILE B C 1
ATOM 8614 O O . ILE B 1 460 ? 22.875 -36.062 -19.828 1 98.88 460 ILE B O 1
ATOM 8618 N N . LEU B 1 461 ? 21.25 -34.625 -19.344 1 98.81 461 LEU B N 1
ATOM 8619 C CA . LEU B 1 461 ? 21.516 -34.656 -17.906 1 98.81 461 LEU B CA 1
ATOM 8620 C C . LEU B 1 461 ? 21.203 -36.062 -17.328 1 98.81 461 LEU B C 1
ATOM 8622 O O . LEU B 1 461 ? 21.906 -36.531 -16.438 1 98.81 461 LEU B O 1
ATOM 8626 N N . GLY B 1 462 ? 20.062 -36.656 -17.812 1 98.81 462 GLY B N 1
ATOM 8627 C CA . GLY B 1 462 ? 19.766 -38 -17.422 1 98.81 462 GLY B CA 1
ATOM 8628 C C . GLY B 1 462 ? 20.875 -39 -17.766 1 98.81 462 GLY B C 1
ATOM 8629 O O . GLY B 1 462 ? 21.219 -39.844 -16.953 1 98.81 462 GLY B O 1
ATOM 8630 N N . ALA B 1 463 ? 21.453 -38.844 -18.938 1 98.75 463 ALA B N 1
ATOM 8631 C CA . ALA B 1 463 ? 22.578 -39.656 -19.344 1 98.75 463 ALA B CA 1
ATOM 8632 C C . ALA B 1 463 ? 23.766 -39.5 -18.406 1 98.75 463 ALA B C 1
ATOM 8634 O O . ALA B 1 463 ? 24.422 -40.469 -18.031 1 98.75 463 ALA B O 1
ATOM 8635 N N . ASP B 1 464 ? 24.047 -38.312 -18.047 1 98.5 464 ASP B N 1
ATOM 8636 C CA . ASP B 1 464 ? 25.141 -38.031 -17.125 1 98.5 464 ASP B CA 1
ATOM 8637 C C . ASP B 1 464 ? 24.922 -38.719 -15.781 1 98.5 464 ASP B C 1
ATOM 8639 O O . ASP B 1 464 ? 25.875 -39.25 -15.203 1 98.5 464 ASP B O 1
ATOM 8643 N N . VAL B 1 465 ? 23.672 -38.656 -15.242 1 98.69 465 VAL B N 1
ATOM 8644 C CA . VAL B 1 465 ? 23.359 -39.25 -13.953 1 98.69 465 VAL B CA 1
ATOM 8645 C C . VAL B 1 465 ? 23.5 -40.781 -14.055 1 98.69 465 VAL B C 1
ATOM 8647 O O . VAL B 1 465 ? 24.062 -41.406 -13.164 1 98.69 465 VAL B O 1
ATOM 8650 N N . LEU B 1 466 ? 22.938 -41.344 -15.148 1 98.56 466 LEU B N 1
ATOM 8651 C CA . LEU B 1 466 ? 23.078 -42.781 -15.352 1 98.56 466 LEU B CA 1
ATOM 8652 C C . LEU B 1 466 ? 24.547 -43.219 -15.375 1 98.56 466 LEU B C 1
ATOM 8654 O O . LEU B 1 466 ? 24.922 -44.188 -14.727 1 98.56 466 LEU B O 1
ATOM 8658 N N . GLU B 1 467 ? 25.328 -42.5 -16.109 1 98.25 467 GLU B N 1
ATOM 8659 C CA . GLU B 1 467 ? 26.75 -42.781 -16.203 1 98.25 467 GLU B CA 1
ATOM 8660 C C . GLU B 1 467 ? 27.438 -42.656 -14.836 1 98.25 467 GLU B C 1
ATOM 8662 O O . GLU B 1 467 ? 28.234 -43.531 -14.469 1 98.25 467 GLU B O 1
ATOM 8667 N N . LYS B 1 468 ? 27.125 -41.656 -14.125 1 98 468 LYS B N 1
ATOM 8668 C CA . LYS B 1 468 ? 27.719 -41.438 -12.805 1 98 468 LYS B CA 1
ATOM 8669 C C . LYS B 1 468 ? 27.469 -42.625 -11.883 1 98 468 LYS B C 1
ATOM 8671 O O . LYS B 1 468 ? 28.328 -43 -11.086 1 98 468 LYS B O 1
ATOM 8676 N N . PHE B 1 469 ? 26.312 -43.219 -11.961 1 98.12 469 PHE B N 1
ATOM 8677 C CA . PHE B 1 469 ? 25.938 -44.281 -11.016 1 98.12 469 PHE B CA 1
ATOM 8678 C C . PHE B 1 469 ? 26.078 -45.656 -11.656 1 98.12 469 PHE B C 1
ATOM 8680 O O . PHE B 1 469 ? 25.547 -46.625 -11.141 1 98.12 469 PHE B O 1
ATOM 8687 N N . GLY B 1 470 ? 26.641 -45.719 -12.805 1 97.69 470 GLY B N 1
ATOM 8688 C CA . GLY B 1 470 ? 27 -46.969 -13.438 1 97.69 470 GLY B CA 1
ATOM 8689 C C . GLY B 1 470 ? 25.812 -47.688 -14.039 1 97.69 470 GLY B C 1
ATOM 8690 O O . GLY B 1 470 ? 25.797 -48.938 -14.125 1 97.69 470 GLY B O 1
ATOM 8691 N N . ARG B 1 471 ? 24.812 -47 -14.359 1 97.62 471 ARG B N 1
ATOM 8692 C CA . ARG B 1 471 ? 23.656 -47.562 -15.031 1 97.62 471 ARG B CA 1
ATOM 8693 C C . ARG B 1 471 ? 23.828 -47.562 -16.547 1 97.62 471 ARG B C 1
ATOM 8695 O O . ARG B 1 471 ? 24.484 -46.656 -17.078 1 97.62 471 ARG B O 1
ATOM 8702 N N . PRO B 1 472 ? 23.25 -48.438 -17.297 1 97 472 PRO B N 1
ATOM 8703 C CA . PRO B 1 472 ? 23.375 -48.469 -18.766 1 97 472 PRO B CA 1
ATOM 8704 C C . PRO B 1 472 ? 22.484 -47.438 -19.453 1 97 472 PRO B C 1
ATOM 8706 O O . PRO B 1 472 ? 21.594 -46.875 -18.812 1 97 472 PRO B O 1
ATOM 8709 N N . GLY B 1 473 ? 22.797 -47.156 -20.766 1 96.81 473 GLY B N 1
ATOM 8710 C CA . GLY B 1 473 ? 21.875 -46.406 -21.609 1 96.81 473 GLY B CA 1
ATOM 8711 C C . GLY B 1 473 ? 22.297 -44.969 -21.844 1 96.81 473 GLY B C 1
ATOM 8712 O O . GLY B 1 473 ? 21.688 -44.25 -22.656 1 96.81 473 GLY B O 1
ATOM 8713 N N . ALA B 1 474 ? 23.344 -44.5 -21.203 1 98.12 474 ALA B N 1
ATOM 8714 C CA . ALA B 1 474 ? 23.766 -43.094 -21.312 1 98.12 474 ALA B CA 1
ATOM 8715 C C . ALA B 1 474 ? 24.016 -42.719 -22.781 1 98.12 474 ALA B C 1
ATOM 8717 O O . ALA B 1 474 ? 23.547 -41.656 -23.234 1 98.12 474 ALA B O 1
ATOM 8718 N N . GLU B 1 475 ? 24.688 -43.531 -23.5 1 97.88 475 GLU B N 1
ATOM 8719 C CA . GLU B 1 475 ? 25.031 -43.219 -24.875 1 97.88 475 GLU B CA 1
ATOM 8720 C C . GLU B 1 475 ? 23.781 -43.188 -25.766 1 97.88 475 GLU B C 1
ATOM 8722 O O . GLU B 1 475 ? 23.703 -42.406 -26.688 1 97.88 475 GLU B O 1
ATOM 8727 N N . ASP B 1 476 ? 22.891 -44.094 -25.5 1 98.12 476 ASP B N 1
ATOM 8728 C CA . ASP B 1 476 ? 21.641 -44.094 -26.25 1 98.12 476 ASP B CA 1
ATOM 8729 C C . ASP B 1 476 ? 20.859 -42.781 -26.062 1 98.12 476 ASP B C 1
ATOM 8731 O O . ASP B 1 476 ? 20.281 -42.281 -27.016 1 98.12 476 ASP B O 1
ATOM 8735 N N . TRP B 1 477 ? 20.875 -42.344 -24.891 1 98.62 477 TRP B N 1
ATOM 8736 C CA . TRP B 1 477 ? 20.141 -41.125 -24.594 1 98.62 477 TRP B CA 1
ATOM 8737 C C . TRP B 1 477 ? 20.844 -39.906 -25.203 1 98.62 477 TRP B C 1
ATOM 8739 O O . TRP B 1 477 ? 20.188 -38.969 -25.672 1 98.62 477 TRP B O 1
ATOM 8749 N N . ARG B 1 478 ? 22.125 -39.844 -25.203 1 98.62 478 ARG B N 1
ATOM 8750 C CA . ARG B 1 478 ? 22.844 -38.781 -25.891 1 98.62 478 ARG B CA 1
ATOM 8751 C C . ARG B 1 478 ? 22.578 -38.812 -27.391 1 98.62 478 ARG B C 1
ATOM 8753 O O . ARG B 1 478 ? 22.453 -37.75 -28.016 1 98.62 478 ARG B O 1
ATOM 8760 N N . ALA B 1 479 ? 22.5 -39.969 -27.953 1 98.38 479 ALA B N 1
ATOM 8761 C CA . ALA B 1 479 ? 22.156 -40.125 -29.375 1 98.38 479 ALA B CA 1
ATOM 8762 C C . ALA B 1 479 ? 20.734 -39.656 -29.641 1 98.38 479 ALA B C 1
ATOM 8764 O O . ALA B 1 479 ? 20.469 -38.969 -30.641 1 98.38 479 ALA B O 1
ATOM 8765 N N . TRP B 1 480 ? 19.844 -40.094 -28.781 1 98.12 480 TRP B N 1
ATOM 8766 C CA . TRP B 1 480 ? 18.469 -39.656 -28.875 1 98.12 480 TRP B CA 1
ATOM 8767 C C . TRP B 1 480 ? 18.375 -38.125 -28.844 1 98.12 480 TRP B C 1
ATOM 8769 O O . TRP B 1 480 ? 17.672 -37.531 -29.656 1 98.12 480 TRP B O 1
ATOM 8779 N N . ALA B 1 481 ? 19.094 -37.469 -27.922 1 98.69 481 ALA B N 1
ATOM 8780 C CA . ALA B 1 481 ? 19.125 -36.031 -27.781 1 98.69 481 ALA B CA 1
ATOM 8781 C C . ALA B 1 481 ? 19.688 -35.344 -29.031 1 98.69 481 ALA B C 1
ATOM 8783 O O . ALA B 1 481 ? 19.188 -34.312 -29.469 1 98.69 481 ALA B O 1
ATOM 8784 N N . LYS B 1 482 ? 20.688 -35.906 -29.562 1 98.38 482 LYS B N 1
ATOM 8785 C CA . LYS B 1 482 ? 21.297 -35.375 -30.766 1 98.38 482 LYS B CA 1
ATOM 8786 C C . LYS B 1 482 ? 20.297 -35.344 -31.922 1 98.38 482 LYS B C 1
ATOM 8788 O O . LYS B 1 482 ? 20.234 -34.375 -32.688 1 98.38 482 LYS B O 1
ATOM 8793 N N . ARG B 1 483 ? 19.531 -36.406 -32.094 1 97.94 483 ARG B N 1
ATOM 8794 C CA . ARG B 1 483 ? 18.516 -36.469 -33.156 1 97.94 483 ARG B CA 1
ATOM 8795 C C . ARG B 1 483 ? 17.453 -35.375 -32.938 1 97.94 483 ARG B C 1
ATOM 8797 O O . ARG B 1 483 ? 17.016 -34.719 -33.875 1 97.94 483 ARG B O 1
ATOM 8804 N N . LEU B 1 484 ? 17.062 -35.219 -31.703 1 98.44 484 LEU B N 1
ATOM 8805 C CA . LEU B 1 484 ? 16.062 -34.188 -31.375 1 98.44 484 LEU B CA 1
ATOM 8806 C C . LEU B 1 484 ? 16.578 -32.812 -31.719 1 98.44 484 LEU B C 1
ATOM 8808 O O . LEU B 1 484 ? 15.859 -32 -32.312 1 98.44 484 LEU B O 1
ATOM 8812 N N . LYS B 1 485 ? 17.781 -32.531 -31.312 1 98.44 485 LYS B N 1
ATOM 8813 C CA . LYS B 1 485 ? 18.391 -31.219 -31.578 1 98.44 485 LYS B CA 1
ATOM 8814 C C . LYS B 1 485 ? 18.453 -30.938 -33.094 1 98.44 485 LYS B C 1
ATOM 8816 O O . LYS B 1 485 ? 18.109 -29.828 -33.531 1 98.44 485 LYS B O 1
ATOM 8821 N N . THR B 1 486 ? 18.891 -31.906 -33.812 1 97.75 486 THR B N 1
ATOM 8822 C CA . THR B 1 486 ? 19 -31.75 -35.25 1 97.75 486 THR B CA 1
ATOM 8823 C C . THR B 1 486 ? 17.625 -31.469 -35.875 1 97.75 486 THR B C 1
ATOM 8825 O O . THR B 1 486 ? 17.484 -30.5 -36.625 1 97.75 486 THR B O 1
ATOM 8828 N N . ARG B 1 487 ? 16.672 -32.281 -35.562 1 96.69 487 ARG B N 1
ATOM 8829 C CA . ARG B 1 487 ? 15.328 -32.125 -36.125 1 96.69 487 ARG B CA 1
ATOM 8830 C C . ARG B 1 487 ? 14.711 -30.797 -35.719 1 96.69 487 ARG B C 1
ATOM 8832 O O . ARG B 1 487 ? 14.062 -30.125 -36.531 1 96.69 487 ARG B O 1
ATOM 8839 N N . PHE B 1 488 ? 14.852 -30.391 -34.438 1 97.88 488 PHE B N 1
ATOM 8840 C CA . PHE B 1 488 ? 14.32 -29.141 -33.938 1 97.88 488 PHE B CA 1
ATOM 8841 C C . PHE B 1 488 ? 14.836 -27.953 -34.75 1 97.88 488 PHE B C 1
ATOM 8843 O O . PHE B 1 488 ? 14.062 -27.094 -35.188 1 97.88 488 PHE B O 1
ATOM 8850 N N . ASN B 1 489 ? 16.125 -27.922 -34.969 1 96.62 489 ASN B N 1
ATOM 8851 C CA . ASN B 1 489 ? 16.75 -26.797 -35.656 1 96.62 489 ASN B CA 1
ATOM 8852 C C . ASN B 1 489 ? 16.375 -26.766 -37.156 1 96.62 489 ASN B C 1
ATOM 8854 O O . ASN B 1 489 ? 16.516 -25.734 -37.812 1 96.62 489 ASN B O 1
ATOM 8858 N N . GLU B 1 490 ? 15.805 -27.844 -37.594 1 95.44 490 GLU B N 1
ATOM 8859 C CA . GLU B 1 490 ? 15.375 -27.922 -39 1 95.44 490 GLU B CA 1
ATOM 8860 C C . GLU B 1 490 ? 13.953 -27.391 -39.156 1 95.44 490 GLU B C 1
ATOM 8862 O O . GLU B 1 490 ? 13.609 -26.844 -40.219 1 95.44 490 GLU B O 1
ATOM 8867 N N . VAL B 1 491 ? 13.164 -27.469 -38.125 1 95.75 491 VAL B N 1
ATOM 8868 C CA . VAL B 1 491 ? 11.742 -27.359 -38.438 1 95.75 491 VAL B CA 1
ATOM 8869 C C . VAL B 1 491 ? 11.125 -26.219 -37.656 1 95.75 491 VAL B C 1
ATOM 8871 O O . VAL B 1 491 ? 10.102 -25.656 -38.031 1 95.75 491 VAL B O 1
ATOM 8874 N N . PHE B 1 492 ? 11.656 -25.703 -36.594 1 97.81 492 PHE B N 1
ATOM 8875 C CA . PHE B 1 492 ? 10.953 -24.844 -35.656 1 97.81 492 PHE B CA 1
ATOM 8876 C C . PHE B 1 492 ? 11.203 -23.375 -35.969 1 97.81 492 PHE B C 1
ATOM 8878 O O . PHE B 1 492 ? 10.633 -22.484 -35.344 1 97.81 492 PHE B O 1
ATOM 8885 N N . TRP B 1 493 ? 11.961 -22.969 -36.906 1 98.06 493 TRP B N 1
ATOM 8886 C CA . TRP B 1 493 ? 12.359 -21.578 -37.094 1 98.06 493 TRP B CA 1
ATOM 8887 C C . TRP B 1 493 ? 11.391 -20.859 -38 1 98.06 493 TRP B C 1
ATOM 8889 O O . TRP B 1 493 ? 10.969 -21.391 -39.031 1 98.06 493 TRP B O 1
ATOM 8899 N N . VAL B 1 494 ? 11.031 -19.672 -37.625 1 98.19 494 VAL B N 1
ATOM 8900 C CA . VAL B 1 494 ? 10.156 -18.781 -38.375 1 98.19 494 VAL B CA 1
ATOM 8901 C C . VAL B 1 494 ? 10.75 -17.375 -38.406 1 98.19 494 VAL B C 1
ATOM 8903 O O . VAL B 1 494 ? 11.773 -17.109 -37.781 1 98.19 494 VAL B O 1
ATOM 8906 N N . ASP B 1 495 ? 10.172 -16.531 -39.219 1 96.12 495 ASP B N 1
ATOM 8907 C CA . ASP B 1 495 ? 10.57 -15.141 -39.375 1 96.12 495 ASP B CA 1
ATOM 8908 C C . ASP B 1 495 ? 9.359 -14.242 -39.594 1 96.12 495 ASP B C 1
ATOM 8910 O O . ASP B 1 495 ? 8.57 -14.453 -40.5 1 96.12 495 ASP B O 1
ATOM 8914 N N . ASP B 1 496 ? 9.211 -13.258 -38.781 1 92.69 496 ASP B N 1
ATOM 8915 C CA . ASP B 1 496 ? 8.047 -12.383 -38.875 1 92.69 496 ASP B CA 1
ATOM 8916 C C . ASP B 1 496 ? 8.414 -11.055 -39.531 1 92.69 496 ASP B C 1
ATOM 8918 O O . ASP B 1 496 ? 7.656 -10.086 -39.469 1 92.69 496 ASP B O 1
ATOM 8922 N N . GLY B 1 497 ? 9.586 -10.875 -40.031 1 93.12 497 GLY B N 1
ATOM 8923 C CA . GLY B 1 497 ? 10.055 -9.633 -40.625 1 93.12 497 GLY B CA 1
ATOM 8924 C C . GLY B 1 497 ? 11.031 -8.875 -39.75 1 93.12 497 GLY B C 1
ATOM 8925 O O . GLY B 1 497 ? 11.766 -8.008 -40.25 1 93.12 497 GLY B O 1
ATOM 8926 N N . ASN B 1 498 ? 11.109 -9.188 -38.469 1 93.44 498 ASN B N 1
ATOM 8927 C CA . ASN B 1 498 ? 12 -8.5 -37.531 1 93.44 498 ASN B CA 1
ATOM 8928 C C . ASN B 1 498 ? 13.148 -9.398 -37.094 1 93.44 498 ASN B C 1
ATOM 8930 O O . ASN B 1 498 ? 13.836 -9.094 -36.125 1 93.44 498 ASN B O 1
ATOM 8934 N N . GLY B 1 499 ? 13.297 -10.555 -37.812 1 94.56 499 GLY B N 1
ATOM 8935 C CA . GLY B 1 499 ? 14.328 -11.516 -37.438 1 94.56 499 GLY B CA 1
ATOM 8936 C C . GLY B 1 499 ? 13.781 -12.906 -37.188 1 94.56 499 GLY B C 1
ATOM 8937 O O . GLY B 1 499 ? 12.578 -13.07 -36.969 1 94.56 499 GLY B O 1
ATOM 8938 N N . ARG B 1 500 ? 14.672 -13.844 -37.156 1 96.56 500 ARG B N 1
ATOM 8939 C CA . ARG B 1 500 ? 14.266 -15.234 -37 1 96.56 500 ARG B CA 1
ATOM 8940 C C . ARG B 1 500 ? 14.156 -15.617 -35.531 1 96.56 500 ARG B C 1
ATOM 8942 O O . ARG B 1 500 ? 14.852 -15.055 -34.688 1 96.56 500 ARG B O 1
ATOM 8949 N N . TYR B 1 501 ? 13.297 -16.469 -35.188 1 98.5 501 TYR B N 1
ATOM 8950 C CA . TYR B 1 501 ? 13.094 -17.047 -33.875 1 98.5 501 TYR B CA 1
ATOM 8951 C C . TYR B 1 501 ? 12.367 -18.391 -33.969 1 98.5 501 TYR B C 1
ATOM 8953 O O . TYR B 1 501 ? 11.727 -18.672 -34.969 1 98.5 501 TYR B O 1
ATOM 8961 N N . PRO B 1 502 ? 12.484 -19.266 -32.969 1 98.69 502 PRO B N 1
ATOM 8962 C CA . PRO B 1 502 ? 11.711 -20.516 -32.969 1 98.69 502 PRO B CA 1
ATOM 8963 C C . PRO B 1 502 ? 10.211 -20.281 -32.812 1 98.69 502 PRO B C 1
ATOM 8965 O O . PRO B 1 502 ? 9.797 -19.406 -32.031 1 98.69 502 PRO B O 1
ATOM 8968 N N . ALA B 1 503 ? 9.445 -21.094 -33.594 1 98.56 503 ALA B N 1
ATOM 8969 C CA . ALA B 1 503 ? 8 -21.094 -33.406 1 98.56 503 ALA B CA 1
ATOM 8970 C C . ALA B 1 503 ? 7.629 -21.578 -32 1 98.56 503 ALA B C 1
ATOM 8972 O O . ALA B 1 503 ? 8.336 -22.391 -31.406 1 98.56 503 ALA B O 1
ATOM 8973 N N . ILE B 1 504 ? 6.531 -21.078 -31.453 1 98.56 504 ILE B N 1
ATOM 8974 C CA . ILE B 1 504 ? 6.113 -21.5 -30.125 1 98.56 504 ILE B CA 1
ATOM 8975 C C . ILE B 1 504 ? 5.785 -22.984 -30.125 1 98.56 504 ILE B C 1
ATOM 8977 O O . ILE B 1 504 ? 5.973 -23.672 -29.109 1 98.56 504 ILE B O 1
ATOM 8981 N N . ALA B 1 505 ? 5.27 -23.5 -31.297 1 98.44 505 ALA B N 1
ATOM 8982 C CA . ALA B 1 505 ? 4.852 -24.891 -31.375 1 98.44 505 ALA B CA 1
ATOM 8983 C C . ALA B 1 505 ? 4.711 -25.344 -32.812 1 98.44 505 ALA B C 1
ATOM 8985 O O . ALA B 1 505 ? 4.754 -24.531 -33.75 1 98.44 505 ALA B O 1
ATOM 8986 N N . LEU B 1 506 ? 4.648 -26.609 -33 1 97.81 506 LEU B N 1
ATOM 8987 C CA . LEU B 1 506 ? 4.043 -27.219 -34.188 1 97.81 506 LEU B CA 1
ATOM 8988 C C . LEU B 1 506 ? 2.615 -27.672 -33.906 1 97.81 506 LEU B C 1
ATOM 8990 O O . LEU B 1 506 ? 2.346 -28.266 -32.844 1 97.81 506 LEU B O 1
ATOM 8994 N N . ASP B 1 507 ? 1.696 -27.312 -34.781 1 95.56 507 ASP B N 1
ATOM 8995 C CA . ASP B 1 507 ? 0.3 -27.672 -34.562 1 95.56 507 ASP B CA 1
ATOM 8996 C C . ASP B 1 507 ? -0.005 -29.062 -35.156 1 95.56 507 ASP B C 1
ATOM 8998 O O . ASP B 1 507 ? 0.91 -29.828 -35.469 1 95.56 507 ASP B O 1
ATOM 9002 N N . ARG B 1 508 ? -1.251 -29.438 -35.188 1 92.38 508 ARG B N 1
ATOM 9003 C CA . ARG B 1 508 ? -1.709 -30.75 -35.625 1 92.38 508 ARG B CA 1
ATOM 9004 C C . ARG B 1 508 ? -1.193 -31.094 -37 1 92.38 508 ARG B C 1
ATOM 9006 O O . ARG B 1 508 ? -0.96 -32.25 -37.312 1 92.38 508 ARG B O 1
ATOM 9013 N N . ASP B 1 509 ? -0.989 -30.062 -37.906 1 94.31 509 ASP B N 1
ATOM 9014 C CA . ASP B 1 509 ? -0.547 -30.25 -39.281 1 94.31 509 ASP B CA 1
ATOM 9015 C C . ASP B 1 509 ? 0.965 -30.078 -39.375 1 94.31 509 ASP B C 1
ATOM 9017 O O . ASP B 1 509 ? 1.49 -29.906 -40.5 1 94.31 509 ASP B O 1
ATOM 9021 N N . GLU B 1 510 ? 1.6 -29.969 -38.25 1 94.62 510 GLU B N 1
ATOM 9022 C CA . GLU B 1 510 ? 3.051 -29.844 -38.156 1 94.62 510 GLU B CA 1
ATOM 9023 C C . GLU B 1 510 ? 3.521 -28.5 -38.719 1 94.62 510 GLU B C 1
ATOM 9025 O O . GLU B 1 510 ? 4.609 -28.422 -39.312 1 94.62 510 GLU B O 1
ATOM 9030 N N . LYS B 1 511 ? 2.631 -27.562 -38.719 1 96.81 511 LYS B N 1
ATOM 9031 C CA . LYS B 1 511 ? 2.988 -26.219 -39.125 1 96.81 511 LYS B CA 1
ATOM 9032 C C . LYS B 1 511 ? 3.502 -25.391 -37.938 1 96.81 511 LYS B C 1
ATOM 9034 O O . LYS B 1 511 ? 2.969 -25.5 -36.844 1 96.81 511 LYS B O 1
ATOM 9039 N N . PRO B 1 512 ? 4.547 -24.656 -38.219 1 98 512 PRO B N 1
ATOM 9040 C CA . PRO B 1 512 ? 5.086 -23.844 -37.125 1 98 512 PRO B CA 1
ATOM 9041 C C . PRO B 1 512 ? 4.188 -22.656 -36.781 1 98 512 PRO B C 1
ATOM 9043 O O . PRO B 1 512 ? 3.963 -21.781 -37.625 1 98 512 PRO B O 1
ATOM 9046 N N . VAL B 1 513 ? 3.689 -22.641 -35.562 1 98.44 513 VAL B N 1
ATOM 9047 C CA . VAL B 1 513 ? 2.869 -21.547 -35.062 1 98.44 513 VAL B CA 1
ATOM 9048 C C . VAL B 1 513 ? 3.746 -20.328 -34.781 1 98.44 513 VAL B C 1
ATOM 9050 O O . VAL B 1 513 ? 4.602 -20.359 -33.906 1 98.44 513 VAL B O 1
ATOM 9053 N N . ASP B 1 514 ? 3.508 -19.188 -35.344 1 98 514 ASP B N 1
ATOM 9054 C CA . ASP B 1 514 ? 4.566 -18.203 -35.594 1 98 514 ASP B CA 1
ATOM 9055 C C . ASP B 1 514 ? 4.465 -17.031 -34.656 1 98 514 ASP B C 1
ATOM 9057 O O . ASP B 1 514 ? 5.121 -16 -34.844 1 98 514 ASP B O 1
ATOM 9061 N N . SER B 1 515 ? 3.668 -17.062 -33.656 1 97.94 515 SER B N 1
ATOM 9062 C CA . SER B 1 515 ? 3.668 -15.953 -32.719 1 97.94 515 SER B CA 1
ATOM 9063 C C . SER B 1 515 ? 4.957 -15.922 -31.891 1 97.94 515 SER B C 1
ATOM 9065 O O . SER B 1 515 ? 5.488 -16.969 -31.516 1 97.94 515 SER B O 1
ATOM 9067 N N . LEU B 1 516 ? 5.496 -14.719 -31.672 1 98.56 516 LEU B N 1
ATOM 9068 C CA . LEU B 1 516 ? 6.645 -14.555 -30.781 1 98.56 516 LEU B CA 1
ATOM 9069 C C . LEU B 1 516 ? 6.211 -14.555 -29.312 1 98.56 516 LEU B C 1
ATOM 9071 O O . LEU B 1 516 ? 5.441 -13.688 -28.891 1 98.56 516 LEU B O 1
ATOM 9075 N N . THR B 1 517 ? 6.703 -15.492 -28.547 1 98.56 517 THR B N 1
ATOM 9076 C CA . THR B 1 517 ? 6.34 -15.656 -27.141 1 98.56 517 THR B CA 1
ATOM 9077 C C . THR B 1 517 ? 7.582 -15.859 -26.281 1 98.56 517 THR B C 1
ATOM 9079 O O . THR B 1 517 ? 8.672 -16.094 -26.812 1 98.56 517 THR B O 1
ATOM 9082 N N . SER B 1 518 ? 7.418 -15.742 -25 1 98.75 518 SER B N 1
ATOM 9083 C CA . SER B 1 518 ? 8.523 -15.898 -24.062 1 98.75 518 SER B CA 1
ATOM 9084 C C . SER B 1 518 ? 9.023 -17.344 -24.047 1 98.75 518 SER B C 1
ATOM 9086 O O . SER B 1 518 ? 10.117 -17.625 -23.531 1 98.75 518 SER B O 1
ATOM 9088 N N . ASN B 1 519 ? 8.289 -18.266 -24.609 1 98.75 519 ASN B N 1
ATOM 9089 C CA . ASN B 1 519 ? 8.656 -19.688 -24.641 1 98.75 519 ASN B CA 1
ATOM 9090 C C . ASN B 1 519 ? 10.031 -19.891 -25.266 1 98.75 519 ASN B C 1
ATOM 9092 O O . ASN B 1 519 ? 10.766 -20.797 -24.891 1 98.75 519 ASN B O 1
ATOM 9096 N N . ILE B 1 520 ? 10.391 -19.047 -26.234 1 98.75 520 ILE B N 1
ATOM 9097 C CA . ILE B 1 520 ? 11.672 -19.219 -26.906 1 98.75 520 ILE B CA 1
ATOM 9098 C C . ILE B 1 520 ? 12.82 -18.969 -25.922 1 98.75 520 ILE B C 1
ATOM 9100 O O . ILE B 1 520 ? 13.922 -19.5 -26.109 1 98.75 520 ILE B O 1
ATOM 9104 N N . GLY B 1 521 ? 12.523 -18.156 -24.875 1 98.81 521 GLY B N 1
ATOM 9105 C CA . GLY B 1 521 ? 13.523 -17.891 -23.859 1 98.81 521 GLY B CA 1
ATOM 9106 C C . GLY B 1 521 ? 13.867 -19.109 -23.031 1 98.81 521 GLY B C 1
ATOM 9107 O O . GLY B 1 521 ? 14.969 -19.203 -22.469 1 98.81 521 GLY B O 1
ATOM 9108 N N . HIS B 1 522 ? 12.969 -20.078 -22.906 1 98.88 522 HIS B N 1
ATOM 9109 C CA . HIS B 1 522 ? 13.164 -21.297 -22.141 1 98.88 522 HIS B CA 1
ATOM 9110 C C . HIS B 1 522 ? 14.133 -22.234 -22.844 1 98.88 522 HIS B C 1
ATOM 9112 O O . HIS B 1 522 ? 14.586 -23.219 -22.25 1 98.88 522 HIS B O 1
ATOM 9118 N N . LEU B 1 523 ? 14.438 -21.906 -24.094 1 98.88 523 LEU B N 1
ATOM 9119 C CA . LEU B 1 523 ? 15.391 -22.719 -24.844 1 98.88 523 LEU B CA 1
ATOM 9120 C C . LEU B 1 523 ? 16.828 -22.375 -24.453 1 98.88 523 LEU B C 1
ATOM 9122 O O . LEU B 1 523 ? 17.734 -23.188 -24.641 1 98.88 523 LEU B O 1
ATOM 9126 N N . LEU B 1 524 ? 16.984 -21.156 -23.984 1 98.81 524 LEU B N 1
ATOM 9127 C CA . LEU B 1 524 ? 18.328 -20.734 -23.594 1 98.81 524 LEU B CA 1
ATOM 9128 C C . LEU B 1 524 ? 18.859 -21.562 -22.438 1 98.81 524 LEU B C 1
ATOM 9130 O O . LEU B 1 524 ? 18.156 -21.812 -21.469 1 98.81 524 LEU B O 1
ATOM 9134 N N . GLY B 1 525 ? 20.078 -22.047 -22.578 1 97.94 525 GLY B N 1
ATOM 9135 C CA . GLY B 1 525 ? 20.719 -22.797 -21.516 1 97.94 525 GLY B CA 1
ATOM 9136 C C . GLY B 1 525 ? 20.422 -24.281 -21.578 1 97.94 525 GLY B C 1
ATOM 9137 O O . GLY B 1 525 ? 21.031 -25.062 -20.844 1 97.94 525 GLY B O 1
ATOM 9138 N N . THR B 1 526 ? 19.547 -24.734 -22.422 1 98.56 526 THR B N 1
ATOM 9139 C CA . THR B 1 526 ? 19.219 -26.156 -22.484 1 98.56 526 THR B CA 1
ATOM 9140 C C . THR B 1 526 ? 20.234 -26.906 -23.359 1 98.56 526 THR B C 1
ATOM 9142 O O . THR B 1 526 ? 20.406 -28.109 -23.203 1 98.56 526 THR B O 1
ATOM 9145 N N . GLY B 1 527 ? 20.781 -26.172 -24.359 1 98.38 527 GLY B N 1
ATOM 9146 C CA . GLY B 1 527 ? 21.734 -26.766 -25.281 1 98.38 527 GLY B CA 1
ATOM 9147 C C . GLY B 1 527 ? 21.125 -27.141 -26.609 1 98.38 527 GLY B C 1
ATOM 9148 O O . GLY B 1 527 ? 21.844 -27.547 -27.531 1 98.38 527 GLY B O 1
ATOM 9149 N N . ILE B 1 528 ? 19.875 -26.938 -26.797 1 98.81 528 ILE B N 1
ATOM 9150 C CA . ILE B 1 528 ? 19.203 -27.422 -28 1 98.81 528 ILE B CA 1
ATOM 9151 C C . ILE B 1 528 ? 19.484 -26.469 -29.156 1 98.81 528 ILE B C 1
ATOM 9153 O O . ILE B 1 528 ? 19.422 -26.859 -30.328 1 98.81 528 ILE B O 1
ATOM 9157 N N . LEU B 1 529 ? 19.781 -25.188 -28.859 1 98.56 529 LEU B N 1
ATOM 9158 C CA . LEU B 1 529 ? 20.031 -24.188 -29.891 1 98.56 529 LEU B CA 1
ATOM 9159 C C . LEU B 1 529 ? 21.5 -24.234 -30.328 1 98.56 529 LEU B C 1
ATOM 9161 O O . LEU B 1 529 ? 22.375 -24.547 -29.531 1 98.56 529 LEU B O 1
ATOM 9165 N N . ASP B 1 530 ? 21.766 -23.875 -31.547 1 96.31 530 ASP B N 1
ATOM 9166 C CA . ASP B 1 530 ? 23.141 -23.609 -31.953 1 96.31 530 ASP B CA 1
ATOM 9167 C C . ASP B 1 530 ? 23.531 -22.156 -31.672 1 96.31 530 ASP B C 1
ATOM 9169 O O . ASP B 1 530 ? 22.719 -21.391 -31.141 1 96.31 530 ASP B O 1
ATOM 9173 N N . GLU B 1 531 ? 24.703 -21.828 -31.984 1 96.5 531 GLU B N 1
ATOM 9174 C CA . GLU B 1 531 ? 25.234 -20.516 -31.625 1 96.5 531 GLU B CA 1
ATOM 9175 C C . GLU B 1 531 ? 24.422 -19.391 -32.25 1 96.5 531 GLU B C 1
ATOM 9177 O O . GLU B 1 531 ? 24.094 -18.406 -31.578 1 96.5 531 GLU B O 1
ATOM 9182 N N . GLN B 1 532 ? 24.156 -19.5 -33.5 1 97.06 532 GLN B N 1
ATOM 9183 C CA . GLN B 1 532 ? 23.375 -18.469 -34.156 1 97.06 532 GLN B CA 1
ATOM 9184 C C . GLN B 1 532 ? 21.953 -18.406 -33.594 1 97.06 532 GLN B C 1
ATOM 9186 O O . GLN B 1 532 ? 21.391 -17.328 -33.469 1 97.06 532 GLN B O 1
ATOM 9191 N N . GLY B 1 533 ? 21.453 -19.594 -33.344 1 98 533 GLY B N 1
ATOM 9192 C CA . GLY B 1 533 ? 20.125 -19.625 -32.75 1 98 533 GLY B CA 1
ATOM 9193 C C . GLY B 1 533 ? 20.047 -18.906 -31.422 1 98 533 GLY B C 1
ATOM 9194 O O . GLY B 1 533 ? 19.062 -18.203 -31.156 1 98 533 GLY B O 1
ATOM 9195 N N . VAL B 1 534 ? 21.031 -19.047 -30.578 1 98.44 534 VAL B N 1
ATOM 9196 C CA . VAL B 1 534 ? 21.094 -18.359 -29.297 1 98.44 534 VAL B CA 1
ATOM 9197 C C . VAL B 1 534 ? 21.078 -16.844 -29.516 1 98.44 534 VAL B C 1
ATOM 9199 O O . VAL B 1 534 ? 20.312 -16.125 -28.875 1 98.44 534 VAL B O 1
ATOM 9202 N N . ARG B 1 535 ? 21.875 -16.344 -30.469 1 98.12 535 ARG B N 1
ATOM 9203 C CA . ARG B 1 535 ? 21.953 -14.914 -30.766 1 98.12 535 ARG B CA 1
ATOM 9204 C C . ARG B 1 535 ? 20.594 -14.383 -31.234 1 98.12 535 ARG B C 1
ATOM 9206 O O . ARG B 1 535 ? 20.172 -13.305 -30.812 1 98.12 535 ARG B O 1
ATOM 9213 N N . ASP B 1 536 ? 19.953 -15.164 -32.125 1 98.25 536 ASP B N 1
ATOM 9214 C CA . ASP B 1 536 ? 18.656 -14.758 -32.656 1 98.25 536 ASP B CA 1
ATOM 9215 C C . ASP B 1 536 ? 17.609 -14.672 -31.531 1 98.25 536 ASP B C 1
ATOM 9217 O O . ASP B 1 536 ? 16.844 -13.703 -31.469 1 98.25 536 ASP B O 1
ATOM 9221 N N . VAL B 1 537 ? 17.594 -15.648 -30.672 1 98.69 537 VAL B N 1
ATOM 9222 C CA . VAL B 1 537 ? 16.625 -15.695 -29.578 1 98.69 537 VAL B CA 1
ATOM 9223 C C . VAL B 1 537 ? 16.859 -14.523 -28.625 1 98.69 537 VAL B C 1
ATOM 9225 O O . VAL B 1 537 ? 15.906 -13.836 -28.234 1 98.69 537 VAL B O 1
ATOM 9228 N N . VAL B 1 538 ? 18.094 -14.258 -28.25 1 98.62 538 VAL B N 1
ATOM 9229 C CA . VAL B 1 538 ? 18.422 -13.172 -27.328 1 98.62 538 VAL B CA 1
ATOM 9230 C C . VAL B 1 538 ? 17.969 -11.844 -27.938 1 98.62 538 VAL B C 1
ATOM 9232 O O . VAL B 1 538 ? 17.328 -11.031 -27.25 1 98.62 538 VAL B O 1
ATOM 9235 N N . ALA B 1 539 ? 18.203 -11.633 -29.172 1 98.19 539 ALA B N 1
ATOM 9236 C CA . ALA B 1 539 ? 17.859 -10.383 -29.859 1 98.19 539 ALA B CA 1
ATOM 9237 C C . ALA B 1 539 ? 16.359 -10.133 -29.828 1 98.19 539 ALA B C 1
ATOM 9239 O O . ALA B 1 539 ? 15.906 -9 -29.672 1 98.19 539 ALA B O 1
ATOM 9240 N N . ARG B 1 540 ? 15.594 -11.172 -29.984 1 97.94 540 ARG B N 1
ATOM 9241 C CA . ARG B 1 540 ? 14.141 -11.031 -30.031 1 97.94 540 ARG B CA 1
ATOM 9242 C C . ARG B 1 540 ? 13.555 -10.852 -28.641 1 97.94 540 ARG B C 1
ATOM 9244 O O . ARG B 1 540 ? 12.555 -10.156 -28.469 1 97.94 540 ARG B O 1
ATOM 9251 N N . LEU B 1 541 ? 14.133 -11.477 -27.656 1 97.69 541 LEU B N 1
ATOM 9252 C CA . LEU B 1 541 ? 13.594 -11.461 -26.297 1 97.69 541 LEU B CA 1
ATOM 9253 C C . LEU B 1 541 ? 13.797 -10.094 -25.656 1 97.69 541 LEU B C 1
ATOM 9255 O O . LEU B 1 541 ? 12.984 -9.664 -24.828 1 97.69 541 LEU B O 1
ATOM 9259 N N . ILE B 1 542 ? 14.836 -9.367 -25.984 1 95.62 542 ILE B N 1
ATOM 9260 C CA . ILE B 1 542 ? 15.195 -8.141 -25.281 1 95.62 542 ILE B CA 1
ATOM 9261 C C . ILE B 1 542 ? 14.562 -6.945 -25.984 1 95.62 542 ILE B C 1
ATOM 9263 O O . ILE B 1 542 ? 14.734 -5.801 -25.547 1 95.62 542 ILE B O 1
ATOM 9267 N N . GLY B 1 543 ? 13.828 -7.223 -27.062 1 95.81 543 GLY B N 1
ATOM 9268 C CA . GLY B 1 543 ? 13.125 -6.145 -27.734 1 95.81 543 GLY B CA 1
ATOM 9269 C C . GLY B 1 543 ? 12.039 -5.512 -26.875 1 95.81 543 GLY B C 1
ATOM 9270 O O . GLY B 1 543 ? 11.539 -6.141 -25.938 1 95.81 543 GLY B O 1
ATOM 9271 N N . ASP B 1 544 ? 11.594 -4.332 -27.234 1 94.25 544 ASP B N 1
ATOM 9272 C CA . ASP B 1 544 ? 10.617 -3.572 -26.469 1 94.25 544 ASP B CA 1
ATOM 9273 C C . ASP B 1 544 ? 9.25 -4.254 -26.5 1 94.25 544 ASP B C 1
ATOM 9275 O O . ASP B 1 544 ? 8.43 -4.059 -25.594 1 94.25 544 ASP B O 1
ATOM 9279 N N . ASP B 1 545 ? 9.055 -5 -27.516 1 96.75 545 ASP B N 1
ATOM 9280 C CA . ASP B 1 545 ? 7.762 -5.668 -27.641 1 96.75 545 ASP B CA 1
ATOM 9281 C C . ASP B 1 545 ? 7.672 -6.871 -26.703 1 96.75 545 ASP B C 1
ATOM 9283 O O . ASP B 1 545 ? 6.582 -7.375 -26.422 1 96.75 545 ASP B O 1
ATOM 9287 N N . MET B 1 546 ? 8.836 -7.32 -26.188 1 97.88 546 MET B N 1
ATOM 9288 C CA . MET B 1 546 ? 8.859 -8.477 -25.297 1 97.88 546 MET B CA 1
ATOM 9289 C C . MET B 1 546 ? 9.227 -8.07 -23.875 1 97.88 546 MET B C 1
ATOM 9291 O O . MET B 1 546 ? 8.602 -8.516 -22.906 1 97.88 546 MET B O 1
ATOM 9295 N N . LEU B 1 547 ? 10.203 -7.285 -23.781 1 96.19 547 LEU B N 1
ATOM 9296 C CA . LEU B 1 547 ? 10.617 -6.809 -22.469 1 96.19 547 LEU B CA 1
ATOM 9297 C C . LEU B 1 547 ? 9.789 -5.598 -22.047 1 96.19 547 LEU B C 1
ATOM 9299 O O . LEU B 1 547 ? 9.945 -4.508 -22.609 1 96.19 547 LEU B O 1
ATOM 9303 N N . SER B 1 548 ? 9 -5.691 -21 1 94.75 548 SER B N 1
ATOM 9304 C CA . SER B 1 548 ? 8.031 -4.676 -20.594 1 94.75 548 SER B CA 1
ATOM 9305 C C . SER B 1 548 ? 8.68 -3.627 -19.688 1 94.75 548 SER B C 1
ATOM 9307 O O . SER B 1 548 ? 8.133 -2.537 -19.5 1 94.75 548 SER B O 1
ATOM 9309 N N . GLY B 1 549 ? 9.789 -3.932 -19.109 1 94.44 549 GLY B N 1
ATOM 9310 C CA . GLY B 1 549 ? 10.367 -3.141 -18.031 1 94.44 549 GLY B CA 1
ATOM 9311 C C . GLY B 1 549 ? 10.102 -3.719 -16.656 1 94.44 549 GLY B C 1
ATOM 9312 O O . GLY B 1 549 ? 10.734 -3.32 -15.68 1 94.44 549 GLY B O 1
ATOM 9313 N N . TYR B 1 550 ? 9.227 -4.715 -16.578 1 96.69 550 TYR B N 1
ATOM 9314 C CA . TYR B 1 550 ? 8.906 -5.395 -15.336 1 96.69 550 TYR B CA 1
ATOM 9315 C C . TYR B 1 550 ? 9.141 -6.895 -15.453 1 96.69 550 TYR B C 1
ATOM 9317 O O . TYR B 1 550 ? 8.875 -7.652 -14.516 1 96.69 550 TYR B O 1
ATOM 9325 N N . GLY B 1 551 ? 9.633 -7.32 -16.578 1 97.25 551 GLY B N 1
ATOM 9326 C CA . GLY B 1 551 ? 9.844 -8.711 -16.953 1 97.25 551 GLY B CA 1
ATOM 9327 C C . GLY B 1 551 ? 9.539 -8.992 -18.422 1 97.25 551 GLY B C 1
ATOM 9328 O O . GLY B 1 551 ? 9.406 -8.07 -19.219 1 97.25 551 GLY B O 1
ATOM 9329 N N . VAL B 1 552 ? 9.469 -10.203 -18.766 1 98.5 552 VAL B N 1
ATOM 9330 C CA . VAL B 1 552 ? 9.242 -10.625 -20.141 1 98.5 552 VAL B CA 1
ATOM 9331 C C . VAL B 1 552 ? 7.766 -10.945 -20.359 1 98.5 552 VAL B C 1
ATOM 9333 O O . VAL B 1 552 ? 7.184 -11.734 -19.609 1 98.5 552 VAL B O 1
ATOM 9336 N N . ARG B 1 553 ? 7.195 -10.336 -21.375 1 98.44 553 ARG B N 1
ATOM 9337 C CA . ARG B 1 553 ? 5.809 -10.648 -21.719 1 98.44 553 ARG B CA 1
ATOM 9338 C C . ARG B 1 553 ? 5.684 -12.062 -22.266 1 98.44 553 ARG B C 1
ATOM 9340 O O . ARG B 1 553 ? 6.57 -12.547 -22.969 1 98.44 553 ARG B O 1
ATOM 9347 N N . THR B 1 554 ? 4.559 -12.672 -22 1 98.62 554 THR B N 1
ATOM 9348 C CA . THR B 1 554 ? 4.328 -14.031 -22.5 1 98.62 554 THR B CA 1
ATOM 9349 C C . THR B 1 554 ? 4.102 -14.016 -24.016 1 98.62 554 THR B C 1
ATOM 9351 O O . THR B 1 554 ? 4.18 -15.062 -24.656 1 98.62 554 THR B O 1
ATOM 9354 N N . MET B 1 555 ? 3.803 -12.875 -24.5 1 98.5 555 MET B N 1
ATOM 9355 C CA . MET B 1 555 ? 3.582 -12.711 -25.938 1 98.5 555 MET B CA 1
ATOM 9356 C C . MET B 1 555 ? 3.951 -11.305 -26.391 1 98.5 555 MET B C 1
ATOM 9358 O O . MET B 1 555 ? 3.713 -10.336 -25.672 1 98.5 555 MET B O 1
ATOM 9362 N N . SER B 1 556 ? 4.477 -11.156 -27.594 1 98.19 556 SER B N 1
ATOM 9363 C CA . SER B 1 556 ? 4.855 -9.867 -28.188 1 98.19 556 SER B CA 1
ATOM 9364 C C . SER B 1 556 ? 3.648 -8.945 -28.312 1 98.19 556 SER B C 1
ATOM 9366 O O . SER B 1 556 ? 2.557 -9.391 -28.672 1 98.19 556 SER B O 1
ATOM 9368 N N . THR B 1 557 ? 3.891 -7.648 -28.125 1 96.25 557 THR B N 1
ATOM 9369 C CA . THR B 1 557 ? 2.836 -6.652 -28.281 1 96.25 557 THR B CA 1
ATOM 9370 C C . THR B 1 557 ? 2.426 -6.527 -29.75 1 96.25 557 THR B C 1
ATOM 9372 O O . THR B 1 557 ? 1.395 -5.93 -30.062 1 96.25 557 THR B O 1
ATOM 9375 N N . LEU B 1 558 ? 3.178 -7.125 -30.625 1 96 558 LEU B N 1
ATOM 9376 C CA . LEU B 1 558 ? 2.924 -7.012 -32.062 1 96 558 LEU B CA 1
ATOM 9377 C C . LEU B 1 558 ? 2.033 -8.148 -32.562 1 96 558 LEU B C 1
ATOM 9379 O O . LEU B 1 558 ? 1.506 -8.102 -33.656 1 96 558 LEU B O 1
ATOM 9383 N N . ALA B 1 559 ? 1.875 -9.172 -31.75 1 96.19 559 ALA B N 1
ATOM 9384 C CA . ALA B 1 559 ? 1.047 -10.312 -32.125 1 96.19 559 ALA B CA 1
ATOM 9385 C C . ALA B 1 559 ? -0.437 -9.977 -32 1 96.19 559 ALA B C 1
ATOM 9387 O O . ALA B 1 559 ? -0.843 -9.258 -31.094 1 96.19 559 ALA B O 1
ATOM 9388 N N . GLY B 1 560 ? -1.25 -10.578 -32.844 1 94.31 560 GLY B N 1
ATOM 9389 C CA . GLY B 1 560 ? -2.684 -10.336 -32.844 1 94.31 560 GLY B CA 1
ATOM 9390 C C . GLY B 1 560 ? -3.377 -10.789 -31.594 1 94.31 560 GLY B C 1
ATOM 9391 O O . GLY B 1 560 ? -4.434 -10.266 -31.234 1 94.31 560 GLY B O 1
ATOM 9392 N N . GLY B 1 561 ? -2.814 -11.727 -30.922 1 94.25 561 GLY B N 1
ATOM 9393 C CA . GLY B 1 561 ? -3.428 -12.281 -29.719 1 94.25 561 GLY B CA 1
ATOM 9394 C C . GLY B 1 561 ? -3.004 -11.57 -28.453 1 94.25 561 GLY B C 1
ATOM 9395 O O . GLY B 1 561 ? -3.471 -11.906 -27.359 1 94.25 561 GLY B O 1
ATOM 9396 N N . TYR B 1 562 ? -2.176 -10.492 -28.625 1 96.19 562 TYR B N 1
ATOM 9397 C CA . TYR B 1 562 ? -1.647 -9.812 -27.438 1 96.19 562 TYR B CA 1
ATOM 9398 C C . TYR B 1 562 ? -2.748 -9.062 -26.703 1 96.19 562 TYR B C 1
ATOM 9400 O O . TYR B 1 562 ? -3.523 -8.328 -27.328 1 96.19 562 TYR B O 1
ATOM 9408 N N . TRP B 1 563 ? -2.732 -9.242 -25.391 1 95.81 563 TRP B N 1
ATOM 9409 C CA . TRP B 1 563 ? -3.541 -8.461 -24.469 1 95.81 563 TRP B CA 1
ATOM 9410 C C . TRP B 1 563 ? -2.877 -8.391 -23.094 1 95.81 563 TRP B C 1
ATOM 9412 O O . TRP B 1 563 ? -2.537 -9.422 -22.516 1 95.81 563 TRP B O 1
ATOM 9422 N N . PRO B 1 564 ? -2.619 -7.168 -22.578 1 93.88 564 PRO B N 1
ATOM 9423 C CA . PRO B 1 564 ? -1.861 -7.066 -21.328 1 93.88 564 PRO B CA 1
ATOM 9424 C C . PRO B 1 564 ? -2.559 -7.758 -20.172 1 93.88 564 PRO B C 1
ATOM 9426 O O . PRO B 1 564 ? -1.901 -8.18 -19.203 1 93.88 564 PRO B O 1
ATOM 9429 N N . GLU B 1 565 ? -3.887 -7.941 -20.266 1 93.81 565 GLU B N 1
ATOM 9430 C CA . GLU B 1 565 ? -4.648 -8.555 -19.172 1 93.81 565 GLU B CA 1
ATOM 9431 C C . GLU B 1 565 ? -5.035 -9.992 -19.516 1 93.81 565 GLU B C 1
ATOM 9433 O O . GLU B 1 565 ? -6.027 -10.516 -19 1 93.81 565 GLU B O 1
ATOM 9438 N N . SER B 1 566 ? -4.281 -10.508 -20.406 1 95.94 566 SER B N 1
ATOM 9439 C CA . SER B 1 566 ? -4.48 -11.93 -20.703 1 95.94 566 SER B CA 1
ATOM 9440 C C . SER B 1 566 ? -3.707 -12.805 -19.719 1 95.94 566 SER B C 1
ATOM 9442 O O . SER B 1 566 ? -2.598 -12.461 -19.312 1 95.94 566 SER B O 1
ATOM 9444 N N . TYR B 1 567 ? -4.289 -13.883 -19.453 1 96.62 567 TYR B N 1
ATOM 9445 C CA . TYR B 1 567 ? -3.639 -14.82 -18.547 1 96.62 567 TYR B CA 1
ATOM 9446 C C . TYR B 1 567 ? -2.314 -15.305 -19.125 1 96.62 567 TYR B C 1
ATOM 9448 O O . TYR B 1 567 ? -1.285 -15.273 -18.438 1 96.62 567 TYR B O 1
ATOM 9456 N N . HIS B 1 568 ? -2.268 -15.664 -20.422 1 97.94 568 HIS B N 1
ATOM 9457 C CA . HIS B 1 568 ? -1.05 -16.25 -20.984 1 97.94 568 HIS B CA 1
ATOM 9458 C C . HIS B 1 568 ? -0.649 -15.555 -22.281 1 97.94 568 HIS B C 1
ATOM 9460 O O . HIS B 1 568 ? 0.299 -15.977 -22.953 1 97.94 568 HIS B O 1
ATOM 9466 N N . CYS B 1 569 ? -1.396 -14.562 -22.734 1 97.5 569 CYS B N 1
ATOM 9467 C CA . CYS B 1 569 ? -1.126 -13.969 -24.047 1 97.5 569 CYS B CA 1
ATOM 9468 C C . CYS B 1 569 ? -0.706 -12.516 -23.906 1 97.5 569 CYS B C 1
ATOM 9470 O O . CYS B 1 569 ? -1.23 -11.648 -24.609 1 97.5 569 CYS B O 1
ATOM 9472 N N . GLY B 1 570 ? 0.18 -12.25 -22.984 1 97 570 GLY B N 1
ATOM 9473 C CA . GLY B 1 570 ? 0.686 -10.883 -22.922 1 97 570 GLY B CA 1
ATOM 9474 C C . GLY B 1 570 ? 1.133 -10.477 -21.531 1 97 570 GLY B C 1
ATOM 9475 O O . GLY B 1 570 ? 1.942 -9.562 -21.375 1 97 570 GLY B O 1
ATOM 9476 N N . SER B 1 571 ? 0.672 -11.141 -20.5 1 97.69 571 SER B N 1
ATOM 9477 C CA . SER B 1 571 ? 1.03 -10.859 -19.109 1 97.69 571 SER B CA 1
ATOM 9478 C C . SER B 1 571 ? 2.494 -11.188 -18.844 1 97.69 571 SER B C 1
ATOM 9480 O O . SER B 1 571 ? 3.191 -11.711 -19.719 1 97.69 571 SER B O 1
ATOM 9482 N N . VAL B 1 572 ? 2.953 -10.773 -17.703 1 98.25 572 VAL B N 1
ATOM 9483 C CA . VAL B 1 572 ? 4.297 -11.109 -17.25 1 98.25 572 VAL B CA 1
ATOM 9484 C C . VAL B 1 572 ? 4.219 -12.078 -16.078 1 98.25 572 VAL B C 1
ATOM 9486 O O . VAL B 1 572 ? 3.408 -11.898 -15.164 1 98.25 572 VAL B O 1
ATOM 9489 N N . TRP B 1 573 ? 4.941 -13.086 -16.156 1 98.75 573 TRP B N 1
ATOM 9490 C CA . TRP B 1 573 ? 5.094 -14.055 -15.078 1 98.75 573 TRP B CA 1
ATOM 9491 C C . TRP B 1 573 ? 6.508 -14.039 -14.516 1 98.75 573 TRP B C 1
ATOM 9493 O O . TRP B 1 573 ? 7.484 -14.164 -15.266 1 98.75 573 TRP B O 1
ATOM 9503 N N . ALA B 1 574 ? 6.668 -13.906 -13.227 1 98.44 574 ALA B N 1
ATOM 9504 C CA . ALA B 1 574 ? 7.992 -13.773 -12.617 1 98.44 574 ALA B CA 1
ATOM 9505 C C . ALA B 1 574 ? 8.852 -15 -12.906 1 98.44 574 ALA B C 1
ATOM 9507 O O . ALA B 1 574 ? 10.039 -14.875 -13.211 1 98.44 574 ALA B O 1
ATOM 9508 N N . HIS B 1 575 ? 8.297 -16.188 -12.797 1 98.75 575 HIS B N 1
ATOM 9509 C CA . HIS B 1 575 ? 9.078 -17.391 -13.031 1 98.75 575 HIS B CA 1
ATOM 9510 C C . HIS B 1 575 ? 9.516 -17.5 -14.484 1 98.75 575 HIS B C 1
ATOM 9512 O O . HIS B 1 575 ? 10.656 -17.891 -14.773 1 98.75 575 HIS B O 1
ATOM 9518 N N . ASP B 1 576 ? 8.609 -17.141 -15.398 1 98.81 576 ASP B N 1
ATOM 9519 C CA . ASP B 1 576 ? 8.93 -17.094 -16.828 1 98.81 576 ASP B CA 1
ATOM 9520 C C . ASP B 1 576 ? 10.117 -16.172 -17.094 1 98.81 576 ASP B C 1
ATOM 9522 O O . ASP B 1 576 ? 11.07 -16.547 -17.781 1 98.81 576 ASP B O 1
ATOM 9526 N N . SER B 1 577 ? 10.094 -15.008 -16.484 1 98.81 577 SER B N 1
ATOM 9527 C CA . SER B 1 577 ? 11.172 -14.039 -16.609 1 98.81 577 SER B CA 1
ATOM 9528 C C . SER B 1 577 ? 12.461 -14.555 -15.977 1 98.81 577 SER B C 1
ATOM 9530 O O . SER B 1 577 ? 13.555 -14.352 -16.516 1 98.81 577 SER B O 1
ATOM 9532 N N . ALA B 1 578 ? 12.352 -15.219 -14.875 1 98.81 578 ALA B N 1
ATOM 9533 C CA . ALA B 1 578 ? 13.523 -15.758 -14.188 1 98.81 578 ALA B CA 1
ATOM 9534 C C . ALA B 1 578 ? 14.18 -16.875 -15 1 98.81 578 ALA B C 1
ATOM 9536 O O . ALA B 1 578 ? 15.406 -16.984 -15.039 1 98.81 578 ALA B O 1
ATOM 9537 N N . ILE B 1 579 ? 13.367 -17.688 -15.641 1 98.81 579 ILE B N 1
ATOM 9538 C CA . ILE B 1 579 ? 13.898 -18.75 -16.5 1 98.81 579 ILE B CA 1
ATOM 9539 C C . ILE B 1 579 ? 14.688 -18.125 -17.656 1 98.81 579 ILE B C 1
ATOM 9541 O O . ILE B 1 579 ? 15.812 -18.547 -17.938 1 98.81 579 ILE B O 1
ATOM 9545 N N . VAL B 1 580 ? 14.086 -17.109 -18.25 1 98.81 580 VAL B N 1
ATOM 9546 C CA . VAL B 1 580 ? 14.758 -16.391 -19.344 1 98.81 580 VAL B CA 1
ATOM 9547 C C . VAL B 1 580 ? 16.062 -15.789 -18.828 1 98.81 580 VAL B C 1
ATOM 9549 O O . VAL B 1 580 ? 17.109 -15.922 -19.469 1 98.81 580 VAL B O 1
ATOM 9552 N N . MET B 1 581 ? 16.016 -15.156 -17.688 1 98.69 581 MET B N 1
ATOM 9553 C CA . MET B 1 581 ? 17.172 -14.531 -17.047 1 98.69 581 MET B CA 1
ATOM 9554 C C . MET B 1 581 ? 18.297 -15.539 -16.844 1 98.69 581 MET B C 1
ATOM 9556 O O . MET B 1 581 ? 19.438 -15.289 -17.219 1 98.69 581 MET B O 1
ATOM 9560 N N . ASN B 1 582 ? 17.984 -16.672 -16.328 1 98.25 582 ASN B N 1
ATOM 9561 C CA . ASN B 1 582 ? 18.969 -17.719 -16.078 1 98.25 582 ASN B CA 1
ATOM 9562 C C . ASN B 1 582 ? 19.547 -18.266 -17.391 1 98.25 582 ASN B C 1
ATOM 9564 O O . ASN B 1 582 ? 20.734 -18.578 -17.453 1 98.25 582 ASN B O 1
ATOM 9568 N N . GLY B 1 583 ? 18.656 -18.406 -18.375 1 98.5 583 GLY B N 1
ATOM 9569 C CA . GLY B 1 583 ? 19.125 -18.828 -19.688 1 98.5 583 GLY B CA 1
ATOM 9570 C C . GLY B 1 583 ? 20.094 -17.828 -20.312 1 98.5 583 GLY B C 1
ATOM 9571 O O . GLY B 1 583 ? 21.125 -18.234 -20.875 1 98.5 583 GLY B O 1
ATOM 9572 N N . LEU B 1 584 ? 19.781 -16.562 -20.172 1 98.56 584 LEU B N 1
ATOM 9573 C CA . LEU B 1 584 ? 20.672 -15.508 -20.656 1 98.56 584 LEU B CA 1
ATOM 9574 C C . LEU B 1 584 ? 22.031 -15.594 -19.984 1 98.56 584 LEU B C 1
ATOM 9576 O O . LEU B 1 584 ? 23.078 -15.555 -20.641 1 98.56 584 LEU B O 1
ATOM 9580 N N . ARG B 1 585 ? 22.016 -15.742 -18.734 1 96.94 585 ARG B N 1
ATOM 9581 C CA . ARG B 1 585 ? 23.25 -15.859 -17.969 1 96.94 585 ARG B CA 1
ATOM 9582 C C . ARG B 1 585 ? 24.062 -17.078 -18.422 1 96.94 585 ARG B C 1
ATOM 9584 O O . ARG B 1 585 ? 25.266 -16.984 -18.625 1 96.94 585 ARG B O 1
ATOM 9591 N N . ALA B 1 586 ? 23.391 -18.188 -18.547 1 96.88 586 ALA B N 1
ATOM 9592 C CA . ALA B 1 586 ? 24.047 -19.438 -18.922 1 96.88 586 ALA B CA 1
ATOM 9593 C C . ALA B 1 586 ? 24.719 -19.328 -20.297 1 96.88 586 ALA B C 1
ATOM 9595 O O . ALA B 1 586 ? 25.75 -19.953 -20.547 1 96.88 586 ALA B O 1
ATOM 9596 N N . GLU B 1 587 ? 24.141 -18.484 -21.156 1 98.06 587 GLU B N 1
ATOM 9597 C CA . GLU B 1 587 ? 24.656 -18.312 -22.516 1 98.06 587 GLU B CA 1
ATOM 9598 C C . GLU B 1 587 ? 25.688 -17.188 -22.578 1 98.06 587 GLU B C 1
ATOM 9600 O O . GLU B 1 587 ? 26.172 -16.844 -23.656 1 98.06 587 GLU B O 1
ATOM 9605 N N . GLY B 1 588 ? 25.953 -16.531 -21.438 1 96.56 588 GLY B N 1
ATOM 9606 C CA . GLY B 1 588 ? 26.984 -15.508 -21.359 1 96.56 588 GLY B CA 1
ATOM 9607 C C . GLY B 1 588 ? 26.438 -14.109 -21.594 1 96.56 588 GLY B C 1
ATOM 9608 O O . GLY B 1 588 ? 27.219 -13.164 -21.766 1 96.56 588 GLY B O 1
ATOM 9609 N N . TYR B 1 589 ? 25.203 -13.945 -21.641 1 97.81 589 TYR B N 1
ATOM 9610 C CA . TYR B 1 589 ? 24.594 -12.633 -21.828 1 97.81 589 TYR B CA 1
ATOM 9611 C C . TYR B 1 589 ? 24.219 -12.016 -20.484 1 97.81 589 TYR B C 1
ATOM 9613 O O . TYR B 1 589 ? 23.031 -11.781 -20.203 1 97.81 589 TYR B O 1
ATOM 9621 N N . GLU B 1 590 ? 25.156 -11.586 -19.734 1 96.5 590 GLU B N 1
ATOM 9622 C CA . GLU B 1 590 ? 24.953 -11.109 -18.359 1 96.5 590 GLU B CA 1
ATOM 9623 C C . GLU B 1 590 ? 24.234 -9.766 -18.344 1 96.5 590 GLU B C 1
ATOM 9625 O O . GLU B 1 590 ? 23.391 -9.531 -17.484 1 96.5 590 GLU B O 1
ATOM 9630 N N . ALA B 1 591 ? 24.609 -8.883 -19.234 1 97.19 591 ALA B N 1
ATOM 9631 C CA . ALA B 1 591 ? 23.969 -7.566 -19.266 1 97.19 591 ALA B CA 1
ATOM 9632 C C . ALA B 1 591 ? 22.469 -7.688 -19.5 1 97.19 591 ALA B C 1
ATOM 9634 O O . ALA B 1 591 ? 21.688 -6.992 -18.844 1 97.19 591 ALA B O 1
ATOM 9635 N N . GLU B 1 592 ? 22.109 -8.578 -20.438 1 97.94 592 GLU B N 1
ATOM 9636 C CA . GLU B 1 592 ? 20.688 -8.812 -20.719 1 97.94 592 GLU B CA 1
ATOM 9637 C C . GLU B 1 592 ? 19.984 -9.453 -19.531 1 97.94 592 GLU B C 1
ATOM 9639 O O . GLU B 1 592 ? 18.844 -9.102 -19.203 1 97.94 592 GLU B O 1
ATOM 9644 N N . ALA B 1 593 ? 20.672 -10.344 -18.875 1 98.38 593 ALA B N 1
ATOM 9645 C CA . ALA B 1 593 ? 20.125 -10.984 -17.688 1 98.38 593 ALA B CA 1
ATOM 9646 C C . ALA B 1 593 ? 19.844 -9.953 -16.594 1 98.38 593 ALA B C 1
ATOM 9648 O O . ALA B 1 593 ? 18.797 -9.984 -15.945 1 98.38 593 ALA B O 1
ATOM 9649 N N . LEU B 1 594 ? 20.75 -9.031 -16.453 1 97.88 594 LEU B N 1
ATOM 9650 C CA . LEU B 1 594 ? 20.625 -8.008 -15.43 1 97.88 594 LEU B CA 1
ATOM 9651 C C . LEU B 1 594 ? 19.469 -7.059 -15.742 1 97.88 594 LEU B C 1
ATOM 9653 O O . LEU B 1 594 ? 18.812 -6.547 -14.836 1 97.88 594 LEU B O 1
ATOM 9657 N N . ARG B 1 595 ? 19.203 -6.844 -17 1 97.12 595 ARG B N 1
ATOM 9658 C CA . ARG B 1 595 ? 18.047 -6.031 -17.375 1 97.12 595 ARG B CA 1
ATOM 9659 C C . ARG B 1 595 ? 16.734 -6.691 -16.922 1 97.12 595 ARG B C 1
ATOM 9661 O O . ARG B 1 595 ? 15.828 -6.016 -16.453 1 97.12 595 ARG B O 1
ATOM 9668 N N . VAL B 1 596 ? 16.656 -8 -17.078 1 98.12 596 VAL B N 1
ATOM 9669 C CA . VAL B 1 596 ? 15.484 -8.734 -16.609 1 98.12 596 VAL B CA 1
ATOM 9670 C C . VAL B 1 596 ? 15.375 -8.656 -15.094 1 98.12 596 VAL B C 1
ATOM 9672 O O . VAL B 1 596 ? 14.297 -8.406 -14.555 1 98.12 596 VAL B O 1
ATOM 9675 N N . ALA B 1 597 ? 16.516 -8.789 -14.43 1 98.12 597 ALA B N 1
ATOM 9676 C CA . ALA B 1 597 ? 16.531 -8.719 -12.969 1 98.12 597 ALA B CA 1
ATOM 9677 C C . ALA B 1 597 ? 16.062 -7.355 -12.477 1 98.12 597 ALA B C 1
ATOM 9679 O O . ALA B 1 597 ? 15.266 -7.27 -11.531 1 98.12 597 ALA B O 1
ATOM 9680 N N . ASP B 1 598 ? 16.5 -6.336 -13.156 1 96.31 598 ASP B N 1
ATOM 9681 C CA . ASP B 1 598 ? 16.094 -4.98 -12.812 1 96.31 598 ASP B CA 1
ATOM 9682 C C . ASP B 1 598 ? 14.57 -4.828 -12.922 1 96.31 598 ASP B C 1
ATOM 9684 O O . ASP B 1 598 ? 13.938 -4.23 -12.055 1 96.31 598 ASP B O 1
ATOM 9688 N N . GLY B 1 599 ? 14.047 -5.367 -13.984 1 96.12 599 GLY B N 1
ATOM 9689 C CA . GLY B 1 599 ? 12.602 -5.328 -14.172 1 96.12 599 GLY B CA 1
ATOM 9690 C C . GLY B 1 599 ? 11.836 -6.051 -13.078 1 96.12 599 GLY B C 1
ATOM 9691 O O . GLY B 1 599 ? 10.828 -5.547 -12.586 1 96.12 599 GLY B O 1
ATOM 9692 N N . LEU B 1 600 ? 12.336 -7.18 -12.664 1 97.88 600 LEU B N 1
ATOM 9693 C CA . LEU B 1 600 ? 11.664 -7.961 -11.625 1 97.88 600 LEU B CA 1
ATOM 9694 C C . LEU B 1 600 ? 11.734 -7.246 -10.281 1 97.88 600 LEU B C 1
ATOM 9696 O O . LEU B 1 600 ? 10.773 -7.273 -9.508 1 97.88 600 LEU B O 1
ATOM 9700 N N . VAL B 1 601 ? 12.875 -6.633 -9.992 1 96.88 601 VAL B N 1
ATOM 9701 C CA . VAL B 1 601 ? 13.008 -5.883 -8.742 1 96.88 601 VAL B CA 1
ATOM 9702 C C . VAL B 1 601 ? 12.047 -4.703 -8.742 1 96.88 601 VAL B C 1
ATOM 9704 O O . VAL B 1 601 ? 11.422 -4.402 -7.719 1 96.88 601 VAL B O 1
ATOM 9707 N N . ARG B 1 602 ? 11.844 -4.039 -9.875 1 94.69 602 ARG B N 1
ATOM 9708 C CA . ARG B 1 602 ? 10.875 -2.957 -9.992 1 94.69 602 ARG B CA 1
ATOM 9709 C C . ARG B 1 602 ? 9.453 -3.469 -9.766 1 94.69 602 ARG B C 1
ATOM 9711 O O . ARG B 1 602 ? 8.648 -2.805 -9.109 1 94.69 602 ARG B O 1
ATOM 9718 N N . ALA B 1 603 ? 9.141 -4.617 -10.305 1 96.56 603 ALA B N 1
ATOM 9719 C CA . ALA B 1 603 ? 7.828 -5.223 -10.094 1 96.56 603 ALA B CA 1
ATOM 9720 C C . ALA B 1 603 ? 7.605 -5.539 -8.617 1 96.56 603 ALA B C 1
ATOM 9722 O O . ALA B 1 603 ? 6.516 -5.309 -8.086 1 96.56 603 ALA B O 1
ATOM 9723 N N . ALA B 1 604 ? 8.68 -6.078 -7.973 1 97.19 604 ALA B N 1
ATOM 9724 C CA . ALA B 1 604 ? 8.578 -6.41 -6.555 1 97.19 604 ALA B CA 1
ATOM 9725 C C . ALA B 1 604 ? 8.234 -5.176 -5.727 1 97.19 604 ALA B C 1
ATOM 9727 O O . ALA B 1 604 ? 7.367 -5.223 -4.855 1 97.19 604 ALA B O 1
ATOM 9728 N N . ASP B 1 605 ? 8.883 -4.137 -6.027 1 93.69 605 ASP B N 1
ATOM 9729 C CA . ASP B 1 605 ? 8.625 -2.877 -5.336 1 93.69 605 ASP B CA 1
ATOM 9730 C C . ASP B 1 605 ? 7.184 -2.412 -5.559 1 93.69 605 ASP B C 1
ATOM 9732 O O . ASP B 1 605 ? 6.516 -1.973 -4.617 1 93.69 605 ASP B O 1
ATOM 9736 N N . ALA B 1 606 ? 6.672 -2.566 -6.746 1 92.88 606 ALA B N 1
ATOM 9737 C CA . ALA B 1 606 ? 5.332 -2.109 -7.109 1 92.88 606 ALA B CA 1
ATOM 9738 C C . ALA B 1 606 ? 4.262 -2.947 -6.418 1 92.88 606 ALA B C 1
ATOM 9740 O O . ALA B 1 606 ? 3.168 -2.455 -6.137 1 92.88 606 ALA B O 1
ATOM 9741 N N . PHE B 1 607 ? 4.531 -4.184 -6.121 1 95.56 607 PHE B N 1
ATOM 9742 C CA . PHE B 1 607 ? 3.557 -5.09 -5.527 1 95.56 607 PHE B CA 1
ATOM 9743 C C . PHE B 1 607 ? 3.869 -5.336 -4.059 1 95.56 607 PHE B C 1
ATOM 9745 O O . PHE B 1 607 ? 3.594 -6.418 -3.531 1 95.56 607 PHE B O 1
ATOM 9752 N N . ASP B 1 608 ? 4.594 -4.469 -3.432 1 93.25 608 ASP B N 1
ATOM 9753 C CA . ASP B 1 608 ? 4.91 -4.516 -2.008 1 93.25 608 ASP B CA 1
ATOM 9754 C C . ASP B 1 608 ? 5.656 -5.797 -1.65 1 93.25 608 ASP B C 1
ATOM 9756 O O . ASP B 1 608 ? 5.375 -6.422 -0.624 1 93.25 608 ASP B O 1
ATOM 9760 N N . TYR B 1 609 ? 6.457 -6.23 -2.59 1 96.81 609 TYR B N 1
ATOM 9761 C CA . TYR B 1 609 ? 7.461 -7.285 -2.469 1 96.81 609 TYR B CA 1
ATOM 9762 C C . TYR B 1 609 ? 6.805 -8.656 -2.377 1 96.81 609 TYR B C 1
ATOM 9764 O O . TYR B 1 609 ? 7.453 -9.633 -2 1 96.81 609 TYR B O 1
ATOM 9772 N N . GLN B 1 610 ? 5.504 -8.703 -2.637 1 97.56 610 GLN B N 1
ATOM 9773 C CA . GLN B 1 610 ? 4.82 -9.969 -2.9 1 97.56 610 GLN B CA 1
ATOM 9774 C C . GLN B 1 610 ? 4.324 -10.031 -4.34 1 97.56 610 GLN B C 1
ATOM 9776 O O . GLN B 1 610 ? 3.148 -9.781 -4.609 1 97.56 610 GLN B O 1
ATOM 9781 N N . ILE B 1 611 ? 5.195 -10.43 -5.215 1 97.88 611 ILE B N 1
ATOM 9782 C CA . ILE B 1 611 ? 4.828 -10.523 -6.621 1 97.88 611 ILE B CA 1
ATOM 9783 C C . ILE B 1 611 ? 3.764 -11.602 -6.809 1 97.88 611 ILE B C 1
ATOM 9785 O O . ILE B 1 611 ? 3.941 -12.742 -6.375 1 97.88 611 ILE B O 1
ATOM 9789 N N . PRO B 1 612 ? 2.676 -11.242 -7.41 1 98.19 612 PRO B N 1
ATOM 9790 C CA . PRO B 1 612 ? 1.649 -12.258 -7.676 1 98.19 612 PRO B CA 1
ATOM 9791 C C . PRO B 1 612 ? 2.07 -13.258 -8.75 1 98.19 612 PRO B C 1
ATOM 9793 O O . PRO B 1 612 ? 3.148 -13.125 -9.336 1 98.19 612 PRO B O 1
ATOM 9796 N N . GLU B 1 613 ? 1.263 -14.188 -8.961 1 98.31 613 GLU B N 1
ATOM 9797 C CA . GLU B 1 613 ? 1.465 -15.242 -9.961 1 98.31 613 GLU B CA 1
ATOM 9798 C C . GLU B 1 613 ? 1.812 -14.648 -11.32 1 98.31 613 GLU B C 1
ATOM 9800 O O . GLU B 1 613 ? 2.707 -15.148 -12.008 1 98.31 613 GLU B O 1
ATOM 9805 N N . LEU B 1 614 ? 1.105 -13.672 -11.664 1 98.19 614 LEU B N 1
ATOM 9806 C CA . LEU B 1 614 ? 1.302 -12.898 -12.883 1 98.19 614 LEU B CA 1
ATOM 9807 C C . LEU B 1 614 ? 0.753 -11.484 -12.734 1 98.19 614 LEU B C 1
ATOM 9809 O O . LEU B 1 614 ? 0.049 -11.188 -11.766 1 98.19 614 LEU B O 1
ATOM 9813 N N . TYR B 1 615 ? 1.107 -10.656 -13.609 1 97.44 615 TYR B N 1
ATOM 9814 C CA . TYR B 1 615 ? 0.579 -9.297 -13.68 1 97.44 615 TYR B CA 1
ATOM 9815 C C . TYR B 1 615 ? 0.563 -8.797 -15.117 1 97.44 615 TYR B C 1
ATOM 9817 O O . TYR B 1 615 ? 0.985 -9.5 -16.031 1 97.44 615 TYR B O 1
ATOM 9825 N N . SER B 1 616 ? 0.029 -7.637 -15.289 1 95.81 616 SER B N 1
ATOM 9826 C CA . SER B 1 616 ? -0.254 -7.09 -16.609 1 95.81 616 SER B CA 1
ATOM 9827 C C . SER B 1 616 ? 1.028 -6.887 -17.422 1 95.81 616 SER B C 1
ATOM 9829 O O . SER B 1 616 ? 2.07 -6.547 -16.859 1 95.81 616 SER B O 1
ATOM 9831 N N . GLY B 1 617 ? 0.929 -7.004 -18.719 1 95.94 617 GLY B N 1
ATOM 9832 C CA . GLY B 1 617 ? 2.057 -6.801 -19.609 1 95.94 617 GLY B CA 1
ATOM 9833 C C . GLY B 1 617 ? 2.238 -5.352 -20.031 1 95.94 617 GLY B C 1
ATOM 9834 O O . GLY B 1 617 ? 2.883 -5.062 -21.031 1 95.94 617 GLY B O 1
ATOM 9835 N N . ASP B 1 618 ? 1.696 -4.441 -19.266 1 89.88 618 ASP B N 1
ATOM 9836 C CA . ASP B 1 618 ? 1.811 -3.018 -19.547 1 89.88 618 ASP B CA 1
ATOM 9837 C C . ASP B 1 618 ? 3.27 -2.57 -19.547 1 89.88 618 ASP B C 1
ATOM 9839 O O . ASP B 1 618 ? 4.109 -3.188 -18.891 1 89.88 618 ASP B O 1
ATOM 9843 N N . SER B 1 619 ? 3.428 -1.659 -20.547 1 83.94 619 SER B N 1
ATOM 9844 C CA . SER B 1 619 ? 4.715 -0.974 -20.484 1 83.94 619 SER B CA 1
ATOM 9845 C C . SER B 1 619 ? 4.656 0.237 -19.562 1 83.94 619 SER B C 1
ATOM 9847 O O . SER B 1 619 ? 3.574 0.667 -19.156 1 83.94 619 SER B O 1
ATOM 9849 N N . GLY B 1 620 ? 5.637 0.652 -19.141 1 68.12 620 GLY B N 1
ATOM 9850 C CA . GLY B 1 620 ? 5.523 2.025 -18.672 1 68.12 620 GLY B CA 1
ATOM 9851 C C . GLY B 1 620 ? 6.336 2.299 -17.422 1 68.12 620 GLY B C 1
ATOM 9852 O O . GLY B 1 620 ? 6.91 1.38 -16.828 1 68.12 620 GLY B O 1
ATOM 9853 N N . GLU B 1 621 ? 6.566 3.549 -17.219 1 59.31 621 GLU B N 1
ATOM 9854 C CA . GLU B 1 621 ? 7.406 4.176 -16.203 1 59.31 621 GLU B CA 1
ATOM 9855 C C . GLU B 1 621 ? 6.734 4.152 -14.828 1 59.31 621 GLU B C 1
ATOM 9857 O O . GLU B 1 621 ? 7.402 4.266 -13.797 1 59.31 621 GLU B O 1
ATOM 9862 N N . ASN B 1 622 ? 5.402 3.916 -14.773 1 62.09 622 ASN B N 1
ATOM 9863 C CA . ASN B 1 622 ? 4.91 4.312 -13.461 1 62.09 622 ASN B CA 1
ATOM 9864 C C . ASN B 1 622 ? 4.586 3.1 -12.594 1 62.09 622 ASN B C 1
ATOM 9866 O O . ASN B 1 622 ? 4.824 3.113 -11.383 1 62.09 622 ASN B O 1
ATOM 9870 N N . SER B 1 623 ? 3.824 1.95 -12.969 1 79.44 623 SER B N 1
ATOM 9871 C CA . SER B 1 623 ? 3.564 0.764 -12.156 1 79.44 623 SER B CA 1
ATOM 9872 C C . SER B 1 623 ? 2.756 -0.27 -12.938 1 79.44 623 SER B C 1
ATOM 9874 O O . SER B 1 623 ? 1.807 0.08 -13.641 1 79.44 623 SER B O 1
ATOM 9876 N N . PRO B 1 624 ? 3.225 -1.482 -12.758 1 88.56 624 PRO B N 1
ATOM 9877 C CA . PRO B 1 624 ? 2.432 -2.529 -13.406 1 88.56 624 PRO B CA 1
ATOM 9878 C C . PRO B 1 624 ? 1.079 -2.748 -12.734 1 88.56 624 PRO B C 1
ATOM 9880 O O . PRO B 1 624 ? 0.971 -2.645 -11.508 1 88.56 624 PRO B O 1
ATOM 9883 N N . SER B 1 625 ? 0.07 -2.994 -13.57 1 92.25 625 SER B N 1
ATOM 9884 C CA . SER B 1 625 ? -1.239 -3.367 -13.039 1 92.25 625 SER B CA 1
ATOM 9885 C C . SER B 1 625 ? -1.303 -4.855 -12.719 1 92.25 625 SER B C 1
ATOM 9887 O O . SER B 1 625 ? -0.656 -5.668 -13.383 1 92.25 625 SER B O 1
ATOM 9889 N N . PRO B 1 626 ? -2.086 -5.168 -11.766 1 94.88 626 PRO B N 1
ATOM 9890 C CA . PRO B 1 626 ? -2.23 -6.594 -11.453 1 94.88 626 PRO B CA 1
ATOM 9891 C C . PRO B 1 626 ? -3.102 -7.332 -12.469 1 94.88 626 PRO B C 1
ATOM 9893 O O . PRO B 1 626 ? -3.893 -6.707 -13.18 1 94.88 626 PRO B O 1
ATOM 9896 N N . TYR B 1 627 ? -2.854 -8.578 -12.641 1 96.88 627 TYR B N 1
ATOM 9897 C CA . TYR B 1 627 ? -3.914 -9.492 -13.055 1 96.88 627 TYR B CA 1
ATOM 9898 C C . TYR B 1 627 ? -4.82 -9.836 -11.875 1 96.88 627 TYR B C 1
ATOM 9900 O O . TYR B 1 627 ? -4.391 -10.492 -10.922 1 96.88 627 TYR B O 1
ATOM 9908 N N . PRO B 1 628 ? -5.984 -9.438 -11.883 1 95.88 628 PRO B N 1
ATOM 9909 C CA . PRO B 1 628 ? -6.758 -9.312 -10.641 1 95.88 628 PRO B CA 1
ATOM 9910 C C . PRO B 1 628 ? -7.055 -10.672 -10 1 95.88 628 PRO B C 1
ATOM 9912 O O . PRO B 1 628 ? -7.273 -10.75 -8.789 1 95.88 628 PRO B O 1
ATOM 9915 N N . ALA B 1 629 ? -7.023 -11.742 -10.727 1 96.62 629 ALA B N 1
ATOM 9916 C CA . ALA B 1 629 ? -7.352 -13.062 -10.18 1 96.62 629 ALA B CA 1
ATOM 9917 C C . ALA B 1 629 ? -6.086 -13.836 -9.828 1 96.62 629 ALA B C 1
ATOM 9919 O O . ALA B 1 629 ? -6.156 -15.016 -9.453 1 96.62 629 ALA B O 1
ATOM 9920 N N . ALA B 1 630 ? -4.934 -13.242 -9.898 1 97.62 630 ALA B N 1
ATOM 9921 C CA . ALA B 1 630 ? -3.658 -13.93 -9.727 1 97.62 630 ALA B CA 1
ATOM 9922 C C . ALA B 1 630 ? -3.459 -14.367 -8.281 1 97.62 630 ALA B C 1
ATOM 9924 O O . ALA B 1 630 ? -3.76 -13.617 -7.348 1 97.62 630 ALA B O 1
ATOM 9925 N N . CYS B 1 631 ? -2.943 -15.516 -8.094 1 98.25 631 CYS B N 1
ATOM 9926 C CA . CYS B 1 631 ? -2.596 -16.016 -6.77 1 98.25 631 CYS B CA 1
ATOM 9927 C C . CYS B 1 631 ? -1.489 -15.18 -6.141 1 98.25 631 CYS B C 1
ATOM 9929 O O . CYS B 1 631 ? -0.6 -14.695 -6.844 1 98.25 631 CYS B O 1
ATOM 9931 N N . HIS B 1 632 ? -1.534 -14.977 -4.875 1 98.19 632 HIS B N 1
ATOM 9932 C CA . HIS B 1 632 ? -0.469 -14.422 -4.047 1 98.19 632 HIS B CA 1
ATOM 9933 C C . HIS B 1 632 ? -0.627 -14.844 -2.592 1 98.19 632 HIS B C 1
ATOM 9935 O O . HIS B 1 632 ? -1.7 -14.68 -2.006 1 98.19 632 HIS B O 1
ATOM 9941 N N . PRO B 1 633 ? 0.296 -15.531 -2.047 1 98.12 633 PRO B N 1
ATOM 9942 C CA . PRO B 1 633 ? 1.594 -15.852 -2.645 1 98.12 633 PRO B CA 1
ATOM 9943 C C . PRO B 1 633 ? 1.508 -16.984 -3.66 1 98.12 633 PRO B C 1
ATOM 9945 O O . PRO B 1 633 ? 0.542 -17.75 -3.652 1 98.12 633 PRO B O 1
ATOM 9948 N N . GLN B 1 634 ? 2.42 -17 -4.48 1 98.62 634 GLN B N 1
ATOM 9949 C CA . GLN B 1 634 ? 2.643 -18.062 -5.461 1 98.62 634 GLN B CA 1
ATOM 9950 C C . GLN B 1 634 ? 4.094 -18.531 -5.441 1 98.62 634 GLN B C 1
ATOM 9952 O O . GLN B 1 634 ? 5.016 -17.719 -5.406 1 98.62 634 GLN B O 1
ATOM 9957 N N . ALA B 1 635 ? 4.34 -19.828 -5.484 1 98.75 635 ALA B N 1
ATOM 9958 C CA . ALA B 1 635 ? 5.625 -20.438 -5.156 1 98.75 635 ALA B CA 1
ATOM 9959 C C . ALA B 1 635 ? 6.695 -20.031 -6.168 1 98.75 635 ALA B C 1
ATOM 9961 O O . ALA B 1 635 ? 7.77 -19.562 -5.789 1 98.75 635 ALA B O 1
ATOM 9962 N N . TRP B 1 636 ? 6.414 -20.281 -7.438 1 98.62 636 TRP B N 1
ATOM 9963 C CA . TRP B 1 636 ? 7.48 -20.016 -8.398 1 98.62 636 TRP B CA 1
ATOM 9964 C C . TRP B 1 636 ? 7.703 -18.516 -8.562 1 98.62 636 TRP B C 1
ATOM 9966 O O . TRP B 1 636 ? 8.797 -18.078 -8.922 1 98.62 636 TRP B O 1
ATOM 9976 N N . SER B 1 637 ? 6.688 -17.656 -8.289 1 98.69 637 SER B N 1
ATOM 9977 C CA . SER B 1 637 ? 6.902 -16.219 -8.266 1 98.69 637 SER B CA 1
ATOM 9978 C C . SER B 1 637 ? 7.793 -15.805 -7.098 1 98.69 637 SER B C 1
ATOM 9980 O O . SER B 1 637 ? 8.727 -15.016 -7.266 1 98.69 637 SER B O 1
ATOM 9982 N N . ALA B 1 638 ? 7.504 -16.328 -5.918 1 98.75 638 ALA B N 1
ATOM 9983 C CA . ALA B 1 638 ? 8.32 -16.031 -4.746 1 98.75 638 ALA B CA 1
ATOM 9984 C C . ALA B 1 638 ? 9.742 -16.547 -4.922 1 98.75 638 ALA B C 1
ATOM 9986 O O . ALA B 1 638 ? 10.711 -15.836 -4.645 1 98.75 638 ALA B O 1
ATOM 9987 N N . ALA B 1 639 ? 9.898 -17.734 -5.441 1 98.81 639 ALA B N 1
ATOM 9988 C CA . ALA B 1 639 ? 11.211 -18.375 -5.594 1 98.81 639 ALA B CA 1
ATOM 9989 C C . ALA B 1 639 ? 12.047 -17.641 -6.641 1 98.81 639 ALA B C 1
ATOM 9991 O O . ALA B 1 639 ? 13.273 -17.75 -6.645 1 98.81 639 ALA B O 1
ATOM 9992 N N . SER B 1 640 ? 11.414 -16.922 -7.543 1 98.81 640 SER B N 1
ATOM 9993 C CA . SER B 1 640 ? 12.133 -16.125 -8.531 1 98.81 640 SER B CA 1
ATOM 9994 C C . SER B 1 640 ? 13.055 -15.117 -7.863 1 98.81 640 SER B C 1
ATOM 9996 O O . SER B 1 640 ? 14.086 -14.742 -8.422 1 98.81 640 SER B O 1
ATOM 9998 N N . SER B 1 641 ? 12.734 -14.68 -6.668 1 98.69 641 SER B N 1
ATOM 9999 C CA . SER B 1 641 ? 13.586 -13.75 -5.93 1 98.69 641 SER B CA 1
ATOM 10000 C C . SER B 1 641 ? 14.945 -14.375 -5.621 1 98.69 641 SER B C 1
ATOM 10002 O O . SER B 1 641 ? 15.969 -13.688 -5.645 1 98.69 641 SER B O 1
ATOM 10004 N N . VAL B 1 642 ? 14.977 -15.656 -5.355 1 98.25 642 VAL B N 1
ATOM 10005 C CA . VAL B 1 642 ? 16.203 -16.375 -5.059 1 98.25 642 VAL B CA 1
ATOM 10006 C C . VAL B 1 642 ? 17.047 -16.516 -6.328 1 98.25 642 VAL B C 1
ATOM 10008 O O . VAL B 1 642 ? 18.281 -16.453 -6.273 1 98.25 642 VAL B O 1
ATOM 10011 N N . SER B 1 643 ? 16.328 -16.672 -7.449 1 98.06 643 SER B N 1
ATOM 10012 C CA . SER B 1 643 ? 17.047 -16.688 -8.727 1 98.06 643 SER B CA 1
ATOM 10013 C C . SER B 1 643 ? 17.75 -15.367 -8.977 1 98.06 643 SER B C 1
ATOM 10015 O O . SER B 1 643 ? 18.906 -15.344 -9.43 1 98.06 643 SER B O 1
ATOM 10017 N N . VAL B 1 644 ? 17.109 -14.273 -8.727 1 98.31 644 VAL B N 1
ATOM 10018 C CA . VAL B 1 644 ? 17.703 -12.953 -8.898 1 98.31 644 VAL B CA 1
ATOM 10019 C C . VAL B 1 644 ? 18.859 -12.781 -7.93 1 98.31 644 VAL B C 1
ATOM 10021 O O . VAL B 1 644 ? 19.922 -12.281 -8.305 1 98.31 644 VAL B O 1
ATOM 10024 N N . LEU B 1 645 ? 18.672 -13.172 -6.676 1 97.12 645 LEU B N 1
ATOM 10025 C CA . LEU B 1 645 ? 19.719 -13.141 -5.676 1 97.12 645 LEU B CA 1
ATOM 10026 C C . LEU B 1 645 ? 20.953 -13.898 -6.16 1 97.12 645 LEU B C 1
ATOM 10028 O O . LEU B 1 645 ? 22.078 -13.414 -6.027 1 97.12 645 LEU B O 1
ATOM 10032 N N . SER B 1 646 ? 20.703 -15.07 -6.695 1 96.31 646 SER B N 1
ATOM 10033 C CA . SER B 1 646 ? 21.781 -15.914 -7.191 1 96.31 646 SER B CA 1
ATOM 10034 C C . SER B 1 646 ? 22.547 -15.242 -8.32 1 96.31 646 SER B C 1
ATOM 10036 O O . SER B 1 646 ? 23.781 -15.32 -8.375 1 96.31 646 SER B O 1
ATOM 10038 N N . LEU B 1 647 ? 21.812 -14.625 -9.234 1 96.88 647 LEU B N 1
ATOM 10039 C CA . LEU B 1 647 ? 22.453 -13.875 -10.312 1 96.88 647 LEU B CA 1
ATOM 10040 C C . LEU B 1 647 ? 23.312 -12.75 -9.758 1 96.88 647 LEU B C 1
ATOM 10042 O O . LEU B 1 647 ? 24.469 -12.594 -10.156 1 96.88 647 LEU B O 1
ATOM 10046 N N . LEU B 1 648 ? 22.797 -12 -8.828 1 96.81 648 LEU B N 1
ATOM 10047 C CA . LEU B 1 648 ? 23.453 -10.812 -8.305 1 96.81 648 LEU B CA 1
ATOM 10048 C C . LEU B 1 648 ? 24.703 -11.188 -7.508 1 96.81 648 LEU B C 1
ATOM 10050 O O . LEU B 1 648 ? 25.719 -10.492 -7.57 1 96.81 648 LEU B O 1
ATOM 10054 N N . LEU B 1 649 ? 24.609 -12.289 -6.793 1 94.62 649 LEU B N 1
ATOM 10055 C CA . LEU B 1 649 ? 25.734 -12.719 -5.961 1 94.62 649 LEU B CA 1
ATOM 10056 C C . LEU B 1 649 ? 26.688 -13.602 -6.75 1 94.62 649 LEU B C 1
ATOM 10058 O O . LEU B 1 649 ? 27.812 -13.852 -6.312 1 94.62 649 LEU B O 1
ATOM 10062 N N . GLY B 1 650 ? 26.266 -14.125 -7.871 1 93.94 650 GLY B N 1
ATOM 10063 C CA . GLY B 1 650 ? 27.078 -15.055 -8.641 1 93.94 650 GLY B CA 1
ATOM 10064 C C . GLY B 1 650 ? 27.203 -16.422 -7.996 1 93.94 650 GLY B C 1
ATOM 10065 O O . GLY B 1 650 ? 28.297 -16.984 -7.941 1 93.94 650 GLY B O 1
ATOM 10066 N N . LEU B 1 651 ? 26.031 -16.922 -7.523 1 91.56 651 LEU B N 1
ATOM 10067 C CA . LEU B 1 651 ? 26.031 -18.234 -6.887 1 91.56 651 LEU B CA 1
ATOM 10068 C C . LEU B 1 651 ? 26.047 -19.344 -7.934 1 91.56 651 LEU B C 1
ATOM 10070 O O . LEU B 1 651 ? 25.312 -19.281 -8.922 1 91.56 651 LEU B O 1
ATOM 10074 N N . GLU B 1 652 ? 26.953 -20.281 -7.781 1 88.94 652 GLU B N 1
ATOM 10075 C CA . GLU B 1 652 ? 27.078 -21.438 -8.648 1 88.94 652 GLU B CA 1
ATOM 10076 C C . GLU B 1 652 ? 27.203 -22.734 -7.836 1 88.94 652 GLU B C 1
ATOM 10078 O O . GLU B 1 652 ? 27.688 -22.703 -6.699 1 88.94 652 GLU B O 1
ATOM 10083 N N . PRO B 1 653 ? 26.734 -23.734 -8.578 1 88.88 653 PRO B N 1
ATOM 10084 C CA . PRO B 1 653 ? 26.891 -24.984 -7.852 1 88.88 653 PRO B CA 1
ATOM 10085 C C . PRO B 1 653 ? 28.359 -25.312 -7.551 1 88.88 653 PRO B C 1
ATOM 10087 O O . PRO B 1 653 ? 29.234 -24.984 -8.352 1 88.88 653 PRO B O 1
ATOM 10090 N N . CYS B 1 654 ? 28.703 -25.828 -6.469 1 71.31 654 CYS B N 1
ATOM 10091 C CA . CYS B 1 654 ? 30 -26.359 -6.059 1 71.31 654 CYS B CA 1
ATOM 10092 C C . CYS B 1 654 ? 31.016 -25.25 -5.898 1 71.31 654 CYS B C 1
ATOM 10094 O O . CYS B 1 654 ? 32.219 -25.5 -5.793 1 71.31 654 CYS B O 1
ATOM 10096 N N . SER B 1 655 ? 30.516 -23.953 -6.059 1 73.44 655 SER B N 1
ATOM 10097 C CA . SER B 1 655 ? 31.453 -22.859 -5.82 1 73.44 655 SER B CA 1
ATOM 10098 C C . SER B 1 655 ? 31.25 -22.234 -4.441 1 73.44 655 SER B C 1
ATOM 10100 O O . SER B 1 655 ? 30.109 -22.047 -4.008 1 73.44 655 SER B O 1
ATOM 10102 N N . THR B 1 656 ? 32.312 -22.094 -3.738 1 69.19 656 THR B N 1
ATOM 10103 C CA . THR B 1 656 ? 32.25 -21.5 -2.412 1 69.19 656 THR B CA 1
ATOM 10104 C C . THR B 1 656 ? 32.531 -20 -2.484 1 69.19 656 THR B C 1
ATOM 10106 O O . THR B 1 656 ? 32.406 -19.281 -1.489 1 69.19 656 THR B O 1
ATOM 10109 N N . GLU B 1 657 ? 32.875 -19.469 -3.629 1 74.75 657 GLU B N 1
ATOM 10110 C CA . GLU B 1 657 ? 33.25 -18.062 -3.727 1 74.75 657 GLU B CA 1
ATOM 10111 C C . GLU B 1 657 ? 32.281 -17.312 -4.648 1 74.75 657 GLU B C 1
ATOM 10113 O O . GLU B 1 657 ? 32.438 -17.344 -5.871 1 74.75 657 GLU B O 1
ATOM 10118 N N . PRO B 1 658 ? 31.328 -16.672 -4.035 1 79.25 658 PRO B N 1
ATOM 10119 C CA . PRO B 1 658 ? 30.422 -15.906 -4.883 1 79.25 658 PRO B CA 1
ATOM 10120 C C . PRO B 1 658 ? 31.109 -14.781 -5.641 1 79.25 658 PRO B C 1
ATOM 10122 O O . PRO B 1 658 ? 32.062 -14.18 -5.125 1 79.25 658 PRO B O 1
ATOM 10125 N N . THR B 1 659 ? 30.906 -14.57 -6.949 1 83 659 THR B N 1
ATOM 10126 C CA . THR B 1 659 ? 31.359 -13.461 -7.777 1 83 659 THR B CA 1
ATOM 10127 C C . THR B 1 659 ? 30.219 -12.5 -8.094 1 83 659 THR B C 1
ATOM 10129 O O . THR B 1 659 ? 29.531 -12.656 -9.109 1 83 659 THR B O 1
ATOM 10132 N N . PRO B 1 660 ? 30.094 -11.508 -7.27 1 87.69 660 PRO B N 1
ATOM 10133 C CA . PRO B 1 660 ? 28.953 -10.617 -7.438 1 87.69 660 PRO B CA 1
ATOM 10134 C C . PRO B 1 660 ? 28.938 -9.922 -8.797 1 87.69 660 PRO B C 1
ATOM 10136 O O . PRO B 1 660 ? 29.984 -9.609 -9.344 1 87.69 660 PRO B O 1
ATOM 10139 N N . SER B 1 661 ? 27.781 -9.781 -9.328 1 90.38 661 SER B N 1
ATOM 10140 C CA . SER B 1 661 ? 27.594 -9.062 -10.586 1 90.38 661 SER B CA 1
ATOM 10141 C C . SER B 1 661 ? 27.953 -7.59 -10.445 1 90.38 661 SER B C 1
ATOM 10143 O O . SER B 1 661 ? 28.031 -7.07 -9.336 1 90.38 661 SER B O 1
ATOM 10145 N N . GLU B 1 662 ? 28.234 -6.938 -11.625 1 87.75 662 GLU B N 1
ATOM 10146 C CA . GLU B 1 662 ? 28.469 -5.5 -11.648 1 87.75 662 GLU B CA 1
ATOM 10147 C C . GLU B 1 662 ? 27.172 -4.719 -11.75 1 87.75 662 GLU B C 1
ATOM 10149 O O . GLU B 1 662 ? 26.844 -4.164 -12.797 1 87.75 662 GLU B O 1
ATOM 10154 N N . SER B 1 663 ? 26.312 -4.91 -10.906 1 90.88 663 SER B N 1
ATOM 10155 C CA . SER B 1 663 ? 25.016 -4.242 -10.867 1 90.88 663 SER B CA 1
ATOM 10156 C C . SER B 1 663 ? 24.875 -3.383 -9.617 1 90.88 663 SER B C 1
ATOM 10158 O O . SER B 1 663 ? 25.328 -3.773 -8.531 1 90.88 663 SER B O 1
ATOM 10160 N N . PRO B 1 664 ? 24.297 -2.248 -9.812 1 86.94 664 PRO B N 1
ATOM 10161 C CA . PRO B 1 664 ? 23.984 -1.466 -8.617 1 86.94 664 PRO B CA 1
ATOM 10162 C C . PRO B 1 664 ? 23.141 -2.242 -7.605 1 86.94 664 PRO B C 1
ATOM 10164 O O . PRO B 1 664 ? 23.234 -2.008 -6.398 1 86.94 664 PRO B O 1
ATOM 10167 N N . LEU B 1 665 ? 22.406 -3.182 -8.023 1 90.44 665 LEU B N 1
ATOM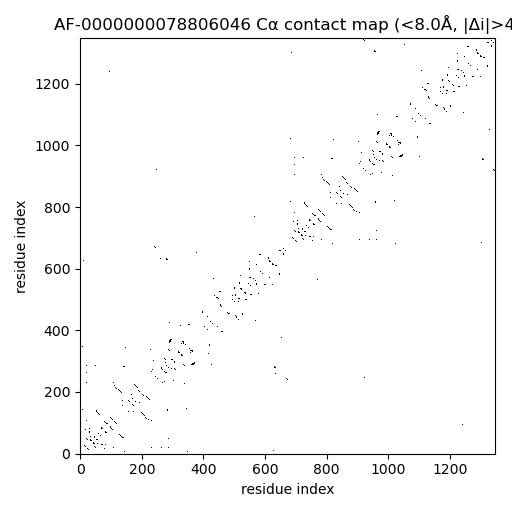 10168 C CA . LEU B 1 665 ? 21.547 -3.979 -7.152 1 90.44 665 LEU B CA 1
ATOM 10169 C C . LEU B 1 665 ? 22.375 -4.891 -6.254 1 90.44 665 LEU B C 1
ATOM 10171 O O . LEU B 1 665 ? 21.891 -5.367 -5.227 1 90.44 665 LEU B O 1
ATOM 10175 N N . ALA B 1 666 ? 23.578 -5.148 -6.637 1 92.38 666 ALA B N 1
ATOM 10176 C CA . ALA B 1 666 ? 24.422 -6.094 -5.906 1 92.38 666 ALA B CA 1
ATOM 10177 C C . ALA B 1 666 ? 25.203 -5.395 -4.809 1 92.38 666 ALA B C 1
ATOM 10179 O O . ALA B 1 666 ? 25.828 -6.047 -3.965 1 92.38 666 ALA B O 1
ATOM 10180 N N . ARG B 1 667 ? 25.219 -4.086 -4.77 1 86.5 667 ARG B N 1
ATOM 10181 C CA . ARG B 1 667 ? 26 -3.338 -3.787 1 86.5 667 ARG B CA 1
ATOM 10182 C C . ARG B 1 667 ? 25.531 -3.641 -2.369 1 86.5 667 ARG B C 1
ATOM 10184 O O . ARG B 1 667 ? 24.344 -3.523 -2.066 1 86.5 667 ARG B O 1
ATOM 10191 N N . GLY B 1 668 ? 26.469 -4.07 -1.523 1 86.81 668 GLY B N 1
ATOM 10192 C CA . GLY B 1 668 ? 26.172 -4.332 -0.125 1 86.81 668 GLY B CA 1
ATOM 10193 C C . GLY B 1 668 ? 25.344 -5.586 0.084 1 86.81 668 GLY B C 1
ATOM 10194 O O . GLY B 1 668 ? 24.844 -5.828 1.183 1 86.81 668 GLY B O 1
ATOM 10195 N N . LEU B 1 669 ? 25.172 -6.309 -0.981 1 90.31 669 LEU B N 1
ATOM 10196 C CA . LEU B 1 669 ? 24.359 -7.512 -0.908 1 90.31 669 LEU B CA 1
ATOM 10197 C C . LEU B 1 669 ? 25.078 -8.617 -0.143 1 90.31 669 LEU B C 1
ATOM 10199 O O . LEU B 1 669 ? 26.219 -8.938 -0.445 1 90.31 669 LEU B O 1
ATOM 10203 N N . ARG B 1 670 ? 24.469 -9.109 0.932 1 90.88 670 ARG B N 1
ATOM 10204 C CA . ARG B 1 670 ? 25 -10.18 1.767 1 90.88 670 ARG B CA 1
ATOM 10205 C C . ARG B 1 670 ? 23.922 -11.211 2.09 1 90.88 670 ARG B C 1
ATOM 10207 O O . ARG B 1 670 ? 22.766 -10.859 2.332 1 90.88 670 ARG B O 1
ATOM 10214 N N . LEU B 1 671 ? 24.281 -12.383 1.894 1 90.31 671 LEU B N 1
ATOM 10215 C CA . LEU B 1 671 ? 23.469 -13.516 2.305 1 90.31 671 LEU B CA 1
ATOM 10216 C C . LEU B 1 671 ? 23.953 -14.094 3.627 1 90.31 671 LEU B C 1
ATOM 10218 O O . LEU B 1 671 ? 25.031 -14.688 3.688 1 90.31 671 LEU B O 1
ATOM 10222 N N . ASN B 1 672 ? 23.141 -13.906 4.668 1 87.19 672 ASN B N 1
ATOM 10223 C CA . ASN B 1 672 ? 23.516 -14.375 5.996 1 87.19 672 ASN B CA 1
ATOM 10224 C C . ASN B 1 672 ? 22.781 -15.656 6.367 1 87.19 672 ASN B C 1
ATOM 10226 O O . ASN B 1 672 ? 21.594 -15.812 6.027 1 87.19 672 ASN B O 1
ATOM 10230 N N . ARG B 1 673 ? 23.5 -16.703 6.859 1 81.81 673 ARG B N 1
ATOM 10231 C CA . ARG B 1 673 ? 22.906 -17.938 7.383 1 81.81 673 ARG B CA 1
ATOM 10232 C C . ARG B 1 673 ? 23.203 -18.094 8.867 1 81.81 673 ARG B C 1
ATOM 10234 O O . ARG B 1 673 ? 24.344 -18.375 9.258 1 81.81 673 ARG B O 1
ATOM 10241 N N . ASN B 1 674 ? 22.312 -17.469 9.867 1 63.88 674 ASN B N 1
ATOM 10242 C CA . ASN B 1 674 ? 22.578 -17.516 11.305 1 63.88 674 ASN B CA 1
ATOM 10243 C C . ASN B 1 674 ? 22.281 -18.906 11.875 1 63.88 674 ASN B C 1
ATOM 10245 O O . ASN B 1 674 ? 21.359 -19.578 11.414 1 63.88 674 ASN B O 1
#

pLDDT: mean 94.52, std 7.62, range [23.0, 98.94]

Nearest PDB structures (foldseek):
  7vma-assembly1_A  TM=8.793E-01  e=1.267E-42  Thermococcus gammatolerans EJ3
  4wva-assembly1_A  TM=6.984E-01  e=8.016E-11  Thermus thermophilus HB8
  2z07-assembly1_A  TM=7.230E-01  e=3.651E-10  Thermus thermophilus
  2z07-assembly2_B  TM=7.012E-01  e=7.042E-10  Thermus thermophilus
  3k25-assembly2_B  TM=5.559E-01  e=1.064E-04  Synechocystis sp. PCC 6803

Foldseek 3Di:
DPPPLAFDFAFQLQWDWAFAPPKIFIGHNLRFQAQVDDDPSAGDLGAIDAAQWGFWRGKFKDKQRHGFAWDDWDDPAHQKIKTKTADCPDDDPDNDGFKIWIWIWGDYNFKIKIKIKIFGQAQAKDKIKMKIKIFTQGAGNLCNRQRHGRPCLVVVQKDKACDPPAQQKIWIDHPPKIKMKGWDDWPVWDRWGWDDDRRMIMTITTDIAGHRGMTMIMMMMGMDDPLWQKGGQPDDQLCPQKFKDFPPVLLRQLLVVLSRQQNSQWIGGPVCNNQIFGFFFPDNRSFDFLVSRLLLCLLCLLRDLRRLLSSLVRQLVVAACDADLQQRHHWLAGWGGAGSAWDAHDHNRNPQAIHGRTHRLALASLLSSLVSLLVSVLQPPDVVSSVVCLVSLVRSLVCVPPPQDPPPPLAGWDANSPVRYFGARYPPGDQQQQAALQAHRFADRKGFLLSLLSQLLSLQSSLVSCVVVVHDCSVVSPVSSVVSLVVQVVQQWDDPPPAIAGARIQGPVRHGRHFDFLSSLSNQLSPSDDPVRNVRSLVVCLDCQAQQLQFGFRGGPSGNNADQLDPRRGWHALLSRLSSLVSCVSSPNLVSSVSRLRNNSLLCVLSVSFRFRIFGNHHDPDHTGGNRRTGTNGSSNSSSSSSSLCSQQVRDRPDPHTDGDPDSRNHPIDIDRD/DPPPQAFDFAFQLQWDWAFAPPKIFIGHNLRFQAQVDDDPSAGDLGAIDAAQWGFWRGKFKDKQRHGFAWDDWDDPAHQKIKTKTADCPDDDPDNDGFKIWIWIWGDYNFKIKIKIKIFGQAQAKDKIKMKIKIFTQGAGNLCNRQRHGRPCLVVVQKDKACDPPAQQKIWIDHPPKIKMKGWDDWDVFDRWGWDDDRRMIMTITTDIAGHRGMTMIMMMMGMDDPLWQKGGQPDDQLCPQKFKDFPPVLLRQLLVVLSRQQNSQWIAGPVCNNQIFGFFFPDNRSFDFLVSRLLLCLLCLLRDLRRLLSSLVRQLVVAACDADLQQRHHWLQGWGGAGSAWDAHDHNRNPQAIHGRTHRLALASLLSSLVSLLVSVLQPPDVVSSVVCLVSLVRSLVCLPPPQDPPPPLAGWDANSPVRYFRARYPPGDQQQQAALQRHRFADRKGFLLSLLSQLLSLQSSLVSCVVVVHDCSVVSPVSSVVSLVVQVVQQWDDDPPAIAGARIQGPVRHGRHFDFLSSLSNQLSPSDDPVRNVRSLVVCLDCQAQQLQFGFRGGPSGNNADQLDPRRGWHALLSRLSSLVSCVSSPNLVSSVSRLRNNSLQCVQSVSFRFRIFGNHHDDPYTGGNRRTGTNGSSNSSSSSSSLCSQQVRDRPDPHTDGDPDSRNHPIDIDRD

Secondary structure (DSSP, 8-state):
------------TT-EEEEETTEEEEE-TTS-EETTS-BTTB----EEEETTEEEEEEEEEEETTBPPEEEEEE--STTEEEEEEE-TTS--SSSS--EEEEEEEEEETTEEEEEEEEEE--SS-EEEEEEEEEEEEEEEHHHHHHTPPPHHHHTT--EEEEPTT-TTEEEEEETTEEEEEEEEPPTTPPPPEEEEETTEEEEEEEEEEPTT-EEEEEEEEEEE-TT-S-EE--SPPTTTTEEEE-SSHHHHHHHHHHHHHHHHTEEEETTEEEEEEE--BTTTB-SEEHHHHHHHHHHHTTT-SHHHHHHHHHHHHT---S-BTTTTB-TTPPPSEE-SS-EE--GGG-SS-EE-SEE---SSHHHHHHHHHHHHHHTT--HHHHHTTHHHHHHHHHHHHHTS-SSSSSS--B--SSSSS-S--SS--STT-SB-TTSPBPPSSBEEHHHHHHHHHHHHHHHHHHHHTT-S-HHHHHHHHHHHHHHHHHHSEEE-SS-EEE-SEE-TT-PEE---BGGGGGGTTTS-S-HHHHHHHHHHHTSTTTB-SSSBBSB-TTSTT--TT-TTTT-B-HHHHHHHHHHHHHTT-HHHHHHHHHHHHHHHHHTTT---S-B----SSSPPPB-TT--SSBHHHHHHHHHHHHHHHT--TT-SS----SSGGGTT-EEEE-/------------TT-EEEEETTEEEEE-TTS-EETTS-BTTB----EEEETTEEEEEEEEEEETTBPPEEEEEE--STTEEEEEEE-TTS--SSSS--EEEEEEEEEETTEEEEEEEEEE--SS-EEEEEEEEEEEEEEEHHHHHHTPPPHHHHTT--EEEEPTT-TTEEEEEETTEEEEEEEEPPTTS-PPEEEEETTEEEEEEEEEEPTT-EEEEEEEEEEE-TT-S-EE--SPPTTTTEEEE-SSHHHHHHHHHHHHHHHHTEEEETTEEEEEEE--BTTTB-SEEHHHHHHHHHHHTTT-SHHHHHHHHHHHHT---S-BTTTTB-TTPPPSEE-SS-EE--GGG-SS-EE-SEE---SSHHHHHHHHHHHHHHTT--HHHHHTTHHHHHHHHHHHHHTS-SSSSSS--B--SSSSS-S--SS--STT-SB-TTSPBPPSSBEEHHHHHHHHHHHHHHHHHHHHTT-S-HHHHHHHHHHHHHHHHHHSEEE-SS-EEE-SEE-TT-PEE---BGGGGGGTTTS-S-HHHHHHHHHHHTSTTTB-SSSBBSB-TTSTT--TT-TTTT-B-HHHHHHHHHHHHHTT-HHHHHHHHHHHHHHHHHTTT---S-B-----SS-PPB-TT--SSBHHHHHHHHHHHHHHHT--TT-SS----SSGGGTT-EEEE-

Solvent-accessible surface area (backbone atoms only — not comparable to full-atom values): 65703 Å² total; per-residue (Å²): 132,80,74,72,74,77,60,30,57,35,50,52,69,67,43,44,67,35,41,24,25,40,13,38,34,32,18,39,70,60,61,47,23,50,30,89,44,70,32,83,86,16,45,33,77,23,21,40,28,49,58,63,29,32,48,28,34,29,55,43,58,27,48,71,87,37,64,50,40,63,67,34,61,49,61,87,47,78,17,31,40,41,31,39,27,31,38,82,89,50,88,49,97,53,91,45,69,33,32,38,35,38,39,40,36,41,48,38,45,49,33,43,37,41,36,39,37,40,34,33,64,40,88,52,64,46,75,42,48,38,33,39,38,34,29,51,40,54,25,42,48,47,31,49,58,7,28,39,73,37,61,44,45,75,69,63,52,56,47,59,44,72,38,86,95,34,76,44,33,35,35,38,37,43,89,81,31,37,36,37,40,33,55,47,73,29,89,89,40,69,79,51,45,70,48,79,58,78,50,33,38,38,40,34,41,70,44,68,27,49,47,59,31,61,41,54,42,37,37,38,36,43,49,45,59,84,72,51,57,57,36,46,39,68,64,78,64,88,62,73,44,56,46,52,44,31,38,30,47,61,58,20,49,25,37,49,44,17,53,44,49,46,60,20,30,29,22,14,34,79,92,42,44,82,32,30,32,42,22,29,18,32,76,87,45,57,35,55,26,37,51,44,27,46,54,20,25,54,35,36,40,92,76,40,43,64,49,36,52,14,35,51,51,54,43,54,72,60,37,27,80,48,72,36,69,84,32,47,33,35,44,26,36,28,38,29,38,53,44,66,52,64,45,56,51,31,59,52,51,58,75,68,40,47,42,52,26,63,27,19,66,39,71,44,26,35,31,46,50,41,41,44,54,46,49,34,48,56,58,61,39,58,62,68,65,53,58,73,40,44,68,56,48,53,33,29,55,46,18,57,70,74,59,25,30,76,83,70,81,70,52,51,46,47,62,44,82,69,74,30,54,55,71,28,33,53,96,57,42,51,82,69,42,54,35,29,36,79,34,52,66,61,52,67,41,38,28,42,41,33,49,51,17,39,43,33,30,16,29,45,44,42,18,51,52,27,49,73,71,70,42,83,60,28,68,59,30,43,51,52,28,50,53,40,32,54,52,46,74,70,60,34,66,39,66,84,84,87,55,53,39,57,17,50,23,28,29,60,85,67,44,58,30,59,23,59,42,43,51,54,36,51,30,40,67,34,68,46,57,52,73,66,50,49,54,36,42,52,58,57,52,69,29,74,52,20,32,31,66,49,25,38,16,37,19,25,68,81,30,55,52,38,34,39,58,28,88,46,28,9,11,24,32,45,40,63,27,41,46,30,27,51,10,30,40,68,70,68,37,50,72,62,20,49,54,38,43,52,7,40,49,51,41,19,59,64,44,75,24,53,43,35,42,35,26,28,32,55,64,60,100,58,76,72,41,61,34,43,67,40,26,50,56,15,32,33,26,30,26,27,38,47,41,46,49,31,54,30,38,32,63,52,69,89,54,91,69,64,51,60,42,98,43,78,72,33,41,69,52,42,82,44,78,107,131,78,75,72,75,77,58,30,56,35,50,52,68,67,45,43,66,38,41,25,25,41,13,37,35,32,18,40,70,60,61,48,23,51,30,89,43,70,30,85,87,16,43,31,77,24,20,39,28,48,59,63,29,32,48,28,33,29,54,43,57,28,49,71,88,38,64,51,39,59,66,34,62,50,61,93,48,78,17,31,40,40,31,40,26,31,38,82,88,49,88,48,96,55,90,47,70,32,32,37,36,38,40,40,37,41,49,39,46,48,34,43,35,40,36,39,37,39,34,33,63,41,87,53,65,45,76,43,46,36,33,41,39,34,29,52,41,54,26,42,49,49,31,49,58,8,31,40,72,36,61,42,44,74,69,64,51,54,47,60,44,73,38,87,96,37,78,45,32,35,35,37,38,42,89,81,32,38,36,38,40,35,54,47,70,30,87,91,37,71,78,50,46,70,48,78,56,79,51,32,38,37,41,36,42,71,45,66,28,50,48,58,31,60,42,54,43,36,37,38,35,44,49,45,59,83,72,50,57,57,36,46,38,68,64,78,65,88,62,72,43,55,47,51,44,30,38,30,46,62,58,20,49,25,36,49,44,17,53,45,49,46,59,20,30,30,21,13,34,80,92,42,44,83,31,29,30,42,22,29,18,33,76,88,43,57,35,52,27,38,51,44,27,47,53,21,25,54,37,35,40,91,76,40,44,62,48,35,51,14,34,52,51,55,43,54,71,60,38,28,80,47,73,37,71,85,32,48,31,35,44,25,36,27,38,28,38,53,44,67,53,64,45,57,50,31,58,52,52,58,77,67,41,46,41,53,26,62,26,18,66,38,71,42,26,36,32,46,49,41,40,44,53,46,49,33,49,56,58,63,39,58,62,68,63,53,58,72,41,45,70,55,48,52,33,29,55,44,19,58,69,73,58,26,29,77,83,68,81,70,50,53,46,46,63,44,84,71,75,31,56,54,72,28,32,54,96,55,42,50,82,69,40,54,36,30,35,79,35,51,67,63,52,68,41,37,28,42,41,34,50,51,16,38,41,34,31,16,30,44,44,42,18,51,52,27,50,74,70,70,42,84,61,28,68,60,31,44,51,53,27,50,53,40,32,54,51,47,73,70,59,35,66,40,67,84,83,86,52,52,38,59,17,48,24,27,30,60,85,65,43,61,31,58,22,59,41,45,50,54,35,51,29,39,65,35,68,47,56,52,73,67,52,48,54,36,40,52,60,56,53,68,30,73,52,20,30,29,63,49,26,36,16,35,18,24,67,82,30,54,52,37,34,38,58,28,88,48,28,8,10,24,31,45,39,62,28,41,46,30,26,51,9,29,41,68,70,66,36,50,70,63,17,48,52,38,43,52,8,40,49,52,41,20,59,69,44,76,25,54,43,35,44,33,25,26,32,52,66,66,92,74,70,72,40,61,34,42,67,40,26,52,56,14,32,33,26,30,25,27,38,46,42,46,48,31,56,31,38,32,64,50,69,86,53,88,68,65,53,58,42,99,42,79,71,32,41,69,52,44,82,42,78,108

Radius of gyration: 33.77 Å; Cα contacts (8 Å, |Δi|>4): 3438; chains: 2; bounding box: 71×99×80 Å

Organism: NCBI:txid518634